Protein AF-A0A348V2U3-F1 (afdb_monomer_lite)

pLDDT: mean 75.81, std 20.54, range [21.89, 97.06]

Secondary structure (DSSP, 8-state):
---------------------TTHHHHTTTTT----S-S---HHHHHHHHSPPSS---GGG-TTB-GGGTT---S--EETTSSPPPTTS-EEPPSEEEEEEEEEEE-STTEEPPPTT--EEEEE--STTHHHHHHHHHHHTT-TTS-HHHHHHHHHHHHTT--GGGS-HHHHHHHHHHS-HHHHHHHH--------HHHHHHHHTTS-HHHHHHHHHHHHHHHHHTSSSPPPHHHHHHHHEE-S--PPPTT-----TT--EE-TTS-EEEEEEETTTEEEEEEEE---EEEEE-TT--EEEEEETTS-EEEEEE-TTSPPEEEET-TTEEEEEEEEEEEEEE-TTS-EEEEEEES--EEEEE---S--EE-TT--GGGTTHHHHHHHHHHHHHHHHHHHHHHTTT-GGGGGS-GGGGHHHHHHHHHHHHHHHHHHHHH-S-GGGS-HHHHHHHHHHHHHHHHHHHHHHTT---------S-GGGTGGGSSGGGS-------------TT-TTTHHHHHHHHTT------HHHHHHHHHH--PPP-----PPPP--S--SS---B-TTSSBEE-GGGEEEEESSS----EEEEEEEP--HHHHHHHHHHHHHHHHHHHHHHHHHHHHHHHH-TT---GGG--HIIIIIIIHHHHHHHHHHHHHHHH----S-TTS---------PPPPSBTTB-HHHHHHHHHHHHHHHHHHHHHHHHHHHHHHHHHHHHHT-HHHHHHHHHHHHHHHHHHHHHHHHHHHHHHHHHHHHHHTTPPPPBP-HHHHHHHHHHHHHH-S-HHHHHHHHHTT--HHHHHHHHHHHH--------SBHHHHHHHHHHHHHHHHHHHTTSPP-

Sequence (856 aa):
MLKPALKVPIIILLCFGLILPAGAQFNKLKDKIKIPVKAPQVPDLDKLLQEEPPVSTTLTDAIYDIPFLDAYNPQHGALMTFLPVTAQGSFPLLPGLWEGQFQSYCLRAGTYAPGEGDGYAYAPLKGKQAEIVSNILKNSVYHPEIKQQDIQLLLWAIIARSKLSECSKEIQKTAKVLLTPKEYDRLNGGALGKIPQPVLNAAMQKLPPLAREALQAEARLREMFLNPVLAPYHEVESVAVRVGEVLPPPDSRDIPWGRWSYDLDGYFVRYFPYGYRTTRTQIYYPENFILATDENGLITVIVDRQGTGIQIIYDQNVAPQFFNGDDQVVGLAFKELILTWSGPGGVTSTRSIKDSGWVLAGVPVGGGKPDSTAGPRFADAAERYKFALHHRDEVLELKNKLARINPELKTLPDSAAWSVIFLGNYCEAIRQAILATSKVPVNQLDDMYAEFLRLPYRAWMKGLALLANGDLQAEAGDYLPEEYADSLQERATSGPSKHSSNLLFSFPAAEIFTSEVEGIFSGIKKGWNESGQQKLSKARELPKFVWVRREKPKWEKETKPKKFGPSGLPLFEPDKKVAQPGNTGKQRLGQSGRKTGSGNGREAAENTRKMINWFSRGTSAGSFAIGKVVGPGAATPYGIPKAVAGYTIGRTVGLWGECIDAISMDPPRSDYTILARPKPGTFTPVQPGGGVTKARAEAINGLMAAVVDLTSKLRAARFSVERHSGAVRAGDQEWAKRQLENAIRYERESGLSMLAVAARLEALLRLAQTEGLPDTQLTPELIESYRQSLRQTGFSPEEFEVCRALNLTAEEIEEMKSAILSDEPLEGPASLYETTKALAAALREFAQMLLALPAI

Structure (mmCIF, N/CA/C/O backbone):
data_AF-A0A348V2U3-F1
#
_entry.id   AF-A0A348V2U3-F1
#
loop_
_atom_site.group_PDB
_atom_site.id
_atom_site.type_symbol
_atom_site.label_atom_id
_atom_site.label_alt_id
_atom_site.label_comp_id
_atom_site.label_asym_id
_atom_site.label_entity_id
_atom_site.label_seq_id
_atom_site.pdbx_PDB_ins_code
_atom_site.Cartn_x
_atom_site.Cartn_y
_atom_site.Cartn_z
_atom_site.occupancy
_atom_site.B_iso_or_equiv
_atom_site.auth_seq_id
_atom_site.auth_comp_id
_atom_site.auth_asym_id
_atom_site.auth_atom_id
_atom_site.pdbx_PDB_model_num
ATOM 1 N N . MET A 1 1 ? 70.707 -40.047 -28.520 1.00 29.78 1 MET A N 1
ATOM 2 C CA . MET A 1 1 ? 70.811 -39.342 -27.223 1.00 29.78 1 MET A CA 1
ATOM 3 C C . MET A 1 1 ? 69.778 -38.211 -27.193 1.00 29.78 1 MET A C 1
ATOM 5 O O . MET A 1 1 ? 69.733 -37.457 -28.147 1.00 29.78 1 MET A O 1
ATOM 9 N N . LEU A 1 2 ? 68.942 -38.186 -26.141 1.00 28.08 2 LEU A N 1
ATOM 10 C CA . LEU A 1 2 ? 68.050 -37.118 -25.619 1.00 28.08 2 LEU A CA 1
ATOM 11 C C . LEU A 1 2 ? 67.010 -36.360 -26.507 1.00 28.08 2 LEU A C 1
ATOM 13 O O . LEU A 1 2 ? 67.331 -35.386 -27.169 1.00 28.08 2 LEU A O 1
ATOM 17 N N . LYS A 1 3 ? 65.740 -36.793 -26.331 1.00 27.88 3 LYS A N 1
ATOM 18 C CA . LYS A 1 3 ? 64.449 -36.107 -25.999 1.00 27.88 3 LYS A CA 1
ATOM 19 C C . LYS A 1 3 ? 63.847 -34.924 -26.827 1.00 27.88 3 LYS A C 1
ATOM 21 O O . LYS A 1 3 ? 64.494 -33.894 -26.968 1.00 27.88 3 LYS A O 1
ATOM 26 N N . PRO A 1 4 ? 62.538 -35.006 -27.203 1.00 44.00 4 PRO A N 1
ATOM 27 C CA . PRO A 1 4 ? 61.672 -33.914 -27.705 1.00 44.00 4 PRO A CA 1
ATOM 28 C C . PRO A 1 4 ? 60.692 -33.435 -26.581 1.00 44.00 4 PRO A C 1
ATOM 30 O O . PRO A 1 4 ? 60.782 -33.942 -25.469 1.00 44.00 4 PRO A O 1
ATOM 33 N N . ALA A 1 5 ? 59.733 -32.505 -26.684 1.00 31.09 5 ALA A N 1
ATOM 34 C CA . ALA A 1 5 ? 58.939 -31.946 -27.775 1.00 31.09 5 ALA A CA 1
ATOM 35 C C . ALA A 1 5 ? 58.210 -30.671 -27.281 1.00 31.09 5 ALA A C 1
ATOM 37 O O . ALA A 1 5 ? 57.802 -30.623 -26.123 1.00 31.09 5 ALA A O 1
ATOM 38 N N . LEU A 1 6 ? 57.935 -29.707 -28.167 1.00 25.72 6 LEU A N 1
ATOM 39 C CA . LEU A 1 6 ? 56.745 -28.851 -28.066 1.00 25.72 6 LEU A CA 1
ATOM 40 C C . LEU A 1 6 ? 56.465 -28.200 -29.428 1.00 25.72 6 LEU A C 1
ATOM 42 O O . LEU A 1 6 ? 57.227 -27.337 -29.854 1.00 25.72 6 LEU A O 1
ATOM 46 N N . LYS A 1 7 ? 55.382 -28.597 -30.105 1.00 24.56 7 LYS A N 1
ATOM 47 C CA . LYS A 1 7 ? 54.728 -27.787 -31.147 1.00 24.56 7 LYS A CA 1
ATOM 48 C C . LYS A 1 7 ? 53.227 -28.080 -31.173 1.00 24.56 7 LYS A C 1
ATOM 50 O O . LYS A 1 7 ? 52.810 -29.206 -31.412 1.00 24.56 7 LYS A O 1
ATOM 55 N N . VAL A 1 8 ? 52.455 -27.026 -30.937 1.00 33.34 8 VAL A N 1
ATOM 56 C CA . VAL A 1 8 ? 51.052 -26.829 -31.340 1.00 33.34 8 VAL A CA 1
ATOM 57 C C . VAL A 1 8 ? 51.081 -26.222 -32.754 1.00 33.34 8 VAL A C 1
ATOM 59 O O . VAL A 1 8 ? 52.009 -25.447 -33.014 1.00 33.34 8 VAL A O 1
ATOM 62 N N . PRO A 1 9 ? 50.173 -26.587 -33.691 1.00 40.50 9 PRO A N 1
ATOM 63 C CA . PRO A 1 9 ? 49.142 -25.623 -34.131 1.00 40.50 9 PRO A CA 1
ATOM 64 C C . PRO A 1 9 ? 47.772 -26.182 -34.627 1.00 40.50 9 PRO A C 1
ATOM 66 O O . PRO A 1 9 ? 47.715 -27.191 -35.315 1.00 40.50 9 PRO A O 1
ATOM 69 N N . ILE A 1 10 ? 46.715 -25.400 -34.321 1.00 28.86 10 ILE A N 1
ATOM 70 C CA . ILE A 1 10 ? 45.553 -24.931 -35.136 1.00 28.86 10 ILE A CA 1
ATOM 71 C C . ILE A 1 10 ? 44.559 -25.961 -35.762 1.00 28.86 10 ILE A C 1
ATOM 73 O O . ILE A 1 10 ? 44.943 -26.769 -36.596 1.00 28.86 10 ILE A O 1
ATOM 77 N N . ILE A 1 11 ? 43.249 -25.816 -35.449 1.00 27.97 11 ILE A N 1
ATOM 78 C CA . ILE A 1 11 ? 42.088 -25.532 -36.358 1.00 27.97 11 ILE A CA 1
ATOM 79 C C . ILE A 1 11 ? 40.731 -26.045 -35.784 1.00 27.97 11 ILE A C 1
ATOM 81 O O . ILE A 1 11 ? 40.493 -27.240 -35.706 1.00 27.97 11 ILE A O 1
ATOM 85 N N . ILE A 1 12 ? 39.864 -25.083 -35.412 1.00 27.73 12 ILE A N 1
ATOM 86 C CA . ILE A 1 12 ? 38.444 -24.849 -35.800 1.00 27.73 12 ILE A CA 1
ATOM 87 C C . ILE A 1 12 ? 37.335 -25.937 -35.618 1.00 27.73 12 ILE A C 1
ATOM 89 O O . ILE A 1 12 ? 37.424 -27.051 -36.114 1.00 27.73 12 ILE A O 1
ATOM 93 N N . LEU A 1 13 ? 36.194 -25.436 -35.096 1.00 25.50 13 LEU A N 1
ATOM 94 C CA . LEU A 1 13 ? 34.764 -25.812 -35.257 1.00 25.50 13 LEU A CA 1
ATOM 95 C C . LEU A 1 13 ? 34.052 -26.706 -34.208 1.00 25.50 13 LEU A C 1
ATOM 97 O O . LEU A 1 13 ? 34.518 -27.777 -33.850 1.00 25.50 13 LEU A O 1
ATOM 101 N N . LEU A 1 14 ? 32.822 -26.261 -33.874 1.00 25.06 14 LEU A N 1
ATOM 102 C CA . LEU A 1 14 ? 31.713 -26.869 -33.104 1.00 25.06 14 LEU A CA 1
ATOM 103 C C . LEU A 1 14 ? 31.615 -26.579 -31.593 1.00 25.06 14 LEU A C 1
ATOM 105 O O . LEU A 1 14 ? 31.770 -27.456 -30.753 1.00 25.06 14 LEU A O 1
ATOM 109 N N . CYS A 1 15 ? 31.170 -25.360 -31.264 1.00 25.02 15 CYS A N 1
ATOM 110 C CA . CYS A 1 15 ? 30.459 -25.066 -30.014 1.00 25.02 15 CYS A CA 1
ATOM 111 C C . CYS A 1 15 ? 29.012 -24.651 -30.332 1.00 25.02 15 CYS A C 1
ATOM 113 O O . CYS A 1 15 ? 28.666 -23.475 -30.292 1.00 25.02 15 CYS A O 1
ATOM 115 N N . PHE A 1 16 ? 28.172 -25.631 -30.668 1.00 29.77 16 PHE A N 1
ATOM 116 C CA . PHE A 1 16 ? 26.714 -25.516 -30.607 1.00 29.77 16 PHE A CA 1
ATOM 117 C C . PHE A 1 16 ? 26.186 -26.669 -29.749 1.00 29.77 16 PHE A C 1
ATOM 119 O O . PHE A 1 16 ? 26.466 -27.829 -30.035 1.00 29.77 16 PHE A O 1
ATOM 126 N N . GLY A 1 17 ? 25.407 -26.329 -28.719 1.00 30.98 17 GLY A N 1
ATOM 127 C CA . GLY A 1 17 ? 24.524 -27.253 -28.007 1.00 30.98 17 GLY A CA 1
ATOM 128 C C . GLY A 1 17 ? 25.144 -28.023 -26.839 1.00 30.98 17 GLY A C 1
ATOM 129 O O . GLY A 1 17 ? 25.774 -29.053 -27.038 1.00 30.98 17 GLY A O 1
ATOM 130 N N . LEU A 1 18 ? 24.871 -27.566 -25.610 1.00 27.08 18 LEU A N 1
ATOM 131 C CA . LEU A 1 18 ? 24.201 -28.347 -24.551 1.00 27.08 18 LEU A CA 1
ATOM 132 C C . LEU A 1 18 ? 24.137 -27.518 -23.257 1.00 27.08 18 LEU A C 1
ATOM 134 O O . LEU A 1 18 ? 24.961 -27.637 -22.354 1.00 27.08 18 LEU A O 1
ATOM 138 N N . ILE A 1 19 ? 23.099 -26.687 -23.168 1.00 32.91 19 ILE A N 1
ATOM 139 C CA . ILE A 1 19 ? 22.564 -26.198 -21.897 1.00 32.91 19 ILE A CA 1
ATOM 140 C C . ILE A 1 19 ? 21.877 -27.406 -21.247 1.00 32.91 19 ILE A C 1
ATOM 142 O O . ILE A 1 19 ? 20.861 -27.882 -21.752 1.00 32.91 19 ILE A O 1
ATOM 146 N N . LEU A 1 20 ? 22.438 -27.940 -20.161 1.00 30.12 20 LEU A N 1
ATOM 147 C CA . LEU A 1 20 ? 21.782 -28.969 -19.352 1.00 30.12 20 LEU A CA 1
ATOM 148 C C . LEU A 1 20 ? 21.178 -28.325 -18.095 1.00 30.12 20 LEU A C 1
ATOM 150 O O . LEU A 1 20 ? 21.887 -27.606 -17.391 1.00 30.12 20 LEU A O 1
ATOM 154 N N . PRO A 1 21 ? 19.904 -28.600 -17.758 1.00 35.50 21 PRO A N 1
ATOM 155 C CA . PRO A 1 21 ? 19.350 -28.236 -16.463 1.00 35.50 21 PRO A CA 1
ATOM 156 C C . PRO A 1 21 ? 19.994 -29.100 -15.367 1.00 35.50 21 PRO A C 1
ATOM 158 O O . PRO A 1 21 ? 20.308 -30.276 -15.579 1.00 35.50 21 PRO A O 1
ATOM 161 N N . ALA A 1 22 ? 20.141 -28.535 -14.168 1.00 36.66 22 ALA A N 1
ATOM 162 C CA . ALA A 1 22 ? 20.783 -29.144 -12.996 1.00 36.66 22 ALA A CA 1
ATOM 163 C C . ALA A 1 22 ? 20.191 -30.502 -12.530 1.00 36.66 22 ALA A C 1
ATOM 165 O O . ALA A 1 22 ? 20.749 -31.150 -11.649 1.00 36.66 22 ALA A O 1
ATOM 166 N N . GLY A 1 23 ? 19.117 -31.002 -13.157 1.00 36.03 23 GLY A N 1
ATOM 167 C CA . GLY A 1 23 ? 18.603 -32.363 -12.957 1.00 36.03 23 GLY A CA 1
ATOM 168 C C . GLY A 1 23 ? 19.455 -33.481 -13.587 1.00 36.03 23 GLY A C 1
ATOM 169 O O . GLY A 1 23 ? 19.321 -34.644 -13.205 1.00 36.03 23 GLY A O 1
ATOM 170 N N . ALA A 1 24 ? 20.361 -33.173 -14.525 1.00 32.56 24 ALA A N 1
ATOM 171 C CA . ALA A 1 24 ? 21.148 -34.198 -15.227 1.00 32.56 24 ALA A CA 1
ATOM 172 C C . ALA A 1 24 ? 22.348 -34.741 -14.420 1.00 32.56 24 ALA A C 1
ATOM 174 O O . ALA A 1 24 ? 22.789 -35.869 -14.658 1.00 32.56 24 ALA A O 1
ATOM 175 N N . GLN A 1 25 ? 22.864 -33.983 -13.446 1.00 34.88 25 GLN A N 1
ATOM 176 C CA . GLN A 1 25 ? 23.999 -34.420 -12.619 1.00 34.88 25 GLN A CA 1
ATOM 177 C C . GLN A 1 25 ? 23.610 -35.501 -11.597 1.00 34.88 25 GLN A C 1
ATOM 179 O O . GLN A 1 25 ? 24.431 -36.362 -11.288 1.00 34.88 25 GLN A O 1
ATOM 184 N N . PHE A 1 26 ? 22.348 -35.546 -11.157 1.00 37.78 26 PHE A N 1
ATOM 185 C CA . PHE A 1 26 ? 21.856 -36.605 -10.267 1.00 37.78 26 PHE A CA 1
ATOM 186 C C . PHE A 1 26 ? 21.569 -37.926 -10.997 1.00 37.78 26 PHE A C 1
ATOM 188 O O . PHE A 1 26 ? 21.825 -38.995 -10.448 1.00 37.78 26 PHE A O 1
ATOM 195 N N . ASN A 1 27 ? 21.115 -37.889 -12.257 1.00 36.47 27 ASN A N 1
ATOM 196 C CA . ASN A 1 27 ? 20.839 -39.117 -13.015 1.00 36.47 27 ASN A CA 1
ATOM 197 C C . ASN A 1 27 ? 22.108 -39.802 -13.551 1.00 36.47 27 ASN A C 1
ATOM 199 O O . ASN A 1 27 ? 22.125 -41.024 -13.635 1.00 36.47 27 ASN A O 1
ATOM 203 N N . LYS A 1 28 ? 23.196 -39.071 -13.843 1.00 35.12 28 LYS A N 1
ATOM 204 C CA . LYS A 1 28 ? 24.478 -39.689 -14.256 1.00 35.12 28 LYS A CA 1
ATOM 205 C C . LYS A 1 28 ? 25.264 -40.332 -13.104 1.00 35.12 28 LYS A C 1
ATOM 207 O O . LYS A 1 28 ? 26.210 -41.075 -13.359 1.00 35.12 28 LYS A O 1
ATOM 212 N N . LEU A 1 29 ? 24.863 -40.095 -11.853 1.00 38.72 29 LEU A N 1
ATOM 213 C CA . LEU A 1 29 ? 25.408 -40.789 -10.683 1.00 38.72 29 LEU A CA 1
ATOM 214 C C . LEU A 1 29 ? 24.851 -42.221 -10.526 1.00 38.72 29 LEU A C 1
ATOM 216 O O . LEU A 1 29 ? 25.452 -43.018 -9.806 1.00 38.72 29 LEU A O 1
ATOM 220 N N . LYS A 1 30 ? 23.744 -42.561 -11.215 1.00 40.06 30 LYS A N 1
ATOM 221 C CA . LYS A 1 30 ? 23.102 -43.890 -11.155 1.00 40.06 30 LYS A CA 1
ATOM 222 C C . LYS A 1 30 ? 24.004 -45.028 -11.633 1.00 40.06 30 LYS A C 1
ATOM 224 O O . LYS A 1 30 ? 23.976 -46.097 -11.036 1.00 40.06 30 LYS A O 1
ATOM 229 N N . ASP A 1 31 ? 24.839 -44.798 -12.646 1.00 38.12 31 ASP A N 1
ATOM 230 C CA . ASP A 1 31 ? 25.523 -45.902 -13.339 1.00 38.12 31 ASP A CA 1
ATOM 231 C C . ASP A 1 31 ? 26.933 -46.216 -12.811 1.00 38.12 31 ASP A C 1
ATOM 233 O O . ASP A 1 31 ? 27.552 -47.190 -13.242 1.00 38.12 31 ASP A O 1
ATOM 237 N N . LYS A 1 32 ? 27.471 -45.425 -11.869 1.00 37.56 32 LYS A N 1
ATOM 238 C CA . LYS A 1 32 ? 28.870 -45.568 -11.408 1.00 37.56 32 LYS A CA 1
ATOM 239 C C . LYS A 1 32 ? 29.064 -45.886 -9.926 1.00 37.56 32 LYS A C 1
ATOM 241 O O . LYS A 1 32 ? 30.204 -46.050 -9.500 1.00 37.56 32 LYS A O 1
ATOM 246 N N . ILE A 1 33 ? 27.998 -46.046 -9.142 1.00 39.19 33 ILE A N 1
ATOM 247 C CA . ILE A 1 33 ? 28.107 -46.419 -7.724 1.00 39.19 33 ILE A CA 1
ATOM 248 C C . ILE A 1 33 ? 27.644 -47.870 -7.541 1.00 39.19 33 ILE A C 1
ATOM 250 O O . ILE A 1 33 ? 26.519 -48.134 -7.131 1.00 39.19 33 ILE A O 1
ATOM 254 N N . LYS A 1 34 ? 28.532 -48.836 -7.808 1.00 36.34 34 LYS A N 1
ATOM 255 C CA . LYS A 1 34 ? 28.384 -50.188 -7.245 1.00 36.34 34 LYS A CA 1
ATOM 256 C C . LYS A 1 34 ? 28.964 -50.170 -5.833 1.00 36.34 34 LYS A C 1
ATOM 258 O O . LYS A 1 34 ? 30.175 -50.086 -5.659 1.00 36.34 34 LYS A O 1
ATOM 263 N N . ILE A 1 35 ? 28.088 -50.191 -4.830 1.00 36.06 35 ILE A N 1
ATOM 264 C CA . ILE A 1 35 ? 28.462 -50.250 -3.411 1.00 36.06 35 ILE A CA 1
ATOM 265 C C . ILE A 1 35 ? 29.104 -51.626 -3.138 1.00 36.06 35 ILE A C 1
ATOM 267 O O . ILE A 1 35 ? 28.432 -52.636 -3.355 1.00 36.06 35 ILE A O 1
ATOM 271 N N . PRO A 1 36 ? 30.361 -51.711 -2.660 1.00 33.75 36 PRO A N 1
ATOM 272 C CA . PRO A 1 36 ? 30.928 -52.969 -2.185 1.00 33.75 36 PRO A CA 1
ATOM 273 C C . PRO A 1 36 ? 30.146 -53.458 -0.961 1.00 33.75 36 PRO A C 1
ATOM 275 O O . PRO A 1 36 ? 29.936 -52.727 0.007 1.00 33.75 36 PRO A O 1
ATOM 278 N N . VAL A 1 37 ? 29.677 -54.698 -1.037 1.00 41.03 37 VAL A N 1
ATOM 279 C CA . VAL A 1 37 ? 28.793 -55.344 -0.063 1.00 41.03 37 VAL A CA 1
ATOM 280 C C . VAL A 1 37 ? 29.526 -55.594 1.258 1.00 41.03 37 VAL A C 1
ATOM 282 O O . VAL A 1 37 ? 30.399 -56.455 1.315 1.00 41.03 37 VAL A O 1
ATOM 285 N N . LYS A 1 38 ? 29.140 -54.857 2.311 1.00 37.19 38 LYS A N 1
ATOM 286 C CA . LYS A 1 38 ? 29.011 -55.310 3.722 1.00 37.19 38 LYS A CA 1
ATOM 287 C C . LYS A 1 38 ? 28.430 -54.214 4.644 1.00 37.19 38 LYS A C 1
ATOM 289 O O . LYS A 1 38 ? 28.827 -54.068 5.793 1.00 37.19 38 LYS A O 1
ATOM 294 N N . ALA A 1 39 ? 27.457 -53.449 4.154 1.00 39.69 39 ALA A N 1
ATOM 295 C CA . ALA A 1 39 ? 26.557 -52.661 4.995 1.00 39.69 39 ALA A CA 1
ATOM 296 C C . ALA A 1 39 ? 25.122 -53.043 4.607 1.00 39.69 39 ALA A C 1
ATOM 298 O O . ALA A 1 39 ? 24.877 -53.209 3.407 1.00 39.69 39 ALA A O 1
ATOM 299 N N . PRO A 1 40 ? 24.191 -53.236 5.560 1.00 40.44 40 PRO A N 1
ATOM 300 C CA . PRO A 1 40 ? 22.802 -53.512 5.218 1.00 40.44 40 PRO A CA 1
ATOM 301 C C . PRO A 1 40 ? 22.292 -52.377 4.323 1.00 40.44 40 PRO A C 1
ATOM 303 O O . PRO A 1 40 ? 22.324 -51.212 4.717 1.00 40.44 40 PRO A O 1
ATOM 306 N N . GLN A 1 41 ? 21.887 -52.702 3.093 1.00 46.22 41 GLN A N 1
ATOM 307 C CA . GLN A 1 41 ? 21.180 -51.756 2.235 1.00 46.22 41 GLN A CA 1
ATOM 308 C C . GLN A 1 41 ? 19.856 -51.446 2.929 1.00 46.22 41 GLN A C 1
ATOM 310 O O . GLN A 1 41 ? 19.009 -52.326 3.045 1.00 46.22 41 GLN A O 1
ATOM 315 N N . VAL A 1 42 ? 19.717 -50.229 3.457 1.00 49.19 42 VAL A N 1
ATOM 316 C CA . VAL A 1 42 ? 18.491 -49.766 4.113 1.00 49.19 42 VAL A CA 1
ATOM 317 C C . VAL A 1 42 ? 17.610 -49.128 3.033 1.00 49.19 42 VAL A C 1
ATOM 319 O O . VAL A 1 42 ? 17.940 -48.029 2.580 1.00 49.19 42 VAL A O 1
ATOM 322 N N . PRO A 1 43 ? 16.503 -49.768 2.607 1.00 47.03 43 PRO A N 1
ATOM 323 C CA . PRO A 1 43 ? 15.672 -49.293 1.494 1.00 47.03 43 PRO A CA 1
ATOM 324 C C . PRO A 1 43 ? 15.070 -47.893 1.711 1.00 47.03 43 PRO A C 1
ATOM 326 O O . PRO A 1 43 ? 14.738 -47.206 0.746 1.00 47.03 43 PRO A O 1
ATOM 329 N N . ASP A 1 44 ? 14.945 -47.454 2.968 1.00 52.16 44 ASP A N 1
ATOM 330 C CA . ASP A 1 44 ? 14.390 -46.144 3.335 1.00 52.16 44 ASP A CA 1
ATOM 331 C C . ASP A 1 44 ? 15.361 -44.975 3.132 1.00 52.16 44 ASP A C 1
ATOM 333 O O . ASP A 1 44 ? 14.926 -43.839 2.950 1.00 52.16 44 ASP A O 1
ATOM 337 N N . LEU A 1 45 ? 16.674 -45.219 3.122 1.00 52.53 45 LEU A N 1
ATOM 338 C CA . LEU A 1 45 ? 17.667 -44.150 3.000 1.00 52.53 45 LEU A CA 1
ATOM 339 C C . LEU A 1 45 ? 17.788 -43.650 1.555 1.00 52.53 45 LEU A C 1
ATOM 341 O O . LEU A 1 45 ? 17.843 -42.444 1.320 1.00 52.53 45 LEU A O 1
ATOM 345 N N . ASP A 1 46 ? 17.780 -44.571 0.589 1.00 52.44 46 ASP A N 1
ATOM 346 C CA . ASP A 1 46 ? 17.769 -44.219 -0.832 1.00 52.44 46 ASP A CA 1
ATOM 347 C C . ASP A 1 46 ? 16.471 -43.492 -1.199 1.00 52.44 46 ASP A C 1
ATOM 349 O O . ASP A 1 46 ? 16.508 -42.520 -1.948 1.00 52.44 46 ASP A O 1
ATOM 353 N N . LYS A 1 47 ? 15.338 -43.884 -0.599 1.00 57.22 47 LYS A N 1
ATOM 354 C CA . LYS A 1 47 ? 14.071 -43.151 -0.716 1.00 57.22 47 LYS A CA 1
ATOM 355 C C . LYS A 1 47 ? 14.138 -41.762 -0.084 1.00 57.22 47 LYS A C 1
ATOM 357 O O . LYS A 1 47 ? 13.674 -40.824 -0.714 1.00 57.22 47 LYS A O 1
ATOM 362 N N . LEU A 1 48 ? 14.739 -41.600 1.099 1.00 58.53 48 LEU A N 1
ATOM 363 C CA . LEU A 1 48 ? 14.886 -40.294 1.758 1.00 58.53 48 LEU A CA 1
ATOM 364 C C . LEU A 1 48 ? 15.747 -39.323 0.941 1.00 58.53 48 LEU A C 1
ATOM 366 O O . LEU A 1 48 ? 15.405 -38.152 0.814 1.00 58.53 48 LEU A O 1
ATOM 370 N N . LEU A 1 49 ? 16.872 -39.800 0.404 1.00 57.16 49 LEU A N 1
ATOM 371 C CA . LEU A 1 49 ? 17.776 -38.986 -0.415 1.00 57.16 49 LEU A CA 1
ATOM 372 C C . LEU A 1 49 ? 17.186 -38.665 -1.797 1.00 57.16 49 LEU A C 1
ATOM 374 O O . LEU A 1 49 ? 17.608 -37.696 -2.425 1.00 57.16 49 LEU A O 1
ATOM 378 N N . GLN A 1 50 ? 16.225 -39.467 -2.264 1.00 58.00 50 GLN A N 1
ATOM 379 C CA . GLN A 1 50 ? 15.456 -39.234 -3.490 1.00 58.00 50 GLN A CA 1
ATOM 380 C C . GLN A 1 50 ? 14.163 -38.437 -3.248 1.00 58.00 50 GLN A C 1
ATOM 382 O O . GLN A 1 50 ? 13.569 -37.950 -4.210 1.00 58.00 50 GLN A O 1
ATOM 387 N N . GLU A 1 51 ? 13.707 -38.304 -1.999 1.00 64.06 51 GLU A N 1
ATOM 388 C CA . GLU A 1 51 ? 12.470 -37.604 -1.669 1.00 64.06 51 GLU A CA 1
ATOM 389 C C . GLU A 1 51 ? 12.673 -36.088 -1.757 1.00 64.06 51 GLU A C 1
ATOM 391 O O . GLU A 1 51 ? 13.547 -35.505 -1.108 1.00 64.06 51 GLU A O 1
ATOM 396 N N . GLU A 1 52 ? 11.827 -35.439 -2.558 1.00 69.19 52 GLU A N 1
ATOM 397 C CA . GLU A 1 52 ? 11.815 -33.987 -2.691 1.00 69.19 52 GLU A CA 1
ATOM 398 C C . GLU A 1 52 ? 11.673 -33.318 -1.305 1.00 69.19 52 GLU A C 1
ATOM 400 O O . GLU A 1 52 ? 10.851 -33.752 -0.487 1.00 69.19 52 GLU A O 1
ATOM 405 N N . PRO A 1 53 ? 12.452 -32.259 -1.006 1.00 79.12 53 PRO A N 1
ATOM 406 C CA . PRO A 1 53 ? 12.293 -31.499 0.227 1.00 79.12 53 PRO A CA 1
ATOM 407 C C . PRO A 1 53 ? 10.842 -31.036 0.449 1.00 79.12 53 PRO A C 1
ATOM 409 O O . PRO A 1 53 ? 10.166 -30.676 -0.520 1.00 79.12 53 PRO A O 1
ATOM 412 N N . PRO A 1 54 ? 10.363 -30.958 1.710 1.00 86.94 54 PRO A N 1
ATOM 413 C CA . PRO A 1 54 ? 9.025 -30.442 2.016 1.00 86.94 54 PRO A CA 1
ATOM 414 C C . PRO A 1 54 ? 8.742 -29.083 1.362 1.00 86.94 54 PRO A C 1
ATOM 416 O O . PRO A 1 54 ? 7.653 -28.875 0.828 1.00 86.94 54 PRO A O 1
ATOM 419 N N . VAL A 1 55 ? 9.756 -28.209 1.346 1.00 89.06 55 VAL A N 1
ATOM 420 C CA . VAL A 1 55 ? 9.796 -26.952 0.588 1.00 89.06 55 VAL A CA 1
ATOM 421 C C . VAL A 1 55 ? 11.006 -26.970 -0.349 1.00 89.06 55 VAL A C 1
ATOM 423 O O . VAL A 1 55 ? 12.157 -26.995 0.107 1.00 89.06 55 VAL A O 1
ATOM 426 N N . SER A 1 56 ? 10.749 -26.931 -1.655 1.00 87.19 56 SER A N 1
ATOM 427 C CA . SER A 1 56 ? 11.745 -27.061 -2.722 1.00 87.19 56 SER A CA 1
ATOM 428 C C . SER A 1 56 ? 12.031 -25.767 -3.486 1.00 87.19 56 SER A C 1
ATOM 430 O O . SER A 1 56 ? 12.888 -25.797 -4.360 1.00 87.19 56 SER A O 1
ATOM 432 N N . THR A 1 57 ? 11.408 -24.628 -3.138 1.00 86.75 57 THR A N 1
ATOM 433 C CA . THR A 1 57 ? 11.683 -23.348 -3.821 1.00 86.75 57 THR A CA 1
ATOM 434 C C . THR A 1 57 ? 13.167 -22.982 -3.793 1.00 86.75 57 THR A C 1
ATOM 436 O O . THR A 1 57 ? 13.788 -23.006 -2.727 1.00 86.75 57 THR A O 1
ATOM 439 N N . THR A 1 58 ? 13.723 -22.583 -4.931 1.00 84.00 58 THR A N 1
ATOM 440 C CA . THR A 1 58 ? 15.111 -22.120 -5.072 1.00 84.00 58 THR A CA 1
ATOM 441 C C . THR A 1 58 ? 15.186 -20.750 -5.748 1.00 84.00 58 THR A C 1
ATOM 443 O O . THR A 1 58 ? 14.192 -20.223 -6.247 1.00 84.00 58 THR A O 1
ATOM 446 N N . LEU A 1 59 ? 16.391 -20.176 -5.821 1.00 82.81 59 LEU A N 1
ATOM 447 C CA . LEU A 1 59 ? 16.622 -18.906 -6.511 1.00 82.81 59 LEU A CA 1
ATOM 448 C C . LEU A 1 59 ? 16.314 -18.978 -8.017 1.00 82.81 59 LEU A C 1
ATOM 450 O O . LEU A 1 59 ? 15.901 -17.985 -8.608 1.00 82.81 59 LEU A O 1
ATOM 454 N N . THR A 1 60 ? 16.409 -20.161 -8.634 1.00 83.69 60 THR A N 1
ATOM 455 C CA . THR A 1 60 ? 16.023 -20.358 -10.043 1.00 83.69 60 THR A CA 1
ATOM 456 C C . THR A 1 60 ? 14.518 -20.236 -10.278 1.00 83.69 60 THR A C 1
ATOM 458 O O . THR A 1 60 ? 14.093 -20.067 -11.419 1.00 83.69 60 THR A O 1
ATOM 461 N N . ASP A 1 61 ? 13.703 -20.323 -9.221 1.00 85.12 61 ASP A N 1
ATOM 462 C CA . ASP A 1 61 ? 12.261 -20.073 -9.295 1.00 85.12 61 ASP A CA 1
ATOM 463 C C . ASP A 1 61 ? 11.919 -18.578 -9.256 1.00 85.12 61 ASP A C 1
ATOM 465 O O . ASP A 1 61 ? 10.797 -18.197 -9.600 1.00 85.12 61 ASP A O 1
ATOM 469 N N . ALA A 1 62 ? 12.872 -17.730 -8.858 1.00 87.44 62 ALA A N 1
ATOM 470 C CA . ALA A 1 62 ? 12.712 -16.289 -8.739 1.00 87.44 62 ALA A CA 1
ATOM 471 C C . ALA A 1 62 ? 12.983 -15.573 -10.071 1.00 87.44 62 ALA A C 1
ATOM 473 O O . ALA A 1 62 ? 13.919 -14.786 -10.195 1.00 87.44 62 ALA A O 1
ATOM 474 N N . ILE A 1 63 ? 12.169 -15.883 -11.082 1.00 85.44 63 ILE A N 1
ATOM 475 C CA . ILE A 1 63 ? 12.308 -15.388 -12.465 1.00 85.44 63 ILE A CA 1
ATOM 476 C C . ILE A 1 63 ? 11.614 -14.040 -12.725 1.00 85.44 63 ILE A C 1
ATOM 478 O O . ILE A 1 63 ? 11.456 -13.649 -13.879 1.00 85.44 63 ILE A O 1
ATOM 482 N N . TYR A 1 64 ? 11.124 -13.398 -11.668 1.00 86.94 64 TYR A N 1
ATOM 483 C CA . TYR A 1 64 ? 10.207 -12.259 -11.723 1.00 86.94 64 TYR A CA 1
ATOM 484 C C . TYR A 1 64 ? 10.896 -10.921 -11.449 1.00 86.94 64 TYR A C 1
ATOM 486 O O . TYR A 1 64 ? 10.219 -9.898 -11.418 1.00 86.94 64 TYR A O 1
ATOM 494 N N . ASP A 1 65 ? 12.200 -10.939 -11.176 1.00 88.94 65 ASP A N 1
ATOM 495 C CA . ASP A 1 65 ? 12.988 -9.775 -10.794 1.00 88.94 65 ASP A CA 1
ATOM 496 C C . ASP A 1 65 ? 13.177 -8.791 -11.952 1.00 88.94 65 ASP A C 1
ATOM 498 O O . ASP A 1 65 ? 13.293 -9.188 -13.111 1.00 88.94 65 ASP A O 1
ATOM 502 N N . ILE A 1 66 ? 13.204 -7.498 -11.619 1.00 91.81 66 ILE A N 1
ATOM 503 C CA . ILE A 1 66 ? 13.205 -6.398 -12.590 1.00 91.81 66 ILE A CA 1
ATOM 504 C C . ILE A 1 66 ? 14.345 -5.425 -12.253 1.00 91.81 66 ILE A C 1
ATOM 506 O O . ILE A 1 66 ? 14.124 -4.460 -11.519 1.00 91.81 66 ILE A O 1
ATOM 510 N N . PRO A 1 67 ? 15.575 -5.678 -12.741 1.00 89.56 67 PRO A N 1
ATOM 511 C CA . PRO A 1 67 ? 16.752 -4.903 -12.341 1.00 89.56 67 PRO A CA 1
ATOM 512 C C . PRO A 1 67 ? 16.695 -3.425 -12.750 1.00 89.56 67 PRO A C 1
ATOM 514 O O . PRO A 1 67 ? 17.037 -2.556 -11.952 1.00 89.56 67 PRO A O 1
ATOM 517 N N . PHE A 1 68 ? 16.171 -3.108 -13.938 1.00 89.75 68 PHE A N 1
ATOM 518 C CA . PHE A 1 68 ? 16.054 -1.722 -14.421 1.00 89.75 68 PHE A CA 1
ATOM 519 C C . PHE A 1 68 ? 15.117 -0.821 -13.595 1.00 89.75 68 PHE A C 1
ATOM 521 O O . PHE A 1 68 ? 15.050 0.382 -13.843 1.00 89.75 68 PHE A O 1
ATOM 528 N N . LEU A 1 69 ? 14.402 -1.363 -12.601 1.00 92.69 69 LEU A N 1
ATOM 529 C CA . LEU A 1 69 ? 13.598 -0.587 -11.652 1.00 92.69 69 LEU A CA 1
ATOM 530 C C . LEU A 1 69 ? 14.316 -0.306 -10.323 1.00 92.69 69 LEU A C 1
ATOM 532 O O . LEU A 1 69 ? 13.719 0.318 -9.451 1.00 92.69 69 LEU A O 1
ATOM 536 N N . ASP A 1 70 ? 15.576 -0.710 -10.135 1.00 89.62 70 ASP A N 1
ATOM 537 C CA . ASP A 1 70 ? 16.292 -0.527 -8.858 1.00 89.62 70 ASP A CA 1
ATOM 538 C C . ASP A 1 70 ? 16.459 0.948 -8.453 1.00 89.62 70 ASP A C 1
ATOM 540 O O . ASP A 1 70 ? 16.488 1.280 -7.267 1.00 89.62 70 ASP A O 1
ATOM 544 N N . ALA A 1 71 ? 16.508 1.856 -9.431 1.00 86.25 71 ALA A N 1
ATOM 545 C CA . ALA A 1 71 ? 16.538 3.296 -9.183 1.00 86.25 71 ALA A CA 1
ATOM 546 C C . ALA A 1 71 ? 15.180 3.859 -8.706 1.00 86.25 71 ALA A C 1
ATOM 548 O O . ALA A 1 71 ? 15.137 4.944 -8.117 1.00 86.25 71 ALA A O 1
ATOM 549 N N . TYR A 1 72 ? 14.076 3.128 -8.898 1.00 90.00 72 TYR A N 1
ATOM 550 C CA . TYR A 1 72 ? 12.774 3.457 -8.321 1.00 90.00 72 TYR A CA 1
ATOM 551 C C . TYR A 1 72 ? 12.683 2.933 -6.890 1.00 90.00 72 TYR A C 1
ATOM 553 O O . TYR A 1 72 ? 12.235 1.815 -6.628 1.00 90.00 72 TYR A O 1
ATOM 561 N N . ASN A 1 73 ? 13.103 3.766 -5.940 1.00 87.81 73 ASN A N 1
ATOM 562 C CA . ASN A 1 73 ? 13.152 3.388 -4.533 1.00 87.81 73 ASN A CA 1
ATOM 563 C C . ASN A 1 73 ? 12.337 4.332 -3.629 1.00 87.81 73 ASN A C 1
ATOM 565 O O . ASN A 1 73 ? 12.917 5.103 -2.860 1.00 87.81 73 ASN A O 1
ATOM 569 N N . PRO A 1 74 ? 10.991 4.303 -3.704 1.00 87.94 74 PRO A N 1
ATOM 570 C CA . PRO A 1 74 ? 10.160 5.044 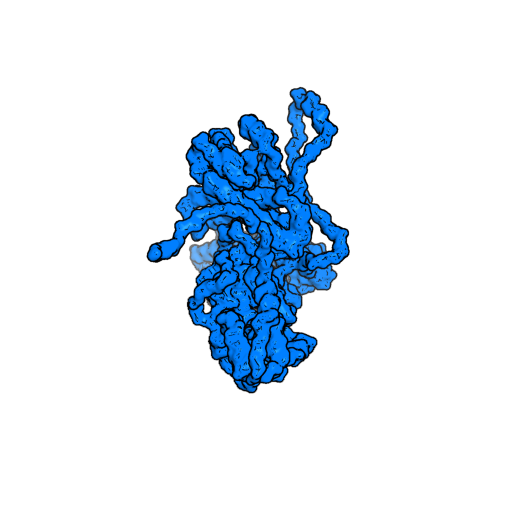-2.761 1.00 87.94 74 PRO A CA 1
ATOM 571 C C . PRO A 1 74 ? 10.386 4.537 -1.327 1.00 87.94 74 PRO A C 1
ATOM 573 O O . PRO A 1 74 ? 10.385 3.332 -1.073 1.00 87.94 74 PRO A O 1
ATOM 576 N N . GLN A 1 75 ? 10.589 5.458 -0.382 1.00 81.75 75 GLN A N 1
ATOM 577 C CA . GLN A 1 75 ? 10.900 5.105 1.010 1.00 81.75 75 GLN A CA 1
ATOM 578 C C . GLN A 1 75 ? 9.704 4.467 1.725 1.00 81.75 75 GLN A C 1
ATOM 580 O O . GLN A 1 75 ? 9.862 3.468 2.431 1.00 81.75 75 GLN A O 1
ATOM 585 N N . HIS A 1 76 ? 8.516 5.024 1.484 1.00 82.06 76 HIS A N 1
ATOM 586 C CA . HIS A 1 76 ? 7.269 4.670 2.152 1.00 82.06 76 HIS A CA 1
ATOM 587 C C . HIS A 1 76 ? 6.108 4.607 1.162 1.00 82.06 76 HIS A C 1
ATOM 589 O O . HIS A 1 76 ? 6.133 5.273 0.125 1.00 82.06 76 HIS A O 1
ATOM 595 N N . GLY A 1 77 ? 5.114 3.793 1.500 1.00 87.31 77 GLY A N 1
ATOM 596 C CA . GLY A 1 77 ? 3.847 3.659 0.788 1.00 87.31 77 GLY A CA 1
ATOM 597 C C . GLY A 1 77 ? 2.659 3.848 1.727 1.00 87.31 77 GLY A C 1
ATOM 598 O O . GLY A 1 77 ? 2.817 3.984 2.938 1.00 87.31 77 GLY A O 1
ATOM 599 N N . ALA A 1 78 ? 1.451 3.821 1.173 1.00 89.56 78 ALA A N 1
ATOM 600 C CA . ALA A 1 78 ? 0.223 3.790 1.953 1.00 89.56 78 ALA A CA 1
ATOM 601 C C . ALA A 1 78 ? 0.168 2.531 2.828 1.00 89.56 78 ALA A C 1
ATOM 603 O O . ALA A 1 78 ? 0.485 1.430 2.374 1.00 89.56 78 ALA A O 1
ATOM 604 N N . LEU A 1 79 ? -0.268 2.653 4.080 1.00 87.75 79 LEU A N 1
ATOM 605 C CA . LEU A 1 79 ? -0.323 1.493 4.965 1.00 87.75 79 LEU A CA 1
ATOM 606 C C . LEU A 1 79 ? -1.404 0.506 4.504 1.00 87.75 79 LEU A C 1
ATOM 608 O O . LEU A 1 79 ? -2.581 0.843 4.403 1.00 87.75 79 LEU A O 1
ATOM 612 N N . MET A 1 80 ? -1.039 -0.765 4.338 1.00 87.69 80 MET A N 1
ATOM 613 C CA . MET A 1 80 ? -1.980 -1.849 4.013 1.00 87.69 80 MET A CA 1
ATOM 614 C C . MET A 1 80 ? -3.025 -2.101 5.115 1.00 87.69 80 MET A C 1
ATOM 616 O O . MET A 1 80 ? -3.835 -3.015 4.999 1.00 87.69 80 MET A O 1
ATOM 620 N N . THR A 1 81 ? -2.978 -1.392 6.248 1.00 82.19 81 THR A N 1
ATOM 621 C CA . THR A 1 81 ? -4.030 -1.390 7.286 1.00 82.19 81 THR A CA 1
ATOM 622 C C . THR A 1 81 ? -5.312 -0.708 6.846 1.00 82.19 81 THR A C 1
ATOM 624 O O . THR A 1 81 ? -6.342 -1.044 7.409 1.00 82.19 81 THR A O 1
ATOM 627 N N . PHE A 1 82 ? -5.257 0.159 5.836 1.00 84.50 82 PHE A N 1
ATOM 628 C CA . PHE A 1 82 ? -6.443 0.769 5.228 1.00 84.50 82 PHE A CA 1
ATOM 629 C C . PHE A 1 82 ? -7.101 -0.124 4.164 1.00 84.50 82 PHE A C 1
ATOM 631 O O . PHE A 1 82 ? -8.192 0.167 3.692 1.00 84.50 82 PHE A O 1
ATOM 638 N N . LEU A 1 83 ? -6.453 -1.229 3.777 1.00 87.19 83 LEU A N 1
ATOM 639 C CA . LEU A 1 83 ? -7.064 -2.231 2.909 1.00 87.19 83 LEU A CA 1
ATOM 640 C C . LEU A 1 83 ? -7.803 -3.280 3.749 1.00 87.19 83 LEU A C 1
ATOM 642 O O . LEU A 1 83 ? -7.235 -3.764 4.739 1.00 87.19 83 LEU A O 1
ATOM 646 N N . PRO A 1 84 ? -9.013 -3.701 3.336 1.00 83.50 84 PRO A N 1
ATOM 647 C CA . PRO A 1 84 ? -9.739 -4.750 4.032 1.00 83.50 84 PRO A CA 1
ATOM 648 C C . PRO A 1 84 ? -8.983 -6.077 3.930 1.00 83.50 84 PRO A C 1
ATOM 650 O O . PRO A 1 84 ? -8.327 -6.379 2.930 1.00 83.50 84 PRO A O 1
ATOM 653 N N . VAL A 1 85 ? -9.078 -6.900 4.973 1.00 81.75 85 VAL A N 1
ATOM 654 C CA . VAL A 1 85 ? -8.496 -8.246 4.977 1.00 81.75 85 VAL A CA 1
ATOM 655 C C . VAL A 1 85 ? -9.594 -9.242 4.641 1.00 81.75 85 VAL A C 1
ATOM 657 O O . VAL A 1 85 ? -10.607 -9.325 5.327 1.00 81.75 85 VAL A O 1
ATOM 660 N N . THR A 1 86 ? -9.396 -10.022 3.584 1.00 80.56 86 THR A N 1
ATOM 661 C CA . THR A 1 86 ? -10.344 -11.080 3.208 1.00 80.56 86 THR A CA 1
ATOM 662 C C . THR A 1 86 ? -10.406 -12.189 4.267 1.00 80.56 86 THR A C 1
ATOM 664 O O . THR A 1 86 ? -9.475 -12.390 5.051 1.00 80.56 86 THR A O 1
ATOM 667 N N . ALA A 1 87 ? -11.455 -13.018 4.216 1.00 72.31 87 ALA A N 1
ATOM 668 C CA . ALA A 1 87 ? -11.574 -14.250 5.008 1.00 72.31 87 ALA A CA 1
ATOM 669 C C . ALA A 1 87 ? -10.490 -15.310 4.700 1.00 72.31 87 ALA A C 1
ATOM 671 O O . ALA A 1 87 ? -10.506 -16.405 5.258 1.00 72.31 87 ALA A O 1
ATOM 672 N N . GLN A 1 88 ? -9.547 -15.009 3.808 1.00 72.00 88 GLN A N 1
ATOM 673 C CA . GLN A 1 88 ? -8.388 -15.837 3.505 1.00 72.00 88 GLN A CA 1
ATOM 674 C C . GLN A 1 88 ? -7.065 -15.184 3.936 1.00 72.00 88 GLN A C 1
ATOM 676 O O . GLN A 1 88 ? -6.013 -15.733 3.628 1.00 72.00 88 GLN A O 1
ATOM 681 N N . GLY A 1 89 ? -7.089 -14.043 4.633 1.00 76.81 89 GLY A N 1
ATOM 682 C CA . GLY A 1 89 ? -5.882 -13.324 5.057 1.00 76.81 89 GLY A CA 1
ATOM 683 C C . GLY A 1 89 ? -5.162 -12.589 3.920 1.00 76.81 89 GLY A C 1
ATOM 684 O O . GLY A 1 89 ? -4.002 -12.210 4.069 1.00 76.81 89 GLY A O 1
ATOM 685 N N . SER A 1 90 ? -5.834 -12.418 2.779 1.00 86.12 90 SER A N 1
ATOM 686 C CA . SER A 1 90 ? -5.336 -11.735 1.578 1.00 86.12 90 SER A CA 1
ATOM 687 C C . SER A 1 90 ? -5.862 -10.301 1.495 1.00 86.12 90 SER A C 1
ATOM 689 O O . SER A 1 90 ? -6.917 -10.003 2.061 1.00 86.12 90 SER A O 1
ATOM 691 N N . PHE A 1 91 ? -5.171 -9.441 0.745 1.00 89.25 91 PHE A N 1
ATOM 692 C CA . PHE A 1 91 ? -5.489 -8.012 0.628 1.00 89.25 91 PHE A CA 1
ATOM 693 C C . PHE A 1 91 ? -5.904 -7.665 -0.810 1.00 89.25 91 PHE A C 1
ATOM 695 O O . PHE A 1 91 ? -5.115 -7.924 -1.722 1.00 89.25 91 PHE A O 1
ATOM 702 N N . PRO A 1 92 ? -7.094 -7.085 -1.045 1.00 90.25 92 PRO A N 1
ATOM 703 C CA . PRO A 1 92 ? -7.460 -6.556 -2.350 1.00 90.25 92 PRO A CA 1
ATOM 704 C C . PRO A 1 92 ? -6.684 -5.268 -2.618 1.00 90.25 92 PRO A C 1
ATOM 706 O O . PRO A 1 92 ? -6.735 -4.324 -1.833 1.00 90.25 92 PRO A O 1
ATOM 709 N N . LEU A 1 93 ? -5.956 -5.237 -3.728 1.00 91.12 93 LEU A N 1
ATOM 710 C CA . LEU A 1 93 ? -5.100 -4.114 -4.083 1.00 91.12 93 LEU A CA 1
ATOM 711 C C . LEU A 1 93 ? -5.866 -3.092 -4.920 1.00 91.12 93 LEU A C 1
ATOM 713 O O . LEU A 1 93 ? -6.391 -3.399 -5.992 1.00 91.12 93 LEU A O 1
ATOM 717 N N . LEU A 1 94 ? -5.869 -1.855 -4.440 1.00 90.56 94 LEU A N 1
ATOM 718 C CA . LEU A 1 94 ? -6.221 -0.681 -5.229 1.00 90.56 94 LEU A CA 1
ATOM 719 C C . LEU A 1 94 ? -4.966 -0.065 -5.850 1.00 90.56 94 LEU A C 1
ATOM 721 O O . LEU A 1 94 ? -3.872 -0.279 -5.319 1.00 90.56 94 LEU A O 1
ATOM 725 N N . PRO A 1 95 ? -5.080 0.660 -6.977 1.00 89.88 95 PRO A N 1
ATOM 726 C CA . PRO A 1 95 ? -3.914 1.271 -7.593 1.00 89.88 95 PRO A CA 1
ATOM 727 C C . PRO A 1 95 ? -3.161 2.189 -6.627 1.00 89.88 95 PRO A C 1
ATOM 729 O O . PRO A 1 95 ? -3.782 2.907 -5.846 1.00 89.88 95 PRO A O 1
ATOM 732 N N . GLY A 1 96 ? -1.834 2.156 -6.681 1.00 91.50 96 GLY A N 1
ATOM 733 C CA . GLY A 1 96 ? -0.939 2.903 -5.807 1.00 91.50 96 GLY A CA 1
ATOM 734 C C . GLY A 1 96 ? 0.116 2.039 -5.116 1.00 91.50 96 GLY A C 1
ATOM 735 O O . GLY A 1 96 ? 0.180 0.817 -5.280 1.00 91.50 96 GLY A O 1
ATOM 736 N N . LEU A 1 97 ? 0.981 2.712 -4.355 1.00 92.69 97 LEU A N 1
ATOM 737 C CA . LEU A 1 97 ? 2.046 2.097 -3.568 1.00 92.69 97 LEU A CA 1
ATOM 738 C C . LEU A 1 97 ? 1.552 1.819 -2.148 1.00 92.69 97 LEU A C 1
ATOM 740 O O . LEU A 1 97 ? 1.218 2.745 -1.415 1.00 92.69 97 LEU A O 1
ATOM 744 N N . TRP A 1 98 ? 1.578 0.553 -1.758 1.00 93.62 98 TRP A N 1
ATOM 745 C CA . TRP A 1 98 ? 1.171 0.043 -0.458 1.00 93.62 98 TRP A CA 1
ATOM 746 C C . TRP A 1 98 ? 2.357 -0.563 0.292 1.00 93.62 98 TRP A C 1
ATOM 748 O O . TRP A 1 98 ? 3.252 -1.152 -0.315 1.00 93.62 98 TRP A O 1
ATOM 758 N N . GLU A 1 99 ? 2.360 -0.473 1.618 1.00 92.62 99 GLU A N 1
ATOM 759 C CA . GLU A 1 99 ? 3.343 -1.136 2.470 1.00 92.62 99 GLU A CA 1
ATOM 760 C C . GLU A 1 99 ? 2.721 -1.795 3.704 1.00 92.62 99 GLU A C 1
ATOM 762 O O . GLU A 1 99 ? 1.750 -1.310 4.290 1.00 92.62 99 GLU A O 1
ATOM 767 N N . GLY A 1 100 ? 3.298 -2.919 4.120 1.00 89.31 100 GLY A N 1
ATOM 768 C CA . GLY A 1 100 ? 2.899 -3.637 5.325 1.00 89.31 100 GLY A CA 1
ATOM 769 C C . GLY A 1 100 ? 4.080 -4.340 5.981 1.00 89.31 100 GLY A C 1
ATOM 770 O O . GLY A 1 100 ? 5.040 -4.725 5.315 1.00 89.31 100 GLY A O 1
ATOM 771 N N . GLN A 1 101 ? 4.008 -4.515 7.299 1.00 89.88 101 GLN A N 1
ATOM 772 C CA . GLN A 1 101 ? 4.941 -5.358 8.045 1.00 89.88 101 GLN A CA 1
ATOM 773 C C . GLN A 1 101 ? 4.260 -6.677 8.391 1.00 89.88 101 GLN A C 1
ATOM 775 O O . GLN A 1 101 ? 3.221 -6.685 9.052 1.00 89.88 101 GLN A O 1
ATOM 780 N N . PHE A 1 102 ? 4.845 -7.782 7.947 1.00 89.88 102 PHE A N 1
ATOM 781 C CA . PHE A 1 102 ? 4.279 -9.118 8.083 1.00 89.88 102 PHE A CA 1
ATOM 782 C C . PHE A 1 102 ? 5.160 -9.995 8.964 1.00 89.88 102 PHE A C 1
ATOM 784 O O . PHE A 1 102 ? 6.392 -9.919 8.910 1.00 89.88 102 PHE A O 1
ATOM 791 N N . GLN A 1 103 ? 4.522 -10.872 9.743 1.00 92.19 103 GLN A N 1
ATOM 792 C CA . GLN A 1 103 ? 5.230 -11.979 10.377 1.00 92.19 103 GLN A CA 1
ATOM 793 C C . GLN A 1 103 ? 5.797 -12.874 9.281 1.00 92.19 103 GLN A C 1
ATOM 795 O O . GLN A 1 103 ? 5.061 -13.369 8.424 1.00 92.19 103 GLN A O 1
ATOM 800 N N . SER A 1 104 ? 7.106 -13.089 9.323 1.00 93.31 104 SER A N 1
ATOM 801 C CA . SER A 1 104 ? 7.800 -14.003 8.429 1.00 93.31 104 SER A CA 1
ATOM 802 C C . SER A 1 104 ? 8.383 -15.192 9.184 1.00 93.31 104 SER A C 1
ATOM 804 O O . SER A 1 104 ? 8.529 -15.175 10.410 1.00 93.31 104 SER A O 1
ATOM 806 N N . TYR A 1 105 ? 8.660 -16.259 8.439 1.00 93.62 105 TYR A N 1
ATOM 807 C CA . TYR A 1 105 ? 9.060 -17.545 8.986 1.00 93.62 105 TYR A CA 1
ATOM 808 C C . TYR A 1 105 ? 10.183 -18.165 8.176 1.00 93.62 105 TYR A C 1
ATOM 810 O O . TYR A 1 105 ? 10.189 -18.152 6.944 1.00 93.62 105 TYR A O 1
ATOM 818 N N . CYS A 1 106 ? 11.097 -18.794 8.899 1.00 92.12 106 CYS A N 1
ATOM 819 C CA . CYS A 1 106 ? 12.141 -19.635 8.367 1.00 92.12 106 CYS A CA 1
ATOM 820 C C . CYS A 1 106 ? 11.564 -20.878 7.685 1.00 92.12 106 CYS A C 1
ATOM 822 O O . CYS A 1 106 ? 11.075 -21.780 8.368 1.00 92.12 106 CYS A O 1
ATOM 824 N N . LEU A 1 107 ? 11.696 -20.970 6.361 1.00 91.38 107 LEU A N 1
ATOM 825 C CA . LEU A 1 107 ? 11.306 -22.150 5.579 1.00 91.38 107 LEU A CA 1
ATOM 826 C C . LEU A 1 107 ? 12.502 -23.011 5.133 1.00 91.38 107 LEU A C 1
ATOM 828 O O . LEU A 1 107 ? 12.433 -23.766 4.154 1.00 91.38 107 LEU A O 1
ATOM 832 N N . ARG A 1 108 ? 13.637 -22.888 5.828 1.00 85.75 108 ARG A N 1
ATOM 833 C CA . ARG A 1 108 ? 14.818 -23.729 5.611 1.00 85.75 108 ARG A CA 1
ATOM 834 C C . ARG A 1 108 ? 15.643 -23.845 6.891 1.00 85.75 108 ARG A C 1
ATOM 836 O O . ARG A 1 108 ? 16.126 -22.846 7.395 1.00 85.75 108 ARG A O 1
ATOM 843 N N . ALA A 1 109 ? 15.799 -25.058 7.409 1.00 81.19 109 ALA A N 1
ATOM 844 C CA . ALA A 1 109 ? 16.604 -25.295 8.602 1.00 81.19 109 ALA A CA 1
ATOM 845 C C . ALA A 1 109 ? 18.110 -25.330 8.287 1.00 81.19 109 ALA A C 1
ATOM 847 O O . ALA A 1 109 ? 18.522 -25.684 7.180 1.00 81.19 109 ALA A O 1
ATOM 848 N N . GLY A 1 110 ? 18.929 -24.997 9.285 1.00 78.50 110 GLY A N 1
ATOM 849 C CA . GLY A 1 110 ? 20.388 -25.053 9.218 1.00 78.50 110 GLY A CA 1
ATOM 850 C C . GLY A 1 110 ? 21.016 -23.964 8.354 1.00 78.50 110 GLY A C 1
ATOM 851 O O . GLY A 1 110 ? 22.153 -24.123 7.913 1.00 78.50 110 GLY A O 1
ATOM 852 N N . THR A 1 111 ? 20.286 -22.883 8.079 1.00 76.94 111 THR A N 1
ATOM 853 C CA . THR A 1 111 ? 20.744 -21.784 7.222 1.00 76.94 111 THR A CA 1
ATOM 854 C C . THR A 1 111 ? 20.960 -20.504 7.996 1.00 76.94 111 THR A C 1
ATOM 856 O O . THR A 1 111 ? 20.420 -20.331 9.081 1.00 76.94 111 THR A O 1
ATOM 859 N N . TYR A 1 112 ? 21.757 -19.611 7.425 1.00 78.38 112 TYR A N 1
ATOM 860 C CA . TYR A 1 112 ? 22.070 -18.333 8.038 1.00 78.38 112 TYR A CA 1
ATOM 861 C C . TYR A 1 112 ? 20.893 -17.372 7.936 1.00 78.38 112 TYR A C 1
ATOM 863 O O . TYR A 1 112 ? 20.183 -17.380 6.922 1.00 78.38 112 TYR A O 1
ATOM 871 N N . ALA A 1 113 ? 20.709 -16.585 8.997 1.00 70.00 113 ALA A N 1
ATOM 872 C CA . ALA A 1 113 ? 19.748 -15.492 9.034 1.00 70.00 113 ALA A CA 1
ATOM 873 C C . ALA A 1 113 ? 19.988 -14.494 7.884 1.00 70.00 113 ALA A C 1
ATOM 875 O O . ALA A 1 113 ? 21.104 -14.436 7.364 1.00 70.00 113 ALA A O 1
ATOM 876 N N . PRO A 1 114 ? 18.975 -13.699 7.492 1.00 70.31 114 PRO A N 1
ATOM 877 C CA . PRO A 1 114 ? 19.186 -12.579 6.579 1.00 70.31 114 PRO A CA 1
ATOM 878 C C . PRO A 1 114 ? 20.285 -11.654 7.118 1.00 70.31 114 PRO A C 1
ATOM 880 O O . PRO A 1 114 ? 20.193 -11.214 8.267 1.00 70.31 114 PRO A O 1
ATOM 883 N N . GLY A 1 115 ? 21.308 -11.390 6.308 1.00 62.81 115 GLY A N 1
ATOM 884 C CA . GLY A 1 115 ? 22.352 -10.411 6.591 1.00 62.81 115 GLY A CA 1
ATOM 885 C C . GLY A 1 115 ? 21.958 -9.007 6.134 1.00 62.81 115 GLY A C 1
ATOM 886 O O . GLY A 1 115 ? 21.070 -8.826 5.294 1.00 62.81 115 GLY A O 1
ATOM 887 N N . GLU A 1 116 ? 22.629 -7.997 6.686 1.00 57.22 116 GLU A N 1
ATOM 888 C CA . GLU A 1 116 ? 22.525 -6.625 6.189 1.00 57.22 116 GLU A CA 1
ATOM 889 C C . GLU A 1 116 ? 23.050 -6.567 4.743 1.00 57.22 116 GLU A C 1
ATOM 891 O O . GLU A 1 116 ? 24.139 -7.054 4.451 1.00 57.22 116 GLU A O 1
ATOM 896 N N . GLY A 1 117 ? 22.250 -6.022 3.822 1.00 61.31 117 GLY A N 1
ATOM 897 C CA . GLY A 1 117 ? 22.596 -5.941 2.398 1.00 61.31 117 GLY A CA 1
ATOM 898 C C . GLY A 1 117 ? 22.139 -7.121 1.527 1.00 61.31 117 GLY A C 1
ATOM 899 O O . GLY A 1 117 ? 22.264 -7.034 0.307 1.00 61.31 117 GLY A O 1
ATOM 900 N N . ASP A 1 118 ? 21.548 -8.186 2.086 1.00 71.50 118 ASP A N 1
ATOM 901 C CA . ASP A 1 118 ? 20.985 -9.277 1.276 1.00 71.50 118 ASP A CA 1
ATOM 902 C C . ASP A 1 118 ? 19.697 -8.838 0.557 1.00 71.50 118 ASP A C 1
ATOM 904 O O . ASP A 1 118 ? 18.657 -8.643 1.189 1.00 71.50 118 ASP A O 1
ATOM 908 N N . GLY A 1 119 ? 19.708 -8.748 -0.774 1.00 83.12 119 GLY A N 1
ATOM 909 C CA . GLY A 1 119 ? 18.473 -8.594 -1.541 1.00 83.12 119 GLY A CA 1
ATOM 910 C C . GLY A 1 119 ? 17.670 -9.892 -1.628 1.00 83.12 119 GLY A C 1
ATOM 911 O O . GLY A 1 119 ? 18.217 -10.990 -1.771 1.00 83.12 119 GLY A O 1
ATOM 912 N N . TYR A 1 120 ? 16.345 -9.757 -1.563 1.00 89.19 120 TYR A N 1
ATOM 913 C CA . TYR A 1 120 ? 15.403 -10.870 -1.638 1.00 89.19 120 TYR A CA 1
ATOM 914 C C . TYR A 1 120 ? 14.560 -10.789 -2.905 1.00 89.19 120 TYR A C 1
ATOM 916 O O . TYR A 1 120 ? 13.876 -9.801 -3.160 1.00 89.19 120 TYR A O 1
ATOM 924 N N . ALA A 1 121 ? 14.569 -11.874 -3.668 1.00 88.12 121 ALA A N 1
ATOM 925 C CA . ALA A 1 121 ? 13.750 -12.065 -4.846 1.00 88.12 121 ALA A CA 1
ATOM 926 C C . ALA A 1 121 ? 12.402 -12.688 -4.491 1.00 88.12 121 ALA A C 1
ATOM 928 O O . ALA A 1 121 ? 12.288 -13.539 -3.608 1.00 88.12 121 ALA A O 1
ATOM 929 N N . TYR A 1 122 ? 11.380 -12.331 -5.249 1.00 90.62 122 TYR A N 1
ATOM 930 C CA . TYR A 1 122 ? 10.092 -13.000 -5.197 1.00 90.62 122 TYR A CA 1
ATOM 931 C C . TYR A 1 122 ? 10.145 -14.369 -5.885 1.00 90.62 122 TYR A C 1
ATOM 933 O O . TYR A 1 122 ? 10.607 -14.485 -7.022 1.00 90.62 122 TYR A O 1
ATOM 941 N N . ALA A 1 123 ? 9.614 -15.405 -5.229 1.00 89.44 123 ALA A N 1
ATOM 942 C CA . ALA A 1 123 ? 9.405 -16.713 -5.843 1.00 89.44 123 ALA A CA 1
ATOM 943 C C . ALA A 1 123 ? 8.128 -17.409 -5.335 1.00 89.44 123 ALA A C 1
ATOM 945 O O . ALA A 1 123 ? 7.685 -17.174 -4.207 1.00 89.44 123 ALA A O 1
ATOM 946 N N . PRO A 1 124 ? 7.533 -18.313 -6.133 1.00 88.44 124 PRO A N 1
ATOM 947 C CA . PRO A 1 124 ? 6.436 -19.158 -5.674 1.00 88.44 124 PRO A CA 1
ATOM 948 C C . PRO A 1 124 ? 6.903 -20.170 -4.620 1.00 88.44 124 PRO A C 1
ATOM 950 O O . PRO A 1 124 ? 7.984 -20.755 -4.733 1.00 88.44 124 PRO A O 1
ATOM 953 N N . LEU A 1 125 ? 6.052 -20.448 -3.631 1.00 89.81 125 LEU A N 1
ATOM 954 C CA . LEU A 1 125 ? 6.268 -21.568 -2.718 1.00 89.81 125 LEU A CA 1
ATOM 955 C C . LEU A 1 125 ? 6.070 -22.903 -3.469 1.00 89.81 125 LEU A C 1
ATOM 957 O O . LEU A 1 125 ? 5.018 -23.139 -4.063 1.00 89.81 125 LEU A O 1
ATOM 961 N N . LYS A 1 126 ? 7.089 -23.766 -3.463 1.00 89.75 126 LYS A N 1
ATOM 962 C CA . LYS A 1 126 ? 7.127 -25.075 -4.137 1.00 89.75 126 LYS A CA 1
ATOM 963 C C . LYS A 1 126 ? 7.545 -26.178 -3.168 1.00 89.75 126 LYS A C 1
ATOM 965 O O . LYS A 1 126 ? 8.183 -25.901 -2.153 1.00 89.75 126 LYS A O 1
ATOM 970 N N . GLY A 1 127 ? 7.198 -27.419 -3.496 1.00 88.69 127 GLY A N 1
ATOM 971 C CA . GLY A 1 127 ? 7.557 -28.621 -2.740 1.00 88.69 127 GLY A CA 1
ATOM 972 C C . GLY A 1 127 ? 6.346 -29.433 -2.302 1.00 88.69 127 GLY A C 1
ATOM 973 O O . GLY A 1 127 ? 5.211 -28.952 -2.305 1.00 88.69 127 GLY A O 1
ATOM 974 N N . LYS A 1 128 ? 6.594 -30.681 -1.893 1.00 88.12 128 LYS A N 1
ATOM 975 C CA . LYS A 1 128 ? 5.548 -31.652 -1.533 1.00 88.12 128 LYS A CA 1
ATOM 976 C C . LYS A 1 128 ? 4.621 -31.159 -0.417 1.00 88.12 128 LYS A C 1
ATOM 978 O O . LYS A 1 128 ? 3.461 -31.559 -0.397 1.00 88.12 128 LYS A O 1
ATOM 983 N N . GLN A 1 129 ? 5.114 -30.313 0.491 1.00 91.94 129 GLN A N 1
ATOM 984 C CA . GLN A 1 129 ? 4.347 -29.757 1.614 1.00 91.94 129 GLN A CA 1
ATOM 985 C C . GLN A 1 129 ? 4.079 -28.248 1.477 1.00 91.94 129 GLN A C 1
ATOM 987 O O . GLN A 1 129 ? 3.657 -27.621 2.444 1.00 91.94 129 GLN A O 1
ATOM 992 N N . ALA A 1 130 ? 4.289 -27.658 0.293 1.00 91.31 130 ALA A N 1
ATOM 993 C CA . ALA A 1 130 ? 4.067 -26.230 0.047 1.00 91.31 130 ALA A CA 1
ATOM 994 C C . ALA A 1 130 ? 2.643 -25.776 0.400 1.00 91.31 130 ALA A C 1
ATOM 996 O O . ALA A 1 130 ? 2.467 -24.755 1.055 1.00 91.31 130 ALA A O 1
ATOM 997 N N . GLU A 1 131 ? 1.636 -26.560 0.009 1.00 92.44 131 GLU A N 1
ATOM 998 C CA . GLU A 1 131 ? 0.230 -26.269 0.305 1.00 92.44 131 GLU A CA 1
ATOM 999 C C . GLU A 1 131 ? -0.053 -26.274 1.813 1.00 92.44 131 GLU A C 1
ATOM 1001 O O . GLU A 1 131 ? -0.656 -25.339 2.323 1.00 92.44 131 GLU A O 1
ATOM 1006 N N . ILE A 1 132 ? 0.469 -27.266 2.543 1.00 94.50 132 ILE A N 1
ATOM 1007 C CA . ILE A 1 132 ? 0.332 -27.352 4.005 1.00 94.50 132 ILE A CA 1
ATOM 1008 C C . ILE A 1 132 ? 1.002 -26.153 4.684 1.00 94.50 132 ILE A C 1
ATOM 1010 O O . ILE A 1 132 ? 0.436 -25.561 5.598 1.00 94.50 132 ILE A O 1
ATOM 1014 N N . VAL A 1 133 ? 2.204 -25.771 4.240 1.00 95.25 133 VAL A N 1
ATOM 1015 C CA . VAL A 1 133 ? 2.914 -24.598 4.772 1.00 95.25 133 VAL A CA 1
ATOM 1016 C C . VAL A 1 133 ? 2.110 -23.319 4.524 1.00 95.25 133 VAL A C 1
ATOM 1018 O O . VAL A 1 133 ? 1.907 -22.553 5.462 1.00 95.25 133 VAL A O 1
ATOM 1021 N N . SER A 1 134 ? 1.605 -23.109 3.304 1.00 93.44 134 SER A N 1
ATOM 1022 C CA . SER A 1 134 ? 0.722 -21.977 2.973 1.00 93.44 134 SER A CA 1
ATOM 1023 C C . SER A 1 134 ? -0.535 -21.980 3.847 1.00 93.44 134 SER A C 1
ATOM 1025 O O . SER A 1 134 ? -0.866 -20.949 4.427 1.00 93.44 134 SER A O 1
ATOM 1027 N N . ASN A 1 135 ? -1.165 -23.137 4.068 1.00 93.62 135 ASN A N 1
ATOM 1028 C CA . ASN A 1 135 ? -2.338 -23.253 4.934 1.00 93.62 135 ASN A CA 1
ATOM 1029 C C . ASN A 1 135 ? -2.028 -22.937 6.405 1.00 93.62 135 ASN A C 1
ATOM 1031 O O . ASN A 1 135 ? -2.814 -22.237 7.033 1.00 93.62 135 ASN A O 1
ATOM 1035 N N . ILE A 1 136 ? -0.878 -23.351 6.951 1.00 95.69 136 ILE A N 1
ATOM 1036 C CA . ILE A 1 136 ? -0.451 -22.956 8.308 1.00 95.69 136 ILE A CA 1
ATOM 1037 C C . ILE A 1 136 ? -0.302 -21.435 8.405 1.00 95.69 136 ILE A C 1
ATOM 1039 O O . ILE A 1 136 ? -0.827 -20.818 9.334 1.00 95.69 136 ILE A O 1
ATOM 1043 N N . LEU A 1 137 ? 0.410 -20.822 7.452 1.00 94.19 137 LEU A N 1
ATOM 1044 C CA . LEU A 1 137 ? 0.643 -19.375 7.424 1.00 94.19 137 LEU A CA 1
ATOM 1045 C C . LEU A 1 137 ? -0.675 -18.608 7.297 1.00 94.19 137 LEU A C 1
ATOM 1047 O O . LEU A 1 137 ? -0.903 -17.647 8.029 1.00 94.19 137 LEU A O 1
ATOM 1051 N N . LYS A 1 138 ? -1.573 -19.079 6.438 1.00 91.50 138 LYS A N 1
ATOM 1052 C CA . LYS A 1 138 ? -2.917 -18.538 6.254 1.00 91.50 138 LYS A CA 1
ATOM 1053 C C . LYS A 1 138 ? -3.779 -18.671 7.510 1.00 91.50 138 LYS A C 1
ATOM 1055 O O . LYS A 1 138 ? -4.277 -17.672 8.018 1.00 91.50 138 LYS A O 1
ATOM 1060 N N . ASN A 1 139 ? -3.930 -19.885 8.038 1.00 92.69 139 ASN A N 1
ATOM 1061 C CA . ASN A 1 139 ? -4.768 -20.170 9.205 1.00 92.69 139 ASN A CA 1
ATOM 1062 C C . ASN A 1 139 ? -4.260 -19.447 10.444 1.00 92.69 139 ASN A C 1
ATOM 1064 O O . ASN A 1 139 ? -5.055 -19.061 11.298 1.00 92.69 139 ASN A O 1
ATOM 1068 N N . SER A 1 140 ? -2.951 -19.185 10.517 1.00 92.38 140 SER A N 1
ATOM 1069 C CA . SER A 1 140 ? -2.398 -18.385 11.594 1.00 92.38 140 SER A CA 1
ATOM 1070 C C . SER A 1 140 ? -3.149 -17.055 11.728 1.00 92.38 140 SER A C 1
ATOM 1072 O O . SER A 1 140 ? -3.456 -16.675 12.849 1.00 92.38 140 SER A O 1
ATOM 1074 N N . VAL A 1 141 ? -3.547 -16.363 10.660 1.00 88.62 141 VAL A N 1
ATOM 1075 C CA . VAL A 1 141 ? -4.240 -15.058 10.755 1.00 88.62 141 VAL A CA 1
ATOM 1076 C C . VAL A 1 141 ? -5.430 -15.069 11.730 1.00 88.62 141 VAL A C 1
ATOM 1078 O O . VAL A 1 141 ? -5.621 -14.092 12.450 1.00 88.62 141 VAL A O 1
ATOM 1081 N N . TYR A 1 142 ? -6.142 -16.193 11.840 1.00 88.12 142 TYR A N 1
ATOM 1082 C CA . TYR A 1 142 ? -7.327 -16.370 12.692 1.00 88.12 142 TYR A CA 1
ATOM 1083 C C . TYR A 1 142 ? -7.037 -16.836 14.123 1.00 88.12 142 TYR A C 1
ATOM 1085 O O . TYR A 1 142 ? -7.958 -16.950 14.922 1.00 88.12 142 TYR A O 1
ATOM 1093 N N . HIS A 1 143 ? -5.769 -17.085 14.446 1.00 91.38 143 HIS A N 1
ATOM 1094 C CA . HIS A 1 143 ? -5.335 -17.649 15.726 1.00 91.38 143 HIS A CA 1
ATOM 1095 C C . HIS A 1 143 ? -4.277 -16.790 16.444 1.00 91.38 143 HIS A C 1
ATOM 1097 O O . HIS A 1 143 ? -3.207 -17.311 16.789 1.00 91.38 143 HIS A O 1
ATOM 1103 N N . PRO A 1 144 ? -4.489 -15.468 16.628 1.00 87.75 144 PRO A N 1
ATOM 1104 C CA . PRO A 1 144 ? -3.485 -14.562 17.198 1.00 87.75 144 PRO A CA 1
ATOM 1105 C C . PRO A 1 144 ? -2.994 -14.976 18.597 1.00 87.75 144 PRO A C 1
ATOM 1107 O O . PRO A 1 144 ? -1.900 -14.579 18.993 1.00 87.75 144 PRO A O 1
ATOM 1110 N N . GLU A 1 145 ? -3.750 -15.809 19.317 1.00 92.06 145 GLU A N 1
ATOM 1111 C CA . GLU A 1 145 ? -3.363 -16.435 20.583 1.00 92.06 145 GLU A CA 1
ATOM 1112 C C . GLU A 1 145 ? -2.155 -17.380 20.467 1.00 92.06 145 GLU A C 1
ATOM 1114 O O . GLU A 1 145 ? -1.444 -17.597 21.449 1.00 92.06 145 GLU A O 1
ATOM 1119 N N . ILE A 1 146 ? -1.898 -17.939 19.279 1.00 94.44 146 ILE A N 1
ATOM 1120 C CA . ILE A 1 146 ? -0.724 -18.777 19.011 1.00 94.44 146 ILE A CA 1
ATOM 1121 C C . ILE A 1 146 ? 0.472 -17.872 18.736 1.00 94.44 146 ILE A C 1
ATOM 1123 O O . ILE A 1 146 ? 0.480 -17.109 17.762 1.00 94.44 146 ILE A O 1
ATOM 1127 N N . LYS A 1 147 ? 1.523 -17.990 19.552 1.00 94.62 147 LYS A N 1
ATOM 1128 C CA . LYS A 1 147 ? 2.735 -17.182 19.396 1.00 94.62 147 LYS A CA 1
ATOM 1129 C C . LYS A 1 147 ? 3.432 -17.518 18.079 1.00 94.62 147 LYS A C 1
ATOM 1131 O O . LYS A 1 147 ? 3.465 -18.666 17.643 1.00 94.62 147 LYS A O 1
ATOM 1136 N N . GLN A 1 148 ? 4.076 -16.521 17.470 1.00 94.75 148 GLN A N 1
ATOM 1137 C CA . GLN A 1 148 ? 4.852 -16.717 16.239 1.00 94.75 148 GLN A CA 1
ATOM 1138 C C . GLN A 1 148 ? 5.919 -17.817 16.387 1.00 94.75 148 GLN A C 1
ATOM 1140 O O . GLN A 1 148 ? 6.148 -18.587 15.458 1.00 94.75 148 GLN A O 1
ATOM 1145 N N . GLN A 1 149 ? 6.530 -17.912 17.570 1.00 95.50 149 GLN A N 1
ATOM 1146 C CA . GLN A 1 149 ? 7.510 -18.941 17.918 1.00 95.50 149 GLN A CA 1
ATOM 1147 C C . GLN A 1 149 ? 6.932 -20.358 17.802 1.00 95.50 149 GLN A C 1
ATOM 1149 O O . GLN A 1 149 ? 7.566 -21.227 17.211 1.00 95.50 149 GLN A O 1
ATOM 1154 N N . ASP A 1 150 ? 5.704 -20.579 18.273 1.00 96.50 150 ASP A N 1
ATOM 1155 C CA . ASP A 1 150 ? 5.048 -21.891 18.220 1.00 96.50 150 ASP A CA 1
ATOM 1156 C C . ASP A 1 150 ? 4.751 -22.312 16.771 1.00 96.50 150 ASP A C 1
ATOM 1158 O O . ASP A 1 150 ? 4.897 -23.479 16.404 1.00 96.50 150 ASP A O 1
ATOM 1162 N N . ILE A 1 151 ? 4.402 -21.344 15.917 1.00 97.00 151 ILE A N 1
ATOM 1163 C CA . ILE A 1 151 ? 4.223 -21.560 14.474 1.00 97.00 151 ILE A CA 1
ATOM 1164 C C . ILE A 1 151 ? 5.564 -21.894 13.815 1.00 97.00 151 ILE A C 1
ATOM 1166 O O . ILE A 1 151 ? 5.643 -22.825 13.014 1.00 97.00 151 ILE A O 1
ATOM 1170 N N . GLN A 1 152 ? 6.635 -21.176 14.166 1.00 96.12 152 GLN A N 1
ATOM 1171 C CA . GLN A 1 152 ? 7.974 -21.437 13.636 1.00 96.12 152 GLN A CA 1
ATOM 1172 C C . GLN A 1 152 ? 8.467 -22.847 13.992 1.00 96.12 152 GLN A C 1
ATOM 1174 O O . GLN A 1 152 ? 9.045 -23.523 13.136 1.00 96.12 152 GLN A O 1
ATOM 1179 N N . LEU A 1 153 ? 8.202 -23.308 15.217 1.00 96.44 153 LEU A N 1
ATOM 1180 C CA . LEU A 1 153 ? 8.519 -24.665 15.667 1.00 96.44 153 LEU A CA 1
ATOM 1181 C C . LEU A 1 153 ? 7.748 -25.721 14.867 1.00 96.44 153 LEU A C 1
ATOM 1183 O O . LEU A 1 153 ? 8.348 -26.692 14.408 1.00 96.44 153 LEU A O 1
ATOM 1187 N N . LEU A 1 154 ? 6.448 -25.512 14.626 1.00 97.06 154 LEU A N 1
ATOM 1188 C CA . LEU A 1 154 ? 5.645 -26.399 13.778 1.00 97.06 154 LEU A CA 1
ATOM 1189 C C . LEU A 1 154 ? 6.189 -26.464 12.341 1.00 97.06 154 LEU A C 1
ATOM 1191 O O . LEU A 1 154 ? 6.340 -27.552 11.784 1.00 97.06 154 LEU A O 1
ATOM 1195 N N . LEU A 1 155 ? 6.525 -25.317 11.746 1.00 96.19 155 LEU A N 1
ATOM 1196 C CA . LEU A 1 155 ? 7.103 -25.258 10.400 1.00 96.19 155 LEU A CA 1
ATOM 1197 C C . LEU A 1 155 ? 8.442 -26.002 10.330 1.00 96.19 155 LEU A C 1
ATOM 1199 O O . LEU A 1 155 ? 8.664 -26.779 9.400 1.00 96.19 155 LEU A O 1
ATOM 1203 N N . TRP A 1 156 ? 9.317 -25.829 11.325 1.00 94.62 156 TRP A N 1
ATOM 1204 C CA . TRP A 1 156 ? 10.573 -26.578 11.398 1.00 94.62 156 TRP A CA 1
ATOM 1205 C C . TRP A 1 156 ? 10.366 -28.072 11.617 1.00 94.62 156 TRP A C 1
ATOM 1207 O O . TRP A 1 156 ? 11.101 -28.849 11.016 1.00 94.62 156 TRP A O 1
ATOM 1217 N N . ALA A 1 157 ? 9.364 -28.496 12.390 1.00 93.38 157 ALA A N 1
ATOM 1218 C CA . ALA A 1 157 ? 9.027 -29.912 12.527 1.00 93.38 157 ALA A CA 1
ATOM 1219 C C . ALA A 1 157 ? 8.622 -30.527 11.175 1.00 93.38 157 ALA A C 1
ATOM 1221 O O . ALA A 1 157 ? 9.084 -31.614 10.827 1.00 93.38 157 ALA A O 1
ATOM 1222 N N . ILE A 1 158 ? 7.843 -29.805 10.364 1.00 92.25 158 ILE A N 1
ATOM 1223 C CA . ILE A 1 158 ? 7.452 -30.244 9.014 1.00 92.25 158 ILE A CA 1
ATOM 1224 C C . ILE A 1 158 ? 8.660 -30.292 8.070 1.00 92.25 158 ILE A C 1
ATOM 1226 O O . ILE A 1 158 ? 8.843 -31.276 7.352 1.00 92.25 158 ILE A O 1
ATOM 1230 N N . ILE A 1 159 ? 9.515 -29.266 8.087 1.00 89.62 159 ILE A N 1
ATOM 1231 C CA . ILE A 1 159 ? 10.741 -29.207 7.268 1.00 89.62 159 ILE A CA 1
ATOM 1232 C C . ILE A 1 159 ? 11.708 -30.332 7.652 1.00 89.62 159 ILE A C 1
ATOM 1234 O O . ILE A 1 159 ? 12.256 -31.000 6.778 1.00 89.62 159 ILE A O 1
ATOM 1238 N N . ALA A 1 160 ? 11.843 -30.606 8.949 1.00 87.75 160 ALA A N 1
ATOM 1239 C CA . ALA A 1 160 ? 12.628 -31.711 9.485 1.00 87.75 160 ALA A CA 1
ATOM 1240 C C . ALA A 1 160 ? 12.000 -33.091 9.220 1.00 87.75 160 ALA A C 1
ATOM 1242 O O . ALA A 1 160 ? 12.608 -34.104 9.574 1.00 87.75 160 ALA A O 1
ATOM 1243 N N . ARG A 1 161 ? 10.823 -33.156 8.574 1.00 86.50 161 ARG A N 1
ATOM 1244 C CA . ARG A 1 161 ? 10.046 -34.379 8.299 1.00 86.50 161 ARG A CA 1
ATOM 1245 C C . ARG A 1 161 ? 9.723 -35.164 9.579 1.00 86.50 161 ARG A C 1
ATOM 1247 O O . ARG A 1 161 ? 9.790 -36.392 9.591 1.00 86.50 161 ARG A O 1
ATOM 1254 N N . SER A 1 162 ? 9.429 -34.457 10.667 1.00 86.75 162 SER A N 1
ATOM 1255 C CA . SER A 1 162 ? 9.020 -35.052 11.939 1.00 86.75 162 SER A CA 1
ATOM 1256 C C . SER A 1 162 ? 7.578 -35.547 11.867 1.00 86.75 162 SER A C 1
ATOM 1258 O O . SER A 1 162 ? 6.699 -34.853 11.354 1.00 86.75 162 SER A O 1
ATOM 1260 N N . LYS A 1 163 ? 7.318 -36.723 12.440 1.00 88.50 163 LYS A N 1
ATOM 1261 C CA . LYS A 1 163 ? 5.961 -37.244 12.603 1.00 88.50 163 LYS A CA 1
ATOM 1262 C C . LYS A 1 163 ? 5.256 -36.480 13.722 1.00 88.50 163 LYS A C 1
ATOM 1264 O O . LYS A 1 163 ? 5.607 -36.627 14.891 1.00 88.50 163 LYS A O 1
ATOM 1269 N N . LEU A 1 164 ? 4.272 -35.657 13.365 1.00 90.94 164 LEU A N 1
ATOM 1270 C CA . LEU A 1 164 ? 3.645 -34.712 14.293 1.00 90.94 164 LEU A CA 1
ATOM 1271 C C . LEU A 1 164 ? 2.984 -35.385 15.500 1.00 90.94 164 LEU A C 1
ATOM 1273 O O . LEU A 1 164 ? 2.971 -34.797 16.577 1.00 90.94 164 LEU A O 1
ATOM 1277 N N . SER A 1 165 ? 2.473 -36.611 15.358 1.00 90.00 165 SER A N 1
ATOM 1278 C CA . SER A 1 165 ? 1.892 -37.377 16.471 1.00 90.00 165 SER A CA 1
ATOM 1279 C C . SER A 1 165 ? 2.910 -37.773 17.546 1.00 90.00 165 SER A C 1
ATOM 1281 O O . SER A 1 165 ? 2.520 -38.131 18.653 1.00 90.00 165 SER A O 1
ATOM 1283 N N . GLU A 1 166 ? 4.202 -37.754 17.214 1.00 91.00 166 GLU A N 1
ATOM 1284 C CA . GLU A 1 166 ? 5.308 -38.111 18.111 1.00 91.00 166 GLU A CA 1
ATOM 1285 C C . GLU A 1 166 ? 6.072 -36.877 18.615 1.00 91.00 166 GLU A C 1
ATOM 1287 O O . GLU A 1 166 ? 6.941 -37.006 19.473 1.00 91.00 166 GLU A O 1
ATOM 1292 N N . CYS A 1 167 ? 5.755 -35.680 18.108 1.00 92.31 167 CYS A N 1
ATOM 1293 C CA . CYS A 1 167 ? 6.352 -34.437 18.586 1.00 92.31 167 CYS A CA 1
ATOM 1294 C C . CYS A 1 167 ? 5.877 -34.070 20.003 1.00 92.31 167 CYS A C 1
ATOM 1296 O O . CYS A 1 167 ? 4.885 -34.610 20.496 1.00 92.31 167 CYS A O 1
ATOM 1298 N N . SER A 1 168 ? 6.543 -33.105 20.642 1.00 92.19 168 SER A N 1
ATOM 1299 C CA . SER A 1 168 ? 6.142 -32.567 21.948 1.00 92.19 168 SER A CA 1
ATOM 1300 C C . SER A 1 168 ? 4.679 -32.088 21.974 1.00 92.19 168 SER A C 1
ATOM 1302 O O . SER A 1 168 ? 4.082 -31.747 20.942 1.00 92.19 168 SER A O 1
ATOM 1304 N N . LYS A 1 169 ? 4.078 -32.036 23.172 1.00 93.12 169 LYS A N 1
ATOM 1305 C CA . LYS A 1 169 ? 2.661 -31.661 23.343 1.00 93.12 169 LYS A CA 1
ATOM 1306 C C . LYS A 1 169 ? 2.362 -30.251 22.829 1.00 93.12 169 LYS A C 1
ATOM 1308 O O . LYS A 1 169 ? 1.267 -30.007 22.327 1.00 93.12 169 LYS A O 1
ATOM 1313 N N . GLU A 1 170 ? 3.324 -29.345 22.927 1.00 91.19 170 GLU A N 1
ATOM 1314 C CA . GLU A 1 170 ? 3.236 -27.960 22.464 1.00 91.19 170 GLU A CA 1
ATOM 1315 C C . GLU A 1 170 ? 3.099 -27.906 20.938 1.00 91.19 170 GLU A C 1
ATOM 1317 O O . GLU A 1 170 ? 2.165 -27.288 20.425 1.00 91.19 170 GLU A O 1
ATOM 1322 N N . ILE A 1 171 ? 3.956 -28.630 20.207 1.00 94.56 171 ILE A N 1
ATOM 1323 C CA . ILE A 1 171 ? 3.891 -28.716 18.738 1.00 94.56 171 ILE A CA 1
ATOM 1324 C C . ILE A 1 171 ? 2.585 -29.385 18.306 1.00 94.56 171 ILE A C 1
ATOM 1326 O O . ILE A 1 171 ? 1.919 -28.905 17.388 1.00 94.56 171 ILE A O 1
ATOM 1330 N N . GLN A 1 172 ? 2.173 -30.457 18.993 1.00 95.31 172 GLN A N 1
ATOM 1331 C CA . GLN A 1 172 ? 0.896 -31.121 18.725 1.00 95.31 172 GLN A CA 1
ATOM 1332 C C . GLN A 1 172 ? -0.304 -30.191 18.930 1.00 95.31 172 GLN A C 1
ATOM 1334 O O . GLN A 1 172 ? -1.247 -30.236 18.141 1.00 95.31 172 GLN A O 1
ATOM 1339 N N . LYS A 1 173 ? -0.287 -29.355 19.974 1.00 95.44 173 LYS A N 1
ATOM 1340 C CA . LYS A 1 173 ? -1.355 -28.387 20.252 1.00 95.44 173 LYS A CA 1
ATOM 1341 C C . LYS A 1 173 ? -1.472 -27.375 19.115 1.00 95.44 173 LYS A C 1
ATOM 1343 O O . LYS A 1 173 ? -2.568 -27.189 18.597 1.00 95.44 173 LYS A O 1
ATOM 1348 N N . THR A 1 174 ? -0.357 -26.790 18.686 1.00 96.56 174 THR A N 1
ATOM 1349 C CA . THR A 1 174 ? -0.332 -25.832 17.569 1.00 96.56 174 THR A CA 1
ATOM 1350 C C . THR A 1 174 ? -0.761 -26.485 16.255 1.00 96.56 174 THR A C 1
ATOM 1352 O O . THR A 1 174 ? -1.587 -25.931 15.532 1.00 96.56 174 THR A O 1
ATOM 1355 N N . ALA A 1 175 ? -0.284 -27.703 15.976 1.00 96.75 175 ALA A N 1
ATOM 1356 C CA . ALA A 1 175 ? -0.663 -28.472 14.792 1.00 96.75 175 ALA A CA 1
ATOM 1357 C C . ALA A 1 175 ? -2.174 -28.734 14.720 1.00 96.75 175 ALA A C 1
ATOM 1359 O O . ALA A 1 175 ? -2.771 -28.537 13.669 1.00 96.75 175 ALA A O 1
ATOM 1360 N N . LYS A 1 176 ? -2.801 -29.136 15.833 1.00 95.88 176 LYS A N 1
ATOM 1361 C CA . LYS A 1 176 ? -4.244 -29.429 15.891 1.00 95.88 176 LYS A CA 1
ATOM 1362 C C . LYS A 1 176 ? -5.133 -28.210 15.651 1.00 95.88 176 LYS A C 1
ATOM 1364 O O . LYS A 1 176 ? -6.280 -28.390 15.263 1.00 95.88 176 LYS A O 1
ATOM 1369 N N . VAL A 1 177 ? -4.627 -27.003 15.908 1.00 96.75 177 VAL A N 1
ATOM 1370 C CA . VAL A 1 177 ? -5.363 -25.759 15.642 1.00 96.75 177 VAL A CA 1
ATOM 1371 C C . VAL A 1 177 ? -5.172 -25.306 14.194 1.00 96.75 177 VAL A C 1
ATOM 1373 O O . VAL A 1 177 ? -6.130 -24.899 13.549 1.00 96.75 177 VAL A O 1
ATOM 1376 N N . LEU A 1 178 ? -3.946 -25.386 13.665 1.00 96.38 178 LEU A N 1
ATOM 1377 C CA . LEU A 1 178 ? -3.607 -24.789 12.367 1.00 96.38 178 LEU A CA 1
ATOM 1378 C C . LEU A 1 178 ? -3.761 -25.725 11.163 1.00 96.38 178 LEU A C 1
ATOM 1380 O O . LEU A 1 178 ? -3.746 -25.240 10.032 1.00 96.38 178 LEU A O 1
ATOM 1384 N N . LEU A 1 179 ? -3.889 -27.035 11.377 1.00 95.88 179 LEU A N 1
ATOM 1385 C CA . LEU A 1 179 ? -4.010 -28.035 10.315 1.00 95.88 179 LEU A CA 1
ATOM 1386 C C . LEU A 1 179 ? -5.393 -28.673 10.293 1.00 95.88 179 LEU A C 1
ATOM 1388 O O . LEU A 1 179 ? -5.995 -28.944 11.332 1.00 95.88 179 LEU A O 1
ATOM 1392 N N . THR A 1 180 ? -5.855 -29.019 9.095 1.00 93.88 180 THR A N 1
ATOM 1393 C CA . THR A 1 180 ? -7.014 -29.902 8.947 1.00 93.88 180 THR A CA 1
ATOM 1394 C C . THR A 1 180 ? -6.656 -31.342 9.348 1.00 93.88 180 THR A C 1
ATOM 1396 O O . THR A 1 180 ? -5.492 -31.744 9.238 1.00 93.88 180 THR A O 1
ATOM 1399 N N . PRO A 1 181 ? -7.642 -32.181 9.729 1.00 91.31 181 PRO A N 1
ATOM 1400 C CA . PRO A 1 181 ? -7.393 -33.593 10.031 1.00 91.31 181 PRO A CA 1
ATOM 1401 C C . PRO A 1 181 ? -6.681 -34.337 8.891 1.00 91.31 181 PRO A C 1
ATOM 1403 O O . PRO A 1 181 ? -5.725 -35.068 9.124 1.00 91.31 181 PRO A O 1
ATOM 1406 N N . LYS A 1 182 ? -7.074 -34.068 7.636 1.00 90.38 182 LYS A N 1
ATOM 1407 C CA . LYS A 1 182 ? -6.458 -34.678 6.447 1.00 90.38 182 LYS A CA 1
ATOM 1408 C C . LYS A 1 182 ? -4.982 -34.307 6.295 1.00 90.38 182 LYS A C 1
ATOM 1410 O O . LYS A 1 182 ? -4.169 -35.155 5.934 1.00 90.38 182 LYS A O 1
ATOM 1415 N N . GLU A 1 183 ? -4.628 -33.048 6.540 1.00 93.38 183 GLU A N 1
ATOM 1416 C CA . GLU A 1 183 ? -3.234 -32.596 6.484 1.00 93.38 183 GLU A CA 1
ATOM 1417 C C . GLU A 1 183 ? -2.415 -33.175 7.635 1.00 93.38 183 GLU A C 1
ATOM 1419 O O . GLU A 1 183 ? -1.290 -33.624 7.416 1.00 93.38 183 GLU A O 1
ATOM 1424 N N . TYR A 1 184 ? -2.991 -33.219 8.838 1.00 90.75 184 TYR A N 1
ATOM 1425 C CA . TYR A 1 184 ? -2.360 -33.822 10.007 1.00 90.75 184 TYR A CA 1
ATOM 1426 C C . TYR A 1 184 ? -2.035 -35.303 9.762 1.00 90.75 184 TYR A C 1
ATOM 1428 O O . TYR A 1 184 ? -0.895 -35.728 9.950 1.00 90.75 184 TYR A O 1
ATOM 1436 N N . ASP A 1 185 ? -2.992 -36.078 9.249 1.00 86.81 185 ASP A N 1
ATOM 1437 C CA . ASP A 1 185 ? -2.794 -37.490 8.905 1.00 86.81 185 ASP A CA 1
ATOM 1438 C C . ASP A 1 185 ? -1.758 -37.666 7.791 1.00 86.81 185 ASP A C 1
ATOM 1440 O O . ASP A 1 185 ? -0.880 -38.527 7.879 1.00 86.81 185 ASP A O 1
ATOM 1444 N N . ARG A 1 186 ? -1.785 -36.799 6.770 1.00 86.06 186 ARG A N 1
ATOM 1445 C CA . ARG A 1 186 ? -0.797 -36.800 5.679 1.00 86.06 186 ARG A CA 1
ATOM 1446 C C . ARG A 1 186 ? 0.629 -36.579 6.186 1.00 86.06 186 ARG A C 1
ATOM 1448 O O . ARG A 1 186 ? 1.549 -37.223 5.683 1.00 86.06 186 ARG A O 1
ATOM 1455 N N . LEU A 1 187 ? 0.826 -35.696 7.164 1.00 87.31 187 LEU A N 1
ATOM 1456 C CA . LEU A 1 187 ? 2.135 -35.455 7.785 1.00 87.31 187 LEU A CA 1
ATOM 1457 C C . LEU A 1 187 ? 2.575 -36.615 8.691 1.00 87.31 187 LEU A C 1
ATOM 1459 O O . LEU A 1 187 ? 3.772 -36.807 8.892 1.00 87.31 187 LEU A O 1
ATOM 1463 N N . ASN A 1 188 ? 1.631 -37.420 9.188 1.00 83.94 188 ASN A N 1
ATOM 1464 C CA . ASN A 1 188 ? 1.918 -38.611 9.989 1.00 83.94 188 ASN A CA 1
ATOM 1465 C C . ASN A 1 188 ? 2.112 -39.897 9.167 1.00 83.94 188 ASN A C 1
ATOM 1467 O O . ASN A 1 188 ? 2.694 -40.855 9.676 1.00 83.94 188 ASN A O 1
ATOM 1471 N N . GLY A 1 189 ? 1.653 -39.924 7.912 1.00 67.69 189 GLY A N 1
ATOM 1472 C CA . GLY A 1 189 ? 1.756 -41.071 6.999 1.00 67.69 189 GLY A CA 1
ATOM 1473 C C . GLY A 1 189 ? 3.118 -41.248 6.312 1.00 67.69 189 GLY A C 1
ATOM 1474 O O . GLY A 1 189 ? 3.277 -42.153 5.495 1.00 67.69 189 GLY A O 1
ATOM 1475 N N . GLY A 1 190 ? 4.102 -40.388 6.601 1.00 60.75 190 GLY A N 1
ATOM 1476 C CA . GLY A 1 190 ? 5.461 -40.497 6.067 1.00 60.75 190 GLY A CA 1
ATOM 1477 C C . GLY A 1 190 ? 6.250 -41.639 6.716 1.00 60.75 190 GLY A C 1
ATOM 1478 O O . GLY A 1 190 ? 6.385 -41.693 7.934 1.00 60.75 190 GLY A O 1
ATOM 1479 N N . ALA A 1 191 ? 6.819 -42.529 5.901 1.00 48.81 191 ALA A N 1
ATOM 1480 C CA . ALA A 1 191 ? 7.538 -43.735 6.332 1.00 48.81 191 ALA A CA 1
ATOM 1481 C C . ALA A 1 191 ? 8.964 -43.481 6.871 1.00 48.81 191 ALA A C 1
ATOM 1483 O O . ALA A 1 191 ? 9.836 -44.337 6.756 1.00 48.81 191 ALA A O 1
ATOM 1484 N N . LEU A 1 192 ? 9.242 -42.311 7.448 1.00 52.47 192 LEU A N 1
ATOM 1485 C CA . LEU A 1 192 ? 10.559 -42.015 8.014 1.00 52.47 192 LEU A CA 1
ATOM 1486 C C . LEU A 1 192 ? 10.572 -42.344 9.503 1.00 52.47 192 LEU A C 1
ATOM 1488 O O . LEU A 1 192 ? 10.420 -41.475 10.358 1.00 52.47 192 LEU A O 1
ATOM 1492 N N . GLY A 1 193 ? 10.761 -43.631 9.795 1.00 53.44 193 GLY A N 1
ATOM 1493 C CA . GLY A 1 193 ? 11.108 -44.103 11.133 1.00 53.44 193 GLY A CA 1
ATOM 1494 C C . GLY A 1 193 ? 12.476 -43.583 11.602 1.00 53.44 193 GLY A C 1
ATOM 1495 O O . GLY A 1 193 ? 13.191 -42.881 10.883 1.00 53.44 193 GLY A O 1
ATOM 1496 N N . LYS A 1 194 ? 12.856 -43.939 12.834 1.00 54.50 194 LYS A N 1
ATOM 1497 C CA . LYS A 1 194 ? 14.168 -43.619 13.421 1.00 54.50 194 LYS A CA 1
ATOM 1498 C C . LYS A 1 194 ? 15.289 -44.191 12.542 1.00 54.50 194 LYS A C 1
ATOM 1500 O O . LYS A 1 194 ? 15.556 -45.388 12.594 1.00 54.50 194 LYS A O 1
ATOM 1505 N N . ILE A 1 195 ? 15.951 -43.348 11.749 1.00 56.66 195 ILE A N 1
ATOM 1506 C CA . ILE A 1 195 ? 17.163 -43.735 11.016 1.00 56.66 195 ILE A CA 1
ATOM 1507 C C . ILE A 1 195 ? 18.309 -43.778 12.031 1.00 56.66 195 ILE A C 1
ATOM 1509 O O . ILE A 1 195 ? 18.596 -42.748 12.641 1.00 56.66 195 ILE A O 1
ATOM 1513 N N . PRO A 1 196 ? 18.982 -44.923 12.236 1.00 59.84 196 PRO A N 1
ATOM 1514 C CA . PRO A 1 196 ? 20.108 -44.990 13.158 1.00 59.84 196 PRO A CA 1
ATOM 1515 C C . PRO A 1 196 ? 21.220 -44.010 12.755 1.00 59.84 196 PRO A C 1
ATOM 1517 O O . PRO A 1 196 ? 21.647 -43.991 11.597 1.00 59.84 196 PRO A O 1
ATOM 1520 N N . GLN A 1 197 ? 21.741 -43.241 13.714 1.00 61.97 197 GLN A N 1
ATOM 1521 C CA . GLN A 1 197 ? 22.771 -42.218 13.480 1.00 61.97 197 GLN A CA 1
ATOM 1522 C C . GLN A 1 197 ? 24.003 -42.706 12.681 1.00 61.97 197 GLN A C 1
ATOM 1524 O O . GLN A 1 197 ? 24.470 -41.968 11.810 1.00 61.97 197 GLN A O 1
ATOM 1529 N N . PRO A 1 198 ? 24.523 -43.938 12.876 1.00 65.75 198 PRO A N 1
ATOM 1530 C CA . PRO A 1 198 ? 25.640 -44.447 12.072 1.00 65.75 198 PRO A CA 1
ATOM 1531 C C . PRO A 1 198 ? 25.313 -44.564 10.576 1.00 65.75 198 PRO A C 1
ATOM 1533 O O . PRO A 1 198 ? 26.166 -44.301 9.728 1.00 65.75 198 PRO A O 1
ATOM 1536 N N . VAL A 1 199 ? 24.067 -44.915 10.247 1.00 62.59 199 VAL A N 1
ATOM 1537 C CA . VAL A 1 199 ? 23.580 -45.057 8.866 1.00 62.59 199 VAL A CA 1
ATOM 1538 C C . VAL A 1 199 ? 23.434 -43.683 8.216 1.00 62.59 199 VAL A C 1
ATOM 1540 O O . VAL A 1 199 ? 23.875 -43.480 7.084 1.00 62.59 199 VAL A O 1
ATOM 1543 N N . LEU A 1 200 ? 22.890 -42.714 8.955 1.00 64.56 200 LEU A N 1
ATOM 1544 C CA . LEU A 1 200 ? 22.778 -41.327 8.510 1.00 64.56 200 LEU A CA 1
ATOM 1545 C C . LEU A 1 200 ? 24.160 -40.704 8.239 1.00 64.56 200 LEU A C 1
ATOM 1547 O O . LEU A 1 200 ? 24.367 -40.084 7.196 1.00 64.56 200 LEU A O 1
ATOM 1551 N N . ASN A 1 201 ? 25.132 -40.938 9.127 1.00 67.25 201 ASN A N 1
ATOM 1552 C CA . ASN A 1 201 ? 26.507 -40.458 8.970 1.00 67.25 201 ASN A CA 1
ATOM 1553 C C . ASN A 1 201 ? 27.177 -41.021 7.702 1.00 67.25 201 ASN A C 1
ATOM 1555 O O . ASN A 1 201 ? 27.841 -40.279 6.976 1.00 67.25 201 ASN A O 1
ATOM 1559 N N . ALA A 1 202 ? 26.971 -42.307 7.398 1.00 68.25 202 ALA A N 1
ATOM 1560 C CA . ALA A 1 202 ? 27.496 -42.939 6.184 1.00 68.25 202 ALA A CA 1
ATOM 1561 C C . ALA A 1 202 ? 26.848 -42.384 4.899 1.00 68.25 202 ALA A C 1
ATOM 1563 O O . ALA A 1 202 ? 27.522 -42.214 3.881 1.00 68.25 202 ALA A O 1
ATOM 1564 N N . ALA A 1 203 ? 25.554 -42.054 4.946 1.00 65.19 203 ALA A N 1
ATOM 1565 C CA . ALA A 1 203 ? 24.827 -41.410 3.851 1.00 65.19 203 ALA A CA 1
ATOM 1566 C C . ALA A 1 203 ? 25.349 -39.991 3.570 1.00 65.19 203 ALA A C 1
ATOM 1568 O O . ALA A 1 203 ? 25.619 -39.610 2.431 1.00 65.19 203 ALA A O 1
ATOM 1569 N N . MET A 1 204 ? 25.543 -39.224 4.643 1.00 66.88 204 MET A N 1
ATOM 1570 C CA . MET A 1 204 ? 25.986 -37.833 4.629 1.00 66.88 204 MET A CA 1
ATOM 1571 C C . MET A 1 204 ? 27.365 -37.641 3.996 1.00 66.88 204 MET A C 1
ATOM 1573 O O . MET A 1 204 ? 27.587 -36.634 3.320 1.00 66.88 204 MET A O 1
ATOM 1577 N N . GLN A 1 205 ? 28.281 -38.600 4.158 1.00 70.19 205 GLN A N 1
ATOM 1578 C CA . GLN A 1 205 ? 29.622 -38.549 3.557 1.00 70.19 205 GLN A CA 1
ATOM 1579 C C . GLN A 1 205 ? 29.596 -38.467 2.023 1.00 70.19 205 GLN A C 1
ATOM 1581 O O . GLN A 1 205 ? 30.532 -37.938 1.429 1.00 70.19 205 GLN A O 1
ATOM 1586 N N . LYS A 1 206 ? 28.513 -38.925 1.381 1.00 70.12 206 LYS A N 1
ATOM 1587 C CA . LYS A 1 206 ? 28.352 -38.917 -0.081 1.00 70.12 206 LYS A CA 1
ATOM 1588 C C . LYS A 1 206 ? 27.727 -37.631 -0.635 1.00 70.12 206 LYS A C 1
ATOM 1590 O O . LYS A 1 206 ? 27.674 -37.466 -1.849 1.00 70.12 206 LYS A O 1
ATOM 1595 N N . LEU A 1 207 ? 27.250 -36.729 0.227 1.00 66.12 207 LEU A N 1
ATOM 1596 C CA . LEU A 1 207 ? 26.586 -35.488 -0.179 1.00 66.12 207 LEU A CA 1
ATOM 1597 C C . LEU A 1 207 ? 27.557 -34.298 -0.245 1.00 66.12 207 LEU A C 1
ATOM 1599 O O . LEU A 1 207 ? 28.506 -34.253 0.547 1.00 66.12 207 LEU A O 1
ATOM 1603 N N . PRO A 1 208 ? 27.294 -33.300 -1.114 1.00 67.44 208 PRO A N 1
ATOM 1604 C CA . PRO A 1 208 ? 27.987 -32.014 -1.084 1.00 67.44 208 PRO A CA 1
ATOM 1605 C C . PRO A 1 208 ? 27.872 -31.327 0.292 1.00 67.44 208 PRO A C 1
ATOM 1607 O O . PRO A 1 208 ? 26.848 -31.503 0.962 1.00 67.44 208 PRO A O 1
ATOM 1610 N N . PRO A 1 209 ? 28.861 -30.506 0.708 1.00 67.25 209 PRO A N 1
ATOM 1611 C CA . PRO A 1 209 ? 28.903 -29.899 2.045 1.00 67.25 209 PRO A CA 1
ATOM 1612 C C . PRO A 1 209 ? 27.605 -29.186 2.459 1.00 67.25 209 PRO A C 1
ATOM 1614 O O . PRO A 1 209 ? 27.054 -29.477 3.517 1.00 67.25 209 PRO A O 1
ATOM 1617 N N . LEU A 1 210 ? 27.041 -28.352 1.580 1.00 64.31 210 LEU A N 1
ATOM 1618 C CA . LEU A 1 210 ? 25.815 -27.595 1.869 1.00 64.31 210 LEU A CA 1
ATOM 1619 C C . LEU A 1 210 ? 24.575 -28.486 2.063 1.00 64.31 210 LEU A C 1
ATOM 1621 O O . LEU A 1 210 ? 23.731 -28.200 2.910 1.00 64.31 210 LEU A O 1
ATOM 1625 N N . ALA A 1 211 ? 24.455 -29.573 1.297 1.00 67.62 211 ALA A N 1
ATOM 1626 C CA . ALA A 1 211 ? 23.345 -30.518 1.438 1.00 67.62 211 ALA A CA 1
ATOM 1627 C C . ALA A 1 211 ? 23.486 -31.359 2.716 1.00 67.62 211 ALA A C 1
ATOM 1629 O O . ALA A 1 211 ? 22.503 -31.627 3.407 1.00 67.62 211 ALA A O 1
ATOM 1630 N N . ARG A 1 212 ? 24.726 -31.731 3.058 1.00 71.81 212 ARG A N 1
ATOM 1631 C CA . ARG A 1 212 ? 25.061 -32.452 4.289 1.00 71.81 212 ARG A CA 1
ATOM 1632 C C . ARG A 1 212 ? 24.685 -31.645 5.528 1.00 71.81 212 ARG A C 1
ATOM 1634 O O . ARG A 1 212 ? 24.045 -32.171 6.431 1.00 71.81 212 ARG A O 1
ATOM 1641 N N . GLU A 1 213 ? 25.058 -30.373 5.546 1.00 72.62 213 GLU A N 1
ATOM 1642 C CA . GLU A 1 213 ? 24.783 -29.452 6.645 1.00 72.62 213 GLU A CA 1
ATOM 1643 C C . GLU A 1 213 ? 23.284 -29.240 6.892 1.00 72.62 213 GLU A C 1
ATOM 1645 O O . GLU A 1 213 ? 22.851 -29.242 8.045 1.00 72.62 213 GLU A O 1
ATOM 1650 N N . ALA A 1 214 ? 22.492 -29.098 5.825 1.00 72.06 214 ALA A N 1
ATOM 1651 C CA . ALA A 1 214 ? 21.042 -28.948 5.927 1.00 72.06 214 ALA A CA 1
ATOM 1652 C C . ALA A 1 214 ? 20.381 -30.203 6.523 1.00 72.06 214 ALA A C 1
ATOM 1654 O O . ALA A 1 214 ? 19.616 -30.101 7.481 1.00 72.06 214 ALA A O 1
ATOM 1655 N N . LEU A 1 215 ? 20.738 -31.397 6.034 1.00 75.88 215 LEU A N 1
ATOM 1656 C CA . LEU A 1 215 ? 20.198 -32.654 6.567 1.00 75.88 215 LEU A CA 1
ATOM 1657 C C . LEU A 1 215 ? 20.634 -32.926 8.013 1.00 75.88 215 LEU A C 1
ATOM 1659 O O . LEU A 1 215 ? 19.875 -33.515 8.778 1.00 75.88 215 LEU A O 1
ATOM 1663 N N . GLN A 1 216 ? 21.838 -32.502 8.409 1.00 80.44 216 GLN A N 1
ATOM 1664 C CA . GLN A 1 216 ? 22.288 -32.598 9.802 1.00 80.44 216 GLN A CA 1
ATOM 1665 C C . GLN A 1 216 ? 21.460 -31.708 10.726 1.00 80.44 216 GLN A C 1
ATOM 1667 O O . GLN A 1 216 ? 21.075 -32.149 11.808 1.00 80.44 216 GLN A O 1
ATOM 1672 N N . ALA A 1 217 ? 21.174 -30.476 10.304 1.00 83.62 217 ALA A N 1
ATOM 1673 C CA . ALA A 1 217 ? 20.314 -29.579 11.064 1.00 83.62 217 ALA A CA 1
ATOM 1674 C C . ALA A 1 217 ? 18.891 -30.144 11.180 1.00 83.62 217 ALA A C 1
ATOM 1676 O O . ALA A 1 217 ? 18.352 -30.204 12.280 1.00 83.62 217 ALA A O 1
ATOM 1677 N N . GLU A 1 218 ? 18.315 -30.639 10.080 1.00 84.56 218 GLU A N 1
ATOM 1678 C CA . GLU A 1 218 ? 16.998 -31.290 10.085 1.00 84.56 218 GLU A CA 1
ATOM 1679 C C . GLU A 1 218 ? 16.948 -32.506 11.027 1.00 84.56 218 GLU A C 1
ATOM 1681 O O . GLU A 1 218 ? 15.985 -32.655 11.776 1.00 84.56 218 GLU A O 1
ATOM 1686 N N . ALA A 1 219 ? 17.983 -33.353 11.039 1.00 82.94 219 ALA A N 1
ATOM 1687 C CA . ALA A 1 219 ? 18.051 -34.509 11.934 1.00 82.94 219 ALA A CA 1
ATOM 1688 C C . ALA A 1 219 ? 18.108 -34.100 13.416 1.00 82.94 219 ALA A C 1
ATOM 1690 O O . ALA A 1 219 ? 17.332 -34.617 14.217 1.00 82.94 219 ALA A O 1
ATOM 1691 N N . ARG A 1 220 ? 18.958 -33.126 13.769 1.00 86.12 220 ARG A N 1
ATOM 1692 C CA . ARG A 1 220 ? 19.048 -32.596 15.142 1.00 86.12 220 ARG A CA 1
ATOM 1693 C C . ARG A 1 220 ? 17.734 -31.970 15.597 1.00 86.12 220 ARG A C 1
ATOM 1695 O O . ARG A 1 220 ? 17.274 -32.235 16.701 1.00 86.12 220 ARG A O 1
ATOM 1702 N N . LEU A 1 221 ? 17.098 -31.178 14.734 1.00 87.69 221 LEU A N 1
ATOM 1703 C CA . LEU A 1 221 ? 15.789 -30.596 15.027 1.00 87.69 221 LEU A CA 1
ATOM 1704 C C . LEU A 1 221 ? 14.735 -31.678 15.266 1.00 87.69 221 LEU A C 1
ATOM 1706 O O . LEU A 1 221 ? 13.973 -31.587 16.224 1.00 87.69 221 LEU A O 1
ATOM 1710 N N . ARG A 1 222 ? 14.716 -32.732 14.442 1.00 87.56 222 ARG A N 1
ATOM 1711 C CA . ARG A 1 222 ? 13.807 -33.868 14.633 1.00 87.56 222 ARG A CA 1
ATOM 1712 C C . ARG A 1 222 ? 13.989 -34.505 16.009 1.00 87.56 222 ARG A C 1
ATOM 1714 O O . ARG A 1 222 ? 12.995 -34.742 16.684 1.00 87.56 222 ARG A O 1
ATOM 1721 N N . GLU A 1 223 ? 15.224 -34.742 16.445 1.00 86.81 223 GLU A N 1
ATOM 1722 C CA . GLU A 1 223 ? 15.505 -35.274 17.787 1.00 86.81 223 GLU A CA 1
ATOM 1723 C C . GLU A 1 223 ? 14.962 -34.361 18.894 1.00 86.81 223 GLU A C 1
ATOM 1725 O O . GLU A 1 223 ? 14.301 -34.844 19.813 1.00 86.81 223 GLU A O 1
ATOM 1730 N N . MET A 1 224 ? 15.168 -33.045 18.776 1.00 90.50 224 MET A N 1
ATOM 1731 C CA . MET A 1 224 ? 14.652 -32.065 19.741 1.00 90.50 224 MET A CA 1
ATOM 1732 C C . MET A 1 224 ? 13.119 -32.055 19.791 1.00 90.50 224 MET A C 1
ATOM 1734 O O . MET A 1 224 ? 12.541 -31.980 20.871 1.00 90.50 224 MET A O 1
ATOM 1738 N N . PHE A 1 225 ? 12.448 -32.162 18.641 1.00 91.00 225 PHE A N 1
ATOM 1739 C CA . PHE A 1 225 ? 10.985 -32.129 18.566 1.00 91.00 225 PHE A CA 1
ATOM 1740 C C . PHE A 1 225 ? 10.310 -33.398 19.076 1.00 91.00 225 PHE A C 1
ATOM 1742 O O . PHE A 1 225 ? 9.169 -33.319 19.523 1.00 91.00 225 PHE A O 1
ATOM 1749 N N . LEU A 1 226 ? 10.981 -34.549 18.997 1.00 86.56 226 LEU A N 1
ATOM 1750 C CA . LEU A 1 226 ? 10.481 -35.833 19.504 1.00 86.56 226 LEU A CA 1
ATOM 1751 C C . LEU A 1 226 ? 10.720 -36.009 21.015 1.00 86.56 226 LEU A C 1
ATOM 1753 O O . LEU A 1 226 ? 10.274 -37.000 21.597 1.00 86.56 226 LEU A O 1
ATOM 1757 N N . ASN A 1 227 ? 11.424 -35.076 21.663 1.00 87.19 227 ASN A N 1
ATOM 1758 C CA . ASN A 1 227 ? 11.590 -35.085 23.111 1.00 87.19 227 ASN A CA 1
ATOM 1759 C C . ASN A 1 227 ? 10.246 -34.761 23.801 1.00 87.19 227 ASN A C 1
ATOM 1761 O O . ASN A 1 227 ? 9.586 -33.790 23.417 1.00 87.19 227 ASN A O 1
ATOM 1765 N N . PRO A 1 228 ? 9.829 -35.527 24.832 1.00 81.56 228 PRO A N 1
ATOM 1766 C CA . PRO A 1 228 ? 8.630 -35.214 25.611 1.00 81.56 228 PRO A CA 1
ATOM 1767 C C . PRO A 1 228 ? 8.619 -33.804 26.214 1.00 81.56 228 PRO A C 1
ATOM 1769 O O . PRO A 1 228 ? 7.542 -33.231 26.378 1.00 81.56 228 PRO A O 1
ATOM 1772 N N . VAL A 1 229 ? 9.796 -33.263 26.548 1.00 86.38 229 VAL A N 1
ATOM 1773 C CA . VAL A 1 229 ? 9.991 -31.891 27.028 1.00 86.38 229 VAL A CA 1
ATOM 1774 C C . VAL A 1 229 ? 10.651 -31.090 25.911 1.00 86.38 229 VAL A C 1
ATOM 1776 O O . VAL A 1 229 ? 11.792 -31.358 25.534 1.00 86.38 229 VAL A O 1
ATOM 1779 N N . LEU A 1 230 ? 9.927 -30.108 25.377 1.00 88.19 230 LEU A N 1
ATOM 1780 C CA . LEU A 1 230 ? 10.439 -29.256 24.312 1.00 88.19 230 LEU A CA 1
ATOM 1781 C C . LEU A 1 230 ? 11.561 -28.351 24.838 1.00 88.19 230 LEU A C 1
ATOM 1783 O O . LEU A 1 230 ? 11.395 -27.665 25.848 1.00 88.19 230 LEU A O 1
ATOM 1787 N N . ALA A 1 231 ? 12.687 -28.327 24.125 1.00 87.88 231 ALA A N 1
ATOM 1788 C CA . ALA A 1 231 ? 13.777 -27.406 24.421 1.00 87.88 231 ALA A CA 1
ATOM 1789 C C . ALA A 1 231 ? 13.311 -25.938 24.309 1.00 87.88 231 ALA A C 1
ATOM 1791 O O . ALA A 1 231 ? 12.452 -25.626 23.474 1.00 87.88 231 ALA A O 1
ATOM 1792 N N . PRO A 1 232 ? 13.883 -25.011 25.099 1.00 91.12 232 PRO A N 1
ATOM 1793 C CA . PRO A 1 232 ? 13.625 -23.586 24.948 1.00 91.12 232 PRO A CA 1
ATOM 1794 C C . PRO A 1 232 ? 13.813 -23.113 23.503 1.00 91.12 232 PRO A C 1
ATOM 1796 O O . PRO A 1 232 ? 14.722 -23.552 22.799 1.00 91.12 232 PRO A O 1
ATOM 1799 N N . TYR A 1 233 ? 12.987 -22.157 23.069 1.00 91.12 233 TYR A N 1
ATOM 1800 C CA . TYR A 1 233 ? 12.973 -21.696 21.677 1.00 91.12 233 TYR A CA 1
ATOM 1801 C C . TYR A 1 233 ? 14.358 -21.305 21.140 1.00 91.12 233 TYR A C 1
ATOM 1803 O O . TYR A 1 233 ? 14.708 -21.677 20.025 1.00 91.12 233 TYR A O 1
ATOM 1811 N N . HIS A 1 234 ? 15.151 -20.581 21.934 1.00 90.69 234 HIS A N 1
ATOM 1812 C CA . HIS A 1 234 ? 16.472 -20.098 21.528 1.00 90.69 234 HIS A CA 1
ATOM 1813 C C . HIS A 1 234 ? 17.473 -21.241 21.265 1.00 90.69 234 HIS A C 1
ATOM 1815 O O . HIS A 1 234 ? 18.334 -21.114 20.396 1.00 90.69 234 HIS A O 1
ATOM 1821 N N . GLU A 1 235 ? 17.342 -22.376 21.959 1.00 91.12 235 GLU A N 1
ATOM 1822 C CA . GLU A 1 235 ? 18.177 -23.556 21.716 1.00 91.12 235 GLU A CA 1
ATOM 1823 C C . GLU A 1 235 ? 17.820 -24.198 20.375 1.00 91.12 235 GLU A C 1
ATOM 1825 O O . GLU A 1 235 ? 18.706 -24.476 19.567 1.00 91.12 235 GLU A O 1
ATOM 1830 N N . VAL A 1 236 ? 16.522 -24.362 20.092 1.00 90.25 236 VAL A N 1
ATOM 1831 C CA . VAL A 1 236 ? 16.044 -24.859 18.791 1.00 90.25 236 VAL A CA 1
ATOM 1832 C C . VAL A 1 236 ? 16.459 -23.906 17.666 1.00 90.25 236 VAL A C 1
ATOM 1834 O O . VAL A 1 236 ? 16.948 -24.336 16.619 1.00 90.25 236 VAL A O 1
ATOM 1837 N N . GLU A 1 237 ? 16.304 -22.601 17.891 1.00 90.31 237 GLU A N 1
ATOM 1838 C CA . GLU A 1 237 ? 16.673 -21.547 16.948 1.00 90.31 237 GLU A CA 1
ATOM 1839 C C . GLU A 1 237 ? 18.162 -21.589 16.601 1.00 90.31 237 GLU A C 1
ATOM 1841 O O . GLU A 1 237 ? 18.486 -21.480 15.427 1.00 90.31 237 GLU A O 1
ATOM 1846 N N . SER A 1 238 ? 19.056 -21.837 17.563 1.00 88.44 238 SER A N 1
ATOM 1847 C CA . SER A 1 238 ? 20.504 -21.925 17.306 1.00 88.44 238 SER A CA 1
ATOM 1848 C C . SER A 1 238 ? 20.897 -23.057 16.343 1.00 88.44 238 SER A C 1
ATOM 1850 O O . SER A 1 238 ? 21.903 -22.969 15.634 1.00 88.44 238 SER A O 1
ATOM 1852 N N . VAL A 1 239 ? 20.089 -24.122 16.285 1.00 86.69 239 VAL A N 1
ATOM 1853 C CA . VAL A 1 239 ? 20.266 -25.240 15.347 1.00 86.69 239 VAL A CA 1
ATOM 1854 C C . VAL A 1 239 ? 19.638 -24.913 13.991 1.00 86.69 239 VAL A C 1
ATOM 1856 O O . VAL A 1 239 ? 20.199 -25.246 12.942 1.00 86.69 239 VAL A O 1
ATOM 1859 N N . ALA A 1 240 ? 18.469 -24.270 14.000 1.00 84.31 240 ALA A N 1
ATOM 1860 C CA . ALA A 1 240 ? 17.697 -23.987 12.797 1.00 84.31 240 ALA A CA 1
ATOM 1861 C C . ALA A 1 240 ? 18.194 -22.763 12.012 1.00 84.31 240 ALA A C 1
ATOM 1863 O O . ALA A 1 240 ? 18.135 -22.772 10.780 1.00 84.31 240 ALA A O 1
ATOM 1864 N N . VAL A 1 241 ? 18.675 -21.733 12.703 1.00 83.31 241 VAL A N 1
ATOM 1865 C CA . VAL A 1 241 ? 19.096 -20.441 12.156 1.00 83.31 241 VAL A CA 1
ATOM 1866 C C . VAL A 1 241 ? 20.505 -20.141 12.646 1.00 83.31 241 VAL A C 1
ATOM 1868 O O . VAL A 1 241 ? 20.743 -19.883 13.822 1.00 83.31 241 VAL A O 1
ATOM 1871 N N . ARG A 1 242 ? 21.460 -20.184 11.723 1.00 79.75 242 ARG A N 1
ATOM 1872 C CA . ARG A 1 242 ? 22.868 -19.919 12.017 1.00 79.75 242 ARG A CA 1
ATOM 1873 C C . ARG A 1 242 ? 23.141 -18.416 12.026 1.00 79.75 242 ARG A C 1
ATOM 1875 O O . ARG A 1 242 ? 22.538 -17.663 11.262 1.00 79.75 242 ARG A O 1
ATOM 1882 N N . VAL A 1 243 ? 24.089 -18.005 12.860 1.00 72.38 243 VAL A N 1
ATOM 1883 C CA . VAL A 1 243 ? 24.591 -16.627 12.940 1.00 72.38 243 VAL A CA 1
ATOM 1884 C C . VAL A 1 243 ? 26.026 -16.601 12.412 1.00 72.38 243 VAL A C 1
ATOM 1886 O O . VAL A 1 243 ? 26.814 -17.486 12.744 1.00 72.38 243 VAL A O 1
ATOM 1889 N N . GLY A 1 244 ? 26.357 -15.612 11.582 1.00 65.62 244 GLY A N 1
ATOM 1890 C CA . GLY A 1 244 ? 27.708 -15.386 11.055 1.00 65.62 244 GLY A CA 1
ATOM 1891 C C . GLY A 1 244 ? 27.732 -15.037 9.566 1.00 65.62 244 GLY A C 1
ATOM 1892 O O . GLY A 1 244 ? 26.769 -15.294 8.847 1.00 65.62 244 GLY A O 1
ATOM 1893 N N . GLU A 1 245 ? 28.845 -14.463 9.109 1.00 59.28 245 GLU A N 1
ATOM 1894 C CA . GLU A 1 245 ? 29.087 -14.183 7.691 1.00 59.28 245 GLU A CA 1
ATOM 1895 C C . GLU A 1 245 ? 29.470 -15.458 6.935 1.00 59.28 245 GLU A C 1
ATOM 1897 O O . GLU A 1 245 ? 30.179 -16.331 7.446 1.00 59.28 245 GLU A O 1
ATOM 1902 N N . VAL A 1 246 ? 28.996 -15.574 5.695 1.00 66.06 246 VAL A N 1
ATOM 1903 C CA . VAL A 1 246 ? 29.224 -16.749 4.851 1.00 66.06 246 VAL A CA 1
ATOM 1904 C C . VAL A 1 246 ? 29.576 -16.298 3.456 1.00 66.06 246 VAL A C 1
ATOM 1906 O O . VAL A 1 246 ? 28.951 -15.393 2.912 1.00 66.06 246 VAL A O 1
ATOM 1909 N N . LEU A 1 247 ? 30.524 -16.999 2.841 1.00 64.94 247 LEU A N 1
ATOM 1910 C CA . LEU A 1 247 ? 30.776 -16.843 1.418 1.00 64.94 247 LEU A CA 1
ATOM 1911 C C . LEU A 1 247 ? 29.498 -17.157 0.614 1.00 64.94 247 LEU A C 1
ATOM 1913 O O . LEU A 1 247 ? 28.821 -18.154 0.918 1.00 64.94 247 LEU A O 1
ATOM 1917 N N . PRO A 1 248 ? 29.173 -16.351 -0.414 1.00 67.56 248 PRO A N 1
ATOM 1918 C CA . PRO A 1 248 ? 28.052 -16.629 -1.299 1.00 67.56 248 PRO A CA 1
ATOM 1919 C C . PRO A 1 248 ? 28.129 -18.067 -1.838 1.00 67.56 248 PRO A C 1
ATOM 1921 O O . PRO A 1 248 ? 29.208 -18.521 -2.237 1.00 67.56 248 PRO A O 1
ATOM 1924 N N . PRO A 1 249 ? 27.028 -18.838 -1.794 1.00 65.50 249 PRO A N 1
ATOM 1925 C CA . PRO A 1 249 ? 27.023 -20.179 -2.362 1.00 65.50 249 PRO A CA 1
ATOM 1926 C C . PRO A 1 249 ? 27.229 -20.117 -3.891 1.00 65.50 249 PRO A C 1
ATOM 1928 O O . PRO A 1 249 ? 26.949 -19.089 -4.497 1.00 65.50 249 PRO A O 1
ATOM 1931 N N . PRO A 1 250 ? 27.686 -21.198 -4.552 1.00 65.88 250 PRO A N 1
ATOM 1932 C CA . PRO A 1 250 ? 27.980 -21.171 -5.992 1.00 65.88 250 PRO A CA 1
ATOM 1933 C C . PRO A 1 250 ? 26.796 -20.792 -6.898 1.00 65.88 250 PRO A C 1
ATOM 1935 O O . PRO A 1 250 ? 27.004 -20.405 -8.042 1.00 65.88 250 PRO A O 1
ATOM 1938 N N . ASP A 1 251 ? 25.566 -20.946 -6.408 1.00 68.88 251 ASP A N 1
ATOM 1939 C CA . ASP A 1 251 ? 24.311 -20.597 -7.075 1.00 68.88 251 ASP A CA 1
ATOM 1940 C C . ASP A 1 251 ? 23.759 -19.216 -6.673 1.00 68.88 251 ASP A C 1
ATOM 1942 O O . ASP A 1 251 ? 22.621 -18.897 -7.022 1.00 68.88 251 ASP A O 1
ATOM 1946 N N . SER A 1 252 ? 24.535 -18.396 -5.951 1.00 74.31 252 SER A N 1
ATOM 1947 C CA . SER A 1 252 ? 24.146 -17.028 -5.595 1.00 74.31 252 SER A CA 1
ATOM 1948 C C . SER A 1 252 ? 23.939 -16.160 -6.833 1.00 74.31 252 SER A C 1
ATOM 1950 O O . SER A 1 252 ? 24.707 -16.235 -7.797 1.00 74.31 252 SER A O 1
ATOM 1952 N N . ARG A 1 253 ? 22.946 -15.277 -6.770 1.00 82.19 253 ARG A N 1
ATOM 1953 C CA . ARG A 1 253 ? 22.724 -14.201 -7.738 1.00 82.19 253 ARG A CA 1
ATOM 1954 C C . ARG A 1 253 ? 22.824 -12.887 -6.990 1.00 82.19 253 ARG A C 1
ATOM 1956 O O . ARG A 1 253 ? 22.147 -12.725 -5.981 1.00 82.19 253 ARG A O 1
ATOM 1963 N N . ASP A 1 254 ? 23.587 -11.945 -7.531 1.00 82.12 254 ASP A N 1
ATOM 1964 C CA . ASP A 1 254 ? 23.657 -10.621 -6.934 1.00 82.12 254 ASP A CA 1
ATOM 1965 C C . ASP A 1 254 ? 22.307 -9.906 -7.068 1.00 82.12 254 ASP A C 1
ATOM 1967 O O . ASP A 1 254 ? 21.838 -9.599 -8.170 1.00 82.12 254 ASP A O 1
ATOM 1971 N N . ILE A 1 255 ? 21.635 -9.729 -5.932 1.00 86.00 255 ILE A N 1
ATOM 1972 C CA . ILE A 1 255 ? 20.338 -9.068 -5.836 1.00 86.00 255 ILE A CA 1
ATOM 1973 C C . ILE A 1 255 ? 20.507 -7.912 -4.855 1.00 86.00 255 ILE A C 1
ATOM 1975 O O . ILE A 1 255 ? 20.712 -8.155 -3.665 1.00 86.00 255 ILE A O 1
ATOM 1979 N N . PRO A 1 256 ? 20.396 -6.664 -5.329 1.00 87.69 256 PRO A N 1
ATOM 1980 C CA . PRO A 1 256 ? 20.336 -5.479 -4.506 1.00 87.69 256 PRO A CA 1
ATOM 1981 C C . PRO A 1 256 ? 19.145 -5.496 -3.559 1.00 87.69 256 PRO A C 1
ATOM 1983 O O . PRO A 1 256 ? 18.070 -6.048 -3.829 1.00 87.69 256 PRO A O 1
ATOM 1986 N N . TRP A 1 257 ? 19.345 -4.819 -2.440 1.00 86.06 257 TRP A N 1
ATOM 1987 C CA . TRP A 1 257 ? 18.314 -4.564 -1.453 1.00 86.06 257 TRP A CA 1
ATOM 1988 C C . TRP A 1 257 ? 17.094 -3.874 -2.086 1.00 86.06 257 TRP A C 1
ATOM 1990 O O . TRP A 1 257 ? 17.224 -2.841 -2.738 1.00 86.06 257 TRP A O 1
ATOM 2000 N N . GLY A 1 258 ? 15.895 -4.427 -1.882 1.00 89.00 258 GLY A N 1
ATOM 2001 C CA . GLY A 1 258 ? 14.655 -3.830 -2.394 1.00 89.00 258 GLY A CA 1
ATOM 2002 C C . GLY A 1 258 ? 14.406 -3.979 -3.903 1.00 89.00 258 GLY A C 1
ATOM 2003 O O . GLY A 1 258 ? 13.593 -3.220 -4.437 1.00 89.00 258 GLY A O 1
ATOM 2004 N N . ARG A 1 259 ? 15.053 -4.941 -4.581 1.00 92.50 259 ARG A N 1
ATOM 2005 C CA . ARG A 1 259 ? 14.778 -5.319 -5.983 1.00 92.50 259 ARG A CA 1
ATOM 2006 C C . ARG A 1 259 ? 13.281 -5.557 -6.213 1.00 92.50 259 ARG A C 1
ATOM 2008 O O . ARG A 1 259 ? 12.662 -6.384 -5.539 1.00 92.50 259 ARG A O 1
ATOM 2015 N N . TRP A 1 260 ? 12.708 -4.869 -7.199 1.00 94.88 260 TRP A N 1
ATOM 2016 C CA . TRP A 1 260 ? 11.319 -5.082 -7.608 1.00 94.88 260 TRP A CA 1
ATOM 2017 C C . TRP A 1 260 ? 11.142 -6.420 -8.317 1.00 94.88 260 TRP A C 1
ATOM 2019 O O . TRP A 1 260 ? 12.002 -6.866 -9.077 1.00 94.88 260 TRP A O 1
ATOM 2029 N N . SER A 1 261 ? 9.999 -7.054 -8.081 1.00 93.38 261 SER A N 1
ATOM 2030 C CA . SER A 1 261 ? 9.554 -8.240 -8.804 1.00 93.38 261 SER A CA 1
ATOM 2031 C C . SER A 1 261 ? 8.117 -8.080 -9.285 1.00 93.38 261 SER A C 1
ATOM 2033 O O . SER A 1 261 ? 7.325 -7.406 -8.631 1.00 93.38 261 SER A O 1
ATOM 2035 N N . TYR A 1 262 ? 7.770 -8.707 -10.404 1.00 91.31 262 TYR A N 1
ATOM 2036 C CA . TYR A 1 262 ? 6.418 -8.680 -10.964 1.00 91.31 262 TYR A CA 1
ATOM 2037 C C . TYR A 1 262 ? 5.595 -9.903 -10.544 1.00 91.31 262 TYR A C 1
ATOM 2039 O O . TYR A 1 262 ? 6.057 -11.037 -10.653 1.00 91.31 262 TYR A O 1
ATOM 2047 N N . ASP A 1 263 ? 4.354 -9.691 -10.118 1.00 88.31 263 ASP A N 1
ATOM 2048 C CA . ASP A 1 263 ? 3.357 -10.748 -9.953 1.00 88.31 263 ASP A CA 1
ATOM 2049 C C . ASP A 1 263 ? 2.413 -10.765 -11.167 1.00 88.31 263 ASP A C 1
ATOM 2051 O O . ASP A 1 263 ? 1.981 -9.720 -11.652 1.00 88.31 263 ASP A O 1
ATOM 2055 N N . LEU A 1 264 ? 2.060 -11.964 -11.639 1.00 79.19 264 LEU A N 1
ATOM 2056 C CA . LEU A 1 264 ? 1.135 -12.167 -12.760 1.00 79.19 264 LEU A CA 1
ATOM 2057 C C . LEU A 1 264 ? -0.274 -11.614 -12.502 1.00 79.19 264 LEU A C 1
ATOM 2059 O O . LEU A 1 264 ? -1.022 -11.392 -13.450 1.00 79.19 264 LEU A O 1
ATOM 2063 N N . ASP A 1 265 ? -0.642 -11.364 -11.245 1.00 79.19 265 ASP A N 1
ATOM 2064 C CA . ASP A 1 265 ? -1.889 -10.670 -10.910 1.00 79.19 265 ASP A CA 1
ATOM 2065 C C . ASP A 1 265 ? -1.814 -9.145 -11.190 1.00 79.19 265 ASP A C 1
ATOM 2067 O O . ASP A 1 265 ? -2.783 -8.414 -10.977 1.00 79.19 265 ASP A O 1
ATOM 2071 N N . GLY A 1 266 ? -0.697 -8.653 -11.745 1.00 84.81 266 GLY A N 1
ATOM 2072 C CA . GLY A 1 266 ? -0.562 -7.314 -12.324 1.00 84.81 266 GLY A CA 1
ATOM 2073 C C . GLY A 1 266 ? 0.043 -6.264 -11.398 1.00 84.81 266 GLY A C 1
ATOM 2074 O O . GLY A 1 266 ? -0.029 -5.079 -11.717 1.00 84.81 266 GLY A O 1
ATOM 2075 N N . TYR A 1 267 ? 0.626 -6.674 -10.272 1.00 92.44 267 TYR A N 1
ATOM 2076 C CA . TYR A 1 267 ? 1.283 -5.790 -9.310 1.00 92.44 267 TYR A CA 1
ATOM 2077 C C . TYR A 1 267 ? 2.776 -6.096 -9.186 1.00 92.44 267 TYR A C 1
ATOM 2079 O O . TYR A 1 267 ? 3.265 -7.142 -9.606 1.00 92.44 267 TYR A O 1
ATOM 2087 N N . PHE A 1 268 ? 3.503 -5.169 -8.580 1.00 95.12 268 PHE A N 1
ATOM 2088 C CA . PHE A 1 268 ? 4.922 -5.283 -8.288 1.00 95.12 268 PHE A CA 1
ATOM 2089 C C . PHE A 1 268 ? 5.122 -5.431 -6.790 1.00 95.12 268 PHE A C 1
ATOM 2091 O O . PHE A 1 268 ? 4.398 -4.820 -6.010 1.00 95.12 268 PHE A O 1
ATOM 2098 N N . VAL A 1 269 ? 6.099 -6.227 -6.377 1.00 95.25 269 VAL A N 1
ATOM 2099 C CA . VAL A 1 269 ? 6.365 -6.525 -4.969 1.00 95.25 269 VAL A CA 1
ATOM 2100 C C . VAL A 1 269 ? 7.860 -6.564 -4.693 1.00 95.25 269 VAL A C 1
ATOM 2102 O O . VAL A 1 269 ? 8.651 -6.985 -5.539 1.00 95.25 269 VAL A O 1
ATOM 2105 N N . ARG A 1 270 ? 8.246 -6.129 -3.494 1.00 94.25 270 ARG A N 1
ATOM 2106 C CA . ARG A 1 270 ? 9.615 -6.221 -2.980 1.00 94.25 270 ARG A CA 1
ATOM 2107 C C . ARG A 1 270 ? 9.639 -6.404 -1.468 1.00 94.25 270 ARG A C 1
ATOM 2109 O O . ARG A 1 270 ? 8.689 -6.035 -0.773 1.00 94.25 270 ARG A O 1
ATOM 2116 N N . TYR A 1 271 ? 10.739 -6.963 -0.972 1.00 92.12 271 TYR A N 1
ATOM 2117 C CA . TYR A 1 271 ? 10.871 -7.417 0.411 1.00 92.12 271 TYR A CA 1
ATOM 2118 C C . TYR A 1 271 ? 12.051 -6.766 1.128 1.00 92.12 271 TYR A C 1
ATOM 2120 O O . TYR A 1 271 ? 13.135 -6.621 0.565 1.00 92.12 271 TYR A O 1
ATOM 2128 N N . PHE A 1 272 ? 11.830 -6.443 2.400 1.00 90.06 272 PHE A N 1
ATOM 2129 C CA . PHE A 1 272 ? 12.799 -5.868 3.328 1.00 90.06 272 PHE A CA 1
ATOM 2130 C C . PHE A 1 272 ? 12.759 -6.654 4.651 1.00 90.06 272 PHE A C 1
ATOM 2132 O O . PHE A 1 272 ? 12.011 -6.288 5.567 1.00 90.06 272 PHE A O 1
ATOM 2139 N N . PRO A 1 273 ? 13.477 -7.784 4.749 1.00 87.81 273 PRO A N 1
ATOM 2140 C CA . PRO A 1 273 ? 13.495 -8.596 5.964 1.00 87.81 273 PRO A CA 1
ATOM 2141 C C . PRO A 1 273 ? 14.230 -7.911 7.124 1.00 87.81 273 PRO A C 1
ATOM 2143 O O . PRO A 1 273 ? 15.302 -7.345 6.943 1.00 87.81 273 PRO A O 1
ATOM 2146 N N . TYR A 1 274 ? 13.684 -8.024 8.333 1.00 85.31 274 TYR A N 1
ATOM 2147 C CA . TYR A 1 274 ? 14.319 -7.661 9.601 1.00 85.31 274 TYR A CA 1
ATOM 2148 C C . TYR A 1 274 ? 14.556 -8.946 10.395 1.00 85.31 274 TYR A C 1
ATOM 2150 O O . TYR A 1 274 ? 13.695 -9.425 11.145 1.00 85.31 274 TYR A O 1
ATOM 2158 N N . GLY A 1 275 ? 15.708 -9.570 10.142 1.00 83.19 275 GLY A N 1
ATOM 2159 C CA . GLY A 1 275 ? 15.891 -10.986 10.446 1.00 83.19 275 GLY A CA 1
ATOM 2160 C C . GLY A 1 275 ? 14.823 -11.832 9.743 1.00 83.19 275 GLY A C 1
ATOM 2161 O O . GLY A 1 275 ? 14.210 -11.411 8.764 1.00 83.19 275 GLY A O 1
ATOM 2162 N N . TYR A 1 276 ? 14.570 -13.041 10.239 1.00 86.62 276 TYR A N 1
ATOM 2163 C CA . TYR A 1 276 ? 13.579 -13.917 9.606 1.00 86.62 276 TYR A CA 1
ATOM 2164 C C . TYR A 1 276 ? 12.163 -13.775 10.152 1.00 86.62 276 TYR A C 1
ATOM 2166 O O . TYR A 1 276 ? 11.243 -14.346 9.572 1.00 86.62 276 TYR A O 1
ATOM 2174 N N . ARG A 1 277 ? 11.985 -13.070 11.274 1.00 89.50 277 ARG A N 1
ATOM 2175 C CA . ARG A 1 277 ? 10.707 -12.995 11.998 1.00 89.50 277 ARG A CA 1
ATOM 2176 C C . ARG A 1 277 ? 9.791 -11.900 11.462 1.00 89.50 277 ARG A C 1
ATOM 2178 O O . ARG A 1 277 ? 8.575 -12.023 11.581 1.00 89.50 277 ARG A O 1
ATOM 2185 N N . THR A 1 278 ? 10.348 -10.861 10.857 1.00 90.06 278 THR A N 1
ATOM 2186 C CA . THR A 1 278 ? 9.563 -9.743 10.341 1.00 90.06 278 THR A CA 1
ATOM 2187 C C . THR A 1 278 ? 10.042 -9.392 8.949 1.00 90.06 278 THR A C 1
ATOM 2189 O O . THR A 1 278 ? 11.239 -9.271 8.721 1.00 90.06 278 THR A O 1
ATOM 2192 N N . THR A 1 279 ? 9.119 -9.192 8.016 1.00 90.50 279 THR A N 1
ATOM 2193 C CA . THR A 1 279 ? 9.432 -8.673 6.681 1.00 90.50 279 THR A CA 1
ATOM 2194 C C . THR A 1 279 ? 8.547 -7.471 6.407 1.00 90.50 279 THR A C 1
ATOM 2196 O O . THR A 1 279 ? 7.321 -7.571 6.472 1.00 90.50 279 THR A O 1
ATOM 2199 N N . ARG A 1 280 ? 9.157 -6.324 6.093 1.00 91.56 280 ARG A N 1
ATOM 2200 C CA . ARG A 1 280 ? 8.428 -5.215 5.478 1.00 91.56 280 ARG A CA 1
ATOM 2201 C C . ARG A 1 280 ? 8.301 -5.502 3.989 1.00 91.56 280 ARG A C 1
ATOM 2203 O O . ARG A 1 280 ? 9.294 -5.762 3.314 1.00 91.56 280 ARG A O 1
ATOM 2210 N N . THR A 1 281 ? 7.083 -5.439 3.486 1.00 92.94 281 THR A N 1
ATOM 2211 C CA . THR A 1 281 ? 6.752 -5.714 2.091 1.00 92.94 281 THR A CA 1
ATOM 2212 C C . THR A 1 281 ? 6.129 -4.470 1.494 1.00 92.94 281 THR A C 1
ATOM 2214 O O . THR A 1 281 ? 5.216 -3.890 2.082 1.00 92.94 281 THR A O 1
ATOM 2217 N N . GLN A 1 282 ? 6.634 -4.060 0.335 1.00 95.19 282 GLN A N 1
ATOM 2218 C CA . GLN A 1 282 ? 6.043 -2.989 -0.460 1.00 95.19 282 GLN A CA 1
ATOM 2219 C C . GLN A 1 282 ? 5.451 -3.568 -1.733 1.00 95.19 282 GLN A C 1
ATOM 2221 O O . GLN A 1 282 ? 6.044 -4.452 -2.357 1.00 95.19 282 GLN A O 1
ATOM 2226 N N . ILE A 1 283 ? 4.280 -3.060 -2.096 1.00 95.38 283 ILE A N 1
ATOM 2227 C CA . ILE A 1 283 ? 3.483 -3.516 -3.223 1.00 95.38 283 ILE A CA 1
ATOM 2228 C C . ILE A 1 283 ? 3.064 -2.298 -4.021 1.00 95.38 283 ILE A C 1
ATOM 2230 O O . ILE A 1 283 ? 2.437 -1.397 -3.481 1.00 95.38 283 ILE A O 1
ATOM 2234 N N . TYR A 1 284 ? 3.370 -2.273 -5.307 1.00 95.56 284 TYR A N 1
ATOM 2235 C CA . TYR A 1 284 ? 2.872 -1.244 -6.204 1.00 95.56 284 TYR A CA 1
ATOM 2236 C C . TYR A 1 284 ? 1.897 -1.869 -7.194 1.00 95.56 284 TYR A C 1
ATOM 2238 O O . TYR A 1 284 ? 2.289 -2.706 -8.009 1.00 95.56 284 TYR A O 1
ATOM 2246 N N . TYR A 1 285 ? 0.624 -1.484 -7.118 1.00 93.88 285 TYR A N 1
ATOM 2247 C CA . TYR A 1 285 ? -0.361 -1.858 -8.127 1.00 93.88 285 TYR A CA 1
ATOM 2248 C C . TYR A 1 285 ? -0.552 -0.684 -9.100 1.00 93.88 285 TYR A C 1
ATOM 2250 O O . TYR A 1 285 ? -0.980 0.380 -8.661 1.00 93.88 285 TYR A O 1
ATOM 2258 N N . PRO A 1 286 ? -0.228 -0.824 -10.399 1.00 90.38 286 PRO A N 1
ATOM 2259 C CA . PRO A 1 286 ? -0.182 0.322 -11.302 1.00 90.38 286 PRO A CA 1
ATOM 2260 C C . PRO A 1 286 ? -1.532 0.997 -11.556 1.00 90.38 286 PRO A C 1
ATOM 2262 O O . PRO A 1 286 ? -2.487 0.372 -12.033 1.00 90.38 286 PRO A O 1
ATOM 2265 N N . GLU A 1 287 ? -1.576 2.309 -11.346 1.00 82.50 287 GLU A N 1
ATOM 2266 C CA . GLU A 1 287 ? -2.662 3.182 -11.783 1.00 82.50 287 GLU A CA 1
ATOM 2267 C C . GLU A 1 287 ? -2.683 3.404 -13.302 1.00 82.50 287 GLU A C 1
ATOM 2269 O O . GLU A 1 287 ? -1.903 2.837 -14.073 1.00 82.50 287 GLU A O 1
ATOM 2274 N N . ASN A 1 288 ? -3.665 4.182 -13.750 1.00 78.56 288 ASN A N 1
ATOM 2275 C CA . ASN A 1 288 ? -3.778 4.592 -15.140 1.00 78.56 288 ASN A CA 1
ATOM 2276 C C . ASN A 1 288 ? -3.109 5.952 -15.342 1.00 78.56 288 ASN A C 1
ATOM 2278 O O . ASN A 1 288 ? -3.139 6.805 -14.456 1.00 78.56 288 ASN A O 1
ATOM 2282 N N . PHE A 1 289 ? -2.561 6.133 -16.540 1.00 76.44 289 PHE A N 1
ATOM 2283 C CA . PHE A 1 289 ? -1.836 7.325 -16.954 1.00 76.44 289 PHE A CA 1
ATOM 2284 C C . PHE A 1 289 ? -2.388 7.848 -18.270 1.00 76.44 289 PHE A C 1
ATOM 2286 O O . PHE A 1 289 ? -2.813 7.067 -19.123 1.00 76.44 289 PHE A O 1
ATOM 2293 N N . ILE A 1 290 ? -2.316 9.163 -18.444 1.00 73.38 290 ILE A N 1
ATOM 2294 C CA . ILE A 1 290 ? -2.439 9.806 -19.747 1.00 73.38 290 ILE A CA 1
ATOM 2295 C C . ILE A 1 290 ? -1.024 9.971 -20.295 1.00 73.38 290 ILE A C 1
ATOM 2297 O O . ILE A 1 290 ? -0.185 10.642 -19.695 1.00 73.38 290 ILE A O 1
ATOM 2301 N N . LEU A 1 291 ? -0.773 9.340 -21.439 1.00 73.12 291 LEU A N 1
ATOM 2302 C CA . LEU A 1 291 ? 0.458 9.479 -22.206 1.00 73.12 291 LEU A CA 1
ATOM 2303 C C . LEU A 1 291 ? 0.093 10.048 -23.571 1.00 73.12 291 LEU A C 1
ATOM 2305 O O . LEU A 1 291 ? -0.661 9.413 -24.306 1.00 73.12 291 LEU A O 1
ATOM 2309 N N . ALA A 1 292 ? 0.607 11.234 -23.896 1.00 72.31 292 ALA A N 1
ATOM 2310 C CA . ALA A 1 292 ? 0.422 11.833 -25.214 1.00 72.31 292 ALA A CA 1
ATOM 2311 C C . ALA A 1 292 ? 1.732 11.816 -25.996 1.00 72.31 292 ALA A C 1
ATOM 2313 O O . ALA A 1 292 ? 2.814 12.018 -25.430 1.00 72.31 292 ALA A O 1
ATOM 2314 N N . THR A 1 293 ? 1.612 11.610 -27.304 1.00 67.88 293 THR A N 1
ATOM 2315 C CA . THR A 1 293 ? 2.719 11.710 -28.251 1.00 67.88 293 THR A CA 1
ATOM 2316 C C . THR A 1 293 ? 2.424 12.743 -29.328 1.00 67.88 293 THR A C 1
ATOM 2318 O O . THR A 1 293 ? 1.263 13.059 -29.589 1.00 67.88 293 THR A O 1
ATOM 2321 N N . ASP A 1 294 ? 3.465 13.263 -29.968 1.00 66.75 294 ASP A N 1
ATOM 2322 C CA . ASP A 1 294 ? 3.310 14.039 -31.199 1.00 66.75 294 ASP A CA 1
ATOM 2323 C C . ASP A 1 294 ? 3.087 13.139 -32.433 1.00 66.75 294 ASP A C 1
ATOM 2325 O O . ASP A 1 294 ? 2.965 11.914 -32.333 1.00 66.75 294 ASP A O 1
ATOM 2329 N N . GLU A 1 295 ? 3.015 13.760 -33.613 1.00 62.81 295 GLU A N 1
ATOM 2330 C CA . GLU A 1 295 ? 2.839 13.083 -34.907 1.00 62.81 295 GLU A CA 1
ATOM 2331 C C . GLU A 1 295 ? 3.972 12.103 -35.250 1.00 62.81 295 GLU A C 1
ATOM 2333 O O . GLU A 1 295 ? 3.748 11.134 -35.975 1.00 62.81 295 GLU A O 1
ATOM 2338 N N . ASN A 1 296 ? 5.157 12.315 -34.672 1.00 60.38 296 ASN A N 1
ATOM 2339 C CA . ASN A 1 296 ? 6.326 11.462 -34.834 1.00 60.38 296 ASN A CA 1
ATOM 2340 C C . ASN A 1 296 ? 6.402 10.387 -33.740 1.00 60.38 296 ASN A C 1
ATOM 2342 O O . ASN A 1 296 ? 7.372 9.647 -33.697 1.00 60.38 296 ASN A O 1
ATOM 2346 N N . GLY A 1 297 ? 5.417 10.283 -32.844 1.00 65.38 297 GLY A N 1
ATOM 2347 C CA . GLY A 1 297 ? 5.418 9.299 -31.759 1.00 65.38 297 GLY A CA 1
ATOM 2348 C C . GLY A 1 297 ? 6.304 9.671 -30.565 1.00 65.38 297 GLY A C 1
ATOM 2349 O O . GLY A 1 297 ? 6.468 8.854 -29.661 1.00 65.38 297 GLY A O 1
ATOM 2350 N N . LEU A 1 298 ? 6.852 10.890 -30.503 1.00 75.06 298 LEU A N 1
ATOM 2351 C CA . LEU A 1 298 ? 7.635 11.351 -29.354 1.00 75.06 298 LEU A CA 1
ATOM 2352 C C . LEU A 1 298 ? 6.717 11.664 -28.178 1.00 75.06 298 LEU A C 1
ATOM 2354 O O . LEU A 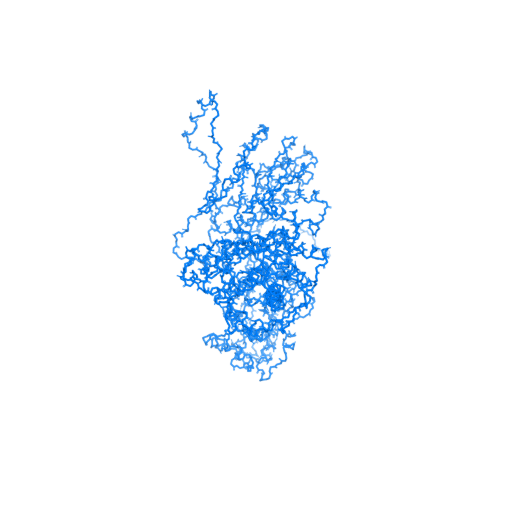1 298 ? 5.721 12.364 -28.345 1.00 75.06 298 LEU A O 1
ATOM 2358 N N . ILE A 1 299 ? 7.070 11.211 -26.974 1.00 79.19 299 ILE A N 1
ATOM 2359 C CA . ILE A 1 299 ? 6.288 11.509 -25.767 1.00 79.19 299 ILE A CA 1
ATOM 2360 C C . ILE A 1 299 ? 6.351 13.010 -25.487 1.00 79.19 299 ILE A C 1
ATOM 2362 O O . ILE A 1 299 ? 7.432 13.583 -25.360 1.00 79.19 299 ILE A O 1
ATOM 2366 N N . THR A 1 300 ? 5.191 13.644 -25.372 1.00 80.88 300 THR A N 1
ATOM 2367 C CA . THR A 1 300 ? 5.061 15.071 -25.053 1.00 80.88 300 THR A CA 1
ATOM 2368 C C . THR A 1 300 ? 4.418 15.296 -23.695 1.00 80.88 300 THR A C 1
ATOM 2370 O O . THR A 1 300 ? 4.609 16.360 -23.115 1.00 80.88 300 THR A O 1
ATOM 2373 N N . VAL A 1 301 ? 3.673 14.320 -23.167 1.00 80.44 301 VAL A N 1
ATOM 2374 C CA . VAL A 1 301 ? 2.942 14.453 -21.901 1.00 80.44 301 VAL A CA 1
ATOM 2375 C C . VAL A 1 301 ? 2.878 13.115 -21.163 1.00 80.44 301 VAL A C 1
ATOM 2377 O O . VAL A 1 301 ? 2.562 12.090 -21.766 1.00 80.44 301 VAL A O 1
ATOM 2380 N N . ILE A 1 302 ? 3.125 13.147 -19.851 1.00 82.31 302 ILE A N 1
ATOM 2381 C CA . ILE A 1 302 ? 2.873 12.061 -18.891 1.00 82.31 302 ILE A CA 1
ATOM 2382 C C . ILE A 1 302 ? 2.063 12.645 -17.737 1.00 82.31 302 ILE A C 1
ATOM 2384 O O . ILE A 1 302 ? 2.566 13.540 -17.068 1.00 82.31 302 ILE A O 1
ATOM 2388 N N . VAL A 1 303 ? 0.846 12.163 -17.481 1.00 79.88 303 VAL A N 1
ATOM 2389 C CA . VAL A 1 303 ? -0.004 12.649 -16.374 1.00 79.88 303 VAL A CA 1
ATOM 2390 C C . VAL A 1 303 ? -0.628 11.474 -15.634 1.00 79.88 303 VAL A C 1
ATOM 2392 O O . VAL A 1 303 ? -1.111 10.529 -16.264 1.00 79.88 303 VAL A O 1
ATOM 2395 N N . ASP A 1 304 ? -0.615 11.517 -14.304 1.00 76.12 304 ASP A N 1
ATOM 2396 C CA . ASP A 1 304 ? -1.340 10.554 -13.476 1.00 76.12 304 ASP A CA 1
ATOM 2397 C C . ASP A 1 304 ? -2.797 10.972 -13.227 1.00 76.12 304 ASP A C 1
ATOM 2399 O O . ASP A 1 304 ? -3.282 12.022 -13.646 1.00 76.12 304 ASP A O 1
ATOM 2403 N N . ARG A 1 305 ? -3.526 10.133 -12.494 1.00 72.00 305 ARG A N 1
ATOM 2404 C CA . ARG A 1 305 ? -4.923 10.392 -12.133 1.00 72.00 305 ARG A CA 1
ATOM 2405 C C . ARG A 1 305 ? -5.122 11.580 -11.178 1.00 72.00 305 ARG A C 1
ATOM 2407 O O . ARG A 1 305 ? -6.258 11.959 -10.928 1.00 72.00 305 ARG A O 1
ATOM 2414 N N . GLN A 1 306 ? -4.063 12.158 -10.618 1.00 68.75 306 GLN A N 1
ATOM 2415 C CA . GLN A 1 306 ? -4.152 13.353 -9.769 1.00 68.75 306 GLN A CA 1
ATOM 2416 C C . GLN A 1 306 ? -3.985 14.643 -10.571 1.00 68.75 306 GLN A C 1
ATOM 2418 O O . GLN A 1 306 ? -4.069 15.723 -9.997 1.00 68.75 306 GLN A O 1
ATOM 2423 N N . GLY A 1 307 ? -3.712 14.546 -11.876 1.00 70.69 307 GLY A N 1
ATOM 2424 C CA . GLY A 1 307 ? -3.286 15.695 -12.667 1.00 70.69 307 GLY A CA 1
ATOM 2425 C C . GLY A 1 307 ? -1.817 16.062 -12.439 1.00 70.69 307 GLY A C 1
ATOM 2426 O O . GLY A 1 307 ? -1.364 17.077 -12.968 1.00 70.69 307 GLY A O 1
ATOM 2427 N N . THR A 1 308 ? -1.051 15.248 -11.695 1.00 82.62 308 THR A N 1
ATOM 2428 C CA . THR A 1 308 ? 0.399 15.435 -11.591 1.00 82.62 308 THR A CA 1
ATOM 2429 C C . THR A 1 308 ? 1.016 15.045 -12.921 1.00 82.62 308 THR A C 1
ATOM 2431 O O . THR A 1 308 ? 0.852 13.913 -13.382 1.00 82.62 308 THR A O 1
ATOM 2434 N N . GLY A 1 309 ? 1.692 15.993 -13.561 1.00 87.25 309 GLY A N 1
ATOM 2435 C CA . GLY A 1 309 ? 2.047 15.895 -14.966 1.00 87.25 309 GLY A CA 1
ATOM 2436 C C . GLY A 1 309 ? 3.441 16.399 -15.298 1.00 87.25 309 GLY A C 1
ATOM 2437 O O . GLY A 1 309 ? 3.947 17.333 -14.681 1.00 87.25 309 GLY A O 1
ATOM 2438 N N . ILE A 1 310 ? 4.042 15.795 -16.317 1.00 89.06 310 ILE A N 1
ATOM 2439 C CA . ILE A 1 310 ? 5.256 16.267 -16.976 1.00 89.06 310 ILE A CA 1
ATOM 2440 C C . ILE A 1 310 ? 4.917 16.487 -18.443 1.00 89.06 310 ILE A C 1
ATOM 2442 O O . ILE A 1 310 ? 4.595 15.539 -19.159 1.00 89.06 310 ILE A O 1
ATOM 2446 N N . GLN A 1 311 ? 5.017 17.733 -18.890 1.00 87.62 311 GLN A N 1
ATOM 2447 C CA . GLN A 1 311 ? 4.992 18.086 -20.302 1.00 87.62 311 GLN A CA 1
ATOM 2448 C C . GLN A 1 311 ? 6.423 18.300 -20.798 1.00 87.62 311 GLN A C 1
ATOM 2450 O O . GLN A 1 311 ? 7.234 18.950 -20.140 1.00 87.62 311 GLN A O 1
ATOM 2455 N N . ILE A 1 312 ? 6.728 17.746 -21.967 1.00 86.88 312 ILE A N 1
ATOM 2456 C CA . ILE A 1 312 ? 8.048 17.744 -22.593 1.00 86.88 312 ILE A CA 1
ATOM 2457 C C . ILE A 1 312 ? 7.993 18.616 -23.845 1.00 86.88 312 ILE A C 1
ATOM 2459 O O . ILE A 1 312 ? 7.229 18.345 -24.773 1.00 86.88 312 ILE A O 1
ATOM 2463 N N . ILE A 1 313 ? 8.835 19.645 -23.882 1.00 87.81 313 ILE A N 1
ATOM 2464 C CA . ILE A 1 313 ? 9.066 20.492 -25.052 1.00 87.81 313 ILE A CA 1
ATOM 2465 C C . ILE A 1 313 ? 10.484 20.220 -25.549 1.00 87.81 313 ILE A C 1
ATOM 2467 O O . ILE A 1 313 ? 11.446 20.352 -24.793 1.00 87.81 313 ILE A O 1
ATOM 2471 N N . TYR A 1 314 ? 10.628 19.851 -26.820 1.00 85.06 314 TYR A N 1
ATOM 2472 C CA . TYR A 1 314 ? 11.923 19.565 -27.447 1.00 85.06 314 TYR A CA 1
ATOM 2473 C C . TYR A 1 314 ? 12.578 20.829 -28.010 1.00 85.06 314 TYR A C 1
ATOM 2475 O O . TYR A 1 314 ? 11.891 21.738 -28.477 1.00 85.06 314 TYR A O 1
ATOM 2483 N N . ASP A 1 315 ? 13.910 20.892 -27.972 1.00 87.19 315 ASP A N 1
ATOM 2484 C CA . ASP A 1 315 ? 14.678 22.034 -28.473 1.00 87.19 315 ASP A CA 1
ATOM 2485 C C . ASP A 1 315 ? 15.041 21.869 -29.946 1.00 87.19 315 ASP A C 1
ATOM 2487 O O . ASP A 1 315 ? 15.917 21.089 -30.310 1.00 87.19 315 ASP A O 1
ATOM 2491 N N . GLN A 1 316 ? 14.383 22.651 -30.794 1.00 80.19 316 GLN A N 1
ATOM 2492 C CA . GLN A 1 316 ? 14.584 22.633 -32.244 1.00 80.19 316 GLN A CA 1
ATOM 2493 C C . GLN A 1 316 ? 15.827 23.393 -32.697 1.00 80.19 316 GLN A C 1
ATOM 2495 O O . GLN A 1 316 ? 16.251 23.248 -33.843 1.00 80.19 316 GLN A O 1
ATOM 2500 N N . ASN A 1 317 ? 16.405 24.212 -31.817 1.00 84.12 317 ASN A N 1
ATOM 2501 C CA . ASN A 1 317 ? 17.617 24.966 -32.124 1.00 84.12 317 ASN A CA 1
ATOM 2502 C C . ASN A 1 317 ? 18.879 24.128 -31.890 1.00 84.12 317 ASN A C 1
ATOM 2504 O O . ASN A 1 317 ? 19.972 24.531 -32.284 1.00 84.12 317 ASN A O 1
ATOM 2508 N N . VAL A 1 318 ? 18.737 22.964 -31.254 1.00 83.19 318 VAL A N 1
ATOM 2509 C CA . VAL A 1 318 ? 19.820 22.011 -31.035 1.00 83.19 318 VAL A CA 1
ATOM 2510 C C . VAL A 1 318 ? 19.717 20.917 -32.093 1.00 83.19 318 VAL A C 1
ATOM 2512 O O . VAL A 1 318 ? 18.719 20.204 -32.170 1.00 83.19 318 VAL A O 1
ATOM 2515 N N . ALA A 1 319 ? 20.759 20.781 -32.914 1.00 81.81 319 ALA A N 1
ATOM 2516 C CA . ALA A 1 319 ? 20.821 19.721 -33.913 1.00 81.81 319 ALA A CA 1
ATOM 2517 C C . ALA A 1 319 ? 20.727 18.334 -33.237 1.00 81.81 319 ALA A C 1
ATOM 2519 O O . ALA A 1 319 ? 21.405 18.121 -32.227 1.00 81.81 319 ALA A O 1
ATOM 2520 N N . PRO A 1 320 ? 19.926 17.391 -33.771 1.00 85.25 320 PRO A N 1
ATOM 2521 C CA . PRO A 1 320 ? 19.832 16.045 -33.216 1.00 85.25 320 PRO A CA 1
ATOM 2522 C C . PRO A 1 320 ? 21.173 15.304 -33.217 1.00 85.25 320 PRO A C 1
ATOM 2524 O O . PRO A 1 320 ? 21.974 15.448 -34.142 1.00 85.25 320 PRO A O 1
ATOM 2527 N N . GLN A 1 321 ? 21.386 14.451 -32.216 1.00 86.50 321 GLN A N 1
ATOM 2528 C CA . GLN A 1 321 ? 22.523 13.530 -32.179 1.00 86.50 321 GLN A CA 1
ATOM 2529 C C . GLN A 1 321 ? 22.185 12.254 -32.953 1.00 86.50 321 GLN A C 1
ATOM 2531 O O . GLN A 1 321 ? 21.309 11.492 -32.549 1.00 86.50 321 GLN A O 1
ATOM 2536 N N . PHE A 1 322 ? 22.929 11.976 -34.020 1.00 86.31 322 PHE A N 1
ATOM 2537 C CA . PHE A 1 322 ? 22.820 10.718 -34.763 1.00 86.31 322 PHE A CA 1
ATOM 2538 C C . PHE A 1 322 ? 23.809 9.668 -34.253 1.00 86.31 322 PHE A C 1
ATOM 2540 O O . PHE A 1 322 ? 24.849 10.013 -33.682 1.00 86.31 322 PHE A O 1
ATOM 2547 N N . PHE A 1 323 ? 23.491 8.392 -34.480 1.00 85.50 323 PHE A N 1
ATOM 2548 C CA . PHE A 1 323 ? 24.318 7.257 -34.083 1.00 85.50 323 PHE A CA 1
ATOM 2549 C C . PHE A 1 323 ? 24.760 6.468 -35.321 1.00 85.50 323 PHE A C 1
ATOM 2551 O O . PHE A 1 323 ? 23.984 5.764 -35.960 1.00 85.50 323 PHE A O 1
ATOM 2558 N N . ASN A 1 324 ? 26.038 6.576 -35.674 1.00 87.75 324 ASN A N 1
ATOM 2559 C CA . ASN A 1 324 ? 26.629 5.833 -36.781 1.00 87.75 324 ASN A CA 1
ATOM 2560 C C . ASN A 1 324 ? 26.515 4.327 -36.513 1.00 87.75 324 ASN A C 1
ATOM 2562 O O . ASN A 1 324 ? 27.018 3.850 -35.496 1.00 87.75 324 ASN A O 1
ATOM 2566 N N . GLY A 1 325 ? 25.880 3.593 -37.429 1.00 85.00 325 GLY A N 1
ATOM 2567 C CA . GLY A 1 325 ? 25.632 2.154 -37.297 1.00 85.00 325 GLY A CA 1
ATOM 2568 C C . GLY A 1 325 ? 24.289 1.784 -36.660 1.00 85.00 325 GLY A C 1
ATOM 2569 O O . GLY A 1 325 ? 23.983 0.598 -36.606 1.00 85.00 325 GLY A O 1
ATOM 2570 N N . ASP A 1 326 ? 23.487 2.759 -36.219 1.00 82.69 326 ASP A N 1
ATOM 2571 C CA . ASP A 1 326 ? 22.136 2.526 -35.699 1.00 82.69 326 ASP A CA 1
ATOM 2572 C C . ASP A 1 326 ? 21.209 3.701 -36.050 1.00 82.69 326 ASP A C 1
ATOM 2574 O O . ASP A 1 326 ? 21.207 4.741 -35.395 1.00 82.69 326 ASP A O 1
ATOM 2578 N N . ASP A 1 327 ? 20.430 3.529 -37.115 1.00 77.50 327 ASP A N 1
ATOM 2579 C CA . ASP A 1 327 ? 19.477 4.519 -37.621 1.00 77.50 327 ASP A CA 1
ATOM 2580 C C . ASP A 1 327 ? 18.111 4.476 -36.913 1.00 77.50 327 ASP A C 1
ATOM 2582 O O . ASP A 1 327 ? 17.237 5.280 -37.235 1.00 77.50 327 ASP A O 1
ATOM 2586 N N . GLN A 1 328 ? 17.916 3.573 -35.941 1.00 76.38 328 GLN A N 1
ATOM 2587 C CA . GLN A 1 328 ? 16.669 3.477 -35.166 1.00 76.38 328 GLN A CA 1
ATOM 2588 C C . GLN A 1 328 ? 16.600 4.454 -34.008 1.00 76.38 328 GLN A C 1
ATOM 2590 O O . GLN A 1 328 ? 15.549 4.572 -33.378 1.00 76.38 328 GLN A O 1
ATOM 2595 N N . VAL A 1 329 ? 17.711 5.120 -33.696 1.00 81.31 329 VAL A N 1
ATOM 2596 C CA . VAL A 1 329 ? 17.795 6.007 -32.546 1.00 81.31 329 VAL A CA 1
ATOM 2597 C C . VAL A 1 329 ? 18.345 7.373 -32.904 1.00 81.31 329 VAL A C 1
ATOM 2599 O O . VAL A 1 329 ? 19.224 7.537 -33.750 1.00 81.31 329 VAL A O 1
ATOM 2602 N N . VAL A 1 330 ? 17.849 8.374 -32.189 1.00 84.31 330 VAL A N 1
ATOM 2603 C CA . VAL A 1 330 ? 18.301 9.755 -32.305 1.00 84.31 330 VAL A CA 1
ATOM 2604 C C . VAL A 1 330 ? 18.266 10.428 -30.939 1.00 84.31 330 VAL A C 1
ATOM 2606 O O . VAL A 1 330 ? 17.354 10.216 -30.142 1.00 84.31 330 VAL A O 1
ATOM 2609 N N . GLY A 1 331 ? 19.275 11.238 -30.639 1.00 88.50 331 GLY A N 1
ATOM 2610 C CA . GLY A 1 331 ? 19.287 12.071 -29.444 1.00 88.50 331 GLY A CA 1
ATOM 2611 C C . GLY A 1 331 ? 18.563 13.389 -29.691 1.00 88.50 331 GLY A C 1
ATOM 2612 O O . GLY A 1 331 ? 18.945 14.144 -30.586 1.00 88.50 331 GLY A O 1
ATOM 2613 N N . LEU A 1 332 ? 17.548 13.682 -28.877 1.00 89.69 332 LEU A N 1
ATOM 2614 C CA . LEU A 1 332 ? 16.753 14.912 -28.944 1.00 89.69 332 LEU A CA 1
ATOM 2615 C C . LEU A 1 332 ? 16.828 15.674 -27.622 1.00 89.69 332 LEU A C 1
ATOM 2617 O O . LEU A 1 332 ? 16.499 15.132 -26.566 1.00 89.69 332 LEU A O 1
ATOM 2621 N N . ALA A 1 333 ? 17.260 16.934 -27.676 1.00 91.25 333 ALA A N 1
ATOM 2622 C CA . ALA A 1 333 ? 17.399 17.783 -26.497 1.00 91.25 333 ALA A CA 1
ATOM 2623 C C . ALA A 1 333 ? 16.044 18.294 -25.992 1.00 91.25 333 ALA A C 1
ATOM 2625 O O . ALA A 1 333 ? 15.159 18.621 -26.783 1.00 91.25 333 ALA A O 1
ATOM 2626 N N . PHE A 1 334 ? 15.894 18.414 -24.671 1.00 93.38 334 PHE A N 1
ATOM 2627 C CA . PHE A 1 334 ? 14.734 19.071 -24.074 1.00 93.38 334 PHE A CA 1
ATOM 2628 C C . PHE A 1 334 ? 14.951 20.582 -24.037 1.00 93.38 334 PHE A C 1
ATOM 2630 O O . PHE A 1 334 ? 15.958 21.059 -23.505 1.00 93.38 334 PHE A O 1
ATOM 2637 N N . LYS A 1 335 ? 13.988 21.338 -24.562 1.00 91.31 335 LYS A N 1
ATOM 2638 C CA . LYS A 1 335 ? 13.905 22.784 -24.363 1.00 91.31 335 LYS A CA 1
ATOM 2639 C C . LYS A 1 335 ? 13.380 23.099 -22.975 1.00 91.31 335 LYS A C 1
ATOM 2641 O O . LYS A 1 335 ? 13.919 23.962 -22.289 1.00 91.31 335 LYS A O 1
ATOM 2646 N N . GLU A 1 336 ? 12.319 22.407 -22.576 1.00 91.62 336 GLU A N 1
ATOM 2647 C CA . GLU A 1 336 ? 11.640 22.654 -21.313 1.00 91.62 336 GLU A CA 1
ATOM 2648 C C . GLU A 1 336 ? 10.874 21.411 -20.855 1.00 91.62 336 GLU A C 1
ATOM 2650 O O . GLU A 1 336 ? 10.180 20.773 -21.646 1.00 91.62 336 GLU A O 1
ATOM 2655 N N . LEU A 1 337 ? 10.995 21.079 -19.572 1.00 93.44 337 LEU A N 1
ATOM 2656 C CA . LEU A 1 337 ? 10.101 20.159 -18.878 1.00 93.44 337 LEU A CA 1
ATOM 2657 C C . LEU A 1 337 ? 9.195 20.989 -17.970 1.00 93.44 337 LEU A C 1
ATOM 2659 O O . LEU A 1 337 ? 9.691 21.653 -17.056 1.00 93.44 337 LEU A O 1
ATOM 2663 N N . ILE A 1 338 ? 7.889 20.964 -18.223 1.00 88.06 338 ILE A N 1
ATOM 2664 C CA . ILE A 1 338 ? 6.890 21.653 -17.402 1.00 88.06 338 ILE A CA 1
ATOM 2665 C C . ILE A 1 338 ? 6.289 20.625 -16.450 1.00 88.06 338 ILE A C 1
ATOM 2667 O O . ILE A 1 338 ? 5.637 19.670 -16.867 1.00 88.06 338 ILE A O 1
ATOM 2671 N N . LEU A 1 339 ? 6.558 20.822 -15.168 1.00 90.88 339 LEU A N 1
ATOM 2672 C CA . LEU A 1 339 ? 6.090 20.008 -14.060 1.00 90.88 339 LEU A CA 1
ATOM 2673 C C . LEU A 1 339 ? 4.816 20.647 -13.507 1.00 90.88 339 LEU A C 1
ATOM 2675 O O . LEU A 1 339 ? 4.863 21.800 -13.080 1.00 90.88 339 LEU A O 1
ATOM 2679 N N . THR A 1 340 ? 3.710 19.914 -13.484 1.00 85.44 340 THR A N 1
ATOM 2680 C CA . THR A 1 340 ? 2.407 20.391 -12.999 1.00 85.44 340 THR A CA 1
ATOM 2681 C C . THR A 1 340 ? 1.933 19.511 -11.853 1.00 85.44 340 THR A C 1
ATOM 2683 O O . THR A 1 340 ? 2.032 18.291 -11.938 1.00 85.44 340 THR A O 1
ATOM 2686 N N . TRP A 1 341 ? 1.427 20.110 -10.776 1.00 83.62 341 TRP A N 1
ATOM 2687 C CA . TRP A 1 341 ? 0.813 19.390 -9.656 1.00 83.62 341 TRP A CA 1
ATOM 2688 C C . TRP A 1 341 ? -0.278 20.234 -9.001 1.00 83.62 341 TRP A C 1
ATOM 2690 O O . TRP A 1 341 ? -0.256 21.463 -9.069 1.00 83.62 341 TRP A O 1
ATOM 2700 N N . SER A 1 342 ? -1.212 19.588 -8.312 1.00 72.75 342 SER A N 1
ATOM 2701 C CA . SER A 1 342 ? -2.225 20.283 -7.517 1.00 72.75 342 SER A CA 1
ATOM 2702 C C . SER A 1 342 ? -1.763 20.409 -6.066 1.00 72.75 342 SER A C 1
ATOM 2704 O O . SER A 1 342 ? -1.486 19.419 -5.391 1.00 72.75 342 SER A O 1
ATOM 2706 N N . GLY A 1 343 ? -1.659 21.645 -5.580 1.00 56.09 343 GLY A N 1
ATOM 2707 C CA . GLY A 1 343 ? -1.365 21.951 -4.184 1.00 56.09 343 GLY A CA 1
ATOM 2708 C C . GLY A 1 343 ? -2.603 21.867 -3.277 1.00 56.09 343 GLY A C 1
ATOM 2709 O O . GLY A 1 343 ? -3.729 21.675 -3.751 1.00 56.09 343 GLY A O 1
ATOM 2710 N N . PRO A 1 344 ? -2.423 22.049 -1.955 1.00 45.19 344 PRO A N 1
ATOM 2711 C CA . PRO A 1 344 ? -3.528 22.112 -1.001 1.00 45.19 344 PRO A CA 1
ATOM 2712 C C . PRO A 1 344 ? -4.587 23.140 -1.431 1.00 45.19 344 PRO A C 1
ATOM 2714 O O . PRO A 1 344 ? -4.259 24.285 -1.733 1.00 45.19 344 PRO A O 1
ATOM 2717 N N . GLY A 1 345 ? -5.860 22.732 -1.464 1.00 49.06 345 GLY A N 1
ATOM 2718 C CA . GLY A 1 345 ? -6.976 23.583 -1.902 1.00 49.06 345 GLY A CA 1
ATOM 2719 C C . GLY A 1 345 ? -7.283 23.547 -3.405 1.00 49.06 345 GLY A C 1
ATOM 2720 O O . GLY A 1 345 ? -8.097 24.344 -3.858 1.00 49.06 345 GLY A O 1
ATOM 2721 N N . GLY A 1 346 ? -6.658 22.644 -4.172 1.00 55.69 346 GLY A N 1
ATOM 2722 C CA . GLY A 1 346 ? -6.934 22.468 -5.607 1.00 55.69 346 GLY A CA 1
ATOM 2723 C C . GLY A 1 346 ? -6.224 23.481 -6.509 1.00 55.69 346 GLY A C 1
ATOM 2724 O O . GLY A 1 346 ? -6.481 23.534 -7.708 1.00 55.69 346 GLY A O 1
ATOM 2725 N N . VAL A 1 347 ? -5.313 24.285 -5.953 1.00 67.88 347 VAL A N 1
ATOM 2726 C CA . VAL A 1 347 ? -4.521 25.244 -6.730 1.00 67.88 347 VAL A CA 1
ATOM 2727 C C . VAL A 1 347 ? -3.485 24.487 -7.552 1.00 67.88 347 VAL A C 1
ATOM 2729 O O . VAL A 1 347 ? -2.541 23.913 -7.006 1.00 67.88 347 VAL A O 1
ATOM 2732 N N . THR A 1 348 ? -3.639 24.513 -8.871 1.00 74.81 348 THR A N 1
ATOM 2733 C CA . THR A 1 348 ? -2.644 23.957 -9.790 1.00 74.81 348 THR A CA 1
ATOM 2734 C C . THR A 1 348 ? -1.395 24.831 -9.784 1.00 74.81 348 THR A C 1
ATOM 2736 O O . THR A 1 348 ? -1.456 26.038 -10.009 1.00 74.81 348 THR A O 1
ATOM 2739 N N . SER A 1 349 ? -0.259 24.213 -9.492 1.00 80.81 349 SER A N 1
ATOM 2740 C CA . SER A 1 349 ? 1.064 24.822 -9.480 1.00 80.81 349 SER A CA 1
ATOM 2741 C C . SER A 1 349 ? 1.909 24.235 -10.602 1.00 80.81 349 SER A C 1
ATOM 2743 O O . SER A 1 349 ? 1.759 23.067 -10.963 1.00 80.81 349 SER A O 1
ATOM 2745 N N . THR A 1 350 ? 2.806 25.052 -11.150 1.00 86.56 350 THR A N 1
ATOM 2746 C CA . THR A 1 350 ? 3.691 24.654 -12.246 1.00 86.56 350 THR A CA 1
ATOM 2747 C C . THR A 1 350 ? 5.131 25.059 -11.972 1.00 86.56 350 THR A C 1
ATOM 2749 O O . THR A 1 350 ? 5.388 26.119 -11.396 1.00 86.56 350 THR A O 1
ATOM 2752 N N . ARG A 1 351 ? 6.089 24.261 -12.443 1.00 87.19 351 ARG A N 1
ATOM 2753 C CA . ARG A 1 351 ? 7.520 24.577 -12.423 1.00 87.19 351 ARG A CA 1
ATOM 2754 C C . ARG A 1 351 ? 8.169 24.140 -13.728 1.00 87.19 351 ARG A C 1
ATOM 2756 O O . ARG A 1 351 ? 7.885 23.058 -14.220 1.00 87.19 351 ARG A O 1
ATOM 2763 N N . SER A 1 352 ? 9.091 24.948 -14.236 1.00 89.06 352 SER A N 1
ATOM 2764 C CA . SER A 1 352 ? 9.811 24.653 -15.474 1.00 89.06 352 SER A CA 1
ATOM 2765 C C . SER A 1 352 ? 11.272 24.305 -15.229 1.00 89.06 352 SER A C 1
ATOM 2767 O O . SER A 1 352 ? 11.974 25.018 -14.510 1.00 89.06 352 SER A O 1
ATOM 2769 N N . ILE A 1 353 ? 11.751 23.262 -15.902 1.00 90.62 353 ILE A N 1
ATOM 2770 C CA . ILE A 1 353 ? 13.173 22.948 -16.057 1.00 90.62 353 ILE A CA 1
ATOM 2771 C C . ILE A 1 353 ? 13.547 23.251 -17.502 1.00 90.62 353 ILE A C 1
ATOM 2773 O O . ILE A 1 353 ? 13.130 22.537 -18.408 1.00 90.62 353 ILE A O 1
ATOM 2777 N N . LYS A 1 354 ? 14.314 24.319 -17.723 1.00 92.62 354 LYS A N 1
ATOM 2778 C CA . LYS A 1 354 ? 14.686 24.784 -19.064 1.00 92.62 354 LYS A CA 1
ATOM 2779 C C . LYS A 1 354 ? 16.077 24.324 -19.448 1.00 92.62 354 LYS A C 1
ATOM 2781 O O . LYS A 1 354 ? 16.958 24.235 -18.596 1.00 92.62 354 LYS A O 1
ATOM 2786 N N . ASP A 1 355 ? 16.252 24.072 -20.739 1.00 91.06 355 ASP A N 1
ATOM 2787 C CA . ASP A 1 355 ? 17.535 23.816 -21.380 1.00 91.06 355 ASP A CA 1
ATOM 2788 C C . ASP A 1 355 ? 18.369 22.763 -20.629 1.00 91.06 355 ASP A C 1
ATOM 2790 O O . ASP A 1 355 ? 19.583 22.890 -20.486 1.00 91.06 355 ASP A O 1
ATOM 2794 N N . SER A 1 356 ? 17.739 21.675 -20.167 1.00 91.44 356 SER A N 1
ATOM 2795 C CA . SER A 1 356 ? 18.388 20.607 -19.389 1.00 91.44 356 SER A CA 1
ATOM 2796 C C . SER A 1 356 ? 17.930 19.222 -19.837 1.00 91.44 356 SER A C 1
ATOM 2798 O O . SER A 1 356 ? 16.735 18.966 -19.958 1.00 91.44 356 SER A O 1
ATOM 2800 N N . GLY A 1 357 ? 18.894 18.325 -20.053 1.00 92.50 357 GLY A N 1
ATOM 2801 C CA . GLY A 1 357 ? 18.651 16.945 -20.465 1.00 92.50 357 GLY A CA 1
ATOM 2802 C C . GLY A 1 357 ? 18.255 16.764 -21.933 1.00 92.50 357 GLY A C 1
ATOM 2803 O O . GLY A 1 357 ? 18.020 17.711 -22.688 1.00 92.50 357 GLY A O 1
ATOM 2804 N N . TRP A 1 358 ? 18.225 15.499 -22.336 1.00 94.75 358 TRP A N 1
ATOM 2805 C CA . TRP A 1 358 ? 17.871 15.029 -23.672 1.00 94.75 358 TRP A CA 1
ATOM 2806 C C . TRP A 1 358 ? 17.450 13.554 -23.591 1.00 94.75 358 TRP A C 1
ATOM 2808 O O . TRP A 1 358 ? 17.753 12.882 -22.599 1.00 94.75 358 TRP A O 1
ATOM 2818 N N . VAL A 1 359 ? 16.759 13.040 -24.610 1.00 93.50 359 VAL A N 1
ATOM 2819 C CA . VAL A 1 359 ? 16.309 11.639 -24.705 1.00 93.50 359 VAL A CA 1
ATOM 2820 C C . VAL A 1 359 ? 16.922 10.934 -25.912 1.00 93.50 359 VAL A C 1
ATOM 2822 O O . VAL A 1 359 ? 17.017 11.519 -26.989 1.00 93.50 359 VAL A O 1
ATOM 2825 N N . LEU A 1 360 ? 17.305 9.665 -25.739 1.00 90.69 360 LEU A N 1
ATOM 2826 C CA . LEU A 1 360 ? 17.552 8.753 -26.853 1.00 90.69 360 LEU A CA 1
ATOM 2827 C C . LEU A 1 360 ? 16.195 8.236 -27.347 1.00 90.69 360 LEU A C 1
ATOM 2829 O O . LEU A 1 360 ? 15.634 7.298 -26.777 1.00 90.69 360 LEU A O 1
ATOM 2833 N N . ALA A 1 361 ? 15.642 8.892 -28.359 1.00 84.81 361 ALA A N 1
ATOM 2834 C CA . ALA A 1 361 ? 14.381 8.498 -28.958 1.00 84.81 361 ALA A CA 1
ATOM 2835 C C . ALA A 1 361 ? 14.607 7.303 -29.895 1.00 84.81 361 ALA A C 1
ATOM 2837 O O . ALA A 1 361 ? 15.405 7.397 -30.822 1.00 84.81 361 ALA A O 1
ATOM 2838 N N . GLY A 1 362 ? 13.909 6.197 -29.636 1.00 77.06 362 GLY A N 1
ATOM 2839 C CA . GLY A 1 362 ? 13.907 4.969 -30.427 1.00 77.06 362 GLY A CA 1
ATOM 2840 C C . GLY A 1 362 ? 14.259 3.737 -29.592 1.00 77.06 362 GLY A C 1
ATOM 2841 O O . GLY A 1 362 ? 14.429 3.824 -28.372 1.00 77.06 362 GLY A O 1
ATOM 2842 N N . VAL A 1 363 ? 14.377 2.588 -30.260 1.00 85.62 363 VAL A N 1
ATOM 2843 C CA . VAL A 1 363 ? 14.861 1.332 -29.668 1.00 85.62 363 VAL A CA 1
ATOM 2844 C C . VAL A 1 363 ? 16.174 0.964 -30.359 1.00 85.62 363 VAL A C 1
ATOM 2846 O O . VAL A 1 363 ? 16.164 0.734 -31.565 1.00 85.62 363 VAL A O 1
ATOM 2849 N N . PRO A 1 364 ? 17.309 0.911 -29.643 1.00 86.25 364 PRO A N 1
ATOM 2850 C CA . PRO A 1 364 ? 18.591 0.624 -30.278 1.00 86.25 364 PRO A CA 1
ATOM 2851 C C . PRO A 1 364 ? 18.638 -0.819 -30.785 1.00 86.25 364 PRO A C 1
ATOM 2853 O O . PRO A 1 364 ? 18.168 -1.738 -30.109 1.00 86.25 364 PRO A O 1
ATOM 2856 N N . VAL A 1 365 ? 19.269 -1.053 -31.935 1.00 85.38 365 VAL A N 1
ATOM 2857 C CA . VAL A 1 365 ? 19.553 -2.408 -32.449 1.00 85.38 365 VAL A CA 1
ATOM 2858 C C . VAL A 1 365 ? 20.957 -2.899 -32.115 1.00 85.38 365 VAL A C 1
ATOM 2860 O O . VAL A 1 365 ? 21.168 -4.110 -32.038 1.00 85.38 365 VAL A O 1
ATOM 2863 N N . GLY A 1 366 ? 21.871 -1.993 -31.777 1.00 88.06 366 GLY A N 1
ATOM 2864 C CA . GLY A 1 366 ? 23.251 -2.300 -31.395 1.00 88.06 366 GLY A CA 1
ATOM 2865 C C . GLY A 1 366 ? 24.263 -1.830 -32.440 1.00 88.06 366 GLY A C 1
ATOM 2866 O O . GLY A 1 366 ? 23.954 -1.710 -33.618 1.00 88.06 366 GLY A O 1
ATOM 2867 N N . GLY A 1 367 ? 25.498 -1.564 -32.000 1.00 86.94 367 GLY A N 1
ATOM 2868 C CA . GLY A 1 367 ? 26.588 -1.100 -32.872 1.00 86.94 367 GLY A CA 1
ATOM 2869 C C . GLY A 1 367 ? 26.623 0.411 -33.135 1.00 86.94 367 GLY A C 1
ATOM 2870 O O . GLY A 1 367 ? 27.608 0.892 -33.696 1.00 86.94 367 GLY A O 1
ATOM 2871 N N . GLY A 1 368 ? 25.613 1.154 -32.675 1.00 89.25 368 GLY A N 1
ATOM 2872 C CA . GLY A 1 368 ? 25.536 2.607 -32.776 1.00 89.25 368 GLY A CA 1
ATOM 2873 C C . GLY A 1 368 ? 26.644 3.323 -32.002 1.00 89.25 368 GLY A C 1
ATOM 2874 O O . GLY A 1 368 ? 26.951 2.989 -30.854 1.00 89.25 368 GLY A O 1
ATOM 2875 N N . LYS A 1 369 ? 27.246 4.336 -32.626 1.00 92.25 369 LYS A N 1
ATOM 2876 C CA . LYS A 1 369 ? 28.218 5.244 -31.998 1.00 92.25 369 LYS A CA 1
ATOM 2877 C C . LYS A 1 369 ? 27.800 6.689 -32.237 1.00 92.25 369 LYS A C 1
ATOM 2879 O O . LYS A 1 369 ? 27.510 7.012 -33.387 1.00 92.25 369 LYS A O 1
ATOM 2884 N N . PRO A 1 370 ? 27.788 7.557 -31.211 1.00 89.44 370 PRO A N 1
ATOM 2885 C CA . PRO A 1 370 ? 27.417 8.950 -31.410 1.00 89.44 370 PRO A CA 1
ATOM 2886 C C . PRO A 1 370 ? 28.349 9.593 -32.439 1.00 89.44 370 PRO A C 1
ATOM 2888 O O . PRO A 1 370 ? 29.570 9.440 -32.369 1.00 89.44 370 PRO A O 1
ATOM 2891 N N . ASP A 1 371 ? 27.760 10.267 -33.420 1.00 84.12 371 ASP A N 1
ATOM 2892 C CA . ASP A 1 371 ? 28.502 11.063 -34.388 1.00 84.12 371 ASP A CA 1
ATOM 2893 C C . ASP A 1 371 ? 29.207 12.246 -33.700 1.00 84.12 371 ASP A C 1
ATOM 2895 O O . ASP A 1 371 ? 28.674 12.833 -32.756 1.00 84.12 371 ASP A O 1
ATOM 2899 N N . SER A 1 372 ? 30.402 12.605 -34.174 1.00 73.38 372 SER A N 1
ATOM 2900 C CA . SER A 1 372 ? 31.272 13.627 -33.566 1.00 73.38 372 SER A CA 1
ATOM 2901 C C . SER A 1 372 ? 30.783 15.064 -33.770 1.00 73.38 372 SER A C 1
ATOM 2903 O O . SER A 1 372 ? 31.389 16.003 -33.259 1.00 73.38 372 SER A O 1
ATOM 2905 N N . THR A 1 373 ? 29.693 15.244 -34.515 1.00 65.38 373 THR A N 1
ATOM 2906 C CA . THR A 1 373 ? 29.115 16.539 -34.890 1.00 65.38 373 THR A CA 1
ATOM 2907 C C . THR A 1 373 ? 28.264 17.187 -33.793 1.00 65.38 373 THR A C 1
ATOM 2909 O O . THR A 1 373 ? 27.866 18.345 -33.933 1.00 65.38 373 THR A O 1
ATOM 2912 N N . ALA A 1 374 ? 27.977 16.483 -32.696 1.00 65.56 374 ALA A N 1
ATOM 2913 C CA . ALA A 1 374 ? 27.059 16.963 -31.672 1.00 65.56 374 ALA A CA 1
ATOM 2914 C C . ALA A 1 374 ? 27.710 17.892 -30.633 1.00 65.56 374 ALA A C 1
ATOM 2916 O O . ALA A 1 374 ? 28.834 17.688 -30.178 1.00 65.56 374 ALA A O 1
ATOM 2917 N N . GLY A 1 375 ? 26.959 18.922 -30.230 1.00 73.62 375 GLY A N 1
ATOM 2918 C CA . GLY A 1 375 ? 27.371 19.881 -29.205 1.00 73.62 375 GLY A CA 1
ATOM 2919 C C . GLY A 1 375 ? 27.364 19.311 -27.774 1.00 73.62 375 GLY A C 1
ATOM 2920 O O . GLY A 1 375 ? 26.904 18.193 -27.539 1.00 73.62 375 GLY A O 1
ATOM 2921 N N . PRO A 1 376 ? 27.777 20.109 -26.769 1.00 84.00 376 PRO A N 1
ATOM 2922 C CA . PRO A 1 376 ? 27.942 19.664 -25.376 1.00 84.00 376 PRO A CA 1
ATOM 2923 C C . PRO A 1 376 ? 26.656 19.141 -24.712 1.00 84.00 376 PRO A C 1
ATOM 2925 O O . PRO A 1 376 ? 26.721 18.499 -23.668 1.00 84.00 376 PRO A O 1
ATOM 2928 N N . ARG A 1 377 ? 25.484 19.385 -25.315 1.00 87.44 377 ARG A N 1
ATOM 2929 C CA . ARG A 1 377 ? 24.179 18.884 -24.852 1.00 87.44 377 ARG A CA 1
ATOM 2930 C C . ARG A 1 377 ? 24.082 17.356 -24.851 1.00 87.44 377 ARG A C 1
ATOM 2932 O O . ARG A 1 377 ? 23.281 16.834 -24.089 1.00 87.44 377 ARG A O 1
ATOM 2939 N N . PHE A 1 378 ? 24.895 16.674 -25.658 1.00 92.19 378 PHE A N 1
ATOM 2940 C CA . PHE A 1 378 ? 24.898 15.217 -25.825 1.00 92.19 378 PHE A CA 1
ATOM 2941 C C . PHE A 1 378 ? 26.207 14.574 -25.340 1.00 92.19 378 PHE A C 1
ATOM 2943 O O . PHE A 1 378 ? 26.602 13.518 -25.829 1.00 92.19 378 PHE A O 1
ATOM 2950 N N . ALA A 1 379 ? 26.915 15.211 -24.400 1.00 90.25 379 ALA A N 1
ATOM 2951 C CA . ALA A 1 379 ? 28.236 14.760 -23.950 1.00 90.25 379 ALA A CA 1
ATOM 2952 C C . ALA A 1 379 ? 28.257 13.307 -23.422 1.00 90.25 379 ALA A C 1
ATOM 2954 O O . ALA A 1 379 ? 29.280 12.632 -23.510 1.00 90.25 379 ALA A O 1
ATOM 2955 N N . ASP A 1 380 ? 27.130 12.810 -22.910 1.00 92.31 380 ASP A N 1
ATOM 2956 C CA . ASP A 1 380 ? 26.929 11.457 -22.387 1.00 92.31 380 ASP A CA 1
ATOM 2957 C C . ASP A 1 380 ? 26.281 10.486 -23.399 1.00 92.31 380 ASP A C 1
ATOM 2959 O O . ASP A 1 380 ? 25.879 9.383 -23.024 1.00 92.31 380 ASP A O 1
ATOM 2963 N N . ALA A 1 381 ? 26.194 10.837 -24.690 1.00 93.44 381 ALA A N 1
ATOM 2964 C CA . ALA A 1 381 ? 25.492 10.045 -25.709 1.00 93.44 381 ALA A CA 1
ATOM 2965 C C . ALA A 1 381 ? 25.944 8.585 -25.809 1.00 93.44 381 ALA A C 1
ATOM 2967 O O . ALA A 1 381 ? 25.111 7.694 -25.988 1.00 93.44 381 ALA A O 1
ATOM 2968 N N . ALA A 1 382 ? 27.243 8.318 -25.654 1.00 93.19 382 ALA A N 1
ATOM 2969 C CA . ALA A 1 382 ? 27.765 6.955 -25.673 1.00 93.19 382 ALA A CA 1
ATOM 2970 C C . ALA A 1 382 ? 27.244 6.121 -24.489 1.00 93.19 382 ALA A C 1
ATOM 2972 O O . ALA A 1 382 ? 26.853 4.969 -24.673 1.00 93.19 382 ALA A O 1
ATOM 2973 N N . GLU A 1 383 ? 27.198 6.702 -23.288 1.00 93.62 383 GLU A N 1
ATOM 2974 C CA . GLU A 1 383 ? 26.677 6.024 -22.097 1.00 93.62 383 GLU A CA 1
ATOM 2975 C C . GLU A 1 383 ? 25.160 5.861 -22.171 1.00 93.62 383 GLU A C 1
ATOM 2977 O O . GLU A 1 383 ? 24.633 4.802 -21.829 1.00 93.62 383 GLU A O 1
ATOM 2982 N N . ARG A 1 384 ? 24.450 6.851 -22.719 1.00 93.25 384 ARG A N 1
ATOM 2983 C CA . ARG A 1 384 ? 22.999 6.771 -22.906 1.00 93.25 384 ARG A CA 1
ATOM 2984 C C . ARG A 1 384 ? 22.587 5.686 -23.897 1.00 93.25 384 ARG A C 1
ATOM 2986 O O . ARG A 1 384 ? 21.609 4.980 -23.660 1.00 93.25 384 ARG A O 1
ATOM 2993 N N . TYR A 1 385 ? 23.356 5.516 -24.971 1.00 94.69 385 TYR A N 1
ATOM 2994 C CA . TYR A 1 385 ? 23.163 4.424 -25.922 1.00 94.69 385 TYR A CA 1
ATOM 2995 C C . TYR A 1 385 ? 23.430 3.056 -25.279 1.00 94.69 385 TYR A C 1
ATOM 2997 O O . TYR A 1 385 ? 22.622 2.140 -25.431 1.00 94.69 385 TYR A O 1
ATOM 3005 N N . LYS A 1 386 ? 24.519 2.916 -24.506 1.00 94.62 386 LYS A N 1
ATOM 3006 C CA . LYS A 1 386 ? 24.814 1.678 -23.759 1.00 94.62 386 LYS A CA 1
ATOM 3007 C C . LYS A 1 386 ? 23.698 1.326 -22.777 1.00 94.62 386 LYS A C 1
ATOM 3009 O O . LYS A 1 386 ? 23.287 0.170 -22.738 1.00 94.62 386 LYS A O 1
ATOM 3014 N N . PHE A 1 387 ? 23.197 2.310 -22.027 1.00 93.81 387 PHE A N 1
ATOM 3015 C CA . PHE A 1 387 ? 22.059 2.129 -21.128 1.00 93.81 387 PHE A CA 1
ATOM 3016 C C . PHE A 1 387 ? 20.835 1.612 -21.885 1.00 93.81 387 PHE A C 1
ATOM 3018 O O . PHE A 1 387 ? 20.285 0.587 -21.505 1.00 93.81 387 PHE A O 1
ATOM 3025 N N . ALA A 1 388 ? 20.439 2.271 -22.978 1.00 92.69 388 ALA A N 1
ATOM 3026 C CA . ALA A 1 388 ? 19.254 1.886 -23.741 1.00 92.69 388 ALA A CA 1
ATOM 3027 C C . ALA A 1 388 ? 19.374 0.479 -24.351 1.00 92.69 388 ALA A C 1
ATOM 3029 O O . ALA A 1 388 ? 18.395 -0.264 -24.396 1.00 92.69 388 ALA A O 1
ATOM 3030 N N . LEU A 1 389 ? 20.576 0.096 -24.797 1.00 93.88 389 LEU A N 1
ATOM 3031 C CA . LEU A 1 389 ? 20.849 -1.241 -25.321 1.00 93.88 389 LEU A CA 1
ATOM 3032 C C . LEU A 1 389 ? 20.732 -2.307 -24.227 1.00 93.88 389 LEU A C 1
ATOM 3034 O O . LEU A 1 389 ? 20.051 -3.311 -24.417 1.00 93.88 389 LEU A O 1
ATOM 3038 N N . HIS A 1 390 ? 21.353 -2.060 -23.073 1.00 94.19 390 HIS A N 1
ATOM 3039 C CA . HIS A 1 390 ? 21.256 -2.949 -21.921 1.00 94.19 390 HIS A CA 1
ATOM 3040 C C . HIS A 1 390 ? 19.807 -3.080 -21.444 1.00 94.19 390 HIS A C 1
ATOM 3042 O O . HIS A 1 390 ? 19.300 -4.187 -21.290 1.00 94.19 390 HIS A O 1
ATOM 3048 N N . HIS A 1 391 ? 19.113 -1.951 -21.316 1.00 94.12 391 HIS A N 1
ATOM 3049 C CA . HIS A 1 391 ? 17.719 -1.897 -20.913 1.00 94.12 391 HIS A CA 1
ATOM 3050 C C . HIS A 1 391 ? 16.800 -2.689 -21.865 1.00 94.12 391 HIS A C 1
ATOM 3052 O O . HIS A 1 391 ? 15.964 -3.474 -21.412 1.00 94.12 391 HIS A O 1
ATOM 3058 N N . ARG A 1 392 ? 16.975 -2.537 -23.186 1.00 92.75 392 ARG A N 1
ATOM 3059 C CA . ARG A 1 392 ? 16.263 -3.335 -24.198 1.00 92.75 392 ARG A CA 1
ATOM 3060 C C . ARG A 1 392 ? 16.432 -4.830 -23.940 1.00 92.75 392 ARG A C 1
ATOM 3062 O O . ARG A 1 392 ? 15.442 -5.562 -23.932 1.00 92.75 392 ARG A O 1
ATOM 3069 N N . ASP A 1 393 ? 17.670 -5.271 -23.738 1.00 94.31 393 ASP A N 1
ATOM 3070 C CA . ASP A 1 393 ? 17.985 -6.685 -23.533 1.00 94.31 393 ASP A CA 1
ATOM 3071 C C . ASP A 1 393 ? 17.327 -7.222 -22.256 1.00 94.31 393 ASP A C 1
ATOM 3073 O O . ASP A 1 393 ? 16.737 -8.303 -22.284 1.00 94.31 393 ASP A O 1
ATOM 3077 N N . GLU A 1 394 ? 17.320 -6.441 -21.173 1.00 92.88 394 GLU A N 1
ATOM 3078 C CA . GLU A 1 394 ? 16.648 -6.811 -19.924 1.00 92.88 394 GLU A CA 1
ATOM 3079 C C . GLU A 1 394 ? 15.125 -6.943 -20.077 1.00 92.88 394 GLU A C 1
ATOM 3081 O O . GLU A 1 394 ? 14.531 -7.884 -19.542 1.00 92.88 394 GLU A O 1
ATOM 3086 N N . VAL A 1 395 ? 14.467 -6.048 -20.826 1.00 92.00 395 VAL A N 1
ATOM 3087 C CA . VAL A 1 395 ? 13.014 -6.139 -21.079 1.00 92.00 395 VAL A CA 1
ATOM 3088 C C . VAL A 1 395 ? 12.677 -7.374 -21.907 1.00 92.00 395 VAL A C 1
ATOM 3090 O O . VAL A 1 395 ? 11.723 -8.092 -21.589 1.00 92.00 395 VAL A O 1
ATOM 3093 N N . LEU A 1 396 ? 13.452 -7.652 -22.957 1.00 91.56 396 LEU A N 1
ATOM 3094 C CA . LEU A 1 396 ? 13.245 -8.832 -23.798 1.00 91.56 396 LEU A CA 1
ATOM 3095 C C . LEU A 1 396 ? 13.525 -10.126 -23.023 1.00 91.56 396 LEU A C 1
ATOM 3097 O O . LEU A 1 396 ? 12.765 -11.093 -23.135 1.00 91.56 396 LEU A O 1
ATOM 3101 N N . GLU A 1 397 ? 14.560 -10.149 -22.183 1.00 91.31 397 GLU A N 1
ATOM 3102 C CA . GLU A 1 397 ? 14.840 -11.276 -21.294 1.00 91.31 397 GLU A CA 1
ATOM 3103 C C . GLU A 1 397 ? 13.692 -11.503 -20.302 1.00 91.31 397 GLU A C 1
ATOM 3105 O O . GLU A 1 397 ? 13.254 -12.645 -20.122 1.00 91.31 397 GLU A O 1
ATOM 3110 N N . LEU A 1 398 ? 13.156 -10.438 -19.698 1.00 89.62 398 LEU A N 1
ATOM 3111 C CA . LEU A 1 398 ? 12.007 -10.515 -18.795 1.00 89.62 398 LEU A CA 1
ATOM 3112 C C . LEU A 1 398 ? 10.766 -11.061 -19.514 1.00 89.62 398 LEU A C 1
ATOM 3114 O O . LEU A 1 398 ? 10.148 -12.003 -19.011 1.00 89.62 398 LEU A O 1
ATOM 3118 N N . LYS A 1 399 ? 10.444 -10.564 -20.719 1.00 88.50 399 LYS A N 1
ATOM 3119 C CA . LYS A 1 399 ? 9.359 -11.108 -21.563 1.00 88.50 399 LYS A CA 1
ATOM 3120 C C . LYS A 1 399 ? 9.531 -12.617 -21.762 1.00 88.50 399 LYS A C 1
ATOM 3122 O O . LYS A 1 399 ? 8.602 -13.389 -21.525 1.00 88.50 399 LYS A O 1
ATOM 3127 N N . ASN A 1 400 ? 10.736 -13.052 -22.127 1.00 89.06 400 ASN A N 1
ATOM 3128 C CA . ASN A 1 400 ? 11.054 -14.458 -22.386 1.00 89.06 400 ASN A CA 1
ATOM 3129 C C . ASN A 1 400 ? 10.994 -15.334 -21.122 1.00 89.06 400 ASN A C 1
ATOM 3131 O O . ASN A 1 400 ? 10.552 -16.486 -21.180 1.00 89.06 400 ASN A O 1
ATOM 3135 N N . LYS A 1 401 ? 11.408 -14.810 -19.961 1.00 86.56 401 LYS A N 1
ATOM 3136 C CA . LYS A 1 401 ? 11.261 -15.488 -18.662 1.00 86.56 401 LYS A CA 1
ATOM 3137 C C . LYS A 1 401 ? 9.788 -15.663 -18.303 1.00 86.56 401 LYS A C 1
ATOM 3139 O O . LYS A 1 401 ? 9.375 -16.782 -17.987 1.00 86.56 401 LYS A O 1
ATOM 3144 N N . LEU A 1 402 ? 8.990 -14.602 -18.409 1.00 84.50 402 LEU A N 1
ATOM 3145 C CA . LEU A 1 402 ? 7.555 -14.625 -18.109 1.00 84.50 402 LEU A CA 1
ATOM 3146 C C . LEU A 1 402 ? 6.767 -15.493 -19.100 1.00 84.50 402 LEU A C 1
ATOM 3148 O O . LEU A 1 402 ? 5.783 -16.123 -18.716 1.00 84.50 402 LEU A O 1
ATOM 3152 N N . ALA A 1 403 ? 7.245 -15.658 -20.334 1.00 84.81 403 ALA A N 1
ATOM 3153 C CA . ALA A 1 403 ? 6.645 -16.562 -21.316 1.00 84.81 403 ALA A CA 1
ATOM 3154 C C . ALA A 1 403 ? 6.645 -18.046 -20.885 1.00 84.81 403 ALA A C 1
ATOM 3156 O O . ALA A 1 403 ? 5.903 -18.867 -21.430 1.00 84.81 403 ALA A O 1
ATOM 3157 N N . ARG A 1 404 ? 7.452 -18.424 -19.879 1.00 81.75 404 ARG A N 1
ATOM 3158 C CA . ARG A 1 404 ? 7.435 -19.772 -19.275 1.00 81.75 404 ARG A CA 1
ATOM 3159 C C . ARG A 1 404 ? 6.162 -20.051 -18.476 1.00 81.75 404 ARG A C 1
ATOM 3161 O O . ARG A 1 404 ? 5.820 -21.214 -18.287 1.00 81.75 404 ARG A O 1
ATOM 3168 N N . ILE A 1 405 ? 5.500 -19.002 -17.994 1.00 74.88 405 ILE A N 1
ATOM 3169 C CA . ILE A 1 405 ? 4.332 -19.068 -17.105 1.00 74.88 405 ILE A CA 1
ATOM 3170 C C . ILE A 1 405 ? 3.087 -18.415 -17.717 1.00 74.88 405 ILE A C 1
ATOM 3172 O O . ILE A 1 405 ? 1.983 -18.835 -17.385 1.00 74.88 405 ILE A O 1
ATOM 3176 N N . ASN A 1 406 ? 3.260 -17.459 -18.634 1.00 77.75 406 ASN A N 1
ATOM 3177 C CA . ASN A 1 406 ? 2.212 -16.884 -19.473 1.00 77.75 406 ASN A CA 1
ATOM 3178 C C . ASN A 1 406 ? 2.483 -17.236 -20.954 1.00 77.75 406 ASN A C 1
ATOM 3180 O O . ASN A 1 406 ? 3.268 -16.548 -21.611 1.00 77.75 406 ASN A O 1
ATOM 3184 N N . PRO A 1 407 ? 1.878 -18.312 -21.499 1.00 78.69 407 PRO A N 1
ATOM 3185 C CA . PRO A 1 407 ? 2.123 -18.750 -22.873 1.00 78.69 407 PRO A CA 1
ATOM 3186 C C . PRO A 1 407 ? 1.778 -17.715 -23.950 1.00 78.69 407 PRO A C 1
ATOM 3188 O O . PRO A 1 407 ? 2.376 -17.776 -25.023 1.00 78.69 407 PRO A O 1
ATOM 3191 N N . GLU A 1 408 ? 0.876 -16.764 -23.684 1.00 74.12 408 GLU A N 1
ATOM 3192 C CA . GLU A 1 408 ? 0.497 -15.723 -24.653 1.00 74.12 408 GLU A CA 1
ATOM 3193 C C . GLU A 1 408 ? 1.701 -14.866 -25.062 1.00 74.12 408 GLU A C 1
ATOM 3195 O O . GLU A 1 408 ? 1.864 -14.536 -26.239 1.00 74.12 408 GLU A O 1
ATOM 3200 N N . LEU A 1 409 ? 2.626 -14.616 -24.128 1.00 79.62 409 LEU A N 1
ATOM 3201 C CA . LEU A 1 409 ? 3.847 -13.848 -24.388 1.00 79.62 409 LEU A CA 1
ATOM 3202 C C . LEU A 1 409 ? 4.777 -14.519 -25.402 1.00 79.62 409 LEU A C 1
ATOM 3204 O O . LEU A 1 409 ? 5.556 -13.826 -26.051 1.00 79.62 409 LEU A O 1
ATOM 3208 N N . LYS A 1 410 ? 4.696 -15.848 -25.577 1.00 82.12 410 LYS A N 1
ATOM 3209 C CA . LYS A 1 410 ? 5.494 -16.564 -26.591 1.00 82.12 410 LYS A CA 1
ATOM 3210 C C . LYS A 1 410 ? 5.125 -16.152 -28.012 1.00 82.12 410 LYS A C 1
ATOM 3212 O O . LYS A 1 410 ? 5.948 -16.289 -28.908 1.00 82.12 410 LYS A O 1
ATOM 3217 N N . THR A 1 411 ? 3.885 -15.712 -28.215 1.00 80.62 411 THR A N 1
ATOM 3218 C CA . THR A 1 411 ? 3.362 -15.338 -29.535 1.00 80.62 411 THR A CA 1
ATOM 3219 C C . THR A 1 411 ? 3.562 -13.860 -29.858 1.00 80.62 411 THR A C 1
ATOM 3221 O O . THR A 1 411 ? 3.382 -13.461 -31.004 1.00 80.62 411 THR A O 1
ATOM 3224 N N . LEU A 1 412 ? 3.962 -13.046 -28.874 1.00 79.19 412 LEU A N 1
ATOM 3225 C CA . LEU A 1 412 ? 4.179 -11.619 -29.071 1.00 79.19 412 LEU A CA 1
ATOM 3226 C C . LEU A 1 412 ? 5.552 -11.351 -29.712 1.00 79.19 412 LEU A C 1
ATOM 3228 O O . LEU A 1 412 ? 6.575 -11.777 -29.154 1.00 79.19 412 LEU A O 1
ATOM 3232 N N . PRO A 1 413 ? 5.610 -10.592 -30.826 1.00 81.50 413 PRO A N 1
ATOM 3233 C CA . PRO A 1 413 ? 6.879 -10.187 -31.420 1.00 81.50 413 PRO A CA 1
ATOM 3234 C C . PRO A 1 413 ? 7.679 -9.309 -30.447 1.00 81.50 413 PRO A C 1
ATOM 3236 O O . PRO A 1 413 ? 7.142 -8.741 -29.495 1.00 81.50 413 PRO A O 1
ATOM 3239 N N . ASP A 1 414 ? 8.987 -9.177 -30.664 1.00 82.06 414 ASP A N 1
ATOM 3240 C CA . ASP A 1 414 ? 9.831 -8.285 -29.849 1.00 82.06 414 ASP A CA 1
ATOM 3241 C C . ASP A 1 414 ? 9.389 -6.821 -29.944 1.00 82.06 414 ASP A C 1
ATOM 3243 O O . ASP A 1 414 ? 9.493 -6.088 -28.960 1.00 82.06 414 ASP A O 1
ATOM 3247 N N . SER A 1 415 ? 8.778 -6.432 -31.067 1.00 76.38 415 SER A N 1
ATOM 3248 C CA . SER A 1 415 ? 8.167 -5.114 -31.249 1.00 76.38 415 SER A CA 1
ATOM 3249 C C . SER A 1 415 ? 7.041 -4.806 -30.261 1.00 76.38 415 SER A C 1
ATOM 3251 O O . SER A 1 415 ? 6.840 -3.642 -29.925 1.00 76.38 415 SER A O 1
ATOM 3253 N N . ALA A 1 416 ? 6.371 -5.816 -29.693 1.00 77.06 416 ALA A N 1
ATOM 3254 C CA . ALA A 1 416 ? 5.366 -5.605 -28.647 1.00 77.06 416 ALA A CA 1
ATOM 3255 C C . ALA A 1 416 ? 5.961 -4.996 -27.361 1.00 77.06 416 ALA A C 1
ATOM 3257 O O . ALA A 1 416 ? 5.239 -4.385 -26.577 1.00 77.06 416 ALA A O 1
ATOM 3258 N N . ALA A 1 417 ? 7.271 -5.154 -27.133 1.00 81.94 417 ALA A N 1
ATOM 3259 C CA . ALA A 1 417 ? 7.971 -4.589 -25.982 1.00 81.94 417 ALA A CA 1
ATOM 3260 C C . ALA A 1 417 ? 8.570 -3.197 -26.251 1.00 81.94 417 ALA A C 1
ATOM 3262 O O . ALA A 1 417 ? 9.056 -2.555 -25.318 1.00 81.94 417 ALA A O 1
ATOM 3263 N N . TRP A 1 418 ? 8.548 -2.710 -27.498 1.00 81.44 418 TRP A N 1
ATOM 3264 C CA . TRP A 1 418 ? 9.226 -1.465 -27.875 1.00 81.44 418 TRP A CA 1
ATOM 3265 C C . TRP A 1 418 ? 8.683 -0.245 -27.143 1.00 81.44 418 TRP A C 1
ATOM 3267 O O . TRP A 1 418 ? 9.471 0.597 -26.734 1.00 81.44 418 TRP A O 1
ATOM 3277 N N . SER A 1 419 ? 7.373 -0.172 -26.900 1.00 76.12 419 SER A N 1
ATOM 3278 C CA . SER A 1 419 ? 6.765 0.918 -26.126 1.00 76.12 419 SER A CA 1
ATOM 3279 C C . SER A 1 419 ? 7.295 0.976 -24.686 1.00 76.12 419 SER A C 1
ATOM 3281 O O . SER A 1 419 ? 7.591 2.054 -24.176 1.00 76.12 419 SER A O 1
ATOM 3283 N N . VAL A 1 420 ? 7.496 -0.179 -24.042 1.00 85.06 420 VAL A N 1
ATOM 3284 C CA . VAL A 1 420 ? 8.071 -0.275 -22.689 1.00 85.06 420 VAL A CA 1
ATOM 3285 C C . VAL A 1 420 ? 9.540 0.144 -22.686 1.00 85.06 420 VAL A C 1
ATOM 3287 O O . VAL A 1 420 ? 9.957 0.877 -21.791 1.00 85.06 420 VAL A O 1
ATOM 3290 N N . ILE A 1 421 ? 10.307 -0.277 -23.694 1.00 86.69 421 ILE A N 1
ATOM 3291 C CA . ILE A 1 421 ? 11.725 0.084 -23.838 1.00 86.69 421 ILE A CA 1
ATOM 3292 C C . ILE A 1 421 ? 11.874 1.588 -24.078 1.00 86.69 421 ILE A C 1
ATOM 3294 O O . ILE A 1 421 ? 12.671 2.271 -23.434 1.00 86.69 421 ILE A O 1
ATOM 3298 N N . PHE A 1 422 ? 11.055 2.116 -24.981 1.00 83.06 422 PHE A N 1
ATOM 3299 C CA . PHE A 1 422 ? 11.026 3.523 -25.333 1.00 83.06 422 PHE A CA 1
ATOM 3300 C C . PHE A 1 422 ? 10.657 4.381 -24.117 1.00 83.06 422 PHE A C 1
ATOM 3302 O O . PHE A 1 422 ? 11.383 5.317 -23.795 1.00 83.06 422 PHE A O 1
ATOM 3309 N N . LEU A 1 423 ? 9.618 4.012 -23.358 1.00 86.94 423 LEU A N 1
ATOM 3310 C CA . LEU A 1 423 ? 9.258 4.696 -22.110 1.00 86.94 423 LEU A CA 1
ATOM 3311 C C . LEU A 1 423 ? 10.379 4.638 -21.055 1.00 86.94 423 LEU A C 1
ATOM 3313 O O . LEU A 1 423 ? 10.593 5.618 -20.343 1.00 86.94 423 LEU A O 1
ATOM 3317 N N . GLY A 1 424 ? 11.146 3.546 -21.000 1.00 91.50 424 GLY A N 1
ATOM 3318 C CA . GLY A 1 424 ? 12.346 3.436 -20.165 1.00 91.50 424 GLY A CA 1
ATOM 3319 C C . GLY A 1 424 ? 13.419 4.473 -20.507 1.00 91.50 424 GLY A C 1
ATOM 3320 O O . GLY A 1 424 ? 13.961 5.129 -19.614 1.00 91.50 424 GLY A O 1
ATOM 3321 N N . ASN A 1 425 ? 13.664 4.709 -21.800 1.00 91.88 425 ASN A N 1
ATOM 3322 C CA . ASN A 1 425 ? 14.608 5.737 -22.259 1.00 91.88 425 ASN A CA 1
ATOM 3323 C C . ASN A 1 425 ? 14.170 7.153 -21.846 1.00 91.88 425 ASN A C 1
ATOM 3325 O O . ASN A 1 425 ? 15.013 7.974 -21.468 1.00 91.88 425 ASN A O 1
ATOM 3329 N N . TYR A 1 426 ? 12.862 7.432 -21.879 1.00 92.50 426 TYR A N 1
ATOM 3330 C CA . TYR A 1 426 ? 12.280 8.685 -21.382 1.00 92.50 426 TYR A CA 1
ATOM 3331 C C . TYR A 1 426 ? 12.378 8.823 -19.869 1.00 92.50 426 TYR A C 1
ATOM 3333 O O . TYR A 1 426 ? 12.724 9.894 -19.372 1.00 92.50 426 TYR A O 1
ATOM 3341 N N . CYS A 1 427 ? 12.100 7.745 -19.140 1.00 93.75 427 CYS A N 1
ATOM 3342 C CA . CYS A 1 427 ? 12.210 7.710 -17.690 1.00 93.75 427 CYS A CA 1
ATOM 3343 C C . CYS A 1 427 ? 13.628 8.095 -17.249 1.00 93.75 427 CYS A C 1
ATOM 3345 O O . CYS A 1 427 ? 13.804 9.000 -16.430 1.00 93.75 427 CYS A O 1
ATOM 3347 N N . GLU A 1 428 ? 14.645 7.499 -17.872 1.00 93.31 428 GLU A N 1
ATOM 3348 C CA . GLU A 1 428 ? 16.041 7.837 -17.596 1.00 93.31 428 GLU A CA 1
ATOM 3349 C C . GLU A 1 428 ? 16.394 9.275 -18.016 1.00 93.31 428 GLU A C 1
ATOM 3351 O O . GLU A 1 428 ? 17.112 9.975 -17.300 1.00 93.31 428 GLU A O 1
ATOM 3356 N N . ALA A 1 429 ? 15.836 9.765 -19.129 1.00 94.50 429 ALA A N 1
ATOM 3357 C CA . ALA A 1 429 ? 16.026 11.143 -19.588 1.00 94.50 429 ALA A CA 1
ATOM 3358 C C . ALA A 1 429 ? 15.539 12.190 -18.604 1.00 94.50 429 ALA A C 1
ATOM 3360 O O . ALA A 1 429 ? 16.274 13.114 -18.248 1.00 94.50 429 ALA A O 1
ATOM 3361 N N . ILE A 1 430 ? 14.297 12.029 -18.167 1.00 94.12 430 ILE A N 1
ATOM 3362 C CA . ILE A 1 430 ? 13.643 12.932 -17.232 1.00 94.12 430 ILE A CA 1
ATOM 3363 C C . ILE A 1 430 ? 14.362 12.871 -15.883 1.00 94.12 430 ILE A C 1
ATOM 3365 O O . ILE A 1 430 ? 14.646 13.915 -15.294 1.00 94.12 430 ILE A O 1
ATOM 3369 N N . ARG A 1 431 ? 14.742 11.666 -15.431 1.00 91.00 431 ARG A N 1
ATOM 3370 C CA . ARG A 1 431 ? 15.501 11.476 -14.190 1.00 91.00 431 ARG A CA 1
ATOM 3371 C C . ARG A 1 431 ? 16.804 12.271 -14.202 1.00 91.00 431 ARG A C 1
ATOM 3373 O O . ARG A 1 431 ? 17.062 13.030 -13.269 1.00 91.00 431 ARG A O 1
ATOM 3380 N N . GLN A 1 432 ? 17.614 12.132 -15.250 1.00 91.06 432 GLN A N 1
ATOM 3381 C CA . GLN A 1 432 ? 18.880 12.859 -15.356 1.00 91.06 432 GLN A CA 1
ATOM 3382 C C . GLN A 1 432 ? 18.674 14.379 -15.458 1.00 91.06 432 GLN A C 1
ATOM 3384 O O . GLN A 1 432 ? 19.393 15.131 -14.800 1.00 91.06 432 GLN A O 1
ATOM 3389 N N . ALA A 1 433 ? 17.666 14.839 -16.210 1.00 91.94 433 ALA A N 1
ATOM 3390 C CA . ALA A 1 433 ? 17.349 16.264 -16.347 1.00 91.94 433 ALA A CA 1
ATOM 3391 C C . ALA A 1 433 ? 16.957 16.915 -15.005 1.00 91.94 433 ALA A C 1
ATOM 3393 O O . ALA A 1 433 ? 17.431 18.008 -14.671 1.00 91.94 433 ALA A O 1
ATOM 3394 N N . ILE A 1 434 ? 16.127 16.231 -14.211 1.00 89.50 434 ILE A N 1
ATOM 3395 C CA . ILE A 1 434 ? 15.707 16.696 -12.882 1.00 89.50 434 ILE A CA 1
ATOM 3396 C C . ILE A 1 434 ? 16.903 16.734 -11.921 1.00 89.50 434 ILE A C 1
ATOM 3398 O O . ILE A 1 434 ? 17.120 17.751 -11.260 1.00 89.50 434 ILE A O 1
ATOM 3402 N N . LEU A 1 435 ? 17.727 15.681 -11.883 1.00 86.06 435 LEU A N 1
ATOM 3403 C CA . LEU A 1 435 ? 18.886 15.612 -10.980 1.00 86.06 435 LEU A CA 1
ATOM 3404 C C . LEU A 1 435 ? 19.978 16.632 -11.309 1.00 86.06 435 LEU A C 1
ATOM 3406 O O . LEU A 1 435 ? 20.574 17.213 -10.402 1.00 86.06 435 LEU A O 1
ATOM 3410 N N . ALA A 1 436 ? 20.218 16.903 -12.593 1.00 85.06 436 ALA A N 1
ATOM 3411 C CA . ALA A 1 436 ? 21.145 17.955 -13.006 1.00 85.06 436 ALA A CA 1
ATOM 3412 C C . ALA A 1 436 ? 20.695 19.346 -12.520 1.00 85.06 436 ALA A C 1
ATOM 3414 O O . ALA A 1 436 ? 21.525 20.215 -12.248 1.00 85.06 436 ALA A O 1
ATOM 3415 N N . THR A 1 437 ? 19.382 19.546 -12.381 1.00 79.00 437 THR A N 1
ATOM 3416 C CA . THR A 1 437 ? 18.782 20.822 -11.971 1.00 79.00 437 THR A CA 1
ATOM 3417 C C . THR A 1 437 ? 18.763 20.991 -10.453 1.00 79.00 437 THR A C 1
ATOM 3419 O O . THR A 1 437 ? 19.003 22.091 -9.959 1.00 79.00 437 THR A O 1
ATOM 3422 N N . SER A 1 438 ? 18.510 19.916 -9.701 1.00 69.25 438 SER A N 1
ATOM 3423 C CA . SER A 1 438 ? 18.416 19.973 -8.239 1.00 69.25 438 SER A CA 1
ATOM 3424 C C . SER A 1 438 ? 19.768 20.183 -7.550 1.00 69.25 438 SER A C 1
ATOM 3426 O O . SER A 1 438 ? 19.803 20.736 -6.454 1.00 69.25 438 SER A O 1
ATOM 3428 N N . LYS A 1 439 ? 20.880 19.753 -8.174 1.00 69.50 439 LYS A N 1
ATOM 3429 C CA . LYS A 1 439 ? 22.255 19.791 -7.621 1.00 69.50 439 LYS A CA 1
ATOM 3430 C C . LYS A 1 439 ? 22.401 19.159 -6.224 1.00 69.50 439 LYS A C 1
ATOM 3432 O O . LYS A 1 439 ? 23.396 19.403 -5.545 1.00 69.50 439 LYS A O 1
ATOM 3437 N N . VAL A 1 440 ? 21.441 18.338 -5.805 1.00 57.91 440 VAL A N 1
ATOM 3438 C CA . VAL A 1 440 ? 21.436 17.611 -4.529 1.00 57.91 440 VAL A CA 1
ATOM 3439 C C . VAL A 1 440 ? 21.216 16.119 -4.788 1.00 57.91 440 VAL A C 1
ATOM 3441 O O . VAL A 1 440 ? 20.537 15.762 -5.758 1.00 57.91 440 VAL A O 1
ATOM 3444 N N . PRO A 1 441 ? 21.791 15.228 -3.961 1.00 62.28 441 PRO A N 1
ATOM 3445 C CA . PRO A 1 441 ? 21.567 13.794 -4.092 1.00 62.28 441 PRO A CA 1
ATOM 3446 C C . PRO A 1 441 ? 20.086 13.434 -3.880 1.00 62.28 441 PRO A C 1
ATOM 3448 O O . PRO A 1 441 ? 19.345 14.150 -3.211 1.00 62.28 441 PRO A O 1
ATOM 3451 N N . VAL A 1 442 ? 19.652 12.301 -4.450 1.00 63.91 442 VAL A N 1
ATOM 3452 C CA . VAL A 1 442 ? 18.235 11.870 -4.487 1.00 63.91 442 VAL A CA 1
ATOM 3453 C C . VAL A 1 442 ? 17.587 11.838 -3.097 1.00 63.91 442 VAL A C 1
ATOM 3455 O O . VAL A 1 442 ? 16.419 12.177 -2.947 1.00 63.91 442 VAL A O 1
ATOM 3458 N N . ASN A 1 443 ? 18.348 11.452 -2.073 1.00 63.59 443 ASN A N 1
ATOM 3459 C CA . ASN A 1 443 ? 17.899 11.360 -0.682 1.00 63.59 443 ASN A CA 1
ATOM 3460 C C . ASN A 1 443 ? 17.733 12.720 0.026 1.00 63.59 443 ASN A C 1
ATOM 3462 O O . ASN A 1 443 ? 17.298 12.743 1.172 1.00 63.59 443 ASN A O 1
ATOM 3466 N N . GLN A 1 444 ? 18.102 13.822 -0.628 1.00 62.00 444 GLN A N 1
ATOM 3467 C CA . GLN A 1 444 ? 17.987 15.198 -0.133 1.00 62.00 444 GLN A CA 1
ATOM 3468 C C . GLN A 1 444 ? 17.091 16.063 -1.031 1.00 62.00 444 GLN A C 1
ATOM 3470 O O . GLN A 1 444 ? 17.023 17.278 -0.847 1.00 62.00 444 GLN A O 1
ATOM 3475 N N . LEU A 1 445 ? 16.431 15.460 -2.026 1.00 66.81 445 LEU A N 1
ATOM 3476 C CA . LEU A 1 445 ? 15.452 16.157 -2.852 1.00 66.81 445 LEU A CA 1
ATOM 3477 C C . LEU A 1 445 ? 14.255 16.582 -2.007 1.00 66.81 445 LEU A C 1
ATOM 3479 O O . LEU A 1 445 ? 13.823 15.846 -1.122 1.00 66.81 445 LEU A O 1
ATOM 3483 N N . ASP A 1 446 ? 13.696 17.748 -2.331 1.00 70.81 446 ASP A N 1
ATOM 3484 C CA . ASP A 1 446 ? 12.379 18.106 -1.821 1.00 70.81 446 ASP A CA 1
ATOM 3485 C C . ASP A 1 446 ? 11.322 17.089 -2.302 1.00 70.81 446 ASP A C 1
ATOM 3487 O O . ASP A 1 446 ? 11.483 16.417 -3.330 1.00 70.81 446 ASP A O 1
ATOM 3491 N N . ASP A 1 447 ? 10.232 16.961 -1.541 1.00 70.81 447 ASP A N 1
ATOM 3492 C CA . ASP A 1 447 ? 9.172 15.982 -1.819 1.00 70.81 447 ASP A CA 1
ATOM 3493 C C . ASP A 1 447 ? 8.579 16.144 -3.227 1.00 70.81 447 ASP A C 1
ATOM 3495 O O . ASP A 1 447 ? 8.156 15.172 -3.853 1.00 70.81 447 ASP A O 1
ATOM 3499 N N . MET A 1 448 ? 8.602 17.370 -3.756 1.00 76.31 448 MET A N 1
ATOM 3500 C CA . MET A 1 448 ? 8.097 17.701 -5.081 1.00 76.31 448 MET A CA 1
ATOM 3501 C C . MET A 1 448 ? 8.974 17.094 -6.188 1.00 76.31 448 MET A C 1
ATOM 3503 O O . MET A 1 448 ? 8.464 16.368 -7.042 1.00 76.31 448 MET A O 1
ATOM 3507 N N . TYR A 1 449 ? 10.289 17.338 -6.196 1.00 79.81 449 TYR A N 1
ATOM 3508 C CA . TYR A 1 449 ? 11.189 16.717 -7.173 1.00 79.81 449 TYR A CA 1
ATOM 3509 C C . TYR A 1 449 ? 11.233 15.201 -7.007 1.00 79.81 449 TYR A C 1
ATOM 3511 O O . TYR A 1 449 ? 11.308 14.488 -8.008 1.00 79.81 449 TYR A O 1
ATOM 3519 N N . ALA A 1 450 ? 11.146 14.695 -5.774 1.00 81.50 450 ALA A N 1
ATOM 3520 C CA . ALA A 1 450 ? 11.035 13.263 -5.532 1.00 81.50 450 ALA A CA 1
ATOM 3521 C C . ALA A 1 450 ? 9.789 12.666 -6.210 1.00 81.50 450 ALA A C 1
ATOM 3523 O O . ALA A 1 450 ? 9.883 11.583 -6.786 1.00 81.50 450 ALA A O 1
ATOM 3524 N N . GLU A 1 451 ? 8.651 13.365 -6.210 1.00 83.06 451 GLU A N 1
ATOM 3525 C CA . GLU A 1 451 ? 7.436 12.910 -6.895 1.00 83.06 451 GLU A CA 1
ATOM 3526 C C . GLU A 1 451 ? 7.572 12.931 -8.425 1.00 83.06 451 GLU A C 1
ATOM 3528 O O . GLU A 1 451 ? 7.255 11.942 -9.090 1.00 83.06 451 GLU A O 1
ATOM 3533 N N . PHE A 1 452 ? 8.148 13.988 -9.002 1.00 88.88 452 PHE A N 1
ATOM 3534 C CA . PHE A 1 452 ? 8.382 14.051 -10.453 1.00 88.88 452 PHE A CA 1
ATOM 3535 C C . PHE A 1 452 ? 9.441 13.060 -10.950 1.00 88.88 452 PHE A C 1
ATOM 3537 O O . PHE A 1 452 ? 9.395 12.649 -12.109 1.00 88.88 452 PHE A O 1
ATOM 3544 N N . LEU A 1 453 ? 10.355 12.611 -10.086 1.00 88.62 453 LEU A N 1
ATOM 3545 C CA . LEU A 1 453 ? 11.213 11.466 -10.390 1.00 88.62 453 LEU A CA 1
ATOM 3546 C C . LEU A 1 453 ? 10.440 10.144 -10.398 1.00 88.62 453 LEU A C 1
ATOM 3548 O O . LEU A 1 453 ? 10.805 9.250 -11.150 1.00 88.62 453 LEU A O 1
ATOM 3552 N N . ARG A 1 454 ? 9.393 9.995 -9.580 1.00 89.31 454 ARG A N 1
ATOM 3553 C CA . ARG A 1 454 ? 8.601 8.757 -9.461 1.00 89.31 454 ARG A CA 1
ATOM 3554 C C . ARG A 1 454 ? 7.566 8.611 -10.572 1.00 89.31 454 ARG A C 1
ATOM 3556 O O . ARG A 1 454 ? 7.306 7.484 -10.989 1.00 89.31 454 ARG A O 1
ATOM 3563 N N . LEU A 1 455 ? 6.983 9.711 -11.050 1.00 90.88 455 LEU A N 1
ATOM 3564 C CA . LEU A 1 455 ? 5.894 9.697 -12.033 1.00 90.88 455 LEU A CA 1
ATOM 3565 C C . LEU A 1 455 ? 6.227 8.888 -13.312 1.00 90.88 455 LEU A C 1
ATOM 3567 O O . LEU A 1 455 ? 5.448 7.990 -13.643 1.00 90.88 455 LEU A O 1
ATOM 3571 N N . PRO A 1 456 ? 7.373 9.091 -14.002 1.00 92.44 456 PRO A N 1
ATOM 3572 C CA . PRO A 1 456 ? 7.711 8.301 -15.189 1.00 92.44 456 PRO A CA 1
ATOM 3573 C C . PRO A 1 456 ? 7.925 6.814 -14.886 1.00 92.44 456 PRO A C 1
ATOM 3575 O O . PRO A 1 456 ? 7.523 5.973 -15.686 1.00 92.44 456 PRO A O 1
ATOM 3578 N N . TYR A 1 457 ? 8.492 6.471 -13.722 1.00 93.75 457 TYR A N 1
ATOM 3579 C CA . TYR A 1 457 ? 8.649 5.073 -13.302 1.00 93.75 457 TYR A CA 1
ATOM 3580 C C . TYR A 1 457 ? 7.300 4.393 -13.081 1.00 93.75 457 TYR A C 1
ATOM 3582 O O . TYR A 1 457 ? 7.115 3.258 -13.510 1.00 93.75 457 TYR A O 1
ATOM 3590 N N . ARG A 1 458 ? 6.338 5.083 -12.459 1.00 92.62 458 ARG A N 1
ATOM 3591 C CA . ARG A 1 458 ? 4.981 4.554 -12.266 1.00 92.62 458 ARG A CA 1
ATOM 3592 C C . ARG A 1 458 ? 4.286 4.289 -13.613 1.00 92.62 458 ARG A C 1
ATOM 3594 O O . ARG A 1 458 ? 3.754 3.197 -13.829 1.00 92.62 458 ARG A O 1
ATOM 3601 N N . ALA A 1 459 ? 4.403 5.218 -14.568 1.00 89.12 459 ALA A N 1
ATOM 3602 C CA . ALA A 1 459 ? 3.925 5.021 -15.941 1.00 89.12 459 ALA A CA 1
ATOM 3603 C C . ALA A 1 459 ? 4.643 3.857 -16.652 1.00 89.12 459 ALA A C 1
ATOM 3605 O O . ALA A 1 459 ? 4.025 3.060 -17.360 1.00 89.12 459 ALA A O 1
ATOM 3606 N N . TRP A 1 460 ? 5.948 3.711 -16.434 1.00 91.88 460 TRP A N 1
ATOM 3607 C CA . TRP A 1 460 ? 6.742 2.625 -16.999 1.00 91.88 460 TRP A CA 1
ATOM 3608 C C . TRP A 1 460 ? 6.353 1.254 -16.449 1.00 91.88 460 TRP A C 1
ATOM 3610 O O . TRP A 1 460 ? 6.152 0.310 -17.213 1.00 91.88 460 TRP A O 1
ATOM 3620 N N . MET A 1 461 ? 6.152 1.157 -15.135 1.00 93.25 461 MET A N 1
ATOM 3621 C CA . MET A 1 461 ? 5.650 -0.038 -14.460 1.00 93.25 461 MET A CA 1
ATOM 3622 C C . MET A 1 461 ? 4.240 -0.402 -14.940 1.00 93.25 461 MET A C 1
ATOM 3624 O O . MET A 1 461 ? 3.955 -1.583 -15.141 1.00 93.25 461 MET A O 1
ATOM 3628 N N . LYS A 1 462 ? 3.370 0.581 -15.222 1.00 88.75 462 LYS A N 1
ATOM 3629 C CA . LYS A 1 462 ? 2.088 0.333 -15.905 1.00 88.75 462 LYS A CA 1
ATOM 3630 C C . LYS A 1 462 ? 2.296 -0.305 -17.277 1.00 88.75 462 LYS A C 1
ATOM 3632 O O . LYS A 1 462 ? 1.633 -1.293 -17.594 1.00 88.75 462 LYS A O 1
ATOM 3637 N N . GLY A 1 463 ? 3.235 0.218 -18.063 1.00 85.50 463 GLY A N 1
ATOM 3638 C CA . GLY A 1 463 ? 3.567 -0.346 -19.366 1.00 85.50 463 GLY A CA 1
ATOM 3639 C C . GLY A 1 463 ? 4.078 -1.770 -19.309 1.00 85.50 463 GLY A C 1
ATOM 3640 O O . GLY A 1 463 ? 3.600 -2.639 -20.039 1.00 85.50 463 GLY A O 1
ATOM 3641 N N . LEU A 1 464 ? 4.983 -2.030 -18.373 1.00 89.00 464 LEU A N 1
ATOM 3642 C CA . LEU A 1 464 ? 5.503 -3.361 -18.124 1.00 89.00 464 LEU A CA 1
ATOM 3643 C C . LEU A 1 464 ? 4.405 -4.332 -17.670 1.00 89.00 464 LEU A C 1
ATOM 3645 O O . LEU A 1 464 ? 4.367 -5.467 -18.138 1.00 89.00 464 LEU A O 1
ATOM 3649 N N . ALA A 1 465 ? 3.480 -3.896 -16.811 1.00 86.88 465 ALA A N 1
ATOM 3650 C CA . ALA A 1 465 ? 2.361 -4.728 -16.376 1.00 86.88 465 ALA A CA 1
ATOM 3651 C C . ALA A 1 465 ? 1.423 -5.105 -17.532 1.00 86.88 465 ALA A C 1
ATOM 3653 O O . ALA A 1 465 ? 0.882 -6.210 -17.529 1.00 86.88 465 ALA A O 1
ATOM 3654 N N . LEU A 1 466 ? 1.238 -4.222 -18.515 1.00 81.12 466 LEU A N 1
ATOM 3655 C CA . LEU A 1 466 ? 0.444 -4.509 -19.712 1.00 81.12 466 LEU A CA 1
ATOM 3656 C C . LEU A 1 466 ? 1.188 -5.452 -20.665 1.00 81.12 466 LEU A C 1
ATOM 3658 O O . LEU A 1 466 ? 0.591 -6.418 -21.137 1.00 81.12 466 LEU A O 1
ATOM 3662 N N . LEU A 1 467 ? 2.498 -5.258 -20.862 1.00 82.50 467 LEU A N 1
ATOM 3663 C CA . LEU A 1 467 ? 3.336 -6.195 -21.620 1.00 82.50 467 LEU A CA 1
ATOM 3664 C C . LEU A 1 467 ? 3.270 -7.600 -21.019 1.00 82.50 467 LEU A C 1
ATOM 3666 O O . LEU A 1 467 ? 2.980 -8.560 -21.723 1.00 82.50 467 LEU A O 1
ATOM 3670 N N . ALA A 1 468 ? 3.520 -7.716 -19.716 1.00 82.81 468 ALA A N 1
ATOM 3671 C CA . ALA A 1 468 ? 3.598 -8.991 -19.011 1.00 82.81 468 ALA A CA 1
ATOM 3672 C C . ALA A 1 468 ? 2.259 -9.752 -18.970 1.00 82.81 468 ALA A C 1
ATOM 3674 O O . ALA A 1 468 ? 2.245 -10.985 -18.909 1.00 82.81 468 ALA A O 1
ATOM 3675 N N . ASN A 1 469 ? 1.140 -9.031 -19.056 1.00 75.69 469 ASN A N 1
ATOM 3676 C CA . ASN A 1 469 ? -0.196 -9.611 -19.155 1.00 75.69 469 ASN A CA 1
ATOM 3677 C C . ASN A 1 469 ? -0.627 -9.949 -20.590 1.00 75.69 469 ASN A C 1
ATOM 3679 O O . ASN A 1 469 ? -1.687 -10.539 -20.754 1.00 75.69 469 ASN A O 1
ATOM 3683 N N . GLY A 1 470 ? 0.162 -9.603 -21.613 1.00 70.81 470 GLY A N 1
ATOM 3684 C CA . GLY A 1 470 ? -0.242 -9.763 -23.015 1.00 70.81 470 GLY A CA 1
ATOM 3685 C C . GLY A 1 470 ? -1.299 -8.751 -23.478 1.00 70.81 470 GLY A C 1
ATOM 3686 O O . GLY A 1 470 ? -1.912 -8.927 -24.530 1.00 70.81 470 GLY A O 1
ATOM 3687 N N . ASP A 1 471 ? -1.488 -7.680 -22.705 1.00 67.69 471 ASP A N 1
ATOM 3688 C CA . ASP A 1 471 ? -2.468 -6.619 -22.944 1.00 67.69 471 ASP A CA 1
ATOM 3689 C C . ASP A 1 471 ? -1.921 -5.517 -23.881 1.00 67.69 471 ASP A C 1
ATOM 3691 O O . ASP A 1 471 ? -2.622 -4.560 -24.188 1.00 67.69 471 ASP A O 1
ATOM 3695 N N . LEU A 1 472 ? -0.673 -5.624 -24.356 1.00 63.16 472 LEU A N 1
ATOM 3696 C CA . LEU A 1 472 ? -0.130 -4.740 -25.394 1.00 63.16 472 LEU A CA 1
ATOM 3697 C C . LEU A 1 472 ? -0.427 -5.293 -26.791 1.00 63.16 472 LEU A C 1
ATOM 3699 O O . LEU A 1 472 ? -0.088 -6.437 -27.097 1.00 63.16 472 LEU A O 1
ATOM 3703 N N . GLN A 1 473 ? -1.015 -4.469 -27.662 1.00 49.62 473 GLN A N 1
ATOM 3704 C CA . GLN A 1 473 ? -1.039 -4.759 -29.094 1.00 49.62 473 GLN A CA 1
ATOM 3705 C C . GLN A 1 473 ? 0.252 -4.265 -29.754 1.00 49.62 473 GLN A C 1
ATOM 3707 O O . GLN A 1 473 ? 0.762 -3.194 -29.432 1.00 49.62 473 GLN A O 1
ATOM 3712 N N . ALA A 1 474 ? 0.774 -5.071 -30.677 1.00 38.56 474 ALA A N 1
ATOM 3713 C CA . ALA A 1 474 ? 1.800 -4.649 -31.613 1.00 38.56 474 ALA A CA 1
ATOM 3714 C C . ALA A 1 474 ? 1.091 -4.085 -32.846 1.00 38.56 474 ALA A C 1
ATOM 3716 O O . ALA A 1 474 ? 0.654 -4.853 -33.697 1.00 38.56 474 ALA A O 1
ATOM 3717 N N . GLU A 1 475 ? 0.964 -2.768 -32.945 1.00 39.59 475 GLU A N 1
ATOM 3718 C CA . GLU A 1 475 ? 0.762 -2.142 -34.251 1.00 39.59 475 GLU A CA 1
ATOM 3719 C C . GLU A 1 475 ? 2.150 -1.793 -34.800 1.00 39.59 475 GLU A C 1
ATOM 3721 O O . GLU A 1 475 ? 2.761 -0.796 -34.420 1.00 39.59 475 GLU A O 1
ATOM 3726 N N . ALA A 1 476 ? 2.690 -2.692 -35.629 1.00 29.06 476 ALA A N 1
ATOM 3727 C CA . ALA A 1 476 ? 3.599 -2.303 -36.704 1.00 29.06 476 ALA A CA 1
ATOM 3728 C C . ALA A 1 476 ? 2.702 -1.772 -37.834 1.00 29.06 476 ALA A C 1
ATOM 3730 O O . ALA A 1 476 ? 1.679 -2.401 -38.105 1.00 29.06 476 ALA A O 1
ATOM 3731 N N . GLY A 1 477 ? 3.005 -0.597 -38.385 1.00 34.16 477 GLY A N 1
ATOM 3732 C CA . GLY A 1 477 ? 2.046 0.189 -39.150 1.00 34.16 477 GLY A CA 1
ATOM 3733 C C . GLY A 1 477 ? 1.503 -0.460 -40.419 1.00 34.16 477 GLY A C 1
ATOM 3734 O O . GLY A 1 477 ? 2.143 -1.302 -41.041 1.00 34.16 477 GLY A O 1
ATOM 3735 N N . ASP A 1 478 ? 0.289 -0.026 -40.770 1.00 23.84 478 ASP A N 1
ATOM 3736 C CA . ASP A 1 478 ? -0.100 0.362 -42.125 1.00 23.84 478 ASP A CA 1
ATOM 3737 C C . ASP A 1 478 ? -1.348 1.279 -42.073 1.00 23.84 478 ASP A C 1
ATOM 3739 O O . ASP A 1 478 ? -2.323 1.019 -41.373 1.00 23.84 478 ASP A O 1
ATOM 3743 N N . TYR A 1 479 ? -1.217 2.397 -42.789 1.00 28.42 479 TYR A N 1
ATOM 3744 C CA . TYR A 1 479 ? -2.136 3.435 -43.284 1.00 28.42 479 TYR A CA 1
ATOM 3745 C C . TYR A 1 479 ? -3.613 3.602 -42.844 1.00 28.42 479 TYR A C 1
ATOM 3747 O O . TYR A 1 479 ? -4.430 2.689 -42.779 1.00 28.42 479 TYR A O 1
ATOM 3755 N N . LEU A 1 480 ? -3.968 4.895 -42.742 1.00 29.16 480 LEU A N 1
ATOM 3756 C CA . LEU A 1 480 ? -5.309 5.458 -42.951 1.00 29.16 480 LEU A CA 1
ATOM 3757 C C . LEU A 1 480 ? -5.912 4.963 -44.292 1.00 29.16 480 LEU A C 1
ATOM 3759 O O . LEU A 1 480 ? -5.181 4.939 -45.282 1.00 29.16 480 LEU A O 1
ATOM 3763 N N . PRO A 1 481 ? -7.218 4.639 -44.373 1.00 27.02 481 PRO A N 1
ATOM 3764 C CA . PRO A 1 481 ? -7.862 4.174 -45.608 1.00 27.02 481 PRO A CA 1
ATOM 3765 C C . PRO A 1 481 ? -7.726 5.158 -46.786 1.00 27.02 481 PRO A C 1
ATOM 3767 O O . PRO A 1 481 ? -7.814 6.373 -46.589 1.00 27.02 481 PRO A O 1
ATOM 3770 N N . GLU A 1 482 ? -7.587 4.623 -48.010 1.00 30.30 482 GLU A N 1
ATOM 3771 C CA . GLU A 1 482 ? -7.462 5.353 -49.293 1.00 30.30 482 GLU A CA 1
ATOM 3772 C C . GLU A 1 482 ? -8.525 6.449 -49.503 1.00 30.30 482 GLU A C 1
ATOM 3774 O O . GLU A 1 482 ? -8.248 7.458 -50.147 1.00 30.30 482 GLU A O 1
ATOM 3779 N N . GLU A 1 483 ? -9.698 6.333 -48.875 1.00 29.69 483 GLU A N 1
ATOM 3780 C CA . GLU A 1 483 ? -10.771 7.338 -48.934 1.00 29.69 483 GLU A CA 1
ATOM 3781 C C . GLU A 1 483 ? -10.397 8.705 -48.323 1.00 29.69 483 GLU A C 1
ATOM 3783 O O . GLU A 1 483 ? -11.096 9.692 -48.550 1.00 29.69 483 GLU A O 1
ATOM 3788 N N . TYR A 1 484 ? -9.292 8.810 -47.570 1.00 32.00 484 TYR A N 1
ATOM 3789 C CA . TYR A 1 484 ? -8.839 10.086 -47.000 1.00 32.00 484 TYR A CA 1
ATOM 3790 C C . TYR A 1 484 ? -7.820 10.839 -47.875 1.00 32.00 484 TYR A C 1
ATOM 3792 O O . TYR A 1 484 ? -7.633 12.045 -47.678 1.00 32.00 484 TYR A O 1
ATOM 3800 N N . ALA A 1 485 ? -7.193 10.173 -48.853 1.00 28.28 485 ALA A N 1
ATOM 3801 C CA . ALA A 1 485 ? -6.174 10.769 -49.725 1.00 28.28 485 ALA A CA 1
ATOM 3802 C C . ALA A 1 485 ? -6.772 11.766 -50.735 1.00 28.28 485 ALA A C 1
ATOM 3804 O O . ALA A 1 485 ? -6.197 12.834 -50.958 1.00 28.28 485 ALA A O 1
ATOM 3805 N N . ASP A 1 486 ? -7.976 11.489 -51.241 1.00 28.31 486 ASP A N 1
ATOM 3806 C CA . ASP A 1 486 ? -8.675 12.370 -52.188 1.00 28.31 486 ASP A CA 1
ATOM 3807 C C . ASP A 1 486 ? -9.175 13.674 -51.536 1.00 28.31 486 ASP A C 1
ATOM 3809 O O . ASP A 1 486 ? -9.372 14.689 -52.202 1.00 28.31 486 ASP A O 1
ATOM 3813 N N . SER A 1 487 ? -9.294 13.711 -50.203 1.00 31.33 487 SER A N 1
ATOM 3814 C CA . SER A 1 487 ? -9.805 14.881 -49.471 1.00 31.33 487 SER A CA 1
ATOM 3815 C C . SER A 1 487 ? -8.776 16.002 -49.238 1.00 31.33 487 SER A C 1
ATOM 3817 O O . SER A 1 487 ? -9.135 17.085 -48.758 1.00 31.33 487 SER A O 1
ATOM 3819 N N . LEU A 1 488 ? -7.499 15.772 -49.573 1.00 29.89 488 LEU A N 1
ATOM 3820 C CA . LEU A 1 488 ? -6.401 16.717 -49.326 1.00 29.89 488 LEU A CA 1
ATOM 3821 C C . LEU A 1 488 ? -6.011 17.572 -50.540 1.00 29.89 488 LEU A C 1
ATOM 3823 O O . LEU A 1 488 ? -5.342 18.588 -50.351 1.00 29.89 488 LEU A O 1
ATOM 3827 N N . GLN A 1 489 ? -6.477 17.255 -51.754 1.00 30.61 489 GLN A N 1
ATOM 3828 C CA . GLN A 1 489 ? -6.280 18.136 -52.916 1.00 30.61 489 GLN A CA 1
ATOM 3829 C C . GLN A 1 489 ? -7.286 19.299 -52.975 1.00 30.61 489 GLN A C 1
ATOM 3831 O O . GLN A 1 489 ? -6.940 20.366 -53.478 1.00 30.61 489 GLN A O 1
ATOM 3836 N N . GLU A 1 490 ? -8.477 19.165 -52.380 1.00 29.61 490 GLU A N 1
ATOM 3837 C CA . GLU A 1 490 ? -9.488 20.239 -52.364 1.00 29.61 490 GLU A CA 1
ATOM 3838 C C . GLU A 1 490 ? -9.410 21.179 -51.143 1.00 29.61 490 GLU A C 1
ATOM 3840 O O . GLU A 1 490 ? -9.986 22.266 -51.158 1.00 29.61 490 GLU A O 1
ATOM 3845 N N . ARG A 1 491 ? -8.660 20.836 -50.083 1.00 30.44 491 ARG A N 1
ATOM 3846 C CA . ARG A 1 491 ? -8.569 21.664 -48.854 1.00 30.44 491 ARG A CA 1
ATOM 3847 C C . ARG A 1 491 ? -7.438 22.694 -48.833 1.00 30.44 491 ARG A C 1
ATOM 3849 O O . ARG A 1 491 ? -7.224 23.342 -47.810 1.00 30.44 491 ARG A O 1
ATOM 3856 N N . ALA A 1 492 ? -6.761 22.918 -49.956 1.00 29.12 492 ALA A N 1
ATOM 3857 C CA . ALA A 1 492 ? -5.750 23.970 -50.083 1.00 29.12 492 ALA A CA 1
ATOM 3858 C C . ALA A 1 492 ? -6.338 25.398 -50.204 1.00 29.12 492 ALA A C 1
ATOM 3860 O O . ALA A 1 492 ? -5.579 26.365 -50.191 1.00 29.12 492 ALA A O 1
ATOM 3861 N N . THR A 1 493 ? -7.666 25.568 -50.291 1.00 28.22 493 THR A N 1
ATOM 3862 C CA . THR A 1 493 ? -8.297 26.875 -50.584 1.00 28.22 493 THR A CA 1
ATOM 3863 C C . THR A 1 493 ? -9.341 27.374 -49.582 1.00 28.22 493 THR A C 1
ATOM 3865 O O . THR A 1 493 ? -9.964 28.405 -49.823 1.00 28.22 493 THR A O 1
ATOM 3868 N N . SER A 1 494 ? -9.519 26.742 -48.421 1.00 26.28 494 SER A N 1
ATOM 3869 C CA . SER A 1 494 ? -10.417 27.279 -47.386 1.00 26.28 494 SER A CA 1
ATOM 3870 C C . SER A 1 494 ? -9.875 27.034 -45.985 1.00 26.28 494 SER A C 1
ATOM 3872 O O . SER A 1 494 ? -9.440 25.929 -45.677 1.00 26.28 494 SER A O 1
ATOM 3874 N N . GLY A 1 495 ? -9.905 28.077 -45.149 1.00 27.62 495 GLY A N 1
ATOM 3875 C CA . GLY A 1 495 ? -9.438 28.076 -43.761 1.00 27.62 495 GLY A CA 1
ATOM 3876 C C . GLY A 1 495 ? -10.106 27.046 -42.829 1.00 27.62 495 GLY A C 1
ATOM 3877 O O . GLY A 1 495 ? -10.812 26.136 -43.249 1.00 27.62 495 GLY A O 1
ATOM 3878 N N . PRO A 1 496 ? -9.841 27.166 -41.521 1.00 28.22 496 PRO A N 1
ATOM 3879 C CA . PRO A 1 496 ? -9.391 26.077 -40.665 1.00 28.22 496 PRO A CA 1
ATOM 3880 C C . PRO A 1 496 ? -10.447 24.984 -40.452 1.00 28.22 496 PRO A C 1
ATOM 3882 O O . PRO A 1 496 ? -11.542 25.259 -39.964 1.00 28.22 496 PRO A O 1
ATOM 3885 N N . SER A 1 497 ? -10.071 23.720 -40.680 1.00 24.50 497 SER A N 1
ATOM 3886 C CA . SER A 1 497 ? -10.821 22.563 -40.178 1.00 24.50 497 SER A CA 1
ATOM 3887 C C . SER A 1 497 ? -10.083 21.864 -39.035 1.00 24.50 497 SER A C 1
ATOM 3889 O O . SER A 1 497 ? -8.903 21.532 -39.137 1.00 24.50 497 SER A O 1
ATOM 3891 N N . LYS A 1 498 ? -10.837 21.635 -37.957 1.00 30.59 498 LYS A N 1
ATOM 3892 C CA . LYS A 1 498 ? -10.567 20.761 -36.811 1.00 30.59 498 LYS A CA 1
ATOM 3893 C C . LYS A 1 498 ? -10.223 19.350 -37.305 1.00 30.59 498 LYS A C 1
ATOM 3895 O O . LYS A 1 498 ? -11.042 18.800 -38.021 1.00 30.59 498 LYS A O 1
ATOM 3900 N N . HIS A 1 499 ? -9.068 18.799 -36.934 1.00 27.55 499 HIS A N 1
ATOM 3901 C CA . HIS A 1 499 ? -8.844 17.374 -36.626 1.00 27.55 499 HIS A CA 1
ATOM 3902 C C . HIS A 1 499 ? -7.353 17.154 -36.336 1.00 27.55 499 HIS A C 1
ATOM 3904 O O . HIS A 1 499 ? -6.555 16.905 -37.232 1.00 27.55 499 HIS A O 1
ATOM 3910 N N . SER A 1 500 ? -6.979 17.266 -35.061 1.00 29.28 500 SER A N 1
ATOM 3911 C CA . SER A 1 500 ? -5.910 16.445 -34.497 1.00 29.28 500 SER A CA 1
ATOM 3912 C C . SER A 1 500 ? -6.524 15.087 -34.159 1.00 29.28 500 SER A C 1
ATOM 3914 O O . SER A 1 500 ? -7.632 15.029 -33.617 1.00 29.28 500 SER A O 1
ATOM 3916 N N . SER A 1 501 ? -5.843 13.993 -34.488 1.00 28.83 501 SER A N 1
ATOM 3917 C CA . SER A 1 501 ? -6.230 12.655 -34.043 1.00 28.83 501 SER A CA 1
ATOM 3918 C C . SER A 1 501 ? -5.973 12.538 -32.540 1.00 28.83 501 SER A C 1
ATOM 3920 O O . SER A 1 501 ? -4.924 12.069 -32.101 1.00 28.83 501 SER A O 1
ATOM 3922 N N . ASN A 1 502 ? -6.927 13.010 -31.741 1.00 28.70 502 ASN A N 1
ATOM 3923 C CA . ASN A 1 502 ? -6.996 12.705 -30.323 1.00 28.70 502 ASN A CA 1
ATOM 3924 C C . ASN A 1 502 ? -7.362 11.222 -30.194 1.00 28.70 502 ASN A C 1
ATOM 3926 O O . ASN A 1 502 ? -8.540 10.876 -30.235 1.00 28.70 502 ASN A O 1
ATOM 3930 N N . LEU A 1 503 ? -6.385 10.336 -30.001 1.00 28.81 503 LEU A N 1
ATOM 3931 C CA . LEU A 1 503 ? -6.657 9.025 -29.402 1.00 28.81 503 LEU A CA 1
ATOM 3932 C C . LEU A 1 503 ? -6.868 9.220 -27.889 1.00 28.81 503 LEU A C 1
ATOM 3934 O O . LEU A 1 503 ? -6.076 8.801 -27.052 1.00 28.81 503 LEU A O 1
ATOM 3938 N N . LEU A 1 504 ? -7.948 9.929 -27.549 1.00 25.95 504 LEU A N 1
ATOM 3939 C CA . LEU A 1 504 ? -8.540 9.956 -26.216 1.00 25.95 504 LEU A CA 1
ATOM 3940 C C . LEU A 1 504 ? -9.332 8.656 -26.063 1.00 25.95 504 LEU A C 1
ATOM 3942 O O . LEU A 1 504 ? -10.488 8.573 -26.473 1.00 25.95 504 LEU A O 1
ATOM 3946 N N . PHE A 1 505 ? -8.724 7.622 -25.486 1.00 29.12 505 PHE A N 1
ATOM 3947 C CA . PHE A 1 505 ? -9.499 6.469 -25.040 1.00 29.12 505 PHE A CA 1
ATOM 3948 C C . PHE A 1 505 ? -10.306 6.872 -23.803 1.00 29.12 505 PHE A C 1
ATOM 3950 O O . PHE A 1 505 ? -9.790 6.953 -22.688 1.00 29.12 505 PHE A O 1
ATOM 3957 N N . SER A 1 506 ? -11.588 7.161 -24.024 1.00 21.89 506 SER A N 1
ATOM 3958 C CA . SER A 1 506 ? -12.585 7.318 -22.969 1.00 21.89 506 SER A CA 1
ATOM 3959 C C . SER A 1 506 ? -12.693 6.006 -22.180 1.00 21.89 506 SER A C 1
ATOM 3961 O O . SER A 1 506 ? -12.969 4.937 -22.729 1.00 21.89 506 SER A O 1
ATOM 3963 N N . PHE A 1 507 ? -12.437 6.082 -20.872 1.00 25.22 507 PHE A N 1
ATOM 3964 C CA . PHE A 1 507 ? -12.847 5.050 -19.926 1.00 25.22 507 PHE A CA 1
ATOM 3965 C C . PHE A 1 507 ? -14.273 5.373 -19.448 1.00 25.22 507 PHE A C 1
ATOM 3967 O O . PHE A 1 507 ? -14.552 6.546 -19.194 1.00 25.22 507 PHE A O 1
ATOM 3974 N N . PRO A 1 508 ? -15.152 4.383 -19.188 1.00 23.05 508 PRO A N 1
ATOM 3975 C CA . PRO A 1 508 ? -16.554 4.621 -18.798 1.00 23.05 508 PRO A CA 1
ATOM 3976 C C . PRO A 1 508 ? -16.763 5.287 -17.421 1.00 23.05 508 PRO A C 1
ATOM 3978 O O . PRO A 1 508 ? -17.876 5.307 -16.912 1.00 23.05 508 PRO A O 1
ATOM 3981 N N . ALA A 1 509 ? -15.704 5.795 -16.784 1.00 24.95 509 ALA A N 1
ATOM 3982 C CA . ALA A 1 509 ? -15.756 6.523 -15.515 1.00 24.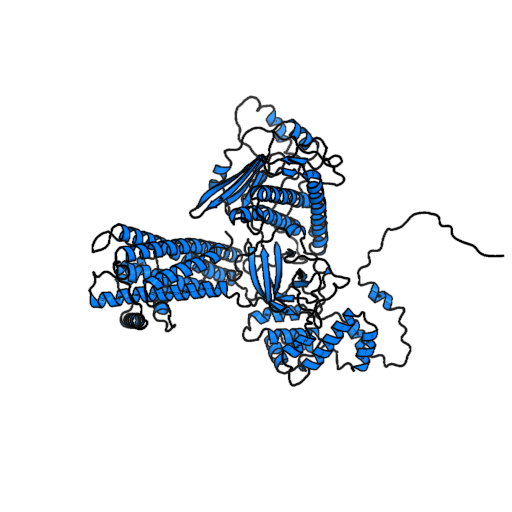95 509 ALA A CA 1
ATOM 3983 C C . ALA A 1 509 ? -15.027 7.886 -15.568 1.00 24.95 509 ALA A C 1
ATOM 3985 O O . ALA A 1 509 ? -14.808 8.502 -14.529 1.00 24.95 509 ALA A O 1
ATOM 3986 N N . ALA A 1 510 ? -14.625 8.354 -16.758 1.00 26.75 510 ALA A N 1
ATOM 3987 C CA . ALA A 1 510 ? -13.756 9.521 -16.940 1.00 26.75 510 ALA A CA 1
ATOM 3988 C C . ALA A 1 510 ? -14.475 10.807 -17.399 1.00 26.75 510 ALA A C 1
ATOM 3990 O O . ALA A 1 510 ? -13.799 11.769 -17.750 1.00 26.75 510 ALA A O 1
ATOM 3991 N N . GLU A 1 511 ? -15.811 10.875 -17.366 1.00 27.81 511 GLU A N 1
ATOM 3992 C CA . GLU A 1 511 ? -16.560 12.077 -17.795 1.00 27.81 511 GLU A CA 1
ATOM 3993 C C . GLU A 1 511 ? -16.262 13.333 -16.952 1.00 27.81 511 GLU A C 1
ATOM 3995 O O . GLU A 1 511 ? -16.516 14.446 -17.395 1.00 27.81 511 GLU A O 1
ATOM 4000 N N . ILE A 1 512 ? -15.667 13.181 -15.763 1.00 32.91 512 ILE A N 1
ATOM 4001 C CA . ILE A 1 512 ? -15.257 14.307 -14.903 1.00 32.91 512 ILE A CA 1
ATOM 4002 C C . ILE A 1 512 ? -13.829 14.790 -15.243 1.00 32.91 512 ILE A C 1
ATOM 4004 O O . ILE A 1 512 ? -13.460 15.910 -14.914 1.00 32.91 512 ILE A O 1
ATOM 4008 N N . PHE A 1 513 ? -13.026 13.980 -15.942 1.00 29.83 513 PHE A N 1
ATOM 4009 C CA . PHE A 1 513 ? -11.608 14.259 -16.209 1.00 29.83 513 PHE A CA 1
ATOM 4010 C C . PHE A 1 513 ? -11.359 15.002 -17.531 1.00 29.83 513 PHE A C 1
ATOM 4012 O O . PHE A 1 513 ? -10.246 15.445 -17.787 1.00 29.83 513 PHE A O 1
ATOM 4019 N N . THR A 1 514 ? -12.360 15.125 -18.404 1.00 31.33 514 THR A N 1
ATOM 4020 C CA . THR A 1 514 ? -12.168 15.673 -19.755 1.00 31.33 514 THR A CA 1
ATOM 4021 C C . THR A 1 514 ? -12.251 17.199 -19.802 1.00 31.33 514 THR A C 1
ATOM 4023 O O . THR A 1 514 ? -11.479 17.818 -20.529 1.00 31.33 514 THR A O 1
ATOM 4026 N N . SER A 1 515 ? -13.119 17.831 -19.004 1.00 33.03 515 SER A N 1
ATOM 4027 C CA . SER A 1 515 ? -13.383 19.275 -19.121 1.00 33.03 515 SER A CA 1
ATOM 4028 C C . SER A 1 515 ? -12.289 20.172 -18.531 1.00 33.03 515 SER A C 1
ATOM 4030 O O . SER A 1 515 ? -12.043 21.251 -19.061 1.00 33.03 515 SER A O 1
ATOM 4032 N N . GLU A 1 516 ? -11.617 19.755 -17.452 1.00 33.41 516 GLU A N 1
ATOM 4033 C CA . GLU A 1 516 ? -10.524 20.541 -16.844 1.00 33.41 516 GLU A CA 1
ATOM 4034 C C . GLU A 1 516 ? -9.199 20.392 -17.607 1.00 33.41 516 GLU A C 1
ATOM 4036 O O . GLU A 1 516 ? -8.386 21.316 -17.637 1.00 33.41 516 GLU A O 1
ATOM 4041 N N . VAL A 1 517 ? -8.994 19.257 -18.281 1.00 31.86 517 VAL A N 1
ATOM 4042 C CA . VAL A 1 517 ? -7.747 18.956 -18.995 1.00 31.86 517 VAL A CA 1
ATOM 4043 C C . VAL A 1 517 ? -7.763 19.543 -20.420 1.00 31.86 517 VAL A C 1
ATOM 4045 O O . VAL A 1 517 ? -6.724 19.984 -20.911 1.00 31.86 517 VAL A O 1
ATOM 4048 N N . GLU A 1 518 ? -8.930 19.683 -21.064 1.00 30.38 518 GLU A N 1
ATOM 4049 C CA . GLU A 1 518 ? -9.066 20.375 -22.363 1.00 30.38 518 GLU A CA 1
ATOM 4050 C C . GLU A 1 518 ? -8.560 21.830 -22.338 1.00 30.38 518 GLU A C 1
ATOM 4052 O O . GLU A 1 518 ? -7.968 22.291 -23.318 1.00 30.38 518 GLU A O 1
ATOM 4057 N N . GLY A 1 519 ? -8.713 22.536 -21.211 1.00 34.06 519 GLY A N 1
ATOM 4058 C CA . GLY A 1 519 ? -8.209 23.905 -21.036 1.00 34.06 519 GLY A CA 1
ATOM 4059 C C . GLY A 1 519 ? -6.679 24.012 -20.989 1.00 34.06 519 GLY A C 1
ATOM 4060 O O . GLY A 1 519 ? -6.125 25.052 -21.340 1.00 34.06 519 GLY A O 1
ATOM 4061 N N . ILE A 1 520 ? -5.983 22.933 -20.613 1.00 34.22 520 ILE A N 1
ATOM 4062 C CA . ILE A 1 520 ? -4.512 22.870 -20.579 1.00 34.22 520 ILE A CA 1
ATOM 4063 C C . ILE A 1 520 ? -3.946 22.676 -21.999 1.00 34.22 520 ILE A C 1
ATOM 4065 O O . ILE A 1 520 ? -2.867 23.173 -22.322 1.00 34.22 520 ILE A O 1
ATOM 4069 N N . PHE A 1 521 ? -4.685 22.001 -22.886 1.00 31.67 521 PHE A N 1
ATOM 4070 C CA . PHE A 1 521 ? -4.196 21.592 -24.208 1.00 31.67 521 PHE A CA 1
ATOM 4071 C C . PHE A 1 521 ? -4.377 22.630 -25.332 1.00 31.67 521 PHE A C 1
ATOM 4073 O O . PHE A 1 521 ? -3.798 22.467 -26.409 1.00 31.67 521 PHE A O 1
ATOM 4080 N N . SER A 1 522 ? -5.120 23.724 -25.122 1.00 33.69 522 SER A N 1
ATOM 4081 C CA . SER A 1 522 ? -5.445 24.691 -26.189 1.00 33.69 522 SER A CA 1
ATOM 4082 C C . SER A 1 522 ? -4.290 25.615 -26.623 1.00 33.69 522 SER A C 1
ATOM 4084 O O . SER A 1 522 ? -4.446 26.376 -27.577 1.00 33.69 522 SER A O 1
ATOM 4086 N N . GLY A 1 523 ? -3.131 25.569 -25.955 1.00 34.06 523 GLY A N 1
ATOM 4087 C CA . GLY A 1 523 ? -1.981 26.455 -26.214 1.00 34.06 523 GLY A CA 1
ATOM 4088 C C . GLY A 1 523 ? -0.924 25.941 -27.206 1.00 34.06 523 GLY A C 1
ATOM 4089 O O . GLY A 1 523 ? 0.068 26.625 -27.449 1.00 34.06 523 GLY A O 1
ATOM 4090 N N . ILE A 1 524 ? -1.086 24.747 -27.781 1.00 34.56 524 ILE A N 1
ATOM 4091 C CA . ILE A 1 524 ? -0.004 24.040 -28.490 1.00 34.56 524 ILE A CA 1
ATOM 4092 C C . ILE A 1 524 ? -0.071 24.283 -30.008 1.00 34.56 524 ILE A C 1
ATOM 4094 O O . ILE A 1 524 ? -0.637 23.469 -30.729 1.00 34.56 524 ILE A O 1
ATOM 4098 N N . LYS A 1 525 ? 0.522 25.374 -30.524 1.00 30.28 525 LYS A N 1
ATOM 4099 C CA . LYS A 1 525 ? 0.912 25.498 -31.953 1.00 30.28 525 LYS A CA 1
ATOM 4100 C C . LYS A 1 525 ? 2.074 26.479 -32.168 1.00 30.28 525 LYS A C 1
ATOM 4102 O O . LYS A 1 525 ? 1.848 27.685 -32.120 1.00 30.28 525 LYS A O 1
ATOM 4107 N N . LYS A 1 526 ? 3.259 25.967 -32.535 1.00 33.25 526 LYS A N 1
ATOM 4108 C CA . LYS A 1 526 ? 4.033 26.334 -33.751 1.00 33.25 526 LYS A CA 1
ATOM 4109 C C . LYS A 1 526 ? 5.500 25.884 -33.699 1.00 33.25 526 LYS A C 1
ATOM 4111 O O . LYS A 1 526 ? 6.174 26.083 -32.697 1.00 33.25 526 LYS A O 1
ATOM 4116 N N . GLY A 1 527 ? 5.968 25.452 -34.875 1.00 33.22 527 GLY A N 1
ATOM 4117 C CA . GLY A 1 527 ? 7.368 25.329 -35.288 1.00 33.22 527 GLY A CA 1
ATOM 4118 C C . GLY A 1 527 ? 7.939 23.948 -35.016 1.00 33.22 527 GLY A C 1
ATOM 4119 O O . GLY A 1 527 ? 7.899 23.540 -33.874 1.00 33.22 527 GLY A O 1
ATOM 4120 N N . TRP A 1 528 ? 8.407 23.246 -36.048 1.00 35.16 528 TRP A N 1
ATOM 4121 C CA . TRP A 1 528 ? 9.433 22.189 -36.054 1.00 35.16 528 TRP A CA 1
ATOM 4122 C C . TRP A 1 528 ? 10.169 22.333 -37.393 1.00 35.16 528 TRP A C 1
ATOM 4124 O O . TRP A 1 528 ? 9.578 22.790 -38.372 1.00 35.16 528 TRP A O 1
ATOM 4134 N N . ASN A 1 529 ? 11.463 22.012 -37.441 1.00 39.09 529 ASN A N 1
ATOM 4135 C CA . ASN A 1 529 ? 12.269 22.113 -38.657 1.00 39.09 529 ASN A CA 1
ATOM 4136 C C . ASN A 1 529 ? 12.132 20.842 -39.527 1.00 39.09 529 ASN A C 1
ATOM 4138 O O . ASN A 1 529 ? 12.290 19.712 -39.070 1.00 39.09 529 ASN A O 1
ATOM 4142 N N . GLU A 1 530 ? 11.855 21.033 -40.816 1.00 36.94 530 GLU A N 1
ATOM 4143 C CA . GLU A 1 530 ? 11.506 19.970 -41.777 1.00 36.94 530 GLU A CA 1
ATOM 4144 C C . GLU A 1 530 ? 12.635 18.945 -42.034 1.00 36.94 530 GLU A C 1
ATOM 4146 O O . GLU A 1 530 ? 12.377 17.834 -42.497 1.00 36.94 530 GLU A O 1
ATOM 4151 N N . SER A 1 531 ? 13.896 19.259 -41.705 1.00 41.50 531 SER A N 1
ATOM 4152 C CA . SER A 1 531 ? 15.048 18.390 -42.011 1.00 41.50 531 SER A CA 1
ATOM 4153 C C . SER A 1 531 ? 15.228 17.218 -41.035 1.00 41.50 531 SER A C 1
ATOM 4155 O O . SER A 1 531 ? 15.668 16.140 -41.445 1.00 41.50 531 SER A O 1
ATOM 4157 N N . GLY A 1 532 ? 14.865 17.403 -39.759 1.00 42.41 532 GLY A N 1
ATOM 4158 C CA . GLY A 1 532 ? 14.857 16.345 -38.745 1.00 42.41 532 GLY A CA 1
ATOM 4159 C C . GLY A 1 532 ? 13.685 15.388 -38.950 1.00 42.41 532 GLY A C 1
ATOM 4160 O O . GLY A 1 532 ? 13.882 14.172 -38.961 1.00 42.41 532 GLY A O 1
ATOM 4161 N N . GLN A 1 533 ? 12.498 15.943 -39.230 1.00 41.44 533 GLN A N 1
ATOM 4162 C CA . GLN A 1 533 ? 11.302 15.176 -39.581 1.00 41.44 533 GLN A CA 1
ATOM 4163 C C . GLN A 1 533 ? 11.514 14.336 -40.840 1.00 41.44 533 GLN A C 1
ATOM 4165 O O . GLN A 1 533 ? 11.193 13.155 -40.822 1.00 41.44 533 GLN A O 1
ATOM 4170 N N . GLN A 1 534 ? 12.115 14.868 -41.911 1.00 39.69 534 GLN A N 1
ATOM 4171 C CA . GLN A 1 534 ? 12.356 14.086 -43.133 1.00 39.69 534 GLN A CA 1
ATOM 4172 C C . GLN A 1 534 ? 13.331 12.922 -42.947 1.00 39.69 534 GLN A C 1
ATOM 4174 O O . GLN A 1 534 ? 13.212 11.934 -43.664 1.00 39.69 534 GLN A O 1
ATOM 4179 N N . LYS A 1 535 ? 14.295 13.007 -42.021 1.00 41.47 535 LYS A N 1
ATOM 4180 C CA . LYS A 1 535 ? 15.192 11.879 -41.724 1.00 41.47 535 LYS A CA 1
ATOM 4181 C C . LYS A 1 535 ? 14.548 10.864 -40.784 1.00 41.47 535 LYS A C 1
ATOM 4183 O O . LYS A 1 535 ? 14.666 9.685 -41.071 1.00 41.47 535 LYS A O 1
ATOM 4188 N N . LEU A 1 536 ? 13.833 11.291 -39.738 1.00 37.56 536 LEU A N 1
ATOM 4189 C CA . LEU A 1 536 ? 13.076 10.398 -38.842 1.00 37.56 536 LEU A CA 1
ATOM 4190 C C . LEU A 1 536 ? 11.932 9.678 -39.576 1.00 37.56 536 LEU A C 1
ATOM 4192 O O . LEU A 1 536 ? 11.851 8.456 -39.521 1.00 37.56 536 LEU A O 1
ATOM 4196 N N . SER A 1 537 ? 11.122 10.411 -40.348 1.00 39.38 537 SER A N 1
ATOM 4197 C CA . SER A 1 537 ? 10.032 9.853 -41.168 1.00 39.38 537 SER A CA 1
ATOM 4198 C C . SER A 1 537 ? 10.521 8.959 -42.311 1.00 39.38 537 SER A C 1
ATOM 4200 O O . SER A 1 537 ? 9.830 8.011 -42.667 1.00 39.38 537 SER A O 1
ATOM 4202 N N . LYS A 1 538 ? 11.721 9.204 -42.868 1.00 38.75 538 LYS A N 1
ATOM 4203 C CA . LYS A 1 538 ? 12.364 8.275 -43.817 1.00 38.75 538 LYS A CA 1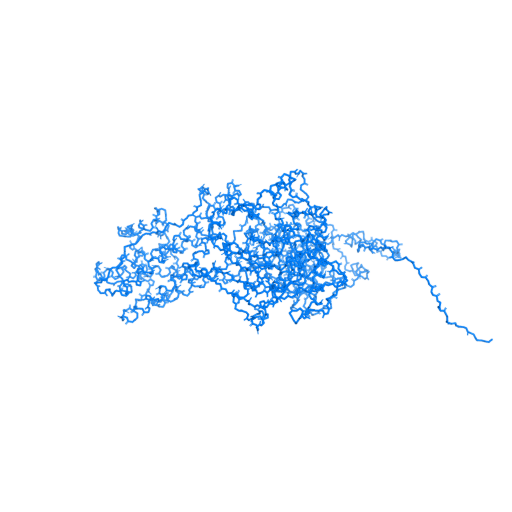
ATOM 4204 C C . LYS A 1 538 ? 13.050 7.086 -43.137 1.00 38.75 538 LYS A C 1
ATOM 4206 O O . LYS A 1 538 ? 13.285 6.095 -43.822 1.00 38.75 538 LYS A O 1
ATOM 4211 N N . ALA A 1 539 ? 13.414 7.185 -41.854 1.00 41.47 539 ALA A N 1
ATOM 4212 C CA . ALA A 1 539 ? 14.247 6.192 -41.173 1.00 41.47 539 ALA A CA 1
ATOM 4213 C C . ALA A 1 539 ? 13.466 5.098 -40.438 1.00 41.47 539 ALA A C 1
ATOM 4215 O O . ALA A 1 539 ? 14.008 4.002 -40.358 1.00 41.47 539 ALA A O 1
ATOM 4216 N N . ARG A 1 540 ? 12.244 5.331 -39.928 1.00 44.50 540 ARG A N 1
ATOM 4217 C CA . ARG A 1 540 ? 11.312 4.289 -39.425 1.00 44.50 540 ARG A CA 1
ATOM 4218 C C . ARG A 1 540 ? 10.080 4.916 -38.770 1.00 44.50 540 ARG A C 1
ATOM 4220 O O . ARG A 1 540 ? 10.160 5.995 -38.192 1.00 44.50 540 ARG A O 1
ATOM 4227 N N . GLU A 1 541 ? 8.965 4.188 -38.785 1.00 46.62 541 GLU A N 1
ATOM 4228 C CA . GLU A 1 541 ? 7.828 4.449 -37.900 1.00 46.62 541 GLU A CA 1
ATOM 4229 C C . GLU A 1 541 ? 8.281 4.287 -36.442 1.00 46.62 541 GLU A C 1
ATOM 4231 O O . GLU A 1 541 ? 8.602 3.183 -35.995 1.00 46.62 541 GLU A O 1
ATOM 4236 N N . LEU A 1 542 ? 8.355 5.389 -35.691 1.00 41.09 542 LEU A N 1
ATOM 4237 C CA . LEU A 1 542 ? 8.540 5.302 -34.246 1.00 41.09 542 LEU A CA 1
ATOM 4238 C C . LEU A 1 542 ? 7.313 4.599 -33.635 1.00 41.09 542 LEU A C 1
ATOM 4240 O O . LEU A 1 542 ? 6.183 4.874 -34.052 1.00 41.09 542 LEU A O 1
ATOM 4244 N N . PRO A 1 543 ? 7.500 3.693 -32.658 1.00 44.25 543 PRO A N 1
ATOM 4245 C CA . PRO A 1 543 ? 6.393 2.951 -32.070 1.00 44.25 543 PRO A CA 1
ATOM 4246 C C . PRO A 1 543 ? 5.396 3.916 -31.419 1.00 44.25 543 PRO A C 1
ATOM 4248 O O . PRO A 1 543 ? 5.733 4.623 -30.468 1.00 44.25 543 PRO A O 1
ATOM 4251 N N . LYS A 1 544 ? 4.152 3.932 -31.909 1.00 44.38 544 LYS A N 1
ATOM 4252 C CA . LYS A 1 544 ? 3.055 4.647 -31.249 1.00 44.38 544 LYS A CA 1
ATOM 4253 C C . LYS A 1 544 ? 2.603 3.850 -30.027 1.00 44.38 544 LYS A C 1
ATOM 4255 O O . LYS A 1 544 ? 2.452 2.631 -30.080 1.00 44.38 544 LYS A O 1
ATOM 4260 N N . PHE A 1 545 ? 2.375 4.535 -28.909 1.00 45.53 545 PHE A N 1
ATOM 4261 C CA . PHE A 1 545 ? 1.780 3.905 -27.733 1.00 45.53 545 PHE A CA 1
ATOM 4262 C C . PHE A 1 545 ? 0.302 3.629 -28.003 1.00 45.53 545 PHE A C 1
ATOM 4264 O O . PHE A 1 545 ? -0.516 4.544 -27.938 1.00 45.53 545 PHE A O 1
ATOM 4271 N N . VAL A 1 546 ? -0.052 2.371 -28.264 1.00 40.78 546 VAL A N 1
ATOM 4272 C CA . VAL A 1 546 ? -1.455 1.952 -28.324 1.00 40.78 546 VAL A CA 1
ATOM 4273 C C . VAL A 1 546 ? -1.757 1.058 -27.124 1.00 40.78 546 VAL A C 1
ATOM 4275 O O . VAL A 1 546 ? -1.455 -0.135 -27.092 1.00 40.78 546 VAL A O 1
ATOM 4278 N N . TRP A 1 547 ? -2.340 1.664 -26.088 1.00 44.31 547 TRP A N 1
ATOM 4279 C CA . TRP A 1 547 ? -2.836 0.953 -24.913 1.00 44.31 547 TRP A CA 1
ATOM 4280 C C . TRP A 1 547 ? -4.184 0.312 -25.240 1.00 44.31 547 TRP A C 1
ATOM 4282 O O . TRP A 1 547 ? -5.236 0.897 -24.988 1.00 44.31 547 TRP A O 1
ATOM 4292 N N . VAL A 1 548 ? -4.178 -0.883 -25.825 1.00 37.47 548 VAL A N 1
ATOM 4293 C CA . VAL A 1 548 ? -5.432 -1.558 -26.177 1.00 37.47 548 VAL A CA 1
ATOM 4294 C C . VAL A 1 548 ? -5.909 -2.421 -25.019 1.00 37.47 548 VAL A C 1
ATOM 4296 O O . VAL A 1 548 ? -5.273 -3.398 -24.642 1.00 37.47 548 VAL A O 1
ATOM 4299 N N . ARG A 1 549 ? -7.087 -2.116 -24.472 1.00 35.53 549 ARG A N 1
ATOM 4300 C CA . ARG A 1 549 ? -7.790 -3.062 -23.602 1.00 35.53 549 ARG A CA 1
ATOM 4301 C C . ARG A 1 549 ? -8.324 -4.195 -24.479 1.00 35.53 549 ARG A C 1
ATOM 4303 O O . ARG A 1 549 ? -9.308 -3.992 -25.185 1.00 35.53 549 ARG A O 1
ATOM 4310 N N . ARG A 1 550 ? -7.708 -5.381 -24.445 1.00 35.88 550 ARG A N 1
ATOM 4311 C CA . ARG A 1 550 ? -8.323 -6.569 -25.059 1.00 35.88 550 ARG A CA 1
ATOM 4312 C C . ARG A 1 550 ? -9.668 -6.859 -24.383 1.00 35.88 550 ARG A C 1
ATOM 4314 O O . ARG A 1 550 ? -9.804 -6.725 -23.162 1.00 35.88 550 ARG A O 1
ATOM 4321 N N . GLU A 1 551 ? -10.666 -7.265 -25.168 1.00 34.94 551 GLU A N 1
ATOM 4322 C CA . GLU A 1 551 ? -11.831 -7.954 -24.611 1.00 34.94 551 GLU A CA 1
ATOM 4323 C C . GLU A 1 551 ? -11.348 -9.190 -23.843 1.00 34.94 551 GLU A C 1
ATOM 4325 O O . GLU A 1 551 ? -10.380 -9.836 -24.254 1.00 34.94 551 GLU A O 1
ATOM 4330 N N . LYS A 1 552 ? -11.994 -9.503 -22.708 1.00 32.84 552 LYS A N 1
ATOM 4331 C CA . LYS A 1 552 ? -11.650 -10.683 -21.899 1.00 32.84 552 LYS A CA 1
ATOM 4332 C C . LYS A 1 552 ? -11.563 -11.903 -22.833 1.00 32.84 552 LYS A C 1
ATOM 4334 O O . LYS A 1 552 ? -12.552 -12.167 -23.522 1.00 32.84 552 LYS A O 1
ATOM 4339 N N . PRO A 1 553 ? -10.433 -12.632 -22.884 1.00 31.97 553 PRO A N 1
ATOM 4340 C CA . PRO A 1 553 ? -10.301 -13.759 -23.794 1.00 31.97 553 PRO A CA 1
ATOM 4341 C C . PRO A 1 553 ? -11.412 -14.777 -23.519 1.00 31.97 553 PRO A C 1
ATOM 4343 O O . PRO A 1 553 ? -11.605 -15.222 -22.388 1.00 31.97 553 PRO A O 1
ATOM 4346 N N . LYS A 1 554 ? -12.168 -15.135 -24.559 1.00 35.03 554 LYS A N 1
ATOM 4347 C CA . LYS A 1 554 ? -13.143 -16.229 -24.510 1.00 35.03 554 LYS A CA 1
ATOM 4348 C C . LYS A 1 554 ? -12.420 -17.557 -24.731 1.00 35.03 554 LYS A C 1
ATOM 4350 O O . LYS A 1 554 ? -12.495 -18.062 -25.839 1.00 35.03 554 LYS A O 1
ATOM 4355 N N . TRP A 1 555 ? -11.754 -18.134 -23.726 1.00 34.59 555 TRP A N 1
ATOM 4356 C CA . TRP A 1 555 ? -11.350 -19.549 -23.803 1.00 34.59 555 TRP A CA 1
ATOM 4357 C C . TRP A 1 555 ? -11.427 -20.284 -22.462 1.00 34.59 555 TRP A C 1
ATOM 4359 O O . TRP A 1 555 ? -10.978 -19.804 -21.423 1.00 34.59 555 TRP A O 1
ATOM 4369 N N . GLU A 1 556 ? -12.007 -21.484 -22.539 1.00 34.31 556 GLU A N 1
ATOM 4370 C CA . GLU A 1 556 ? -12.094 -22.499 -21.496 1.00 34.31 556 GLU A CA 1
ATOM 4371 C C . GLU A 1 556 ? -10.710 -23.102 -21.208 1.00 34.31 556 GLU A C 1
ATOM 4373 O O . GLU A 1 556 ? -10.005 -23.534 -22.118 1.00 34.31 556 GLU A O 1
ATOM 4378 N N . LYS A 1 557 ? -10.384 -23.203 -19.914 1.00 37.22 557 LYS A N 1
ATOM 4379 C CA . LYS A 1 557 ? -9.129 -23.697 -19.311 1.00 37.22 557 LYS A CA 1
ATOM 4380 C C . LYS A 1 557 ? -7.996 -22.673 -19.271 1.00 37.22 557 LYS A C 1
ATOM 4382 O O . LYS A 1 557 ? -6.950 -22.821 -19.895 1.00 37.22 557 LYS A O 1
ATOM 4387 N N . GLU A 1 558 ? -8.181 -21.691 -18.393 1.00 36.34 558 GLU A N 1
ATOM 4388 C CA . GLU A 1 558 ? -7.087 -20.930 -17.798 1.00 36.34 558 GLU A CA 1
ATOM 4389 C C . GLU A 1 558 ? -6.025 -21.885 -17.232 1.00 36.34 558 GLU A C 1
ATOM 4391 O O . GLU A 1 558 ? -6.279 -22.643 -16.294 1.00 36.34 558 GLU A O 1
ATOM 4396 N N . THR A 1 559 ? -4.794 -21.816 -17.738 1.00 42.78 559 THR A N 1
ATOM 4397 C CA . THR A 1 559 ? -3.655 -22.431 -17.039 1.00 42.78 559 THR A CA 1
ATOM 4398 C C . THR A 1 559 ? -3.306 -21.685 -15.742 1.00 42.78 559 THR A C 1
ATOM 4400 O O . THR A 1 559 ? -2.538 -22.212 -14.939 1.00 42.78 559 THR A O 1
ATOM 4403 N N . LYS A 1 560 ? -3.898 -20.497 -15.509 1.00 47.38 560 LYS A N 1
ATOM 4404 C CA . LYS A 1 560 ? -4.071 -19.822 -14.207 1.00 47.38 560 LYS A CA 1
ATOM 4405 C C . LYS A 1 560 ? -5.027 -18.614 -14.344 1.00 47.38 560 LYS A C 1
ATOM 4407 O O . LYS A 1 560 ? -4.641 -17.662 -15.017 1.00 47.38 560 LYS A O 1
ATOM 4412 N N . PRO A 1 561 ? -6.216 -18.615 -13.716 1.00 50.03 561 PRO A N 1
ATOM 4413 C CA . PRO A 1 561 ? -7.047 -17.417 -13.616 1.00 50.03 561 PRO A CA 1
ATOM 4414 C C . PRO A 1 561 ? -6.297 -16.281 -12.932 1.00 50.03 561 PRO A C 1
ATOM 4416 O O . PRO A 1 561 ? -5.622 -16.539 -11.930 1.00 50.03 561 PRO A O 1
ATOM 4419 N N . LYS A 1 562 ? -6.469 -15.035 -13.402 1.00 55.91 562 LYS A N 1
ATOM 4420 C CA . LYS A 1 562 ? -6.155 -13.861 -12.568 1.00 55.91 562 LYS A CA 1
ATOM 4421 C C . LYS A 1 562 ? -6.973 -14.004 -11.289 1.00 55.91 562 LYS A C 1
ATOM 4423 O O . LYS A 1 562 ? -8.198 -14.152 -11.344 1.00 55.91 562 LYS A O 1
ATOM 4428 N N . LYS A 1 563 ? -6.308 -14.024 -10.136 1.00 60.09 563 LYS A N 1
ATOM 4429 C CA . LYS A 1 563 ? -6.994 -14.243 -8.861 1.00 60.09 563 LYS A CA 1
ATOM 4430 C C . LYS A 1 563 ? -7.624 -12.945 -8.402 1.00 60.09 563 LYS A C 1
ATOM 4432 O O . LYS A 1 563 ? -7.039 -12.168 -7.650 1.00 60.09 563 LYS A O 1
ATOM 4437 N N . PHE A 1 564 ? -8.841 -12.723 -8.865 1.00 67.25 564 PHE A N 1
ATOM 4438 C CA . PHE A 1 564 ? -9.662 -11.646 -8.357 1.00 67.25 564 PHE A CA 1
ATOM 4439 C C . PHE A 1 564 ? -10.295 -12.055 -7.032 1.00 67.25 564 PHE A C 1
ATOM 4441 O O . PHE A 1 564 ? -10.841 -13.152 -6.891 1.00 67.25 564 PHE A O 1
ATOM 4448 N N . GLY A 1 565 ? -10.204 -11.164 -6.052 1.00 67.00 565 GLY A N 1
ATOM 4449 C CA . GLY A 1 565 ? -10.913 -11.323 -4.795 1.00 67.00 565 GLY A CA 1
ATOM 4450 C C . GLY A 1 565 ? -12.418 -11.106 -4.947 1.00 67.00 565 GLY A C 1
ATOM 4451 O O . GLY A 1 565 ? -12.906 -10.794 -6.036 1.00 67.00 565 GLY A O 1
ATOM 4452 N N . PRO A 1 566 ? -13.165 -11.189 -3.836 1.00 70.38 566 PRO A N 1
ATOM 4453 C CA . PRO A 1 566 ? -14.599 -10.895 -3.804 1.00 70.38 566 PRO A CA 1
ATOM 4454 C C . PRO A 1 566 ? -14.979 -9.493 -4.308 1.00 70.38 566 PRO A C 1
ATOM 4456 O O . PRO A 1 566 ? -16.141 -9.244 -4.590 1.00 70.38 566 PRO A O 1
ATOM 4459 N N . SER A 1 567 ? -14.010 -8.584 -4.431 1.00 69.75 567 SER A N 1
ATOM 4460 C CA . SER A 1 567 ? -14.168 -7.239 -4.985 1.00 69.75 567 SER A CA 1
ATOM 4461 C C . SER A 1 567 ? -13.753 -7.106 -6.452 1.00 69.75 567 SER A C 1
ATOM 4463 O O . SER A 1 567 ? -13.650 -5.995 -6.953 1.00 69.75 567 SER A O 1
ATOM 4465 N N . GLY A 1 568 ? -13.428 -8.193 -7.158 1.00 74.94 568 GLY A N 1
ATOM 4466 C CA . GLY A 1 568 ? -12.943 -8.095 -8.540 1.00 74.94 568 GLY A CA 1
ATOM 4467 C C . GLY A 1 568 ? -11.562 -7.428 -8.670 1.00 74.94 568 GLY A C 1
ATOM 4468 O O . GLY A 1 568 ? -11.152 -7.078 -9.776 1.00 74.94 568 GLY A O 1
ATOM 4469 N N . LEU A 1 569 ? -10.854 -7.223 -7.552 1.00 83.81 569 LEU A N 1
ATOM 4470 C CA . LEU A 1 569 ? -9.512 -6.637 -7.481 1.00 83.81 569 LEU A CA 1
ATOM 4471 C C . LEU A 1 569 ? -8.438 -7.727 -7.357 1.00 83.81 569 LEU A C 1
ATOM 4473 O O . LEU A 1 569 ? -8.724 -8.780 -6.774 1.00 83.81 569 LEU A O 1
ATOM 4477 N N . PRO A 1 570 ? -7.212 -7.496 -7.864 1.00 87.06 570 PRO A N 1
ATOM 4478 C CA . PRO A 1 570 ? -6.082 -8.385 -7.612 1.00 87.06 570 PRO A CA 1
ATOM 4479 C C . PRO A 1 570 ? -5.845 -8.583 -6.116 1.00 87.06 570 PRO A C 1
ATOM 4481 O O . PRO A 1 570 ? -5.964 -7.638 -5.332 1.00 87.06 570 PRO A O 1
ATOM 4484 N N . LEU A 1 571 ? -5.490 -9.806 -5.726 1.00 89.06 571 LEU A N 1
ATOM 4485 C CA . LEU A 1 571 ? -5.186 -10.142 -4.340 1.00 89.06 571 LEU A CA 1
ATOM 4486 C C . LEU A 1 571 ? -3.682 -10.250 -4.103 1.00 89.06 571 LEU A C 1
ATOM 4488 O O . LEU A 1 571 ? -2.979 -10.999 -4.780 1.00 89.06 571 LEU A O 1
ATOM 4492 N N . PHE A 1 572 ? -3.205 -9.589 -3.053 1.00 91.50 572 PHE A N 1
ATOM 4493 C CA . PHE A 1 572 ? -1.935 -9.945 -2.439 1.00 91.50 572 PHE A CA 1
ATOM 4494 C C . PHE A 1 572 ? -2.135 -11.083 -1.430 1.00 91.50 572 PHE A C 1
ATOM 4496 O O . PHE A 1 572 ? -2.833 -10.921 -0.425 1.00 91.50 572 PHE A O 1
ATOM 4503 N N . GLU A 1 573 ? -1.505 -12.229 -1.703 1.00 89.88 573 GLU A N 1
ATOM 4504 C CA . GLU A 1 573 ? -1.542 -13.448 -0.882 1.00 89.88 573 GLU A CA 1
ATOM 4505 C C . GLU A 1 573 ? -0.152 -13.707 -0.255 1.00 89.88 573 GLU A C 1
ATOM 4507 O O . GLU A 1 573 ? 0.695 -14.348 -0.893 1.00 89.88 573 GLU A O 1
ATOM 4512 N N . PRO A 1 574 ? 0.127 -13.216 0.970 1.00 89.31 574 PRO A N 1
ATOM 4513 C CA . PRO A 1 574 ? 1.459 -13.323 1.578 1.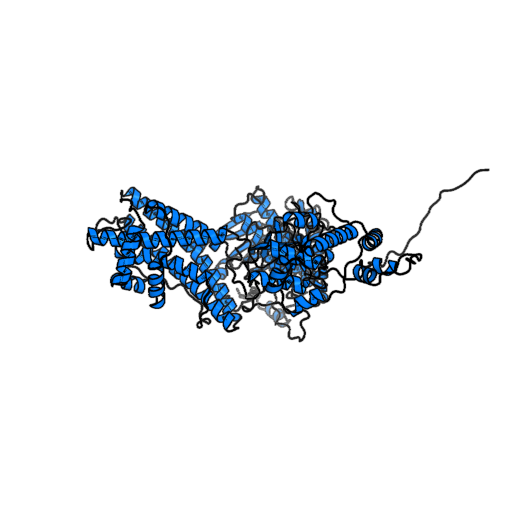00 89.31 574 PRO A CA 1
ATOM 4514 C C . PRO A 1 574 ? 1.909 -14.774 1.824 1.00 89.31 574 PRO A C 1
ATOM 4516 O O . PRO A 1 574 ? 3.104 -15.061 1.794 1.00 89.31 574 PRO A O 1
ATOM 4519 N N . ASP A 1 575 ? 0.970 -15.703 2.011 1.00 87.88 575 ASP A N 1
ATOM 4520 C CA . ASP A 1 575 ? 1.215 -17.105 2.375 1.00 87.88 575 ASP A CA 1
ATOM 4521 C C . ASP A 1 575 ? 1.637 -18.008 1.205 1.00 87.88 575 ASP A C 1
ATOM 4523 O O . ASP A 1 575 ? 2.164 -19.102 1.421 1.00 87.88 575 ASP A O 1
ATOM 4527 N N . LYS A 1 576 ? 1.435 -17.569 -0.043 1.00 84.69 576 LYS A N 1
ATOM 4528 C CA . LYS A 1 576 ? 1.718 -18.387 -1.242 1.00 84.69 576 LYS A CA 1
ATOM 4529 C C . LYS A 1 576 ? 3.066 -18.103 -1.886 1.00 84.69 576 LYS A C 1
ATOM 4531 O O . LYS A 1 576 ? 3.476 -18.813 -2.814 1.00 84.69 576 LYS A O 1
ATOM 4536 N N . LYS A 1 577 ? 3.737 -17.045 -1.444 1.00 85.88 577 LYS A N 1
ATOM 4537 C CA . LYS A 1 577 ? 4.983 -16.545 -2.023 1.00 85.88 577 LYS A CA 1
ATOM 4538 C C . LYS A 1 577 ? 6.061 -16.534 -0.956 1.00 85.88 577 LYS A C 1
ATOM 4540 O O . LYS A 1 577 ? 5.787 -16.447 0.238 1.00 85.88 577 LYS A O 1
ATOM 4545 N N . VAL A 1 578 ? 7.299 -16.652 -1.403 1.00 85.75 578 VAL A N 1
ATOM 4546 C CA . VAL A 1 578 ? 8.465 -16.663 -0.529 1.00 85.75 578 VAL A CA 1
ATOM 4547 C C . VAL A 1 578 ? 9.461 -15.622 -0.991 1.00 85.75 578 VAL A C 1
ATOM 4549 O O . VAL A 1 578 ? 9.735 -15.500 -2.186 1.00 85.75 578 VAL A O 1
ATOM 4552 N N . ALA A 1 579 ? 10.032 -14.911 -0.027 1.00 87.06 579 ALA A N 1
ATOM 4553 C CA . ALA A 1 579 ? 11.210 -14.104 -0.270 1.00 87.06 579 ALA A CA 1
ATOM 4554 C C . ALA A 1 579 ? 12.419 -15.059 -0.311 1.00 87.06 579 ALA A C 1
ATOM 4556 O O . ALA A 1 579 ? 12.720 -15.747 0.672 1.00 87.06 579 ALA A O 1
ATOM 4557 N N . GLN A 1 580 ? 13.071 -15.145 -1.470 1.00 87.06 580 GLN A N 1
ATOM 4558 C CA . GLN A 1 580 ? 14.268 -15.948 -1.723 1.00 87.06 580 GLN A CA 1
ATOM 4559 C C . GLN A 1 580 ? 15.506 -15.056 -1.674 1.00 87.06 580 GLN A C 1
ATOM 4561 O O . GLN A 1 580 ? 15.578 -14.105 -2.447 1.00 87.06 580 GLN A O 1
ATOM 4566 N N . PRO A 1 581 ? 16.492 -15.346 -0.826 1.00 83.69 581 PRO A N 1
ATOM 4567 C CA . PRO A 1 581 ? 17.691 -14.527 -0.764 1.00 83.69 581 PRO A CA 1
ATOM 4568 C C . PRO A 1 581 ? 18.545 -14.712 -2.025 1.00 83.69 581 PRO A C 1
ATOM 4570 O O . PRO A 1 581 ? 18.677 -15.828 -2.532 1.00 83.69 581 PRO A O 1
ATOM 4573 N N . GLY A 1 582 ? 19.116 -13.619 -2.532 1.00 76.94 582 GLY A N 1
ATOM 4574 C CA . GLY A 1 582 ? 20.037 -13.649 -3.671 1.00 76.94 582 GLY A CA 1
ATOM 4575 C C . GLY A 1 582 ? 21.449 -14.114 -3.307 1.00 76.94 582 GLY A C 1
ATOM 4576 O O . GLY A 1 582 ? 22.047 -14.892 -4.050 1.00 76.94 582 GLY A O 1
ATOM 4577 N N . ASN A 1 583 ? 21.951 -13.676 -2.146 1.00 74.44 583 ASN A N 1
ATOM 4578 C CA . ASN A 1 583 ? 23.361 -13.784 -1.763 1.00 74.44 583 ASN A CA 1
ATOM 4579 C C . ASN A 1 583 ? 23.586 -14.613 -0.478 1.00 74.44 583 ASN A C 1
ATOM 4581 O O . ASN A 1 583 ? 23.428 -15.835 -0.487 1.00 74.44 583 ASN A O 1
ATOM 4585 N N . THR A 1 584 ? 24.055 -13.984 0.605 1.00 59.47 584 THR A N 1
ATOM 4586 C CA . THR A 1 584 ? 24.658 -14.670 1.763 1.00 59.47 584 THR A CA 1
ATOM 4587 C C . THR A 1 584 ? 23.618 -15.258 2.711 1.00 59.47 584 THR A C 1
ATOM 4589 O O . THR A 1 584 ? 23.826 -16.341 3.272 1.00 59.47 584 THR A O 1
ATOM 4592 N N . GLY A 1 585 ? 22.455 -14.613 2.801 1.00 58.84 585 GLY A N 1
ATOM 4593 C CA . GLY A 1 585 ? 21.250 -15.161 3.396 1.00 58.84 585 GLY A CA 1
ATOM 4594 C C . GLY A 1 585 ? 20.877 -16.452 2.683 1.00 58.84 585 GLY A C 1
ATOM 4595 O O . GLY A 1 585 ? 20.772 -16.517 1.465 1.00 58.84 585 GLY A O 1
ATOM 4596 N N . LYS A 1 586 ? 20.696 -17.537 3.432 1.00 67.81 586 LYS A N 1
ATOM 4597 C CA . LYS A 1 586 ? 20.290 -18.838 2.856 1.00 67.81 586 LYS A CA 1
ATOM 4598 C C . LYS A 1 586 ? 18.851 -19.196 3.211 1.00 67.81 586 LYS A C 1
ATOM 4600 O O . LYS A 1 586 ? 18.355 -20.260 2.829 1.00 67.81 586 LYS A O 1
ATOM 4605 N N . GLN A 1 587 ? 18.194 -18.313 3.954 1.00 78.00 587 GLN A N 1
ATOM 4606 C CA . GLN A 1 587 ? 16.901 -18.541 4.552 1.00 78.00 587 GLN A CA 1
ATOM 4607 C C . GLN A 1 587 ? 15.773 -18.076 3.639 1.00 78.00 587 GLN A C 1
ATOM 4609 O O . GLN A 1 587 ? 15.683 -16.919 3.253 1.00 78.00 587 GLN A O 1
ATOM 4614 N N . ARG A 1 588 ? 14.877 -19.006 3.324 1.00 86.56 588 ARG A N 1
ATOM 4615 C CA . ARG A 1 588 ? 13.653 -18.730 2.572 1.00 86.56 588 ARG A CA 1
ATOM 4616 C C . ARG A 1 588 ? 12.610 -18.212 3.545 1.00 86.56 588 ARG A C 1
ATOM 4618 O O . ARG A 1 588 ? 12.384 -18.870 4.563 1.00 86.56 588 ARG A O 1
ATOM 4625 N N . LEU A 1 589 ? 11.989 -17.080 3.239 1.00 89.38 589 LEU A N 1
ATOM 4626 C CA . LEU A 1 589 ? 11.026 -16.452 4.139 1.00 89.38 589 LEU A CA 1
ATOM 4627 C C . LEU A 1 589 ? 9.613 -16.603 3.590 1.00 89.38 589 LEU A C 1
ATOM 4629 O O . LEU A 1 589 ? 9.274 -16.015 2.564 1.00 89.38 589 LEU A O 1
ATOM 4633 N N . GLY A 1 590 ? 8.798 -17.406 4.273 1.00 91.44 590 GLY A N 1
ATOM 4634 C CA . GLY A 1 590 ? 7.345 -17.398 4.093 1.00 91.44 590 GLY A CA 1
ATOM 4635 C C . GLY A 1 590 ? 6.726 -16.296 4.939 1.00 91.44 590 GLY A C 1
ATOM 4636 O O . GLY A 1 590 ? 7.246 -16.005 6.015 1.00 91.44 590 GLY A O 1
ATOM 4637 N N . GLN A 1 591 ? 5.637 -15.690 4.477 1.00 92.75 591 GLN A N 1
ATOM 4638 C CA . GLN A 1 591 ? 4.943 -14.628 5.205 1.00 92.75 591 GLN A CA 1
ATOM 4639 C C . GLN A 1 591 ? 3.534 -15.067 5.592 1.00 92.75 591 GLN A C 1
ATOM 4641 O O . GLN A 1 591 ? 2.869 -15.794 4.864 1.00 92.75 591 GLN A O 1
ATOM 4646 N N . SER A 1 592 ? 3.076 -14.620 6.753 1.00 90.38 592 SER A N 1
ATOM 4647 C CA . SER A 1 592 ? 1.668 -14.683 7.137 1.00 90.38 592 SER A CA 1
ATOM 4648 C C . SER A 1 592 ? 1.015 -13.329 6.881 1.00 90.38 592 SER A C 1
ATOM 4650 O O . SER A 1 592 ? 1.666 -12.294 6.998 1.00 90.38 592 SER A O 1
ATOM 4652 N N . GLY A 1 593 ? -0.292 -13.321 6.609 1.00 84.31 593 GLY A N 1
ATOM 4653 C CA . GLY A 1 593 ? -1.093 -12.092 6.615 1.00 84.31 593 GLY A CA 1
ATOM 4654 C C . GLY A 1 593 ? -1.170 -11.422 7.993 1.00 84.31 593 GLY A C 1
ATOM 4655 O O . GLY A 1 593 ? -1.621 -10.281 8.097 1.00 84.31 593 GLY A O 1
ATOM 4656 N N . ARG A 1 594 ? -0.698 -12.094 9.057 1.00 83.69 594 ARG A N 1
ATOM 4657 C CA . ARG A 1 594 ? -0.522 -11.497 10.382 1.00 83.69 594 ARG A CA 1
ATOM 4658 C C . ARG A 1 594 ? 0.467 -10.349 10.298 1.00 83.69 594 ARG A C 1
ATOM 4660 O O . ARG A 1 594 ? 1.656 -10.544 10.039 1.00 83.69 594 ARG A O 1
ATOM 4667 N N . LYS A 1 595 ? -0.019 -9.155 10.608 1.00 74.44 595 LYS A N 1
ATOM 4668 C CA . LYS A 1 595 ? 0.839 -7.988 10.747 1.00 74.44 595 LYS A CA 1
ATOM 4669 C C . LYS A 1 595 ? 1.600 -8.087 12.064 1.00 74.44 595 LYS A C 1
ATOM 4671 O O . LYS A 1 595 ? 0.991 -8.262 13.120 1.00 74.44 595 LYS A O 1
ATOM 4676 N N . THR A 1 596 ? 2.925 -7.974 12.021 1.00 65.94 596 THR A N 1
ATOM 4677 C CA . THR A 1 596 ? 3.677 -7.592 13.224 1.00 65.94 596 THR A CA 1
ATOM 4678 C C . THR A 1 596 ? 3.247 -6.172 13.505 1.00 65.94 596 THR A C 1
ATOM 4680 O O . THR A 1 596 ? 3.429 -5.355 12.609 1.00 65.94 596 THR A O 1
ATOM 4683 N N . GLY A 1 597 ? 2.594 -5.913 14.645 1.00 53.09 597 GLY A N 1
ATOM 4684 C CA . GLY A 1 597 ? 1.959 -4.628 14.939 1.00 53.09 597 GLY A CA 1
ATOM 4685 C C . GLY A 1 597 ? 2.797 -3.469 14.413 1.00 53.09 597 GLY A C 1
ATOM 4686 O O . GLY A 1 597 ? 3.811 -3.124 15.010 1.00 53.09 597 GLY A O 1
ATOM 4687 N N . SER A 1 598 ? 2.414 -2.925 13.255 1.00 50.12 598 SER A N 1
ATOM 4688 C CA . SER A 1 598 ? 3.053 -1.747 12.688 1.00 50.12 598 SER A CA 1
ATOM 4689 C C . SER A 1 598 ? 2.480 -0.594 13.494 1.00 50.12 598 SER A C 1
ATOM 4691 O O . SER A 1 598 ? 1.497 0.024 13.076 1.00 50.12 598 SER A O 1
ATOM 4693 N N . GLY A 1 599 ? 3.004 -0.461 14.719 1.00 49.66 599 GLY A N 1
ATOM 4694 C CA . GLY A 1 599 ? 2.430 0.302 15.824 1.00 49.66 599 GLY A CA 1
ATOM 4695 C C . GLY A 1 599 ? 1.990 1.668 15.355 1.00 49.66 599 GLY A C 1
ATOM 4696 O O . GLY A 1 599 ? 0.814 1.963 15.443 1.00 49.66 599 GLY A O 1
ATOM 4697 N N . ASN A 1 600 ? 2.873 2.385 14.668 1.00 58.97 600 ASN A N 1
ATOM 4698 C CA . ASN A 1 600 ? 2.702 3.787 14.311 1.00 58.97 600 ASN A CA 1
ATOM 4699 C C . ASN A 1 600 ? 1.335 4.107 13.684 1.00 58.97 600 ASN A C 1
ATOM 4701 O O . ASN A 1 600 ? 0.670 5.024 14.138 1.00 58.97 600 ASN A O 1
ATOM 4705 N N . GLY A 1 601 ? 0.874 3.339 12.687 1.00 64.12 601 GLY A N 1
ATOM 4706 C CA . GLY A 1 601 ? -0.396 3.627 12.007 1.00 64.12 601 GLY A CA 1
ATOM 4707 C C . GLY A 1 601 ? -1.632 3.426 12.883 1.00 64.12 601 GLY A C 1
ATOM 4708 O O . GLY A 1 601 ? -2.525 4.268 12.954 1.00 64.12 601 GLY A O 1
ATOM 4709 N N . ARG A 1 602 ? -1.663 2.285 13.575 1.00 67.50 602 ARG A N 1
ATOM 4710 C CA . ARG A 1 602 ? -2.758 1.914 14.478 1.00 67.50 602 ARG A CA 1
ATOM 4711 C C . ARG A 1 602 ? -2.729 2.748 15.756 1.00 67.50 602 ARG A C 1
ATOM 4713 O O . ARG A 1 602 ? -3.777 3.129 16.251 1.00 67.50 602 ARG A O 1
ATOM 4720 N N . GLU A 1 603 ? -1.537 3.041 16.249 1.00 76.38 603 GLU A N 1
ATOM 4721 C CA . GLU A 1 603 ? -1.261 3.865 17.417 1.00 76.38 603 GLU A CA 1
ATOM 4722 C C . GLU A 1 603 ? -1.636 5.318 17.158 1.00 76.38 603 GLU A C 1
ATOM 4724 O O . GLU A 1 603 ? -2.327 5.892 17.983 1.00 76.38 603 GLU A O 1
ATOM 4729 N N . ALA A 1 604 ? -1.301 5.902 16.005 1.00 80.38 604 ALA A N 1
ATOM 4730 C CA . ALA A 1 604 ? -1.740 7.255 15.670 1.00 80.38 604 ALA A CA 1
ATOM 4731 C C . ALA A 1 604 ? -3.265 7.344 15.534 1.00 80.38 604 ALA A C 1
ATOM 4733 O O . ALA A 1 604 ? -3.865 8.282 16.058 1.00 80.38 604 ALA A O 1
ATOM 4734 N N . ALA A 1 605 ? -3.911 6.362 14.891 1.00 81.88 605 ALA A N 1
ATOM 4735 C CA . ALA A 1 605 ? -5.372 6.293 14.829 1.00 81.88 605 ALA A CA 1
ATOM 4736 C C . ALA A 1 605 ? -5.990 6.145 16.232 1.00 81.88 605 ALA A C 1
ATOM 4738 O O . ALA A 1 605 ? -6.934 6.856 16.575 1.00 81.88 605 ALA A O 1
ATOM 4739 N N . GLU A 1 606 ? -5.428 5.276 17.077 1.00 84.69 606 GLU A N 1
ATOM 4740 C CA . GLU A 1 606 ? -5.887 5.047 18.449 1.00 84.69 606 GLU A CA 1
ATOM 4741 C C . GLU A 1 606 ? -5.655 6.267 19.353 1.00 84.69 606 GLU A C 1
ATOM 4743 O O . GLU A 1 606 ? -6.552 6.649 20.102 1.00 84.69 606 GLU A O 1
ATOM 4748 N N . ASN A 1 607 ? -4.493 6.913 19.262 1.00 87.44 607 ASN A N 1
ATOM 4749 C CA . ASN A 1 607 ? -4.149 8.138 19.984 1.00 87.44 607 ASN A CA 1
ATOM 4750 C C . ASN A 1 607 ? -5.061 9.287 19.555 1.00 87.44 607 ASN A C 1
ATOM 4752 O O . ASN A 1 607 ? -5.601 9.999 20.403 1.00 87.44 607 ASN A O 1
ATOM 4756 N N . THR A 1 608 ? -5.304 9.423 18.249 1.00 90.12 608 THR A N 1
ATOM 4757 C CA . THR A 1 608 ? -6.249 10.403 17.699 1.00 90.12 608 THR A CA 1
ATOM 4758 C C . THR A 1 608 ? -7.656 10.145 18.212 1.00 90.12 608 THR A C 1
ATOM 4760 O O . THR A 1 608 ? -8.301 11.071 18.695 1.00 90.12 608 THR A O 1
ATOM 4763 N N . ARG A 1 609 ? -8.110 8.888 18.212 1.00 89.44 609 ARG A N 1
ATOM 4764 C CA . ARG A 1 609 ? -9.408 8.487 18.767 1.00 89.44 609 ARG A CA 1
ATOM 4765 C C . ARG A 1 609 ? -9.528 8.796 20.263 1.00 89.44 609 ARG A C 1
ATOM 4767 O O . ARG A 1 609 ? -10.522 9.389 20.679 1.00 89.44 609 ARG A O 1
ATOM 4774 N N . LYS A 1 610 ? -8.522 8.446 21.073 1.00 89.38 610 LYS A N 1
ATOM 4775 C CA . LYS A 1 610 ? -8.482 8.763 22.515 1.00 89.38 610 LYS A CA 1
ATOM 4776 C C . LYS A 1 610 ? -8.602 10.266 22.746 1.00 89.38 610 LYS A C 1
ATOM 4778 O O . LYS A 1 610 ? -9.426 10.700 23.549 1.00 89.38 610 LYS A O 1
ATOM 4783 N N . MET A 1 611 ? -7.843 11.059 21.991 1.00 91.56 611 MET A N 1
ATOM 4784 C CA . MET A 1 611 ? -7.849 12.514 22.113 1.00 91.56 611 MET A CA 1
ATOM 4785 C C . MET A 1 611 ? -9.167 13.144 21.639 1.00 91.56 611 MET A C 1
ATOM 4787 O O . MET A 1 611 ? -9.669 14.065 22.281 1.00 91.56 611 MET A O 1
ATOM 4791 N N . ILE A 1 612 ? -9.765 12.620 20.565 1.00 90.81 612 ILE A N 1
ATOM 4792 C CA . ILE A 1 612 ? -11.109 12.985 20.094 1.00 90.81 612 ILE A CA 1
ATOM 4793 C C . ILE A 1 612 ? -12.143 12.752 21.200 1.00 90.81 612 ILE A C 1
ATOM 4795 O O . ILE A 1 612 ? -12.901 13.665 21.535 1.00 90.81 612 ILE A O 1
ATOM 4799 N N . ASN A 1 613 ? -12.141 11.561 21.806 1.00 88.25 613 ASN A N 1
ATOM 4800 C CA . ASN A 1 613 ? -13.089 11.193 22.855 1.00 88.25 613 ASN A CA 1
ATOM 4801 C C . ASN A 1 613 ? -12.905 12.053 24.112 1.00 88.25 613 ASN A C 1
ATOM 4803 O O . ASN A 1 613 ? -13.893 12.537 24.668 1.00 88.25 613 ASN A O 1
ATOM 4807 N N . TRP A 1 614 ? -11.658 12.292 24.533 1.00 88.81 614 TRP A N 1
ATOM 4808 C CA . TRP A 1 614 ? -11.340 13.168 25.664 1.00 88.81 614 TRP A CA 1
ATOM 4809 C C . TRP A 1 614 ? -11.801 14.610 25.417 1.00 88.81 614 TRP A C 1
ATOM 4811 O O . TRP A 1 614 ? -12.552 15.163 26.221 1.00 88.81 614 TRP A O 1
ATOM 4821 N N . PHE A 1 615 ? -11.435 15.206 24.276 1.00 88.31 615 PHE A N 1
ATOM 4822 C CA . PHE A 1 615 ? -11.824 16.576 23.931 1.00 88.31 615 PHE A CA 1
ATOM 4823 C C . PHE A 1 615 ? -13.346 16.731 23.808 1.00 88.31 615 PHE A C 1
ATOM 4825 O O . PHE A 1 615 ? -13.927 17.659 24.375 1.00 88.31 615 PHE A O 1
ATOM 4832 N N . SER A 1 616 ? -14.011 15.813 23.102 1.00 86.44 616 SER A N 1
ATOM 4833 C CA . SER A 1 616 ? -15.466 15.822 22.903 1.00 86.44 616 SER A CA 1
ATOM 4834 C C . SER A 1 616 ? -16.227 15.759 24.231 1.00 86.44 616 SER A C 1
ATOM 4836 O O . SER A 1 616 ? -17.093 16.600 24.508 1.00 86.44 616 SER A O 1
ATOM 4838 N N . ARG A 1 617 ? -15.882 14.794 25.093 1.00 83.62 617 ARG A N 1
ATOM 4839 C CA . ARG A 1 617 ? -16.562 14.586 26.379 1.00 83.62 617 ARG A CA 1
ATOM 4840 C C . ARG A 1 617 ? -16.222 15.694 27.374 1.00 83.62 617 ARG A C 1
ATOM 4842 O O . ARG A 1 617 ? -17.122 16.192 28.046 1.00 83.62 617 ARG A O 1
ATOM 4849 N N . GLY A 1 618 ? -14.968 16.145 27.410 1.00 79.44 618 GLY A N 1
ATOM 4850 C CA . GLY A 1 618 ? -14.523 17.249 28.260 1.00 79.44 618 GLY A CA 1
ATOM 4851 C C . GLY A 1 618 ? -15.202 18.580 27.924 1.00 79.44 618 GLY A C 1
ATOM 4852 O O . GLY A 1 618 ? -15.726 19.246 28.815 1.00 79.44 618 GLY A O 1
ATOM 4853 N N . THR A 1 619 ? -15.275 18.956 26.643 1.00 76.69 619 THR A N 1
ATOM 4854 C CA . THR A 1 619 ? -15.953 20.199 26.212 1.00 76.69 619 THR A CA 1
ATOM 4855 C C . THR A 1 619 ? -17.461 20.170 26.474 1.00 76.69 619 THR A C 1
ATOM 4857 O O . THR A 1 619 ? -18.032 21.178 26.911 1.00 76.69 619 THR A O 1
ATOM 4860 N N . SER A 1 620 ? -18.101 19.012 26.287 1.00 76.75 620 SER A N 1
ATOM 4861 C CA . SER A 1 620 ? -19.518 18.797 26.614 1.00 76.75 620 SER A CA 1
ATOM 4862 C C . SER A 1 620 ? -19.771 18.919 28.121 1.00 76.75 620 SER A C 1
ATOM 4864 O O . SER A 1 620 ? -20.653 19.667 28.550 1.00 76.75 620 SER A O 1
ATOM 4866 N N . ALA A 1 621 ? -18.943 18.263 28.936 1.00 76.94 621 ALA A N 1
ATOM 4867 C CA . ALA A 1 621 ? -19.032 18.287 30.392 1.00 76.94 621 ALA A CA 1
ATOM 4868 C C . ALA A 1 621 ? -18.734 19.677 30.987 1.00 76.94 621 ALA A C 1
ATOM 4870 O O . ALA A 1 621 ? -19.453 20.134 31.876 1.00 76.94 621 ALA A O 1
ATOM 4871 N N . GLY A 1 622 ? -17.746 20.400 30.450 1.00 73.31 622 GLY A N 1
ATOM 4872 C CA . GLY A 1 622 ? -17.453 21.789 30.828 1.00 73.31 622 GLY A CA 1
ATOM 4873 C C . GLY A 1 622 ? -18.611 22.729 30.522 1.00 73.31 622 GLY A C 1
ATOM 4874 O O . GLY A 1 622 ? -19.016 23.520 31.374 1.00 73.31 622 GLY A O 1
ATOM 4875 N N . SER A 1 623 ? -19.215 22.585 29.342 1.00 73.69 623 SER A N 1
ATOM 4876 C CA . SER A 1 623 ? -20.403 23.357 28.957 1.00 73.69 623 SER A CA 1
ATOM 4877 C C . SER A 1 623 ? -21.615 23.043 29.845 1.00 73.69 623 SER A C 1
ATOM 4879 O O . SER A 1 623 ? -22.390 23.942 30.181 1.00 73.69 623 SER A O 1
ATOM 4881 N N . PHE A 1 624 ? -21.777 21.782 30.257 1.00 74.25 624 PHE A N 1
ATOM 4882 C CA . PHE A 1 624 ? -22.821 21.351 31.188 1.00 74.25 624 PHE A CA 1
ATOM 4883 C C . PHE A 1 624 ? -22.631 21.944 32.592 1.00 74.25 624 PHE A C 1
ATOM 4885 O O . PHE A 1 624 ? -23.570 22.524 33.143 1.00 74.25 624 PHE A O 1
ATOM 4892 N N . ALA A 1 625 ? -21.423 21.853 33.152 1.00 72.31 625 ALA A N 1
ATOM 4893 C CA . ALA A 1 625 ? -21.121 22.344 34.494 1.00 72.31 625 ALA A CA 1
ATOM 4894 C C . ALA A 1 625 ? -21.274 23.868 34.611 1.00 72.31 625 ALA A C 1
ATOM 4896 O O . ALA A 1 625 ? -21.931 24.349 35.533 1.00 72.31 625 ALA A O 1
ATOM 4897 N N . ILE A 1 626 ? -20.756 24.633 33.643 1.00 64.38 626 ILE A N 1
ATOM 4898 C CA . ILE A 1 626 ? -20.880 26.102 33.622 1.00 64.38 626 ILE A CA 1
ATOM 4899 C C . ILE A 1 626 ? -22.352 26.527 33.498 1.00 64.38 626 ILE A C 1
ATOM 4901 O O . ILE A 1 626 ? -22.788 27.466 34.166 1.00 64.38 626 ILE A O 1
ATOM 4905 N N . GLY A 1 627 ? -23.149 25.791 32.713 1.00 57.97 627 GLY A N 1
ATOM 4906 C CA . GLY A 1 627 ? -24.583 26.043 32.561 1.00 57.97 627 GLY A CA 1
ATOM 4907 C C . GLY A 1 627 ? -25.388 25.899 33.859 1.00 57.97 627 GLY A C 1
ATOM 4908 O O . GLY A 1 627 ? -26.383 26.602 34.022 1.00 57.97 627 GLY A O 1
ATOM 4909 N N . LYS A 1 628 ? -24.952 25.045 34.798 1.00 60.97 628 LYS A N 1
ATOM 4910 C CA . LYS A 1 628 ? -25.568 24.936 36.134 1.00 60.97 628 LYS A CA 1
ATOM 4911 C C . LYS A 1 628 ? -25.247 26.125 37.042 1.00 60.97 628 LYS A C 1
ATOM 4913 O O . LYS A 1 628 ? -26.046 26.437 37.916 1.00 60.97 628 LYS A O 1
ATOM 4918 N N . VAL A 1 629 ? -24.091 26.763 36.853 1.00 54.50 629 VAL A N 1
ATOM 4919 C CA . VAL A 1 629 ? -23.568 27.790 37.770 1.00 54.50 629 VAL A CA 1
ATOM 4920 C C . VAL A 1 629 ? -23.960 29.208 37.342 1.00 54.50 629 VAL A C 1
ATOM 4922 O O . VAL A 1 629 ? -24.205 30.050 38.199 1.00 54.50 629 VAL A O 1
ATOM 4925 N N . VAL A 1 630 ? -24.035 29.487 36.035 1.00 49.25 630 VAL A N 1
ATOM 4926 C CA . VAL A 1 630 ? -24.113 30.870 35.510 1.00 49.25 630 VAL A CA 1
ATOM 4927 C C . VAL A 1 630 ? -25.348 31.111 34.610 1.00 49.25 630 VAL A C 1
ATOM 4929 O O . VAL A 1 630 ? -25.590 32.225 34.151 1.00 49.25 630 VAL A O 1
ATOM 4932 N N . GLY A 1 631 ? -26.189 30.092 34.395 1.00 50.00 631 GLY A N 1
ATOM 4933 C CA . GLY A 1 631 ? -27.436 30.191 33.624 1.00 50.00 631 GLY A CA 1
ATOM 4934 C C . GLY A 1 631 ? -27.271 30.075 32.093 1.00 50.00 631 GLY A C 1
ATOM 4935 O O . GLY A 1 631 ? -26.155 29.930 31.590 1.00 50.00 631 GLY A O 1
ATOM 4936 N N . PRO A 1 632 ? -28.374 30.118 31.313 1.00 46.78 632 PRO A N 1
ATOM 4937 C CA . PRO A 1 632 ? -28.389 29.765 29.882 1.00 46.78 632 PRO A CA 1
ATOM 4938 C C . PRO A 1 632 ? -27.559 30.667 28.950 1.00 46.78 632 PRO A C 1
ATOM 4940 O O . PRO A 1 632 ? -27.259 30.259 27.830 1.00 46.78 632 PRO A O 1
ATOM 4943 N N . GLY A 1 633 ? -27.198 31.880 29.390 1.00 48.97 633 GLY A N 1
ATOM 4944 C CA . GLY A 1 633 ? -26.484 32.891 28.594 1.00 48.97 633 GLY A CA 1
ATOM 4945 C C . GLY A 1 633 ? -24.982 33.012 28.876 1.00 48.97 633 GLY A C 1
ATOM 4946 O O . GLY A 1 633 ? -24.347 33.933 28.369 1.00 48.97 633 GLY A O 1
ATOM 4947 N N . ALA A 1 634 ? -24.411 32.130 29.701 1.00 53.22 634 ALA A N 1
ATOM 4948 C CA . ALA A 1 634 ? -23.017 32.217 30.124 1.00 53.22 634 ALA A CA 1
ATOM 4949 C C . ALA A 1 634 ? -22.021 31.740 29.054 1.00 53.22 634 ALA A C 1
ATOM 4951 O O . ALA A 1 634 ? -22.271 30.778 28.324 1.00 53.22 634 ALA A O 1
ATOM 4952 N N . ALA A 1 635 ? -20.863 32.398 28.997 1.00 54.31 635 ALA A N 1
ATOM 4953 C CA . ALA A 1 635 ? -19.772 32.045 28.098 1.00 54.31 635 ALA A CA 1
ATOM 4954 C C . ALA A 1 635 ? -19.120 30.714 28.536 1.00 54.31 635 ALA A C 1
ATOM 4956 O O . ALA A 1 635 ? -18.762 30.541 29.699 1.00 54.31 635 ALA A O 1
ATOM 4957 N N . THR A 1 636 ? -19.005 29.764 27.605 1.00 68.25 636 THR A N 1
ATOM 4958 C CA . THR A 1 636 ? -18.511 28.388 27.837 1.00 68.25 636 THR A CA 1
ATOM 4959 C C . THR A 1 636 ? -17.013 28.275 27.472 1.00 68.25 636 THR A C 1
ATOM 4961 O O . THR A 1 636 ? -16.391 29.329 27.305 1.00 68.25 636 THR A O 1
ATOM 4964 N N . PRO A 1 637 ? -16.375 27.083 27.363 1.00 65.81 637 PRO A N 1
ATOM 4965 C CA . PRO A 1 637 ? -15.012 26.947 26.832 1.00 65.81 637 PRO A CA 1
ATOM 4966 C C . PRO A 1 637 ? -14.703 27.907 25.670 1.00 65.81 637 PRO A C 1
ATOM 4968 O O . PRO A 1 637 ? -15.499 28.031 24.740 1.00 65.81 637 PRO A O 1
ATOM 4971 N N . TYR A 1 638 ? -13.567 28.612 25.735 1.00 71.31 638 TYR A N 1
ATOM 4972 C CA . TYR A 1 638 ? -13.163 29.657 24.771 1.00 71.31 638 TYR A CA 1
ATOM 4973 C C . TYR A 1 638 ? -14.105 30.869 24.660 1.00 71.31 638 TYR A C 1
ATOM 4975 O O . TYR A 1 638 ? -14.065 31.614 23.678 1.00 71.31 638 TYR A O 1
ATOM 4983 N N . GLY A 1 639 ? -14.966 31.092 25.652 1.00 68.44 639 GLY A N 1
ATOM 4984 C CA . GLY A 1 639 ? -15.922 32.193 25.648 1.00 68.44 639 GLY A CA 1
ATOM 4985 C C . GLY A 1 639 ? -16.945 32.092 24.511 1.00 68.44 639 GLY A C 1
ATOM 4986 O O . GLY A 1 639 ? -17.327 33.118 23.944 1.00 68.44 639 GLY A O 1
ATOM 4987 N N . ILE A 1 640 ? -17.314 30.860 24.139 1.00 72.50 640 ILE A N 1
ATOM 4988 C CA . ILE A 1 640 ? -18.232 30.515 23.042 1.00 72.50 640 ILE A CA 1
ATOM 4989 C C . ILE A 1 640 ? -19.664 30.354 23.593 1.00 72.50 640 ILE A C 1
ATOM 4991 O O . ILE A 1 640 ? -19.825 29.919 24.740 1.00 72.50 640 ILE A O 1
ATOM 4995 N N . PRO A 1 641 ? -20.726 30.650 22.813 1.00 71.31 641 PRO A N 1
ATOM 4996 C CA . PRO A 1 641 ? -22.093 30.294 23.191 1.00 71.31 641 PRO A CA 1
ATOM 4997 C C . PRO A 1 641 ? -22.260 28.789 23.461 1.00 71.31 641 PRO A C 1
ATOM 4999 O O . PRO A 1 641 ? -21.778 27.956 22.691 1.00 71.31 641 PRO A O 1
ATOM 5002 N N . LYS A 1 642 ? -23.007 28.427 24.513 1.00 69.50 642 LYS A N 1
ATOM 5003 C CA . LYS A 1 642 ? -23.213 27.030 24.950 1.00 69.50 642 LYS A CA 1
ATOM 5004 C C . LYS A 1 642 ? -23.648 26.082 23.829 1.00 69.50 642 LYS A C 1
ATOM 5006 O O . LYS A 1 642 ? -23.110 24.982 23.717 1.00 69.50 642 LYS A O 1
ATOM 5011 N N . ALA A 1 643 ? -24.582 26.524 22.985 1.00 65.06 643 ALA A N 1
ATOM 5012 C CA . ALA A 1 643 ? -25.083 25.733 21.861 1.00 65.06 643 ALA A CA 1
ATOM 5013 C C . ALA A 1 643 ? -23.986 25.364 20.843 1.00 65.06 643 ALA A C 1
ATOM 5015 O O . ALA A 1 643 ? -24.035 24.312 20.208 1.00 65.06 643 ALA A O 1
ATOM 5016 N N . VAL A 1 644 ? -22.956 26.200 20.719 1.00 64.06 644 VAL A N 1
ATOM 5017 C CA . VAL A 1 644 ? -21.855 25.987 19.778 1.00 64.06 644 VAL A CA 1
ATOM 5018 C C . VAL A 1 644 ? -20.772 25.102 20.404 1.00 64.06 644 VAL A C 1
ATOM 5020 O O . VAL A 1 644 ? -20.382 24.113 19.787 1.00 64.06 644 VAL A O 1
ATOM 5023 N N . ALA A 1 645 ? -20.339 25.382 21.639 1.00 59.12 645 ALA A N 1
ATOM 5024 C CA . ALA A 1 645 ? -19.262 24.629 22.294 1.00 59.12 645 ALA A CA 1
ATOM 5025 C C . ALA A 1 645 ? -19.659 23.197 22.691 1.00 59.12 645 ALA A C 1
ATOM 5027 O O . ALA A 1 645 ? -18.983 22.242 22.313 1.00 59.12 645 ALA A O 1
ATOM 5028 N N . GLY A 1 646 ? -20.753 23.040 23.442 1.00 58.94 646 GLY A N 1
ATOM 5029 C CA . GLY A 1 646 ? -21.151 21.742 23.992 1.00 58.94 646 GLY A CA 1
ATOM 5030 C C . GLY A 1 646 ? -21.912 20.876 22.993 1.00 58.94 646 GLY A C 1
ATOM 5031 O O . GLY A 1 646 ? -21.652 19.683 22.878 1.00 58.94 646 GLY A O 1
ATOM 5032 N N . TYR A 1 647 ? -22.844 21.473 22.246 1.00 66.19 647 TYR A N 1
ATOM 5033 C CA . TYR A 1 647 ? -23.761 20.698 21.407 1.00 66.19 647 TYR A CA 1
ATOM 5034 C C . TYR A 1 647 ? -23.268 20.523 19.978 1.00 66.19 647 TYR A C 1
ATOM 5036 O O . TYR A 1 647 ? -23.516 19.475 19.398 1.00 66.19 647 TYR A O 1
ATOM 5044 N N . THR A 1 648 ? -22.533 21.485 19.413 1.00 64.12 648 THR A N 1
ATOM 5045 C CA . THR A 1 648 ? -22.063 21.348 18.027 1.00 64.12 648 THR A CA 1
ATOM 5046 C C . THR A 1 648 ? -20.630 20.844 17.949 1.00 64.12 648 THR A C 1
ATOM 5048 O O . THR A 1 648 ? -20.403 19.794 17.355 1.00 64.12 648 THR A O 1
ATOM 5051 N N . ILE A 1 649 ? -19.663 21.511 18.585 1.00 68.94 649 ILE A N 1
ATOM 5052 C CA . ILE A 1 649 ? -18.250 21.095 18.527 1.00 68.94 649 ILE A CA 1
ATOM 5053 C C . ILE A 1 649 ? -18.051 19.745 19.221 1.00 68.94 649 ILE A C 1
ATOM 5055 O O . ILE A 1 649 ? -17.564 18.811 18.588 1.00 68.94 649 ILE A O 1
ATOM 5059 N N . GLY A 1 650 ? -18.480 19.613 20.482 1.00 72.00 650 GLY A N 1
ATOM 5060 C CA . GLY A 1 650 ? -18.341 18.366 21.240 1.00 72.00 650 GLY A CA 1
ATOM 5061 C C . GLY A 1 650 ? -18.919 17.155 20.499 1.00 72.00 650 GLY A C 1
ATOM 5062 O O . GLY A 1 650 ? -18.231 16.151 20.323 1.00 72.00 650 GLY A O 1
ATOM 5063 N N . ARG A 1 651 ? -20.146 17.261 19.976 1.00 75.31 651 ARG A N 1
ATOM 5064 C CA . ARG A 1 651 ? -20.825 16.150 19.279 1.00 75.31 651 ARG A CA 1
ATOM 5065 C C . ARG A 1 651 ? -20.210 15.808 17.940 1.00 75.31 651 ARG A C 1
ATOM 5067 O O . ARG A 1 651 ? -20.002 14.637 17.638 1.00 75.31 651 ARG A O 1
ATOM 5074 N N . THR A 1 652 ? -19.882 16.831 17.163 1.00 79.19 652 THR A N 1
ATOM 5075 C CA . THR A 1 652 ? -19.299 16.633 15.841 1.00 79.19 652 THR A CA 1
ATOM 5076 C C . THR A 1 652 ? -17.926 15.974 15.945 1.00 79.19 652 THR A C 1
ATOM 5078 O O . THR A 1 652 ? -17.634 15.067 15.174 1.00 79.19 652 THR A O 1
ATOM 5081 N N . VAL A 1 653 ? -17.122 16.369 16.939 1.00 82.50 653 VAL A N 1
ATOM 5082 C CA . VAL A 1 653 ? -15.828 15.733 17.220 1.00 82.50 653 VAL A CA 1
ATOM 5083 C C . VAL A 1 653 ? -16.016 14.290 17.695 1.00 82.50 653 VAL A C 1
ATOM 5085 O O . VAL A 1 653 ? -15.332 13.410 17.190 1.00 82.50 653 VAL A O 1
ATOM 5088 N N . GLY A 1 654 ? -16.964 14.015 18.598 1.00 80.06 654 GLY A N 1
ATOM 5089 C CA . GLY A 1 654 ? -17.236 12.649 19.079 1.00 80.06 654 GLY A CA 1
ATOM 5090 C C . GLY A 1 654 ? -17.574 11.669 17.950 1.00 80.06 654 GLY A C 1
ATOM 5091 O O . GLY A 1 654 ? -17.012 10.575 17.887 1.00 80.06 654 GLY A O 1
ATOM 5092 N N . LEU A 1 655 ? -18.379 12.117 16.981 1.00 83.75 655 LEU A N 1
ATOM 5093 C CA . LEU A 1 655 ? -18.745 11.328 15.804 1.00 83.75 655 LEU A CA 1
ATOM 5094 C C . LEU A 1 655 ? -17.539 10.927 14.937 1.00 83.75 655 LEU A C 1
ATOM 5096 O O . LEU A 1 655 ? -17.597 9.926 14.224 1.00 83.75 655 LEU A O 1
ATOM 5100 N N . TRP A 1 656 ? -16.428 11.670 14.984 1.00 89.81 656 TRP A N 1
ATOM 5101 C CA . TRP A 1 656 ? -15.202 11.263 14.291 1.00 89.81 656 TRP A CA 1
ATOM 5102 C C . TRP A 1 656 ? -14.635 9.973 14.874 1.00 89.81 656 TRP A C 1
ATOM 5104 O O . TRP A 1 656 ? -14.242 9.096 14.110 1.00 89.81 656 TRP A O 1
ATOM 5114 N N . GLY A 1 657 ? -14.623 9.849 16.205 1.00 83.62 657 GLY A N 1
ATOM 5115 C CA . GLY A 1 657 ? -14.166 8.644 16.898 1.00 83.62 657 GLY A CA 1
ATOM 5116 C C . GLY A 1 657 ? -15.021 7.437 16.523 1.00 83.62 657 GLY A C 1
ATOM 5117 O O . GLY A 1 657 ? -14.483 6.406 16.134 1.00 83.62 657 GLY A O 1
ATOM 5118 N N . GLU A 1 658 ? -16.343 7.612 16.519 1.00 82.31 658 GLU A N 1
ATOM 5119 C CA . GLU A 1 658 ? -17.305 6.584 16.098 1.00 82.31 658 GLU A CA 1
ATOM 5120 C C . GLU A 1 658 ? -17.114 6.171 14.634 1.00 82.31 658 GLU A C 1
ATOM 5122 O O . GLU A 1 658 ? -17.143 4.985 14.320 1.00 82.31 658 GLU A O 1
ATOM 5127 N N . CYS A 1 659 ? -16.876 7.124 13.726 1.00 85.50 659 CYS A N 1
ATOM 5128 C CA . CYS A 1 659 ? -16.592 6.802 12.327 1.00 85.50 659 CYS A CA 1
ATOM 5129 C C . CYS A 1 659 ? -15.282 6.017 12.180 1.00 85.50 659 CYS A C 1
ATOM 5131 O O . CYS A 1 659 ? -15.249 5.049 11.428 1.00 85.50 659 CYS A O 1
ATOM 5133 N N . ILE A 1 660 ? -14.222 6.405 12.898 1.00 85.19 660 ILE A N 1
ATOM 5134 C CA . ILE A 1 660 ? -12.929 5.700 12.886 1.00 85.19 660 ILE A CA 1
ATOM 5135 C C . ILE A 1 660 ? -13.087 4.266 13.424 1.00 85.19 660 ILE A C 1
ATOM 5137 O O . ILE A 1 660 ? -12.539 3.323 12.844 1.00 85.19 660 ILE A O 1
ATOM 5141 N N . ASP A 1 661 ? -13.870 4.085 14.489 1.00 81.81 661 ASP A N 1
ATOM 5142 C CA . ASP A 1 661 ? -14.171 2.767 15.053 1.00 81.81 661 ASP A CA 1
ATOM 5143 C C . ASP A 1 661 ? -15.008 1.919 14.086 1.00 81.81 661 ASP A C 1
ATOM 5145 O O . ASP A 1 661 ? -14.659 0.770 13.816 1.00 81.81 661 ASP A O 1
ATOM 5149 N N . ALA A 1 662 ? -16.061 2.485 13.493 1.00 80.25 662 ALA A N 1
ATOM 5150 C CA . ALA A 1 662 ? -16.919 1.784 12.540 1.00 80.25 662 ALA A CA 1
ATOM 5151 C C . ALA A 1 662 ? -16.170 1.376 11.261 1.00 80.25 662 ALA A C 1
ATOM 5153 O O . ALA A 1 662 ? -16.353 0.258 10.788 1.00 80.25 662 ALA A O 1
ATOM 5154 N N . ILE A 1 663 ? -15.281 2.230 10.740 1.00 83.25 663 ILE A N 1
ATOM 5155 C CA . ILE A 1 663 ? -14.376 1.889 9.627 1.00 83.25 663 ILE A CA 1
ATOM 5156 C C . ILE A 1 663 ? -13.496 0.690 9.999 1.00 83.25 663 ILE A C 1
ATOM 5158 O O . ILE A 1 663 ? -13.279 -0.200 9.183 1.00 83.25 663 ILE A O 1
ATOM 5162 N N . SER A 1 664 ? -13.023 0.636 11.246 1.00 78.19 664 SER A N 1
ATOM 5163 C CA . SER A 1 664 ? -12.191 -0.469 11.733 1.00 78.19 664 SER A CA 1
ATOM 5164 C C . SER A 1 664 ? -12.978 -1.771 11.938 1.00 78.19 664 SER A C 1
ATOM 5166 O O . SER A 1 664 ? -12.409 -2.854 11.799 1.00 78.19 664 SER A O 1
ATOM 5168 N N . MET A 1 665 ? -14.262 -1.680 12.304 1.00 77.69 665 MET A N 1
ATOM 5169 C CA . MET A 1 665 ? -15.155 -2.831 12.504 1.00 77.69 665 MET A CA 1
ATOM 5170 C C . MET A 1 665 ? -15.756 -3.363 11.199 1.00 77.69 665 MET A C 1
ATOM 5172 O O . MET A 1 665 ? -16.026 -4.559 11.114 1.00 77.69 665 MET A O 1
ATOM 5176 N N . ASP A 1 666 ? -15.973 -2.482 10.221 1.00 78.00 666 ASP A N 1
ATOM 5177 C CA . ASP A 1 666 ? -16.494 -2.775 8.882 1.00 78.00 666 ASP A CA 1
ATOM 5178 C C . ASP A 1 666 ? -17.816 -3.593 8.872 1.00 78.00 666 ASP A C 1
ATOM 5180 O O . ASP A 1 666 ? -17.875 -4.708 8.341 1.00 78.00 666 ASP A O 1
ATOM 5184 N N . PRO A 1 667 ? -18.910 -3.101 9.497 1.00 84.44 667 PRO A N 1
ATOM 5185 C CA . PRO A 1 667 ? -20.180 -3.824 9.505 1.00 84.44 667 PRO A CA 1
ATOM 5186 C C . PRO A 1 667 ? -20.874 -3.786 8.124 1.00 84.44 667 PRO A C 1
ATOM 5188 O O . PRO A 1 667 ? -20.974 -2.728 7.508 1.00 84.44 667 PRO A O 1
ATOM 5191 N N . PRO A 1 668 ? -21.434 -4.906 7.622 1.00 88.94 668 PRO A N 1
ATOM 5192 C CA . PRO A 1 668 ? -22.031 -4.950 6.287 1.00 88.94 668 PRO A CA 1
ATOM 5193 C C . PRO A 1 668 ? -23.394 -4.247 6.209 1.00 88.94 668 PRO A C 1
ATOM 5195 O O . PRO A 1 668 ? -24.270 -4.488 7.042 1.00 88.94 668 PRO A O 1
ATOM 5198 N N . ARG A 1 669 ? -23.636 -3.495 5.126 1.00 89.81 669 ARG A N 1
ATOM 5199 C CA . ARG A 1 669 ? -24.939 -2.869 4.811 1.00 89.81 669 ARG A CA 1
ATOM 5200 C C . ARG A 1 669 ? -25.592 -3.380 3.531 1.00 89.81 669 ARG A C 1
ATOM 5202 O O . ARG A 1 669 ? -24.926 -3.708 2.559 1.00 89.81 669 ARG A O 1
ATOM 5209 N N . SER A 1 670 ? -26.923 -3.410 3.502 1.00 90.06 670 SER A N 1
ATOM 5210 C CA . SER A 1 670 ? -27.688 -3.880 2.337 1.00 90.06 670 SER A CA 1
ATOM 5211 C C . SER A 1 670 ? -27.829 -2.843 1.216 1.00 90.06 670 SER A C 1
ATOM 5213 O O . SER A 1 670 ? -28.064 -3.225 0.075 1.00 90.06 670 SER A O 1
ATOM 5215 N N . ASP A 1 671 ? -27.648 -1.548 1.495 1.00 92.69 671 ASP A N 1
ATOM 5216 C CA . ASP A 1 671 ? -27.782 -0.445 0.529 1.00 92.69 671 ASP A CA 1
ATOM 5217 C C . ASP A 1 671 ? -26.497 -0.185 -0.286 1.00 92.69 671 ASP A C 1
ATOM 5219 O O . ASP A 1 671 ? -26.157 0.955 -0.615 1.00 92.69 671 ASP A O 1
ATOM 5223 N N . TYR A 1 672 ? -25.764 -1.250 -0.620 1.00 93.50 672 TYR A N 1
ATOM 5224 C CA . TYR A 1 672 ? -24.418 -1.177 -1.192 1.00 93.50 672 TYR A CA 1
ATOM 5225 C C . TYR A 1 672 ? -24.347 -0.657 -2.633 1.00 93.50 672 TYR A C 1
ATOM 5227 O O . TYR A 1 672 ? -23.261 -0.332 -3.110 1.00 93.50 672 TYR A O 1
ATOM 5235 N N . THR A 1 673 ? -25.477 -0.515 -3.324 1.00 94.25 673 THR A N 1
ATOM 5236 C CA . THR A 1 673 ? -25.545 0.007 -4.699 1.00 94.25 673 THR A CA 1
ATOM 5237 C C . THR A 1 673 ? -25.653 1.534 -4.766 1.00 94.25 673 THR A C 1
ATOM 5239 O O . THR A 1 673 ? -26.085 2.098 -5.771 1.00 94.25 673 THR A O 1
ATOM 5242 N N . ILE A 1 674 ? -25.318 2.232 -3.678 1.00 92.44 674 ILE A N 1
ATOM 5243 C CA . ILE A 1 674 ? -25.361 3.693 -3.582 1.00 92.44 674 ILE A CA 1
ATOM 5244 C C . ILE A 1 674 ? -23.986 4.185 -3.140 1.00 92.44 674 ILE A C 1
ATOM 5246 O O . ILE A 1 674 ? -23.520 3.847 -2.052 1.00 92.44 674 ILE A O 1
ATOM 5250 N N . LEU A 1 675 ? -23.328 5.023 -3.944 1.00 91.12 675 LEU A N 1
ATOM 5251 C CA . LEU A 1 675 ? -22.087 5.670 -3.511 1.00 91.12 675 LEU A CA 1
ATOM 5252 C C . LEU A 1 675 ? -22.384 6.685 -2.406 1.00 91.12 675 LEU A C 1
ATOM 5254 O O . LEU A 1 675 ? -23.263 7.542 -2.549 1.00 91.12 675 LEU A O 1
ATOM 5258 N N . ALA A 1 676 ? -21.661 6.583 -1.291 1.00 90.94 676 ALA A N 1
ATOM 5259 C CA . ALA A 1 676 ? -21.730 7.594 -0.248 1.00 90.94 676 ALA A CA 1
ATOM 5260 C C . ALA A 1 676 ? -21.181 8.921 -0.786 1.00 90.94 676 ALA A C 1
ATOM 5262 O O . ALA A 1 676 ? -20.249 8.937 -1.586 1.00 90.94 676 ALA A O 1
ATOM 5263 N N . ARG A 1 677 ? -21.778 10.033 -0.358 1.00 93.25 677 ARG A N 1
ATOM 5264 C CA . ARG A 1 677 ? -21.331 11.388 -0.687 1.00 93.25 677 ARG A CA 1
ATOM 5265 C C . ARG A 1 677 ? -21.335 12.223 0.591 1.00 93.25 677 ARG A C 1
ATOM 5267 O O . ARG A 1 677 ? -22.241 12.017 1.406 1.00 93.25 677 ARG A O 1
ATOM 5274 N N . PRO A 1 678 ? -20.396 13.168 0.761 1.00 92.19 678 PRO A N 1
ATOM 5275 C CA . PRO A 1 678 ? -20.411 14.102 1.868 1.00 92.19 678 PRO A CA 1
ATOM 5276 C C . PRO A 1 678 ? -21.738 14.855 1.897 1.00 92.19 678 PRO A C 1
ATOM 5278 O O . PRO A 1 678 ? -22.146 15.473 0.914 1.00 92.19 678 PRO A O 1
ATOM 5281 N N . LYS A 1 679 ? -22.426 14.770 3.033 1.00 89.62 679 LYS A N 1
ATOM 5282 C CA . LYS A 1 679 ? -23.625 15.555 3.332 1.00 89.62 679 LYS A CA 1
ATOM 5283 C C . LYS A 1 679 ? -23.283 16.492 4.486 1.00 89.62 679 LYS A C 1
ATOM 5285 O O . LYS A 1 679 ? -23.495 16.109 5.638 1.00 89.62 679 LYS A O 1
ATOM 5290 N N . PRO A 1 680 ? -22.672 17.657 4.209 1.00 85.56 680 PRO A N 1
ATOM 5291 C CA . PRO A 1 680 ? -22.320 18.593 5.262 1.00 85.56 680 PRO A CA 1
ATOM 5292 C C . PRO A 1 680 ? -23.576 19.002 6.027 1.00 85.56 680 PRO A C 1
ATOM 5294 O O . PRO A 1 680 ? -24.632 19.257 5.447 1.00 85.56 680 PRO A O 1
ATOM 5297 N N . GLY A 1 681 ? -23.454 19.004 7.350 1.00 85.81 681 GLY A N 1
ATOM 5298 C CA . GLY A 1 681 ? -24.430 19.621 8.232 1.00 85.81 681 GLY A CA 1
ATOM 5299 C C . GLY A 1 681 ? -24.489 21.136 8.049 1.00 85.81 681 GLY A C 1
ATOM 5300 O O . GLY A 1 681 ? -23.766 21.739 7.256 1.00 85.81 681 GLY A O 1
ATOM 5301 N N . THR A 1 682 ? -25.337 21.764 8.842 1.00 87.50 682 THR A N 1
ATOM 5302 C CA . THR A 1 682 ? -25.439 23.214 8.966 1.00 87.50 682 THR A CA 1
ATOM 5303 C C . THR A 1 682 ? -25.157 23.619 10.405 1.00 87.50 682 THR A C 1
ATOM 5305 O O . THR A 1 682 ? -25.258 22.813 11.330 1.00 87.50 682 THR A O 1
ATOM 5308 N N . PHE A 1 683 ? -24.772 24.874 10.597 1.00 85.25 683 PHE A N 1
ATOM 5309 C CA . PHE A 1 683 ? -24.620 25.466 11.918 1.00 85.25 683 PHE A CA 1
ATOM 5310 C C . PHE A 1 683 ? -25.052 26.926 11.867 1.00 85.25 683 PHE A C 1
ATOM 5312 O O . PHE A 1 683 ? -24.938 27.581 10.831 1.00 85.25 683 PHE A O 1
ATOM 5319 N N . THR A 1 684 ? -25.522 27.444 12.997 1.00 84.62 684 THR A N 1
ATOM 5320 C CA . THR A 1 684 ? -25.839 28.866 13.134 1.00 84.62 684 THR A CA 1
ATOM 5321 C C . THR A 1 684 ? -24.546 29.647 13.377 1.00 84.62 684 THR A C 1
ATOM 5323 O O . THR A 1 684 ? -23.879 29.388 14.384 1.00 84.62 684 THR A O 1
ATOM 5326 N N . PRO A 1 685 ? -24.166 30.599 12.503 1.00 87.25 685 PRO A N 1
ATOM 5327 C CA . PRO A 1 685 ? -22.946 31.372 12.695 1.00 87.25 685 PRO A CA 1
ATOM 5328 C C . PRO A 1 685 ? -23.003 32.219 13.967 1.00 87.25 685 PRO A C 1
ATOM 5330 O O . PRO A 1 685 ? -23.989 32.917 14.223 1.00 87.25 685 PRO A O 1
ATOM 5333 N N . VAL A 1 686 ? -21.915 32.205 14.735 1.00 86.69 686 VAL A N 1
ATOM 5334 C CA . VAL A 1 686 ? -21.738 33.075 15.898 1.00 86.69 686 VAL A CA 1
ATOM 5335 C C . VAL A 1 686 ? -21.635 34.518 15.423 1.00 86.69 686 VAL A C 1
ATOM 5337 O O . VAL A 1 686 ? -20.836 34.829 14.537 1.00 86.69 686 VAL A O 1
ATOM 5340 N N . GLN A 1 687 ? -22.444 35.388 16.025 1.00 88.12 687 GLN A N 1
ATOM 5341 C CA . GLN A 1 687 ? -22.417 36.827 15.787 1.00 88.12 687 GLN A CA 1
ATOM 5342 C C . GLN A 1 687 ? -21.543 37.528 16.839 1.00 88.12 687 GLN A C 1
ATOM 5344 O O . GLN A 1 687 ? -21.522 37.089 17.992 1.00 88.12 687 GLN A O 1
ATOM 5349 N N . PRO A 1 688 ? -20.839 38.617 16.483 1.00 87.88 688 PRO A N 1
ATOM 5350 C CA . PRO A 1 688 ? -20.158 39.461 17.462 1.00 87.88 688 PRO A CA 1
ATOM 5351 C C . PRO A 1 688 ? -21.152 40.055 18.474 1.00 87.88 688 PRO A C 1
ATOM 5353 O O . PRO A 1 688 ? -22.252 40.458 18.098 1.00 87.88 688 PRO A O 1
ATOM 5356 N N . GLY A 1 689 ? -20.760 40.145 19.747 1.00 81.12 689 GLY A N 1
ATOM 5357 C CA . GLY A 1 689 ? -21.622 40.615 20.842 1.00 81.12 689 GLY A CA 1
ATOM 5358 C C . GLY A 1 689 ? -21.602 39.686 22.059 1.00 81.12 689 GLY A C 1
ATOM 5359 O O . GLY A 1 689 ? -21.011 38.611 22.018 1.00 81.12 689 GLY A O 1
ATOM 5360 N N . GLY A 1 690 ? -22.188 40.114 23.186 1.00 75.62 690 GLY A N 1
ATOM 5361 C CA . GLY A 1 690 ? -22.264 39.287 24.405 1.00 75.62 690 GLY A CA 1
ATOM 5362 C C . GLY A 1 690 ? -20.901 38.842 24.960 1.00 75.62 690 GLY A C 1
ATOM 5363 O O . GLY A 1 690 ? -20.782 37.749 25.501 1.00 75.62 690 GLY A O 1
ATOM 5364 N N . GLY A 1 691 ? -19.856 39.658 24.771 1.00 76.69 691 GLY A N 1
ATOM 5365 C CA . GLY A 1 691 ? -18.476 39.330 25.145 1.00 76.69 691 GLY A CA 1
ATOM 5366 C C . GLY A 1 691 ? -17.657 38.627 24.054 1.00 76.69 691 GLY A C 1
ATOM 5367 O O . GLY A 1 691 ? -16.466 38.409 24.269 1.00 76.69 691 GLY A O 1
ATOM 5368 N N . VAL A 1 692 ? -18.239 38.301 22.889 1.00 85.12 692 VAL A N 1
ATOM 5369 C CA . VAL A 1 692 ? -17.553 37.718 21.716 1.00 85.12 692 VAL A CA 1
ATOM 5370 C C . VAL A 1 692 ? -17.051 38.804 20.768 1.00 85.12 692 VAL A C 1
ATOM 5372 O O . VAL A 1 692 ? -17.839 39.587 20.234 1.00 85.12 692 VAL A O 1
ATOM 5375 N N . THR A 1 693 ? -15.734 38.847 20.543 1.00 90.38 693 THR A N 1
ATOM 5376 C CA . THR A 1 693 ? -15.106 39.774 19.589 1.00 90.38 693 THR A CA 1
ATOM 5377 C C . THR A 1 693 ? -15.404 39.366 18.145 1.00 90.38 693 THR A C 1
ATOM 5379 O O . THR A 1 693 ? -15.716 38.208 17.859 1.00 90.38 693 THR A O 1
ATOM 5382 N N . LYS A 1 694 ? -15.272 40.306 17.198 1.00 92.62 694 LYS A N 1
ATOM 5383 C CA . LYS A 1 694 ? -15.428 40.009 15.764 1.00 92.62 694 LYS A CA 1
ATOM 5384 C C . LYS A 1 694 ? -14.442 38.933 15.293 1.00 92.62 694 LYS A C 1
ATOM 5386 O O . LYS A 1 694 ? -14.856 37.969 14.659 1.00 92.62 694 LYS A O 1
ATOM 5391 N N . ALA A 1 695 ? -13.170 39.065 15.674 1.00 92.00 695 ALA A N 1
ATOM 5392 C CA . ALA A 1 695 ? -12.135 38.088 15.348 1.00 92.00 695 ALA A CA 1
ATOM 5393 C C . ALA A 1 695 ? -12.459 36.699 15.924 1.00 92.00 695 ALA A C 1
ATOM 5395 O O . ALA A 1 695 ? -12.264 35.689 15.247 1.00 92.00 695 ALA A O 1
ATOM 5396 N N . ARG A 1 696 ? -13.012 36.634 17.146 1.00 90.94 696 ARG A N 1
ATOM 5397 C CA . ARG A 1 696 ? -13.379 35.359 17.772 1.00 90.94 696 ARG A CA 1
ATOM 5398 C C . ARG A 1 696 ? -14.590 34.726 17.108 1.00 90.94 696 ARG A C 1
ATOM 5400 O O . ARG A 1 696 ? -14.558 33.529 16.843 1.00 90.94 696 ARG A O 1
ATOM 5407 N N . ALA A 1 697 ? -15.605 35.512 16.756 1.00 90.00 697 ALA A N 1
ATOM 5408 C CA . ALA A 1 697 ? -16.743 35.033 15.974 1.00 90.00 697 ALA A CA 1
ATOM 5409 C C . ALA A 1 697 ? -16.298 34.452 14.615 1.00 90.00 697 ALA A C 1
ATOM 5411 O O . ALA A 1 697 ? -16.701 33.347 14.258 1.00 90.00 697 ALA A O 1
ATOM 5412 N N . GLU A 1 698 ? -15.411 35.139 13.888 1.00 92.75 698 GLU A N 1
ATOM 5413 C CA . GLU A 1 698 ? -14.845 34.655 12.618 1.00 92.75 698 GLU A CA 1
ATOM 5414 C C . GLU A 1 698 ? -14.025 33.366 12.793 1.00 92.75 698 GLU A C 1
ATOM 5416 O O . GLU A 1 698 ? -14.191 32.419 12.019 1.00 92.75 698 GLU A O 1
ATOM 5421 N N . ALA A 1 699 ? -13.184 33.290 13.830 1.00 91.75 699 ALA A N 1
ATOM 5422 C CA . ALA A 1 699 ? -12.396 32.098 14.138 1.00 91.75 699 ALA A CA 1
ATOM 5423 C C . ALA A 1 699 ? -13.283 30.891 14.486 1.00 91.75 699 ALA A C 1
ATOM 5425 O O . ALA A 1 699 ? -13.058 29.799 13.960 1.00 91.75 699 ALA A O 1
ATOM 5426 N N . ILE A 1 700 ? -14.319 31.092 15.311 1.00 89.62 700 ILE A N 1
ATOM 5427 C CA . ILE A 1 700 ? -15.302 30.054 15.655 1.00 89.62 700 ILE A CA 1
ATOM 5428 C C . ILE A 1 700 ? -16.032 29.585 14.395 1.00 89.62 700 ILE A C 1
ATOM 5430 O O . ILE A 1 700 ? -16.088 28.387 14.140 1.00 89.62 700 ILE A O 1
ATOM 5434 N N . ASN A 1 701 ? -16.542 30.502 13.571 1.00 91.94 701 ASN A N 1
ATOM 5435 C CA . ASN A 1 701 ? -17.270 30.146 12.350 1.00 91.94 701 ASN A CA 1
ATOM 5436 C C . ASN A 1 701 ? -16.379 29.392 11.348 1.00 91.94 701 ASN A C 1
ATOM 5438 O O . ASN A 1 701 ? -16.824 28.425 10.729 1.00 91.94 701 ASN A O 1
ATOM 5442 N N . GLY A 1 702 ? -15.106 29.780 11.228 1.00 92.31 702 GLY A N 1
ATOM 5443 C CA . GLY A 1 702 ? -14.124 29.067 10.410 1.00 92.31 702 GLY A CA 1
ATOM 5444 C C . GLY A 1 702 ? -13.808 27.661 10.929 1.00 92.31 702 GLY A C 1
ATOM 5445 O O . GLY A 1 702 ? -13.673 26.735 10.129 1.00 92.31 702 GLY A O 1
ATOM 5446 N N . LEU A 1 703 ? -13.718 27.480 12.252 1.00 92.06 703 LEU A N 1
ATOM 5447 C CA . LEU A 1 703 ? -13.575 26.159 12.869 1.00 92.06 703 LEU A CA 1
ATOM 5448 C C . LEU A 1 703 ? -14.815 25.296 12.617 1.00 92.06 703 LEU A C 1
ATOM 5450 O O . LEU A 1 703 ? -14.679 24.151 12.203 1.00 92.06 703 LEU A O 1
ATOM 5454 N N . MET A 1 704 ? -16.012 25.849 12.809 1.00 88.50 704 MET A N 1
ATOM 5455 C CA . MET A 1 704 ? -17.282 25.144 12.614 1.00 88.50 704 MET A CA 1
ATOM 5456 C C . MET A 1 704 ? -17.451 24.636 11.181 1.00 88.50 704 MET A C 1
ATOM 5458 O O . MET A 1 704 ? -17.810 23.477 10.982 1.00 88.50 704 MET A O 1
ATOM 5462 N N . ALA A 1 705 ? -17.115 25.459 10.185 1.00 91.56 705 ALA A N 1
ATOM 5463 C CA . ALA A 1 705 ? -17.124 25.041 8.786 1.00 91.56 705 ALA A CA 1
ATOM 5464 C C . ALA A 1 705 ? -16.170 23.859 8.527 1.00 91.56 705 ALA A C 1
ATOM 5466 O O . ALA A 1 705 ? -16.563 22.885 7.888 1.00 91.56 705 ALA A O 1
ATOM 5467 N N . ALA A 1 706 ? -14.946 23.906 9.067 1.00 92.81 706 ALA A N 1
ATOM 5468 C CA . ALA A 1 706 ? -13.970 22.822 8.920 1.00 92.81 706 ALA A CA 1
ATOM 5469 C C . ALA A 1 706 ? -14.403 21.534 9.646 1.00 92.81 706 ALA A C 1
ATOM 5471 O O . ALA A 1 706 ? -14.226 20.433 9.128 1.00 92.81 706 ALA A O 1
ATOM 5472 N N . VAL A 1 707 ? -14.997 21.673 10.833 1.00 90.62 707 VAL A N 1
ATOM 5473 C CA . VAL A 1 707 ? -15.489 20.566 11.663 1.00 90.62 707 VAL A CA 1
ATOM 5474 C C . VAL A 1 707 ? -16.640 19.827 10.975 1.00 90.62 707 VAL A C 1
ATOM 5476 O O . VAL A 1 707 ? -16.630 18.599 10.911 1.00 90.62 707 VAL A O 1
ATOM 5479 N N . VAL A 1 708 ? -17.604 20.556 10.403 1.00 90.38 708 VAL A N 1
ATOM 5480 C CA . VAL A 1 708 ? -18.733 19.967 9.664 1.00 90.38 708 VAL A CA 1
ATOM 5481 C C . VAL A 1 708 ? -18.278 19.306 8.357 1.00 90.38 708 VAL A C 1
ATOM 5483 O O . VAL A 1 708 ? -18.768 18.227 8.011 1.00 90.38 708 VAL A O 1
ATOM 5486 N N . ASP A 1 709 ? -17.322 19.915 7.651 1.00 91.38 709 ASP A N 1
ATOM 5487 C CA . ASP A 1 709 ? -16.717 19.338 6.448 1.00 91.38 709 ASP A CA 1
ATOM 5488 C C . ASP A 1 709 ? -16.025 17.999 6.754 1.00 91.38 709 ASP A C 1
ATOM 5490 O O . ASP A 1 709 ? -16.358 16.987 6.128 1.00 91.38 709 ASP A O 1
ATOM 5494 N N . LEU A 1 710 ? -15.158 17.954 7.777 1.00 93.50 710 LEU A N 1
ATOM 5495 C CA . LEU A 1 710 ? -14.483 16.724 8.209 1.00 93.50 710 LEU A CA 1
ATOM 5496 C C . LEU A 1 710 ? -15.482 15.611 8.549 1.00 93.50 710 LEU A C 1
ATOM 5498 O O . LEU A 1 710 ? -15.333 14.481 8.084 1.00 93.50 710 LEU A O 1
ATOM 5502 N N . THR A 1 711 ? -16.533 15.930 9.304 1.00 91.81 711 THR A N 1
ATOM 5503 C CA . THR A 1 711 ? -17.582 14.963 9.661 1.00 91.81 711 THR A CA 1
ATOM 5504 C C . THR A 1 711 ? -18.267 14.376 8.449 1.00 91.81 711 THR A C 1
ATOM 5506 O O . THR A 1 711 ? -18.474 13.169 8.376 1.00 91.81 711 THR A O 1
ATOM 5509 N N . SER A 1 712 ? -18.624 15.217 7.482 1.00 92.69 712 SER A N 1
ATOM 5510 C CA . SER A 1 712 ? -19.326 14.755 6.289 1.00 92.69 712 SER A CA 1
ATOM 5511 C C . SER A 1 712 ? -18.486 13.783 5.456 1.00 92.69 712 SER A C 1
ATOM 5513 O O . SER A 1 712 ? -19.032 12.817 4.921 1.00 92.69 712 SER A O 1
ATOM 5515 N N . LYS A 1 713 ? -17.163 13.990 5.407 1.00 94.69 713 LYS A N 1
ATOM 5516 C CA . LYS A 1 713 ? -16.204 13.110 4.726 1.00 94.69 713 LYS A CA 1
ATOM 5517 C C . LYS A 1 713 ? -15.946 11.823 5.505 1.00 94.69 713 LYS A C 1
ATOM 5519 O O . LYS A 1 713 ? -16.028 10.754 4.913 1.00 94.69 713 LYS A O 1
ATOM 5524 N N . LEU A 1 714 ? -15.767 11.894 6.828 1.00 93.50 714 LEU A N 1
ATOM 5525 C CA . LEU A 1 714 ? -15.612 10.696 7.668 1.00 93.50 714 LEU A CA 1
ATOM 5526 C C . LEU A 1 714 ? -16.854 9.798 7.620 1.00 93.50 714 LEU A C 1
ATOM 5528 O O . LEU A 1 714 ? -16.726 8.582 7.508 1.00 93.50 714 LEU A O 1
ATOM 5532 N N . ARG A 1 715 ? -18.058 10.382 7.612 1.00 92.56 715 ARG A N 1
ATOM 5533 C CA . ARG A 1 715 ? -19.307 9.626 7.415 1.00 92.56 715 ARG A CA 1
ATOM 5534 C C . ARG A 1 715 ? -19.381 8.996 6.026 1.00 92.56 715 ARG A C 1
ATOM 5536 O O . ARG A 1 715 ? -19.814 7.855 5.893 1.00 92.56 715 ARG A O 1
ATOM 5543 N N . ALA A 1 716 ? -18.953 9.714 4.986 1.00 94.19 716 ALA A N 1
ATOM 5544 C CA . ALA A 1 716 ? -18.903 9.161 3.636 1.00 94.19 716 ALA A CA 1
ATOM 5545 C C . ALA A 1 716 ? -17.904 7.994 3.531 1.00 94.19 716 ALA A C 1
ATOM 5547 O O . ALA A 1 716 ? -18.227 6.990 2.895 1.00 94.19 716 ALA A O 1
ATOM 5548 N N . ALA A 1 717 ? -16.749 8.082 4.198 1.00 93.88 717 ALA A N 1
ATOM 5549 C CA . ALA A 1 717 ? -15.789 6.986 4.322 1.00 93.88 717 ALA A CA 1
ATOM 5550 C C . ALA A 1 717 ? -16.405 5.782 5.055 1.00 93.88 717 ALA A C 1
ATOM 5552 O O . ALA A 1 717 ? -16.470 4.702 4.469 1.00 93.88 717 ALA A O 1
ATOM 5553 N N . ARG A 1 718 ? -16.975 5.989 6.257 1.00 92.81 718 ARG A N 1
ATOM 5554 C CA . ARG A 1 718 ? -17.692 4.958 7.037 1.00 92.81 718 ARG A CA 1
ATOM 5555 C C . ARG A 1 718 ? -18.709 4.213 6.177 1.00 92.81 718 ARG A C 1
ATOM 5557 O O . ARG A 1 718 ? -18.611 3.002 6.020 1.00 92.81 718 ARG A O 1
ATOM 5564 N N . PHE A 1 719 ? -19.653 4.926 5.561 1.00 93.62 719 PHE A N 1
ATOM 5565 C CA . PHE A 1 719 ? -20.692 4.283 4.754 1.00 93.62 719 PHE A CA 1
ATOM 5566 C C . PHE A 1 719 ? -20.140 3.560 3.525 1.00 93.62 719 PHE A C 1
ATOM 5568 O O . PHE A 1 719 ? -20.735 2.581 3.085 1.00 93.62 719 PHE A O 1
ATOM 5575 N N . SER A 1 720 ? -19.027 4.021 2.956 1.00 95.00 720 SER A N 1
ATOM 5576 C CA . SER A 1 720 ? -18.390 3.332 1.830 1.00 95.00 720 SER A CA 1
ATOM 5577 C C . SER A 1 720 ? -17.763 2.008 2.268 1.00 95.00 720 SER A C 1
ATOM 5579 O O . SER A 1 720 ? -17.927 1.012 1.572 1.00 95.00 720 SER A O 1
ATOM 5581 N N . VAL A 1 721 ? -17.127 1.962 3.441 1.00 92.62 721 VAL A N 1
ATOM 5582 C CA . VAL A 1 721 ? -16.589 0.725 4.037 1.00 92.62 721 VAL A CA 1
ATOM 5583 C C . VAL A 1 721 ? -17.720 -0.265 4.334 1.00 92.62 721 VAL A C 1
ATOM 5585 O O . VAL A 1 721 ? -17.748 -1.362 3.782 1.00 92.62 721 VAL A O 1
ATOM 5588 N N . GLU A 1 722 ? -18.758 0.173 5.046 1.00 92.94 722 GLU A N 1
ATOM 5589 C CA . GLU A 1 722 ? -19.908 -0.679 5.384 1.00 92.94 722 GLU A CA 1
ATOM 5590 C C . GLU A 1 722 ? -20.612 -1.258 4.136 1.00 92.94 722 GLU A C 1
ATOM 5592 O O . GLU A 1 722 ? -21.055 -2.415 4.092 1.00 92.94 722 GLU A O 1
ATOM 5597 N N . ARG A 1 723 ? -20.710 -0.453 3.070 1.00 95.06 723 ARG A N 1
ATOM 5598 C CA . ARG A 1 723 ? -21.272 -0.871 1.778 1.00 95.06 723 ARG A CA 1
ATOM 5599 C C . ARG A 1 723 ? -20.323 -1.753 0.978 1.00 95.06 723 ARG A C 1
ATOM 5601 O O . ARG A 1 723 ? -20.808 -2.626 0.263 1.00 95.06 723 ARG A O 1
ATOM 5608 N N . HIS A 1 724 ? -19.008 -1.580 1.099 1.00 92.75 724 HIS A N 1
ATOM 5609 C CA . HIS A 1 724 ? -18.039 -2.524 0.545 1.00 92.75 724 HIS A CA 1
ATOM 5610 C C . HIS A 1 724 ? -18.278 -3.919 1.127 1.00 92.75 724 HIS A C 1
ATOM 5612 O O . HIS A 1 724 ? -18.486 -4.866 0.366 1.00 92.75 724 HIS A O 1
ATOM 5618 N N . SER A 1 725 ? -18.367 -4.030 2.454 1.00 90.38 725 SER A N 1
ATOM 5619 C CA . SER A 1 725 ? -18.699 -5.290 3.129 1.00 90.38 725 SER A CA 1
ATOM 5620 C C . SER A 1 725 ? -20.058 -5.848 2.719 1.00 90.38 725 SER A C 1
ATOM 5622 O O . SER A 1 725 ? -20.205 -7.052 2.490 1.00 90.38 725 SER A O 1
ATOM 5624 N N . GLY A 1 726 ? -21.050 -4.973 2.552 1.00 92.50 726 GLY A N 1
ATOM 5625 C CA . GLY A 1 726 ? -22.353 -5.303 1.979 1.00 92.50 726 GLY A CA 1
ATOM 5626 C C . GLY A 1 726 ? -22.278 -5.971 0.606 1.00 92.50 726 GLY A C 1
ATOM 5627 O O . GLY A 1 726 ? -22.825 -7.057 0.405 1.00 92.50 726 GLY A O 1
ATOM 5628 N N . ALA A 1 727 ? -21.560 -5.343 -0.325 1.00 92.19 727 ALA A N 1
ATOM 5629 C CA . ALA A 1 727 ? -21.385 -5.828 -1.690 1.00 92.19 727 ALA A CA 1
ATOM 5630 C C . ALA A 1 727 ? -20.570 -7.130 -1.743 1.00 92.19 727 ALA A C 1
ATOM 5632 O O . ALA A 1 727 ? -20.955 -8.067 -2.442 1.00 92.19 727 ALA A O 1
ATOM 5633 N N . VAL A 1 728 ? -19.498 -7.239 -0.948 1.00 89.69 728 VAL A N 1
ATOM 5634 C CA . VAL A 1 728 ? -18.706 -8.475 -0.811 1.00 89.69 728 VAL A CA 1
ATOM 5635 C C . VAL A 1 728 ? -19.585 -9.628 -0.333 1.00 89.69 728 VAL A C 1
ATOM 5637 O O . VAL A 1 728 ? -19.546 -10.713 -0.914 1.00 89.69 728 VAL A O 1
ATOM 5640 N N . ARG A 1 729 ? -20.425 -9.396 0.684 1.00 90.38 729 ARG A N 1
ATOM 5641 C CA . ARG A 1 729 ? -21.373 -10.397 1.193 1.00 90.38 729 ARG A CA 1
ATOM 5642 C C . ARG A 1 729 ? -22.421 -10.791 0.149 1.00 90.38 729 ARG A C 1
ATOM 5644 O O . ARG A 1 729 ? -22.841 -11.946 0.130 1.00 90.38 729 ARG A O 1
ATOM 5651 N N . ALA A 1 730 ? -22.834 -9.857 -0.703 1.00 91.44 730 ALA A N 1
ATOM 5652 C CA . ALA A 1 730 ? -23.753 -10.111 -1.810 1.00 91.44 730 ALA A CA 1
ATOM 5653 C C . ALA A 1 730 ? -23.087 -10.788 -3.026 1.00 91.44 730 ALA A C 1
ATOM 5655 O O . ALA A 1 730 ? -23.792 -11.221 -3.936 1.00 91.44 730 ALA A O 1
ATOM 5656 N N . GLY A 1 731 ? -21.753 -10.898 -3.055 1.00 89.31 731 GLY A N 1
ATOM 5657 C CA . GLY A 1 731 ? -21.002 -11.395 -4.210 1.00 89.31 731 GLY A CA 1
ATOM 5658 C C . GLY A 1 731 ? -20.922 -10.401 -5.376 1.00 89.31 731 GLY A C 1
ATOM 5659 O O . GLY A 1 731 ? -20.553 -10.793 -6.484 1.00 89.31 731 GLY A O 1
ATOM 5660 N N . ASP A 1 732 ? -21.254 -9.128 -5.146 1.00 89.81 732 ASP A N 1
ATOM 5661 C CA . ASP A 1 732 ? -21.239 -8.076 -6.161 1.00 89.81 732 ASP A CA 1
ATOM 5662 C C . ASP A 1 732 ? -19.852 -7.428 -6.246 1.00 89.81 732 ASP A C 1
ATOM 5664 O O . ASP A 1 732 ? -19.519 -6.479 -5.531 1.00 89.81 732 ASP A O 1
ATOM 5668 N N . GLN A 1 733 ? -19.019 -7.971 -7.134 1.00 88.62 733 GLN A N 1
ATOM 5669 C CA . GLN A 1 733 ? -17.634 -7.532 -7.308 1.00 88.62 733 GLN A CA 1
ATOM 5670 C C . GLN A 1 733 ? -17.526 -6.079 -7.790 1.00 88.62 733 GLN A C 1
ATOM 5672 O O . GLN A 1 733 ? -16.617 -5.359 -7.377 1.00 88.62 733 GLN A O 1
ATOM 5677 N N . GLU A 1 734 ? -18.435 -5.639 -8.665 1.00 86.19 734 GLU A N 1
ATOM 5678 C CA . GLU A 1 734 ? -18.387 -4.296 -9.246 1.00 86.19 734 GLU A CA 1
ATOM 5679 C C . GLU A 1 734 ? -18.680 -3.239 -8.184 1.00 86.19 734 GLU A C 1
ATOM 5681 O O . GLU A 1 734 ? -17.925 -2.270 -8.043 1.00 86.19 734 GLU A O 1
ATOM 5686 N N . TRP A 1 735 ? -19.731 -3.445 -7.391 1.00 89.38 735 TRP A N 1
ATOM 5687 C CA . TRP A 1 735 ? -20.049 -2.542 -6.293 1.00 89.38 735 TRP A CA 1
ATOM 5688 C C . TRP A 1 735 ? -19.051 -2.639 -5.148 1.00 89.38 735 TRP A C 1
ATOM 5690 O O . TRP A 1 735 ? -18.668 -1.603 -4.610 1.00 89.38 735 TRP A O 1
ATOM 5700 N N . ALA A 1 736 ? -18.544 -3.829 -4.825 1.00 89.06 736 ALA A N 1
ATOM 5701 C CA . ALA A 1 736 ? -17.497 -3.979 -3.819 1.00 89.06 736 ALA A CA 1
ATOM 5702 C C . ALA A 1 736 ? -16.249 -3.169 -4.192 1.00 89.06 736 ALA A C 1
ATOM 5704 O O . ALA A 1 736 ? -15.713 -2.450 -3.347 1.00 89.06 736 ALA A O 1
ATOM 5705 N N . LYS A 1 737 ? -15.818 -3.214 -5.459 1.00 87.19 737 LYS A N 1
ATOM 5706 C CA . LYS A 1 737 ? -14.727 -2.368 -5.953 1.00 87.19 737 LYS A CA 1
ATOM 5707 C C . LYS A 1 737 ? -15.046 -0.883 -5.802 1.00 87.19 737 LYS A C 1
ATOM 5709 O O . LYS A 1 737 ? -14.270 -0.163 -5.183 1.00 87.19 737 LYS A O 1
ATOM 5714 N N . ARG A 1 738 ? -16.183 -0.433 -6.344 1.00 89.81 738 ARG A N 1
ATOM 5715 C CA . ARG A 1 738 ? -16.580 0.987 -6.336 1.00 89.81 738 ARG A CA 1
ATOM 5716 C C . ARG A 1 738 ? -16.661 1.562 -4.925 1.00 89.81 738 ARG A C 1
ATOM 5718 O O . ARG A 1 738 ? -16.252 2.696 -4.705 1.00 89.81 738 ARG A O 1
ATOM 5725 N N . GLN A 1 739 ? -17.175 0.788 -3.973 1.00 92.81 739 GLN A N 1
ATOM 5726 C CA . GLN A 1 739 ? -17.287 1.220 -2.583 1.00 92.81 739 GLN A CA 1
ATOM 5727 C C . GLN A 1 739 ? -15.926 1.291 -1.889 1.00 92.81 739 GLN A C 1
ATOM 5729 O O . GLN A 1 739 ? -15.673 2.248 -1.166 1.00 92.81 739 GLN A O 1
ATOM 5734 N N . LEU A 1 740 ? -15.015 0.351 -2.164 1.00 91.69 740 LEU A N 1
ATOM 5735 C CA . LEU A 1 740 ? -13.654 0.416 -1.629 1.00 91.69 740 LEU A CA 1
ATOM 5736 C C . LEU A 1 740 ? -12.872 1.611 -2.199 1.00 91.69 740 LEU A C 1
ATOM 5738 O O . LEU A 1 740 ? -12.187 2.313 -1.461 1.00 91.69 740 LEU A O 1
ATOM 5742 N N . GLU A 1 741 ? -13.015 1.879 -3.499 1.00 90.44 741 GLU A N 1
ATOM 5743 C CA . GLU A 1 741 ? -12.458 3.075 -4.143 1.00 90.44 741 GLU A CA 1
ATOM 5744 C C . GLU A 1 741 ? -12.985 4.364 -3.482 1.00 90.44 741 GLU A C 1
ATOM 5746 O O . GLU A 1 741 ? -12.211 5.265 -3.153 1.00 90.44 741 GLU A O 1
ATOM 5751 N N . ASN A 1 742 ? -14.294 4.426 -3.217 1.00 92.88 742 ASN A N 1
ATOM 5752 C CA . ASN A 1 742 ? -14.946 5.564 -2.567 1.00 92.88 742 ASN A CA 1
ATOM 5753 C C . ASN A 1 742 ? -14.532 5.731 -1.093 1.00 92.88 742 ASN A C 1
ATOM 5755 O O . ASN A 1 742 ? -14.390 6.860 -0.624 1.00 92.88 742 ASN A O 1
ATOM 5759 N N . ALA A 1 743 ? -14.306 4.627 -0.373 1.00 92.94 743 ALA A N 1
ATOM 5760 C CA . ALA A 1 743 ? -13.819 4.635 1.005 1.00 92.94 743 ALA A CA 1
ATOM 5761 C C . ALA A 1 743 ? -12.433 5.280 1.097 1.00 92.94 743 ALA A C 1
ATOM 5763 O O . ALA A 1 743 ? -12.278 6.289 1.780 1.00 92.94 743 ALA A O 1
ATOM 5764 N N . ILE A 1 744 ? -11.462 4.775 0.329 1.00 91.44 744 ILE A N 1
ATOM 5765 C CA . ILE A 1 744 ? -10.090 5.306 0.319 1.00 91.44 744 ILE A CA 1
ATOM 5766 C C . ILE A 1 744 ? -10.056 6.773 -0.119 1.00 91.44 744 ILE A C 1
ATOM 5768 O O . ILE A 1 744 ? -9.320 7.576 0.458 1.00 91.44 744 ILE A O 1
ATOM 5772 N N . ARG A 1 745 ? -10.889 7.155 -1.097 1.00 90.50 745 ARG A N 1
ATOM 5773 C CA . ARG A 1 745 ? -11.043 8.558 -1.494 1.00 90.50 745 ARG A CA 1
ATOM 5774 C C . ARG A 1 745 ? -11.451 9.433 -0.307 1.00 90.50 745 ARG A C 1
ATOM 5776 O O . ARG A 1 745 ? -10.801 10.447 -0.052 1.00 90.50 745 ARG A O 1
ATOM 5783 N N . TYR A 1 746 ? -12.517 9.074 0.408 1.00 94.19 746 TYR A N 1
ATOM 5784 C CA . TYR A 1 746 ? -13.012 9.908 1.503 1.00 94.19 746 TYR A CA 1
ATOM 5785 C C . TYR A 1 746 ? -12.154 9.835 2.762 1.00 94.19 746 TYR A C 1
ATOM 5787 O O . TYR A 1 746 ? -12.053 10.841 3.454 1.00 94.19 746 TYR A O 1
ATOM 5795 N N . GLU A 1 747 ? -11.457 8.729 3.018 1.00 93.00 747 GLU A N 1
ATOM 5796 C CA . GLU A 1 747 ? -10.406 8.669 4.039 1.00 93.00 747 GLU A CA 1
ATOM 5797 C C . GLU A 1 747 ? -9.293 9.682 3.743 1.00 93.00 747 GLU A C 1
ATOM 5799 O O . GLU A 1 747 ? -8.932 10.487 4.605 1.00 93.00 747 GLU A O 1
ATOM 5804 N N . ARG A 1 748 ? -8.809 9.731 2.496 1.00 91.69 748 ARG A N 1
ATOM 5805 C CA . ARG A 1 748 ? -7.819 10.725 2.062 1.00 91.69 748 ARG A CA 1
ATOM 5806 C C . ARG A 1 748 ? -8.339 12.160 2.193 1.00 91.69 748 ARG A C 1
ATOM 5808 O O . ARG A 1 748 ? -7.640 13.021 2.731 1.00 91.69 748 ARG A O 1
ATOM 5815 N N . GLU A 1 749 ? -9.556 12.435 1.717 1.00 91.25 749 GLU A N 1
ATOM 5816 C CA . GLU A 1 749 ? -10.182 13.762 1.837 1.00 91.25 749 GLU A CA 1
ATOM 5817 C C . GLU A 1 749 ? -10.396 14.167 3.308 1.00 91.25 749 GLU A C 1
ATOM 5819 O O . GLU A 1 749 ? -10.209 15.336 3.653 1.00 91.25 749 GLU A O 1
ATOM 5824 N N . SER A 1 750 ? -10.722 13.218 4.192 1.00 93.56 750 SER A N 1
ATOM 5825 C CA . SER A 1 750 ? -10.776 13.441 5.639 1.00 93.56 750 SER A CA 1
ATOM 5826 C C . SER A 1 750 ? -9.419 13.860 6.196 1.00 93.56 750 SER A C 1
ATOM 5828 O O . SER A 1 750 ? -9.377 14.782 7.003 1.00 93.56 750 SER A O 1
ATOM 5830 N N . GLY A 1 751 ? -8.308 13.287 5.723 1.00 92.25 751 GLY A N 1
ATOM 5831 C CA . GLY A 1 751 ? -6.958 13.745 6.079 1.00 92.25 751 GLY A CA 1
ATOM 5832 C C . GLY A 1 751 ? -6.726 15.232 5.780 1.00 92.25 751 GLY A C 1
ATOM 5833 O O . GLY A 1 751 ? -6.233 15.970 6.635 1.00 92.25 751 GLY A O 1
ATOM 5834 N N . LEU A 1 752 ? -7.157 15.719 4.609 1.00 90.38 752 LEU A N 1
ATOM 5835 C CA . LEU A 1 752 ? -7.086 17.152 4.273 1.00 90.38 752 LEU A CA 1
ATOM 5836 C C . LEU A 1 752 ? -7.921 18.003 5.242 1.00 90.38 752 LEU A C 1
ATOM 5838 O O . LEU A 1 752 ? -7.45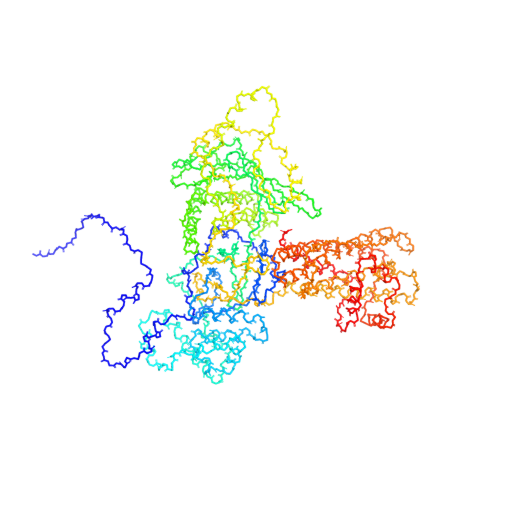9 19.039 5.728 1.00 90.38 752 LEU A O 1
ATOM 5842 N N . SER A 1 753 ? -9.139 17.560 5.553 1.00 93.69 753 SER A N 1
ATOM 5843 C CA . SER A 1 753 ? -10.027 18.267 6.480 1.00 93.69 753 SER A CA 1
ATOM 5844 C C . SER A 1 753 ? -9.518 18.236 7.926 1.00 93.69 753 SER A C 1
ATOM 5846 O O . SER A 1 753 ? -9.680 19.222 8.643 1.00 93.69 753 SER A O 1
ATOM 5848 N N . MET A 1 754 ? -8.824 17.175 8.352 1.00 94.88 754 MET A N 1
ATOM 5849 C CA . MET A 1 754 ? -8.154 17.099 9.658 1.00 94.88 754 MET A CA 1
ATOM 5850 C C . MET A 1 754 ? -7.059 18.161 9.798 1.00 94.88 754 MET A C 1
ATOM 5852 O O . MET A 1 754 ? -6.994 18.829 10.832 1.00 94.88 754 MET A O 1
ATOM 5856 N N . LEU A 1 755 ? -6.248 18.391 8.756 1.00 94.00 755 LEU A N 1
ATOM 5857 C CA . LEU A 1 755 ? -5.264 19.483 8.754 1.00 94.00 755 LEU A CA 1
ATOM 5858 C C . LEU A 1 755 ? -5.938 20.855 8.876 1.00 94.00 755 LEU A C 1
ATOM 5860 O O . LEU A 1 755 ? -5.468 21.711 9.632 1.00 94.00 755 LEU A O 1
ATOM 5864 N N . ALA A 1 756 ? -7.049 21.059 8.161 1.00 93.62 756 ALA A N 1
ATOM 5865 C CA . ALA A 1 756 ? -7.818 22.297 8.239 1.00 93.62 756 ALA A CA 1
ATOM 5866 C C . ALA A 1 756 ? -8.373 22.524 9.654 1.00 93.62 756 ALA A C 1
ATOM 5868 O O . ALA A 1 756 ? -8.205 23.611 10.207 1.00 93.62 756 ALA A O 1
ATOM 5869 N N . VAL A 1 757 ? -8.969 21.502 10.274 1.00 95.06 757 VAL A N 1
ATOM 5870 C CA . VAL A 1 757 ? -9.461 21.559 11.659 1.00 95.06 757 VAL A CA 1
ATOM 5871 C C . VAL A 1 757 ? -8.327 21.867 12.636 1.00 95.06 757 VAL A C 1
ATOM 5873 O O . VAL A 1 757 ? -8.464 22.788 13.438 1.00 95.06 757 VAL A O 1
ATOM 5876 N N . ALA A 1 758 ? -7.195 21.162 12.549 1.00 95.69 758 ALA A N 1
ATOM 5877 C CA . ALA A 1 758 ? -6.049 21.376 13.434 1.00 95.69 758 ALA A CA 1
ATOM 5878 C C . ALA A 1 758 ? -5.543 22.828 13.380 1.00 95.69 758 ALA A C 1
ATOM 5880 O O . ALA A 1 758 ? -5.333 23.460 14.417 1.00 95.69 758 ALA A O 1
ATOM 5881 N N . ALA A 1 759 ? -5.421 23.398 12.176 1.00 95.38 759 ALA A N 1
ATOM 5882 C CA . ALA A 1 759 ? -5.028 24.795 12.001 1.00 95.38 759 ALA A CA 1
ATOM 5883 C C . ALA A 1 759 ? -6.050 25.777 12.606 1.00 95.38 759 ALA A C 1
ATOM 5885 O O . ALA A 1 759 ? -5.666 26.774 13.223 1.00 95.38 759 ALA A O 1
ATOM 5886 N N . ARG A 1 760 ? -7.355 25.505 12.457 1.00 95.19 760 ARG A N 1
ATOM 5887 C CA . ARG A 1 760 ? -8.430 26.357 12.997 1.00 95.19 760 ARG A CA 1
ATOM 5888 C C . ARG A 1 760 ? -8.539 26.274 14.521 1.00 95.19 760 ARG A C 1
ATOM 5890 O O . ARG A 1 760 ? -8.770 27.304 15.152 1.00 95.19 760 ARG A O 1
ATOM 5897 N N . LEU A 1 761 ? -8.319 25.097 15.108 1.00 93.56 761 LEU A N 1
ATOM 5898 C CA . LEU A 1 761 ? -8.255 24.898 16.560 1.00 93.56 761 LEU A CA 1
ATOM 5899 C C . LEU A 1 761 ? -7.141 25.741 17.189 1.00 93.56 761 LEU A C 1
ATOM 5901 O O . LEU A 1 761 ? -7.372 26.461 18.158 1.00 93.56 761 LEU A O 1
ATOM 5905 N N . GLU A 1 762 ? -5.944 25.715 16.608 1.00 94.44 762 GLU A N 1
ATOM 5906 C CA . GLU A 1 762 ? -4.819 26.509 17.107 1.00 94.44 762 GLU A CA 1
ATOM 5907 C C . GLU A 1 762 ? -5.012 28.011 16.921 1.00 94.44 762 GLU A C 1
ATOM 5909 O O . GLU A 1 762 ? -4.616 28.789 17.788 1.00 94.44 762 GLU A O 1
ATOM 5914 N N . ALA A 1 763 ? -5.611 28.434 15.805 1.00 93.25 763 ALA A N 1
ATOM 5915 C CA . ALA A 1 763 ? -5.932 29.840 15.583 1.00 93.25 763 ALA A CA 1
ATOM 5916 C C . ALA A 1 763 ? -6.904 30.360 16.655 1.00 93.25 763 ALA A C 1
ATOM 5918 O O . ALA A 1 763 ? -6.671 31.423 17.233 1.00 93.25 763 ALA A O 1
ATOM 5919 N N . LEU A 1 764 ? -7.947 29.583 16.970 1.00 91.94 764 LEU A N 1
ATOM 5920 C CA . LEU A 1 764 ? -8.892 29.904 18.039 1.00 91.94 764 LEU A CA 1
ATOM 5921 C C . LEU A 1 764 ? -8.210 29.925 19.416 1.00 91.94 764 LEU A C 1
ATOM 5923 O O . LEU A 1 764 ? -8.445 30.845 20.197 1.00 91.94 764 LEU A O 1
ATOM 5927 N N . LEU A 1 765 ? -7.333 28.957 19.697 1.00 92.81 765 LEU A N 1
ATOM 5928 C CA . LEU A 1 765 ? -6.578 28.893 20.950 1.00 92.81 765 LEU A CA 1
ATOM 5929 C C . LEU A 1 765 ? -5.680 30.122 21.152 1.00 92.81 765 LEU A C 1
ATOM 5931 O O . LEU A 1 765 ? -5.718 30.736 22.217 1.00 92.81 765 LEU A O 1
ATOM 5935 N N . ARG A 1 766 ? -4.899 30.512 20.135 1.00 93.75 766 ARG A N 1
ATOM 5936 C CA . ARG A 1 766 ? -4.034 31.706 20.203 1.00 93.75 766 ARG A CA 1
ATOM 5937 C C . ARG A 1 766 ? -4.847 32.968 20.464 1.00 93.75 766 ARG A C 1
ATOM 5939 O O . ARG A 1 766 ? -4.424 33.827 21.237 1.00 93.75 766 ARG A O 1
ATOM 5946 N N . LEU A 1 767 ? -6.017 33.075 19.839 1.00 92.94 767 LEU A N 1
ATOM 5947 C CA . LEU A 1 767 ? -6.904 34.211 20.041 1.00 92.94 767 LEU A CA 1
ATOM 5948 C C . LEU A 1 767 ? -7.466 34.238 21.466 1.00 92.94 767 LEU A C 1
ATOM 5950 O O . LEU A 1 767 ? -7.395 35.273 22.118 1.00 92.94 767 LEU A O 1
ATOM 5954 N N . ALA A 1 768 ? -7.936 33.099 21.982 1.00 89.50 768 ALA A N 1
ATOM 5955 C CA . ALA A 1 768 ? -8.432 32.987 23.352 1.00 89.50 768 ALA A CA 1
ATOM 5956 C C . ALA A 1 768 ? -7.373 33.377 24.398 1.00 89.50 768 ALA A C 1
ATOM 5958 O O . ALA A 1 768 ? -7.681 34.089 25.352 1.00 89.50 768 ALA A O 1
ATOM 5959 N N . GLN A 1 769 ? -6.117 32.974 24.185 1.00 91.62 769 GLN A N 1
ATOM 5960 C CA . GLN A 1 769 ? -4.983 33.374 25.024 1.00 91.62 769 GLN A CA 1
ATOM 5961 C C . GLN A 1 769 ? -4.703 34.879 24.942 1.00 91.62 769 GLN A C 1
ATOM 5963 O O . GLN A 1 769 ? -4.505 35.524 25.968 1.00 91.62 769 GLN A O 1
ATOM 5968 N N . THR A 1 770 ? -4.719 35.444 23.733 1.00 92.62 770 THR A N 1
ATOM 5969 C CA . THR A 1 770 ? -4.479 36.880 23.499 1.00 92.62 770 THR A CA 1
ATOM 5970 C C . THR A 1 770 ? -5.569 37.745 24.135 1.00 92.62 770 THR A C 1
ATOM 5972 O O . THR A 1 770 ? -5.291 38.825 24.646 1.00 92.62 770 THR A O 1
ATOM 5975 N N . GLU A 1 771 ? -6.807 37.258 24.141 1.00 90.62 771 GLU A N 1
ATOM 5976 C CA . GLU A 1 771 ? -7.960 37.928 24.748 1.00 90.62 771 GLU A CA 1
ATOM 5977 C C . GLU A 1 771 ? -8.101 37.650 26.258 1.00 90.62 771 GLU A C 1
ATOM 5979 O O . GLU A 1 771 ? -9.061 38.108 26.875 1.00 90.62 771 GLU A O 1
ATOM 5984 N N . GLY A 1 772 ? -7.159 36.918 26.870 1.00 88.44 772 GLY A N 1
ATOM 5985 C CA . GLY A 1 772 ? -7.133 36.664 28.313 1.00 88.44 772 GLY A CA 1
ATOM 5986 C C . GLY A 1 772 ? -8.257 35.756 28.819 1.00 88.44 772 GLY A C 1
ATOM 5987 O O . GLY A 1 772 ? -8.654 35.864 29.980 1.00 88.44 772 GLY A O 1
ATOM 5988 N N . LEU A 1 773 ? -8.797 34.877 27.968 1.00 86.38 773 LEU A N 1
ATOM 5989 C CA . LEU A 1 773 ? -9.850 33.947 28.372 1.00 86.38 773 LEU A CA 1
ATOM 5990 C C . LEU A 1 773 ? -9.300 32.881 29.339 1.00 86.38 773 LEU A C 1
ATOM 5992 O O . LEU A 1 773 ? -8.178 32.398 29.144 1.00 86.38 773 LEU A O 1
ATOM 5996 N N . PRO A 1 774 ? -10.073 32.493 30.372 1.00 84.00 774 PRO A N 1
ATOM 5997 C CA . PRO A 1 774 ? -9.630 31.514 31.356 1.00 84.00 774 PRO A CA 1
ATOM 5998 C C . PRO A 1 774 ? -9.515 30.114 30.746 1.00 84.00 774 PRO A C 1
ATOM 6000 O O . PRO A 1 774 ? -10.367 29.680 29.967 1.00 84.00 774 PRO A O 1
ATOM 6003 N N . ASP A 1 775 ? -8.478 29.384 31.154 1.00 85.62 775 ASP A N 1
ATOM 6004 C CA . ASP A 1 775 ? -8.310 27.978 30.797 1.00 85.62 775 ASP A CA 1
ATOM 6005 C C . ASP A 1 775 ? -9.223 27.094 31.658 1.00 85.62 775 ASP A C 1
ATOM 6007 O O . ASP A 1 775 ? -9.193 27.141 32.890 1.00 85.62 775 ASP A O 1
ATOM 6011 N N . THR A 1 776 ? -10.062 26.293 31.003 1.00 83.19 776 THR A N 1
ATOM 6012 C CA . THR A 1 776 ? -11.019 25.413 31.684 1.00 83.19 776 THR A CA 1
ATOM 6013 C C . THR A 1 776 ? -10.324 24.122 32.099 1.00 83.19 776 THR A C 1
ATOM 6015 O O . THR A 1 776 ? -9.709 23.462 31.266 1.00 83.19 776 THR A O 1
ATOM 6018 N N . GLN A 1 777 ? -10.462 23.738 33.369 1.00 86.06 777 GLN A N 1
ATOM 6019 C CA . GLN A 1 777 ? -9.968 22.452 33.860 1.00 86.06 777 GLN A CA 1
ATOM 6020 C C . GLN A 1 777 ? -11.001 21.350 33.593 1.00 86.06 777 GLN A C 1
ATOM 6022 O O . GLN A 1 777 ? -12.142 21.416 34.051 1.00 86.06 777 GLN A O 1
ATOM 6027 N N . LEU A 1 778 ? -10.589 20.345 32.830 1.00 83.19 778 LEU A N 1
ATOM 6028 C CA . LEU A 1 778 ? -11.320 19.128 32.519 1.00 83.19 778 LEU A CA 1
ATOM 6029 C C . LEU A 1 778 ? -10.957 18.062 33.551 1.00 83.19 778 LEU A C 1
ATOM 6031 O O . LEU A 1 778 ? -9.778 17.768 33.751 1.00 83.19 778 LEU A O 1
ATOM 6035 N N . THR A 1 779 ? -11.962 17.469 34.195 1.00 83.12 779 THR A N 1
ATOM 6036 C CA . THR A 1 779 ? -11.749 16.386 35.162 1.00 83.12 779 THR A CA 1
ATOM 6037 C C . THR A 1 779 ? -12.668 15.195 34.875 1.00 83.12 779 THR A C 1
ATOM 6039 O O . THR A 1 779 ? -13.756 15.380 34.315 1.00 83.12 779 THR A O 1
ATOM 6042 N N . PRO A 1 780 ? -12.273 13.965 35.248 1.00 81.56 780 PRO A N 1
ATOM 6043 C CA . PRO A 1 780 ? -13.131 12.788 35.111 1.00 81.56 780 PRO A CA 1
ATOM 6044 C C . PRO A 1 780 ? -14.487 12.937 35.817 1.00 81.56 780 PRO A C 1
ATOM 6046 O O . PRO A 1 780 ? -15.512 12.500 35.294 1.00 81.56 780 PRO A O 1
ATOM 6049 N N . GLU A 1 781 ? -14.526 13.614 36.966 1.00 82.38 781 GLU A N 1
ATOM 6050 C CA . GLU A 1 781 ? -15.749 13.848 37.746 1.00 82.38 781 GLU A CA 1
ATOM 6051 C C . GLU A 1 781 ? -16.747 14.720 36.977 1.00 82.38 781 GLU A C 1
ATOM 6053 O O . GLU A 1 781 ? -17.956 14.482 37.016 1.00 82.38 781 GLU A O 1
ATOM 6058 N N . LEU A 1 782 ? -16.245 15.711 36.235 1.00 80.75 782 LEU A N 1
ATOM 6059 C CA . LEU A 1 782 ? -17.048 16.568 35.367 1.00 80.75 782 LEU A CA 1
ATOM 6060 C C . LEU A 1 782 ? -17.766 15.732 34.298 1.00 80.75 782 LEU A C 1
ATOM 6062 O O . LEU A 1 782 ? -18.971 15.886 34.088 1.00 80.75 782 LEU A O 1
ATOM 6066 N N . ILE A 1 783 ? -17.031 14.820 33.656 1.00 82.88 783 ILE A N 1
ATOM 6067 C CA . ILE A 1 783 ? -17.550 13.924 32.616 1.00 82.88 783 ILE A CA 1
ATOM 6068 C C . ILE A 1 783 ? -18.584 12.961 33.206 1.00 82.88 783 ILE A C 1
ATOM 6070 O O . ILE A 1 783 ? -19.651 12.776 32.617 1.00 82.88 783 ILE A O 1
ATOM 6074 N N . GLU A 1 784 ? -18.325 12.402 34.389 1.00 86.38 784 GLU A N 1
ATOM 6075 C CA . GLU A 1 784 ? -19.279 11.510 35.054 1.00 86.38 784 GLU A CA 1
ATOM 6076 C C . GLU A 1 784 ? -20.564 12.242 35.460 1.00 86.38 784 GLU A C 1
ATOM 6078 O O . GLU A 1 784 ? -21.662 11.715 35.281 1.00 86.38 784 GLU A O 1
ATOM 6083 N N . SER A 1 785 ? -20.464 13.499 35.903 1.00 83.75 785 SER A N 1
ATOM 6084 C CA . SER A 1 785 ? -21.646 14.318 36.202 1.00 83.75 785 SER A CA 1
ATOM 6085 C C . SER A 1 785 ? -22.542 14.526 34.973 1.00 83.75 785 SER A C 1
ATOM 6087 O O . SER A 1 785 ? -23.772 14.528 35.084 1.00 83.75 785 SER A O 1
ATOM 6089 N N . TYR A 1 786 ? -21.938 14.653 33.787 1.00 84.44 786 TYR A N 1
ATOM 6090 C CA . TYR A 1 786 ? -22.663 14.761 32.525 1.00 84.44 786 TYR A CA 1
ATOM 6091 C C . TYR A 1 786 ? -23.279 13.417 32.112 1.00 84.44 786 TYR A C 1
ATOM 6093 O O . TYR A 1 786 ? -24.462 13.373 31.769 1.00 84.44 786 TYR A O 1
ATOM 6101 N N . ARG A 1 787 ? -22.539 12.304 32.235 1.00 87.94 787 ARG A N 1
ATOM 6102 C CA . ARG A 1 787 ? -23.066 10.945 32.003 1.00 87.94 787 ARG A CA 1
ATOM 6103 C C . ARG A 1 787 ? -24.281 10.647 32.877 1.00 87.94 787 ARG A C 1
ATOM 6105 O O . ARG A 1 787 ? -25.281 10.146 32.373 1.00 87.94 787 ARG A O 1
ATOM 6112 N N . GLN A 1 788 ? -24.236 10.987 34.163 1.00 88.19 788 GLN A N 1
ATOM 6113 C CA . GLN A 1 788 ? -25.372 10.808 35.072 1.00 88.19 788 GLN A CA 1
ATOM 6114 C C . GLN A 1 788 ? -26.606 11.592 34.614 1.00 88.19 788 GLN A C 1
ATOM 6116 O O . GLN A 1 788 ? -27.705 11.039 34.612 1.00 88.19 788 GLN A O 1
ATOM 6121 N N . SER A 1 789 ? -26.428 12.836 34.159 1.00 84.75 789 SER A N 1
ATOM 6122 C CA . SER A 1 789 ? -27.525 13.618 33.577 1.00 84.75 789 SER A CA 1
ATOM 6123 C C . SER A 1 789 ? -28.104 12.932 32.341 1.00 84.75 789 SER A C 1
ATOM 6125 O O . SER A 1 789 ? -29.318 12.783 32.239 1.00 84.75 789 SER A O 1
ATOM 6127 N N . LEU A 1 790 ? -27.251 12.453 31.433 1.00 86.25 790 LEU A N 1
ATOM 6128 C CA . LEU A 1 790 ? -27.685 11.744 30.228 1.00 86.25 790 LEU A CA 1
ATOM 6129 C C . LEU A 1 790 ? -28.444 10.449 30.539 1.00 86.25 790 LEU A C 1
ATOM 6131 O O . LEU A 1 790 ? -29.422 10.150 29.854 1.00 86.25 790 LEU A O 1
ATOM 6135 N N . ARG A 1 791 ? -28.042 9.701 31.579 1.00 89.06 791 ARG A N 1
ATOM 6136 C CA . ARG A 1 791 ? -28.764 8.500 32.043 1.00 89.06 791 ARG A CA 1
ATOM 6137 C C . ARG A 1 791 ? -30.164 8.837 32.567 1.00 89.06 791 ARG A C 1
ATOM 6139 O O . ARG A 1 791 ? -31.073 8.034 32.396 1.00 89.06 791 ARG A O 1
ATOM 6146 N N . GLN A 1 792 ? -30.335 9.996 33.204 1.00 88.50 792 GLN A N 1
ATOM 6147 C CA . GLN A 1 792 ? -31.601 10.396 33.828 1.00 88.50 792 GLN A CA 1
ATOM 6148 C C . GLN A 1 792 ? -32.576 11.053 32.849 1.00 88.50 792 GLN A C 1
ATOM 6150 O O . GLN A 1 792 ? -33.760 10.729 32.856 1.00 88.50 792 GLN A O 1
ATOM 6155 N N . THR A 1 793 ? -32.097 11.995 32.034 1.00 84.88 793 THR A N 1
ATOM 6156 C CA . THR A 1 793 ? -32.961 12.879 31.234 1.00 84.88 793 THR A CA 1
ATOM 6157 C C . THR A 1 793 ? -32.800 12.705 29.728 1.00 84.88 793 THR A C 1
ATOM 6159 O O . THR A 1 793 ? -33.584 13.272 28.974 1.00 84.88 793 THR A O 1
ATOM 6162 N N . GLY A 1 794 ? -31.801 11.945 29.269 1.00 84.44 794 GLY A N 1
ATOM 6163 C CA . GLY A 1 794 ? -31.437 11.888 27.852 1.00 84.44 794 GLY A CA 1
ATOM 6164 C C . GLY A 1 794 ? -30.870 13.214 27.328 1.00 84.44 794 GLY A C 1
ATOM 6165 O O . GLY A 1 794 ? -30.459 14.074 28.110 1.00 84.44 794 GLY A O 1
ATOM 6166 N N . PHE A 1 795 ? -30.830 13.358 25.998 1.00 83.50 795 PHE A N 1
ATOM 6167 C CA . PHE A 1 795 ? -30.426 14.603 25.336 1.00 83.50 795 PHE A CA 1
ATOM 6168 C C . PHE A 1 795 ? -31.488 15.696 25.492 1.00 83.50 795 PHE A C 1
ATOM 6170 O O . PHE A 1 795 ? -32.688 15.429 25.411 1.00 83.50 795 PHE A O 1
ATOM 6177 N N . SER A 1 796 ? -31.042 16.936 25.692 1.00 79.62 796 SER A N 1
ATOM 6178 C CA . SER A 1 796 ? -31.913 18.109 25.741 1.00 79.62 796 SER A CA 1
ATOM 6179 C C . SER A 1 796 ? -32.509 18.429 24.358 1.00 79.62 796 SER A C 1
ATOM 6181 O O . SER A 1 796 ? -31.966 18.009 23.331 1.00 79.62 796 SER A O 1
ATOM 6183 N N . PRO A 1 797 ? -33.611 19.198 24.279 1.00 81.00 797 PRO A N 1
ATOM 6184 C CA . PRO A 1 797 ? -34.175 19.631 22.999 1.00 81.00 797 PRO A CA 1
ATOM 6185 C C . PRO A 1 797 ? -33.158 20.346 22.098 1.00 81.00 797 PRO A C 1
ATOM 6187 O O . PRO A 1 797 ? -33.114 20.097 20.896 1.00 81.00 797 PRO A O 1
ATOM 6190 N N . GLU A 1 798 ? -32.290 21.178 22.677 1.00 74.19 798 GLU A N 1
ATOM 6191 C CA . GLU A 1 798 ? -31.223 21.880 21.956 1.00 74.19 798 GLU A CA 1
ATOM 6192 C C . GLU A 1 798 ? -30.168 20.913 21.404 1.00 74.19 798 GLU A C 1
ATOM 6194 O O . GLU A 1 798 ? -29.671 21.112 20.297 1.00 74.19 798 GLU A O 1
ATOM 6199 N N . GLU A 1 799 ? -29.847 19.843 22.139 1.00 76.06 799 GLU A N 1
ATOM 6200 C CA . GLU A 1 799 ? -28.953 18.780 21.662 1.00 76.06 799 GLU A CA 1
ATOM 6201 C C . GLU A 1 799 ? -29.544 18.058 20.449 1.00 76.06 799 GLU A C 1
ATOM 6203 O O . GLU A 1 799 ? -28.834 17.801 19.473 1.00 76.06 799 GLU A O 1
ATOM 6208 N N . PHE A 1 800 ? -30.850 17.789 20.468 1.00 80.19 800 PHE A N 1
ATOM 6209 C CA . PHE A 1 800 ? -31.545 17.193 19.328 1.00 80.19 800 PHE A CA 1
ATOM 6210 C C . PHE A 1 800 ? -31.597 18.118 18.110 1.00 80.19 800 PHE A C 1
ATOM 6212 O O . PHE A 1 800 ? -31.454 17.630 16.988 1.00 80.19 800 PHE A O 1
ATOM 6219 N N . GLU A 1 801 ? -31.788 19.427 18.296 1.00 79.31 801 GLU A N 1
ATOM 6220 C CA . GLU A 1 801 ? -31.737 20.391 17.186 1.00 79.31 801 GLU A CA 1
ATOM 6221 C C . GLU A 1 801 ? -30.360 20.410 16.521 1.00 79.31 801 GLU A C 1
ATOM 6223 O O . GLU A 1 801 ? -30.266 20.420 15.294 1.00 79.31 801 GLU A O 1
ATOM 6228 N N . VAL A 1 802 ? -29.280 20.331 17.303 1.00 77.38 802 VAL A N 1
ATOM 6229 C CA . VAL A 1 802 ? -27.931 20.265 16.730 1.00 77.38 802 VAL A CA 1
ATOM 6230 C C . VAL A 1 802 ? -27.691 18.949 15.995 1.00 77.38 802 VAL A C 1
ATOM 6232 O O . VAL A 1 802 ? -27.162 18.962 14.884 1.00 77.38 802 VAL A O 1
ATOM 6235 N N . CYS A 1 803 ? -28.136 17.818 16.544 1.00 81.12 803 CYS A N 1
ATOM 6236 C CA . CYS A 1 803 ? -28.054 16.537 15.837 1.00 81.12 803 CYS A CA 1
ATOM 6237 C C . CYS A 1 803 ? -28.810 16.580 14.497 1.00 81.12 803 CYS A C 1
ATOM 6239 O O . CYS A 1 803 ? -28.303 16.098 13.481 1.00 81.12 803 CYS A O 1
ATOM 6241 N N . ARG A 1 804 ? -29.987 17.221 14.466 1.00 82.56 804 ARG A N 1
ATOM 6242 C CA . ARG A 1 804 ? -30.758 17.446 13.234 1.00 82.56 804 ARG A CA 1
ATOM 6243 C C . ARG A 1 804 ? -30.024 18.360 12.253 1.00 82.56 804 ARG A C 1
ATOM 6245 O O . ARG A 1 804 ? -29.930 18.017 11.078 1.00 82.56 804 ARG A O 1
ATOM 6252 N N . ALA A 1 805 ? -29.442 19.464 12.721 1.00 82.88 805 ALA A N 1
ATOM 6253 C CA . ALA A 1 805 ? -28.659 20.378 11.885 1.00 82.88 805 ALA A CA 1
ATOM 6254 C C . ALA A 1 805 ? -27.428 19.696 11.260 1.00 82.88 805 ALA A C 1
ATOM 6256 O O . ALA A 1 805 ? -27.048 20.018 10.135 1.00 82.88 805 ALA A O 1
ATOM 6257 N N . LEU A 1 806 ? -26.842 18.711 11.946 1.00 80.81 806 LEU A N 1
ATOM 6258 C CA . LEU A 1 806 ? -25.720 17.896 11.468 1.00 80.81 806 LEU A CA 1
ATOM 6259 C C . LEU A 1 806 ? -26.135 16.740 10.537 1.00 80.81 806 LEU A C 1
ATOM 6261 O O . LEU A 1 806 ? -25.281 15.958 10.108 1.00 80.81 806 LEU A O 1
ATOM 6265 N N . ASN A 1 807 ? -27.422 16.637 10.188 1.00 85.44 807 ASN A N 1
ATOM 6266 C CA . ASN A 1 807 ? -27.990 15.546 9.394 1.00 85.44 807 ASN A CA 1
ATOM 6267 C C . ASN A 1 807 ? -27.710 14.160 10.005 1.00 85.44 807 ASN A C 1
ATOM 6269 O O . ASN A 1 807 ? -27.373 13.223 9.270 1.00 85.44 807 ASN A O 1
ATOM 6273 N N . LEU A 1 808 ? -27.775 14.031 11.334 1.00 83.75 808 LEU A N 1
ATOM 6274 C CA . LEU A 1 808 ? -27.646 12.740 12.014 1.00 83.75 808 LEU A CA 1
ATOM 6275 C C . LEU A 1 808 ? -28.978 11.989 11.988 1.00 83.75 808 LEU A C 1
ATOM 6277 O O . LEU A 1 808 ? -30.045 12.566 12.206 1.00 83.75 808 LEU A O 1
ATOM 6281 N N . THR A 1 809 ? -28.908 10.695 11.705 1.00 83.19 809 THR A N 1
ATOM 6282 C CA . THR A 1 809 ? -30.039 9.769 11.794 1.00 83.19 809 THR A CA 1
ATOM 6283 C C . THR A 1 809 ? -30.350 9.433 13.253 1.00 83.19 809 THR A C 1
ATOM 6285 O O . THR A 1 809 ? -29.509 9.603 14.132 1.00 83.19 809 THR A O 1
ATOM 6288 N N . ALA A 1 810 ? -31.557 8.932 13.528 1.00 84.44 810 ALA A N 1
ATOM 6289 C CA . ALA A 1 810 ? -31.925 8.490 14.876 1.00 84.44 810 ALA A CA 1
ATOM 6290 C C . ALA A 1 810 ? -30.985 7.391 15.409 1.00 84.44 810 ALA A C 1
ATOM 6292 O O . ALA A 1 810 ? -30.647 7.392 16.588 1.00 84.44 810 ALA A O 1
ATOM 6293 N N . GLU A 1 811 ? -30.527 6.499 14.527 1.00 81.50 811 GLU A N 1
ATOM 6294 C CA . GLU A 1 811 ? -29.565 5.440 14.845 1.00 81.50 811 GLU A CA 1
ATOM 6295 C C . GLU A 1 811 ? -28.202 6.024 15.239 1.00 81.50 811 GLU A C 1
ATOM 6297 O O . GLU A 1 811 ? -27.701 5.704 16.311 1.00 81.50 811 GLU A O 1
ATOM 6302 N N . GLU A 1 812 ? -27.650 6.958 14.453 1.00 80.12 812 GLU A N 1
ATOM 6303 C CA . GLU A 1 812 ? -26.389 7.647 14.788 1.00 80.12 812 GLU A CA 1
ATOM 6304 C C . GLU A 1 812 ? -26.488 8.432 16.111 1.00 80.12 812 GLU A C 1
ATOM 6306 O O . GLU A 1 812 ? -25.523 8.508 16.869 1.00 80.12 812 GLU A O 1
ATOM 6311 N N . ILE A 1 813 ? -27.655 9.006 16.425 1.00 83.62 813 ILE A N 1
ATOM 6312 C CA . ILE A 1 813 ? -27.881 9.719 17.693 1.00 83.62 813 ILE A CA 1
ATOM 6313 C C . ILE A 1 813 ? -27.839 8.750 18.885 1.00 83.62 813 ILE A C 1
ATOM 6315 O O . ILE A 1 813 ? -27.249 9.075 19.920 1.00 83.62 813 ILE A O 1
ATOM 6319 N N . GLU A 1 814 ? -28.440 7.564 18.761 1.00 84.00 814 GLU A N 1
ATOM 6320 C CA . GLU A 1 814 ? -28.400 6.548 19.820 1.00 84.00 814 GLU A CA 1
ATOM 6321 C C . GLU A 1 814 ? -27.024 5.870 19.930 1.00 84.00 814 GLU A C 1
ATOM 6323 O O . GLU A 1 814 ? -26.564 5.639 21.050 1.00 84.00 814 GLU A O 1
ATOM 6328 N N . GLU A 1 815 ? -26.319 5.629 18.816 1.00 81.69 815 GLU A N 1
ATOM 6329 C CA . GLU A 1 815 ? -24.912 5.186 18.818 1.00 81.69 815 GLU A CA 1
ATOM 6330 C C . GLU A 1 815 ? -24.042 6.169 19.610 1.00 81.69 815 GLU A C 1
ATOM 6332 O O . GLU A 1 815 ? -23.344 5.770 20.547 1.00 81.69 815 GLU A O 1
ATOM 6337 N N . MET A 1 816 ? -24.174 7.466 19.322 1.00 81.25 816 MET A N 1
ATOM 6338 C CA . MET A 1 816 ? -23.442 8.525 20.016 1.00 81.25 816 MET A CA 1
ATOM 6339 C C . MET A 1 816 ? -23.775 8.591 21.506 1.00 81.25 816 MET A C 1
ATOM 6341 O O . MET A 1 816 ? -22.899 8.765 22.359 1.00 81.25 816 MET A O 1
ATOM 6345 N N . LYS A 1 817 ? -25.052 8.438 21.859 1.00 84.44 817 LYS A N 1
ATOM 6346 C CA . LYS A 1 817 ? -25.484 8.376 23.259 1.00 84.44 817 LYS A CA 1
ATOM 6347 C C . LYS A 1 817 ? -24.868 7.181 23.978 1.00 84.44 817 LYS A C 1
ATOM 6349 O O . LYS A 1 817 ? -24.338 7.350 25.076 1.00 84.44 817 LYS A O 1
ATOM 6354 N N . SER A 1 818 ? -24.900 6.004 23.359 1.00 84.62 818 SER A N 1
ATOM 6355 C CA . SER A 1 818 ? -24.285 4.787 23.892 1.00 84.62 818 SER A CA 1
ATOM 6356 C C . SER A 1 818 ? -22.776 4.961 24.075 1.00 84.62 818 SER A C 1
ATOM 6358 O O . SER A 1 818 ? -22.239 4.633 25.134 1.00 84.62 818 SER A O 1
ATOM 6360 N N . ALA A 1 819 ? -22.094 5.569 23.101 1.00 80.19 819 ALA A N 1
ATOM 6361 C CA . ALA A 1 819 ? -20.666 5.855 23.179 1.00 80.19 819 ALA A CA 1
ATOM 6362 C C . ALA A 1 819 ? -20.331 6.771 24.366 1.00 80.19 819 ALA A C 1
ATOM 6364 O O . ALA A 1 819 ? -19.409 6.474 25.125 1.00 80.19 819 ALA A O 1
ATOM 6365 N N . ILE A 1 820 ? -21.092 7.844 24.604 1.00 80.56 820 ILE A N 1
ATOM 6366 C CA . ILE A 1 820 ? -20.869 8.737 25.759 1.00 80.56 820 ILE A CA 1
ATOM 6367 C C . ILE A 1 820 ? -21.094 8.009 27.090 1.00 80.56 820 ILE A C 1
ATOM 6369 O O . ILE A 1 820 ? -20.341 8.221 28.047 1.00 80.56 820 ILE A O 1
ATOM 6373 N N . LEU A 1 821 ? -22.117 7.155 27.149 1.00 86.75 821 LEU A N 1
ATOM 6374 C CA . LEU A 1 821 ? -22.478 6.382 28.338 1.00 86.75 821 LEU A CA 1
ATOM 6375 C C . LEU A 1 821 ? -21.563 5.180 28.602 1.00 86.75 821 LEU A C 1
ATOM 6377 O O . LEU A 1 821 ? -21.670 4.598 29.679 1.00 86.75 821 LEU A O 1
ATOM 6381 N N . SER A 1 822 ? -20.673 4.833 27.666 1.00 83.81 822 SER A N 1
ATOM 6382 C CA . SER A 1 822 ? -19.692 3.760 27.849 1.00 83.81 822 SER A CA 1
ATOM 6383 C C . SER A 1 822 ? -18.822 3.995 29.084 1.00 83.81 822 SER A C 1
ATOM 6385 O O . SER A 1 822 ? -18.371 5.118 29.332 1.00 83.81 822 SER A O 1
ATOM 6387 N N . ASP A 1 823 ? -18.518 2.919 29.807 1.00 79.62 823 ASP A N 1
ATOM 6388 C CA . ASP A 1 823 ? -17.605 2.930 30.958 1.00 79.62 823 ASP A CA 1
ATOM 6389 C C . ASP A 1 823 ? -16.124 2.897 30.534 1.00 79.62 823 ASP A C 1
ATOM 6391 O O . ASP A 1 823 ? -15.243 2.625 31.349 1.00 79.62 823 ASP A O 1
ATOM 6395 N N . GLU A 1 824 ? -15.823 3.180 29.259 1.00 79.31 824 GLU A N 1
ATOM 6396 C CA . GLU A 1 824 ? -14.440 3.282 28.799 1.00 79.31 824 GLU A CA 1
ATOM 6397 C C . GLU A 1 824 ? -13.697 4.372 29.595 1.00 79.31 824 GLU A C 1
ATOM 6399 O O . GLU A 1 824 ? -14.203 5.505 29.707 1.00 79.31 824 GLU A O 1
ATOM 6404 N N . PRO A 1 825 ? -12.508 4.051 30.145 1.00 75.00 825 PRO A N 1
ATOM 6405 C CA . PRO A 1 825 ? -11.673 5.031 30.812 1.00 75.00 825 PRO A CA 1
ATOM 6406 C C . PRO A 1 825 ? -11.210 6.072 29.795 1.00 75.00 825 PRO A C 1
ATOM 6408 O O . PRO A 1 825 ? -10.808 5.753 28.676 1.00 75.00 825 PRO A O 1
ATOM 6411 N N . LEU A 1 826 ? -11.285 7.335 30.198 1.00 78.81 826 LEU A N 1
ATOM 6412 C CA . LEU A 1 826 ? -10.865 8.469 29.391 1.00 78.81 826 LEU A CA 1
ATOM 6413 C C . LEU A 1 826 ? -9.690 9.138 30.081 1.00 78.81 826 LEU A C 1
ATOM 6415 O O . LEU A 1 826 ? -9.776 9.481 31.258 1.00 78.81 826 LEU A O 1
ATOM 6419 N N . GLU A 1 827 ? -8.627 9.360 29.325 1.00 81.12 827 GLU A N 1
ATOM 6420 C CA . GLU A 1 827 ? -7.420 10.015 29.805 1.00 81.12 827 GLU A CA 1
ATOM 6421 C C . GLU A 1 827 ? -7.022 11.122 28.833 1.00 81.12 827 GLU A C 1
ATOM 6423 O O . GLU A 1 827 ? -7.143 10.978 27.613 1.00 81.12 827 GLU A O 1
ATOM 6428 N N . GLY A 1 828 ? -6.535 12.230 29.378 1.00 85.88 828 GLY A N 1
ATOM 6429 C CA . GLY A 1 828 ? -6.018 13.348 28.606 1.00 85.88 828 GLY A CA 1
ATOM 6430 C C . GLY A 1 828 ? -5.601 14.516 29.500 1.00 85.88 828 GLY A C 1
ATOM 6431 O O . GLY A 1 828 ? -5.703 14.427 30.727 1.00 85.88 828 GLY A O 1
ATOM 6432 N N . PRO A 1 829 ? -5.091 15.612 28.913 1.00 89.62 829 PRO A N 1
ATOM 6433 C CA . PRO A 1 829 ? -4.659 16.775 29.678 1.00 89.62 829 PRO A CA 1
ATOM 6434 C C . PRO A 1 829 ? -5.822 17.411 30.449 1.00 89.62 829 PRO A C 1
ATOM 6436 O O . PRO A 1 829 ? -6.903 17.606 29.897 1.00 89.62 829 PRO A O 1
ATOM 6439 N N . ALA A 1 830 ? -5.586 17.805 31.703 1.00 88.25 830 ALA A N 1
ATOM 6440 C CA . ALA A 1 830 ? -6.586 18.526 32.496 1.00 88.25 830 ALA A CA 1
ATOM 6441 C C . ALA A 1 830 ? -6.875 19.926 31.923 1.00 88.25 830 ALA A C 1
ATOM 6443 O O . ALA A 1 830 ? -8.003 20.397 31.950 1.00 88.25 830 ALA A O 1
ATOM 6444 N N . SER A 1 831 ? -5.869 20.589 31.353 1.00 90.56 831 SER A N 1
ATOM 6445 C CA . SER A 1 831 ? -6.047 21.877 30.680 1.00 90.56 831 SER A CA 1
ATOM 6446 C C . SER A 1 831 ? -6.781 21.699 29.350 1.00 90.56 831 SER A C 1
ATOM 6448 O O . SER A 1 831 ? -6.371 20.902 28.499 1.00 90.56 831 SER A O 1
ATOM 6450 N N . LEU A 1 832 ? -7.836 22.484 29.129 1.00 85.38 832 LEU A N 1
ATOM 6451 C CA . LEU A 1 832 ? -8.512 22.561 27.837 1.00 85.38 832 LEU A CA 1
ATOM 6452 C C . LEU A 1 832 ? -7.575 23.123 26.755 1.00 85.38 832 LEU A C 1
ATOM 6454 O O . LEU A 1 832 ? -7.600 22.661 25.613 1.00 85.38 832 LEU A O 1
ATOM 6458 N N . TYR A 1 833 ? -6.729 24.097 27.098 1.00 91.69 833 TYR A N 1
ATOM 6459 C CA . TYR A 1 833 ? -5.727 24.640 26.176 1.00 91.69 833 TYR A CA 1
ATOM 6460 C C . TYR A 1 833 ? -4.733 23.573 25.718 1.00 91.69 833 TYR A C 1
ATOM 6462 O O . TYR A 1 833 ? -4.510 23.428 24.513 1.00 91.69 833 TYR A O 1
ATOM 6470 N N . GLU A 1 834 ? -4.182 22.793 26.647 1.00 93.19 834 GLU A N 1
ATOM 6471 C CA . GLU A 1 834 ? -3.283 21.687 26.302 1.00 93.19 834 GLU A CA 1
ATOM 6472 C C . GLU A 1 834 ? -4.014 20.557 25.575 1.00 93.19 834 GLU A C 1
ATOM 6474 O O . GLU A 1 834 ? -3.479 20.007 24.614 1.00 93.19 834 GLU A O 1
ATOM 6479 N N . THR A 1 835 ? -5.268 20.272 25.934 1.00 91.00 835 THR A N 1
ATOM 6480 C CA . THR A 1 835 ? -6.093 19.297 25.206 1.00 91.00 835 THR A CA 1
ATOM 6481 C C . THR A 1 835 ? -6.276 19.697 23.742 1.00 91.00 835 THR A C 1
ATOM 6483 O O . THR A 1 835 ? -6.154 18.859 22.852 1.00 91.00 835 THR A O 1
ATOM 6486 N N . THR A 1 836 ? -6.515 20.976 23.456 1.00 91.25 836 THR A N 1
ATOM 6487 C CA . THR A 1 836 ? -6.671 21.463 22.077 1.00 91.25 836 THR A CA 1
ATOM 6488 C C . THR A 1 836 ? -5.386 21.364 21.272 1.00 91.25 836 THR A C 1
ATOM 6490 O O . THR A 1 836 ? -5.432 20.978 20.103 1.00 91.25 836 THR A O 1
ATOM 6493 N N . LYS A 1 837 ? -4.230 21.655 21.883 1.00 94.44 837 LYS A N 1
ATOM 6494 C CA . LYS A 1 837 ? -2.927 21.431 21.237 1.00 94.44 837 LYS A CA 1
ATOM 6495 C C . LYS A 1 837 ? -2.703 19.949 20.950 1.00 94.44 837 LYS A C 1
ATOM 6497 O O . LYS A 1 837 ? -2.304 19.604 19.841 1.00 94.44 837 LYS A O 1
ATOM 6502 N N . ALA A 1 838 ? -2.994 19.083 21.920 1.00 94.19 838 ALA A N 1
ATOM 6503 C CA . ALA A 1 838 ? -2.839 17.640 21.778 1.00 94.19 838 ALA A CA 1
ATOM 6504 C C . ALA A 1 838 ? -3.766 17.070 20.690 1.00 94.19 838 ALA A C 1
ATOM 6506 O O . ALA A 1 838 ? -3.319 16.272 19.869 1.00 94.19 838 ALA A O 1
ATOM 6507 N N . LEU A 1 839 ? -5.019 17.536 20.608 1.00 93.94 839 LEU A N 1
ATOM 6508 C CA . LEU A 1 839 ? -5.942 17.167 19.531 1.00 93.94 839 LEU A CA 1
ATOM 6509 C C . LEU A 1 839 ? -5.437 17.643 18.167 1.00 93.94 839 LEU A C 1
ATOM 6511 O O . LEU A 1 839 ? -5.415 16.861 17.222 1.00 93.94 839 LEU A O 1
ATOM 6515 N N . ALA A 1 840 ? -4.997 18.899 18.052 1.00 95.12 840 ALA A N 1
ATOM 6516 C CA . ALA A 1 840 ? -4.449 19.422 16.803 1.00 95.12 840 ALA A CA 1
ATOM 6517 C C . ALA A 1 840 ? -3.196 18.648 16.352 1.00 95.12 840 ALA A C 1
ATOM 6519 O O . ALA A 1 840 ? -3.024 18.405 15.158 1.00 95.12 840 ALA A O 1
ATOM 6520 N N . ALA A 1 841 ? -2.334 18.232 17.285 1.00 95.12 841 ALA A N 1
ATOM 6521 C CA . ALA A 1 841 ? -1.172 17.397 16.993 1.00 95.12 841 ALA A CA 1
ATOM 6522 C C . ALA A 1 841 ? -1.579 15.996 16.507 1.00 95.12 841 ALA A C 1
ATOM 6524 O O . ALA A 1 841 ? -1.123 15.576 15.444 1.00 95.12 841 ALA A O 1
ATOM 6525 N N . ALA A 1 842 ? -2.492 15.324 17.216 1.00 93.62 842 ALA A N 1
ATOM 6526 C CA . ALA A 1 842 ? -2.964 13.989 16.849 1.00 93.62 842 ALA A CA 1
ATOM 6527 C C . ALA A 1 842 ? -3.666 13.979 15.477 1.00 93.62 842 ALA A C 1
ATOM 6529 O O . ALA A 1 842 ? -3.359 13.151 14.622 1.00 93.62 842 ALA A O 1
ATOM 6530 N N . LEU A 1 843 ? -4.526 14.972 15.208 1.00 94.06 843 LEU A N 1
ATOM 6531 C CA . LEU A 1 843 ? -5.169 15.141 13.900 1.00 94.06 843 LEU A CA 1
ATOM 6532 C C . LEU A 1 843 ? -4.147 15.298 12.770 1.00 94.06 843 LEU A C 1
ATOM 6534 O O . LEU A 1 843 ? -4.354 14.748 11.693 1.00 94.06 843 LEU A O 1
ATOM 6538 N N . ARG A 1 844 ? -3.043 16.026 12.989 1.00 93.75 844 ARG A N 1
ATOM 6539 C CA . ARG A 1 844 ? -1.981 16.153 11.980 1.00 93.75 844 ARG A CA 1
ATOM 6540 C C . ARG A 1 844 ? -1.247 14.844 11.755 1.00 93.75 844 ARG A C 1
ATOM 6542 O O . ARG A 1 844 ? -0.999 14.505 10.604 1.00 93.75 844 ARG A O 1
ATOM 6549 N N . GLU A 1 845 ? -0.902 14.135 12.823 1.00 91.50 845 GLU A N 1
ATOM 6550 C CA . GLU A 1 845 ? -0.209 12.850 12.735 1.00 91.50 845 GLU A CA 1
ATOM 6551 C C . GLU A 1 845 ? -1.035 11.837 11.937 1.00 91.50 845 GLU A C 1
ATOM 6553 O O . GLU A 1 845 ? -0.541 11.257 10.969 1.00 91.50 845 GLU A O 1
ATOM 6558 N N . PHE A 1 846 ? -2.321 11.695 12.266 1.00 90.44 846 PHE A N 1
ATOM 6559 C CA . PHE A 1 846 ? -3.205 10.788 11.542 1.00 90.44 846 PHE A CA 1
ATOM 6560 C C . PHE A 1 846 ? -3.494 11.267 10.113 1.00 90.44 846 PHE A C 1
ATOM 6562 O O . PHE A 1 846 ? -3.492 10.461 9.181 1.00 90.44 846 PHE A O 1
ATOM 6569 N N . ALA A 1 847 ? -3.640 12.580 9.897 1.00 91.44 847 ALA A N 1
ATOM 6570 C CA . ALA A 1 847 ? -3.799 13.143 8.559 1.00 91.44 847 ALA A CA 1
ATOM 6571 C C . ALA A 1 847 ? -2.641 12.776 7.625 1.00 91.44 847 ALA A C 1
ATOM 6573 O O . ALA A 1 847 ? -2.898 12.466 6.468 1.00 91.44 847 ALA A O 1
ATOM 6574 N N . GLN A 1 848 ? -1.387 12.752 8.095 1.00 88.50 848 GLN A N 1
ATOM 6575 C CA . GLN A 1 848 ? -0.252 12.352 7.248 1.00 88.50 848 GLN A CA 1
ATOM 6576 C C . GLN A 1 848 ? -0.407 10.928 6.699 1.00 88.50 848 GLN A C 1
ATOM 6578 O O . GLN A 1 848 ? -0.033 10.657 5.561 1.00 88.50 848 GLN A O 1
ATOM 6583 N N . MET A 1 849 ? -1.013 10.026 7.472 1.00 87.50 849 MET A N 1
ATOM 6584 C CA . MET A 1 849 ? -1.255 8.644 7.048 1.00 87.50 849 MET A CA 1
ATOM 6585 C C . MET A 1 849 ? -2.362 8.565 6.002 1.00 87.50 849 MET A C 1
ATOM 6587 O O . MET A 1 849 ? -2.208 7.888 4.987 1.00 87.50 849 MET A O 1
ATOM 6591 N N . LEU A 1 850 ? -3.451 9.306 6.212 1.00 89.56 850 LEU A N 1
ATOM 6592 C CA . LEU A 1 850 ? -4.557 9.397 5.255 1.00 89.56 850 LEU A CA 1
ATOM 6593 C C . LEU A 1 850 ? -4.119 10.079 3.949 1.00 89.56 850 LEU A C 1
ATOM 6595 O O . LEU A 1 850 ? -4.527 9.685 2.861 1.00 89.56 850 LEU A O 1
ATOM 6599 N N . LEU A 1 851 ? -3.219 11.059 4.033 1.00 88.00 851 LEU A N 1
ATOM 6600 C CA . LEU A 1 851 ? -2.613 11.730 2.881 1.00 88.00 851 LEU A CA 1
ATOM 6601 C C . LEU A 1 851 ? -1.504 10.913 2.206 1.00 88.00 851 LEU A C 1
ATOM 6603 O O . LEU A 1 851 ? -1.039 11.306 1.134 1.00 88.00 851 LEU A O 1
ATOM 6607 N N . ALA A 1 852 ? -1.109 9.769 2.761 1.00 86.12 852 ALA A N 1
ATOM 6608 C CA . ALA A 1 852 ? -0.282 8.794 2.059 1.00 86.12 852 ALA A CA 1
ATOM 6609 C C . ALA A 1 852 ? -1.122 7.827 1.206 1.00 86.12 852 ALA A C 1
ATOM 6611 O O . ALA A 1 852 ? -0.569 7.175 0.321 1.00 86.12 852 ALA A O 1
ATOM 6612 N N . LEU A 1 853 ? -2.443 7.741 1.436 1.00 88.62 853 LEU A N 1
ATOM 6613 C CA . LEU A 1 853 ? -3.337 6.889 0.648 1.00 88.62 853 LEU A CA 1
ATOM 6614 C C . LEU A 1 853 ? -3.307 7.278 -0.835 1.00 88.62 853 LEU A C 1
ATOM 6616 O O . LEU A 1 853 ? -3.274 8.476 -1.143 1.00 88.62 853 LEU A O 1
ATOM 6620 N N . PRO A 1 854 ? -3.367 6.311 -1.768 1.00 82.88 854 PRO A N 1
ATOM 6621 C CA . PRO A 1 854 ? -3.403 6.624 -3.188 1.00 82.88 854 PRO A CA 1
ATOM 6622 C C . PRO A 1 854 ? -4.621 7.484 -3.529 1.00 82.88 854 PRO A C 1
ATOM 6624 O O . PRO A 1 854 ? -5.682 7.341 -2.924 1.00 82.88 854 PRO A O 1
ATOM 6627 N N . ALA A 1 855 ? -4.487 8.366 -4.516 1.00 75.31 855 ALA A N 1
ATOM 6628 C CA . ALA A 1 855 ? -5.654 9.045 -5.060 1.00 75.31 855 ALA A CA 1
ATOM 6629 C C . ALA A 1 855 ? -6.396 8.120 -6.028 1.00 75.31 855 ALA A C 1
ATOM 6631 O O . ALA A 1 855 ? -5.812 7.596 -6.984 1.00 75.31 855 ALA A O 1
ATOM 6632 N N . ILE A 1 856 ? -7.686 7.942 -5.758 1.00 68.25 856 ILE A N 1
ATOM 6633 C CA . ILE A 1 856 ? -8.607 7.043 -6.456 1.00 68.25 856 ILE A CA 1
ATOM 6634 C C . ILE A 1 856 ? -9.803 7.828 -6.971 1.00 68.25 856 ILE A C 1
ATOM 6636 O O . ILE A 1 856 ? -10.045 8.960 -6.509 1.00 68.25 856 ILE A O 1
#

Foldseek 3Di:
DDDDDDDDDDDDDDDDDDDDDPVVVVVVVVPPDPDDDDDPPDVVLVVVVVAKFLWNDAVVQLLFFFQLCPVVDDPDFFELLLFDQDPQLWGFDDATKYKFKFFKEFQAFLFAWDDPWWFWGWGFTDHPNLVVLLQLLRLVQVVVVDDSLLSNLLSLCVRLLALQVLFAPSNVVSCVRRDDPVVNVVSNPDPDDDDPPVNLVVSLVPDDPVVSSRNVLSPVSNVQGNDNDHDPSVVNCCSGHPYDFDAWDPQFFDHGHFTWGDDLLLKIKTWDDPIRGMIMMMIHRFADWDWDADPLQHTQKTAGPQRFIKGWAWDQVFDWWFWVPWLFWIKTWTQKIKTWGQDQPRDIDIDIQGRFFIFTAGQTPDPTDTDPPGDPNCVCVRVLNVVLPVLLVSLVSSLVSLCVVVVLSVVDDSLLCGVLSRLSRVLVRQLRRLCVVQVDDLVPDDPRSVVSNNRSVSVSSSSSSCSSNNQGDRDPDDDDDPVVVVVPVPPPPDDDDDDDPPPPPDDPVCPVPPPVVVVVPPPDDDDHDVPVVVSSVVSGRRGHDDRHGDDDDPDDDDPDDSDQALQRGHIDSQSRMWTHTNTRGHTIMGTHSDGPCPPLQVVLLVLLLLLLLQLLLQQQLQLVVVCVVPNQLAQTVLRDRSLLRNQAQSLLSNLLSVLSVLLSVQAADQPLVDQQDQDFFDDDQDDPDSPAHPQLSVLSNQLSVLSSRLSSLSVSLSVLSNSLNNCSVVSNNNSVNVSSLSNLQSLLVSLSSLLSNLVSLVSSLVVSVVSVHDWAFGDPVSSVVVLVVCVPPNDDPSSVVSCVSSVHDPVNSVVSSVVSNDPDDRDDDRTSSRSSNSSSVSSNSNSVSSNSRDND

Radius of gyration: 33.42 Å; chains: 1; bounding box: 105×96×91 Å